Protein AF-A0A3D1IDJ4-F1 (afdb_monomer_lite)

Secondary structure (DSSP, 8-state):
-----SSS-TTS-TTTT--EEEEEEEEE-TTS-EEEEEEEEEEETTS-HHHHHHIIIIIS--S-EE-TTS-EE---BHHHHHHHHHHHHHHHHHHTT-SSSHHHHHHHHHHHHHHHHTTSEEE-HHHHHHTTHHHHH-------S-EEE-TTT--EEE-S-TTTS-----EEEE---S-SSSTTSHHHHHHHHHHHHHTT-EEEEE-TTSPPEEEEPTTSSEEE-HHHHHHHHHHHHHHPEETTTTEEP-EEEEEETT-TTHHHHHTHHHHHHHHHHHHHHHHHHHHHHHHHHHHHHHS-SSTT--GGGTT-TTT-HHHHHHHHHHHHTT--HHHHHHHHHHHHTT-SS---------TTSHHHHHSSS-SSEEEEEE-HHHHHHHHHTPEEEEE-TTT--EEEEEEHHHHHHHHHHHHHHHS--EEEEHHHHHHT-S-GGG-------TTS-----TTEEEEEEEEEGGGGEETTTTEE-HHHHHHHHHHHHHHHHHHHHH--BSSHHHHHHHHHH--EEEEEE-HHHHHHHHT--SSSHHHHHHHHHHHHHHHHHHHHHHHHHHHHH---TTHHHHHHHHHHHHHHHHHHHTT--GGGSSS-SSPPPP--TTTS-HHHHHHHHHHHHHHHHHHHHH--S-S--B-----TTHHHHTT-SS-TT---S-SEEEEE-TTSSEEEEE-THHHHHHHHTT--HHHHHHHHHHHH--SS-TT-SSSSHHHHHHTT--HHHHHHHHHHHTT-SSGGGTSSHHHH-HHIIIIIS---HHHHH-TT--HHHHTT--HHHHHHHHHHHH--SSSTT-TT--GGGGGGG--SS--TTT------HHHHHHHH-

pLDDT: mean 93.15, std 7.63, range [41.25, 98.94]

Structure (mmCIF, N/CA/C/O backbone):
data_AF-A0A3D1IDJ4-F1
#
_entry.id   AF-A0A3D1IDJ4-F1
#
loop_
_atom_site.group_PDB
_atom_site.id
_atom_site.type_symbol
_atom_site.label_atom_id
_atom_site.label_alt_id
_atom_site.label_comp_id
_atom_site.label_asym_id
_atom_site.label_entity_id
_atom_site.label_seq_id
_atom_site.pdbx_PDB_ins_code
_atom_site.Cartn_x
_atom_site.Cartn_y
_atom_site.Cartn_z
_atom_site.occupancy
_atom_site.B_iso_or_equiv
_atom_site.auth_seq_id
_atom_site.auth_comp_id
_atom_site.auth_asym_id
_atom_site.auth_atom_id
_atom_site.pdbx_PDB_model_num
ATOM 1 N N . MET A 1 1 ? 14.676 5.700 -26.890 1.00 93.50 1 MET A N 1
ATOM 2 C CA . MET A 1 1 ? 13.241 5.348 -27.010 1.00 93.50 1 MET A CA 1
ATOM 3 C C . MET A 1 1 ? 12.517 6.342 -27.905 1.00 93.50 1 MET A C 1
ATOM 5 O O . MET A 1 1 ? 12.676 7.543 -27.708 1.00 93.50 1 MET A O 1
ATOM 9 N N . ILE A 1 2 ? 11.721 5.849 -28.858 1.00 95.75 2 ILE A N 1
ATOM 10 C CA . ILE A 1 2 ? 10.774 6.672 -29.630 1.00 95.75 2 ILE A CA 1
ATOM 11 C C . ILE A 1 2 ? 9.482 6.789 -28.816 1.00 95.75 2 ILE A C 1
ATOM 13 O O . ILE A 1 2 ? 8.981 5.777 -28.314 1.00 95.75 2 ILE A O 1
ATOM 17 N N . ILE A 1 3 ? 8.940 7.993 -28.655 1.00 97.31 3 ILE A N 1
ATOM 18 C CA . ILE A 1 3 ? 7.754 8.245 -27.833 1.00 97.31 3 ILE A CA 1
ATOM 19 C C . ILE A 1 3 ? 6.604 8.707 -28.729 1.00 97.31 3 ILE A C 1
ATOM 21 O O . ILE A 1 3 ? 6.677 9.730 -29.405 1.00 97.31 3 ILE A O 1
ATOM 25 N N . LYS A 1 4 ? 5.517 7.930 -28.735 1.00 95.94 4 LYS A N 1
ATOM 26 C CA . LYS A 1 4 ? 4.280 8.279 -29.442 1.00 95.94 4 LYS A CA 1
ATOM 27 C C . LYS A 1 4 ? 3.415 9.183 -28.562 1.00 95.94 4 LYS A C 1
ATOM 29 O O . LYS A 1 4 ? 3.458 9.071 -27.341 1.00 95.94 4 LYS A O 1
ATOM 34 N N . ARG A 1 5 ? 2.611 10.049 -29.182 1.00 97.19 5 ARG A N 1
ATOM 35 C CA . ARG A 1 5 ? 1.534 10.774 -28.493 1.00 97.19 5 ARG A CA 1
ATOM 36 C C . ARG A 1 5 ? 0.278 9.914 -28.449 1.00 97.19 5 ARG A C 1
ATOM 38 O O . ARG A 1 5 ? -0.036 9.270 -29.451 1.00 97.19 5 ARG A O 1
ATOM 45 N N . TYR A 1 6 ? -0.426 9.942 -27.324 1.00 97.94 6 TYR A N 1
ATOM 46 C CA . TYR A 1 6 ? -1.734 9.304 -27.175 1.00 97.94 6 TYR A CA 1
ATOM 47 C C . TYR A 1 6 ? -2.720 10.251 -26.495 1.00 97.94 6 TYR A C 1
ATOM 49 O O . TYR A 1 6 ? -3.782 10.532 -27.047 1.00 97.94 6 TYR A O 1
ATOM 57 N N . PHE A 1 7 ? -2.348 10.801 -25.335 1.00 97.56 7 PHE A N 1
ATOM 58 C CA . PHE A 1 7 ? -3.215 11.712 -24.584 1.00 97.56 7 PHE A CA 1
ATOM 59 C C . PHE A 1 7 ? -3.090 13.171 -25.040 1.00 97.56 7 PHE A C 1
ATOM 61 O O . PHE A 1 7 ? -4.012 13.965 -24.863 1.00 97.56 7 PHE A O 1
ATOM 68 N N . THR A 1 8 ? -1.964 13.533 -25.655 1.00 97.62 8 THR A N 1
ATOM 69 C CA . THR A 1 8 ? -1.681 14.894 -26.127 1.00 97.62 8 THR A CA 1
ATOM 70 C C . THR A 1 8 ? -1.685 14.995 -27.652 1.00 97.62 8 THR A C 1
ATOM 72 O O . THR A 1 8 ? -1.640 13.998 -28.373 1.00 97.62 8 THR A O 1
ATOM 75 N N . LYS A 1 9 ? -1.723 16.226 -28.179 1.00 96.12 9 LYS A N 1
ATOM 76 C CA . LYS A 1 9 ? -1.727 16.498 -29.626 1.00 96.12 9 LYS A CA 1
ATOM 77 C C . LYS A 1 9 ? -0.494 17.307 -30.046 1.00 96.12 9 LYS A C 1
ATOM 79 O O . LYS A 1 9 ? -0.095 18.213 -29.316 1.00 96.12 9 LYS A O 1
ATOM 84 N N . PRO A 1 10 ? 0.103 17.038 -31.224 1.00 94.50 10 PRO A N 1
ATOM 85 C CA . PRO A 1 10 ? 1.215 17.839 -31.734 1.00 94.50 10 PRO A CA 1
ATOM 86 C C . PRO A 1 10 ? 0.860 19.329 -31.843 1.00 94.50 10 PRO A C 1
ATOM 88 O O . PRO A 1 10 ? -0.203 19.679 -32.355 1.00 94.50 10 PRO A O 1
ATOM 91 N N . GLY A 1 11 ? 1.762 20.203 -31.388 1.00 91.25 11 GLY A N 1
ATOM 92 C CA . GLY A 1 11 ? 1.605 21.661 -31.484 1.00 91.25 11 GLY A CA 1
ATOM 93 C C . GLY A 1 11 ? 0.534 22.266 -30.567 1.00 91.25 11 GLY A C 1
ATOM 94 O O . GLY A 1 11 ? 0.217 23.446 -30.713 1.00 91.25 11 GLY A O 1
ATOM 95 N N . LYS A 1 12 ? -0.036 21.482 -29.646 1.00 95.44 12 LYS A N 1
ATOM 96 C CA . LYS A 1 12 ? -0.963 21.946 -28.609 1.00 95.44 12 LYS A CA 1
ATOM 97 C C . LYS A 1 12 ? -0.269 21.962 -27.252 1.00 95.44 12 LYS A C 1
ATOM 99 O O . LYS A 1 12 ? 0.654 21.185 -27.024 1.00 95.44 12 LYS A O 1
ATOM 104 N N . ASP A 1 13 ? -0.724 22.851 -26.373 1.00 95.25 13 ASP A N 1
ATOM 105 C CA . ASP A 1 13 ? -0.316 22.847 -24.969 1.00 95.25 13 ASP A CA 1
ATOM 106 C C . ASP A 1 13 ? -0.702 21.495 -24.331 1.00 95.25 13 ASP A C 1
ATOM 108 O O . ASP A 1 13 ? -1.784 20.979 -24.633 1.00 95.25 13 ASP A O 1
ATOM 112 N N . PRO A 1 14 ? 0.141 20.876 -23.485 1.00 96.06 14 PRO A N 1
ATOM 113 C CA . PRO A 1 14 ? -0.179 19.579 -22.889 1.00 96.06 14 PRO A CA 1
ATOM 114 C C . PRO A 1 14 ? -1.405 19.616 -21.962 1.00 96.06 14 PRO A C 1
ATOM 116 O O . PRO A 1 14 ? -1.993 18.568 -21.690 1.00 96.06 14 PRO A O 1
ATOM 119 N N . TYR A 1 15 ? -1.831 20.800 -21.514 1.00 97.38 15 TYR A N 1
ATOM 120 C CA . TYR A 1 15 ? -3.053 21.020 -20.747 1.00 97.38 15 TYR A CA 1
ATOM 121 C C . TYR A 1 15 ? -4.250 21.458 -21.612 1.00 97.38 15 TYR A C 1
ATOM 123 O O . TYR A 1 15 ? -5.272 21.870 -21.064 1.00 97.38 15 TYR A O 1
ATOM 131 N N . ASP A 1 16 ? -4.162 21.385 -22.947 1.00 95.62 16 ASP A N 1
ATOM 132 C CA . ASP A 1 16 ? -5.283 21.699 -23.846 1.00 95.62 16 ASP A CA 1
ATOM 133 C C . ASP A 1 16 ? -6.537 20.893 -23.453 1.00 95.62 16 ASP A C 1
ATOM 135 O O . ASP A 1 16 ? -6.498 19.669 -23.312 1.00 95.62 16 ASP A O 1
ATOM 139 N N . GLY A 1 17 ? -7.655 21.593 -23.235 1.00 93.62 17 GLY A N 1
ATOM 140 C CA . GLY A 1 17 ? -8.899 21.000 -22.729 1.00 93.62 17 GLY A CA 1
ATOM 141 C C . GLY A 1 17 ? -8.956 20.757 -21.212 1.00 93.62 17 GLY A C 1
ATOM 142 O O . GLY A 1 17 ? -9.889 20.100 -20.755 1.00 93.62 17 GLY A O 1
ATOM 143 N N . ILE A 1 18 ? -7.999 21.269 -20.427 1.00 97.06 18 ILE A N 1
ATOM 144 C CA . ILE A 1 18 ? -8.011 21.229 -18.957 1.00 97.06 18 ILE A CA 1
ATOM 145 C C . ILE A 1 18 ? -8.079 22.657 -18.415 1.00 97.06 18 ILE A C 1
ATOM 147 O O . ILE A 1 18 ? -7.130 23.435 -18.536 1.00 97.06 18 ILE A O 1
ATOM 151 N N . ARG A 1 19 ? -9.197 23.011 -17.780 1.00 97.31 19 ARG A N 1
ATOM 152 C CA . ARG A 1 19 ? -9.339 24.298 -17.097 1.00 97.31 19 ARG A CA 1
ATOM 153 C C . ARG A 1 19 ? -8.844 24.190 -15.659 1.00 97.31 19 ARG A C 1
ATOM 155 O O . ARG A 1 19 ? -9.134 23.217 -14.973 1.00 97.31 19 ARG A O 1
ATOM 162 N N . PHE A 1 20 ? -8.107 25.206 -15.212 1.00 97.75 20 PHE A N 1
ATOM 163 C CA . PHE A 1 20 ? -7.619 25.320 -13.839 1.00 97.75 20 PHE A CA 1
ATOM 164 C C . PHE A 1 20 ? -8.369 26.425 -13.101 1.00 97.75 20 PHE A C 1
ATOM 166 O O . PHE A 1 20 ? -8.603 27.499 -13.663 1.00 97.75 20 PHE A O 1
ATOM 173 N N . GLU A 1 21 ? -8.694 26.182 -11.837 1.00 96.94 21 GLU A N 1
ATOM 174 C CA . GLU A 1 21 ? -9.404 27.123 -10.973 1.00 96.94 21 GLU A CA 1
ATOM 175 C C . GLU A 1 21 ? -8.740 27.246 -9.592 1.00 96.94 21 GLU A C 1
ATOM 177 O O . GLU A 1 21 ? -8.095 26.298 -9.127 1.00 96.94 21 GLU A O 1
ATOM 182 N N . PRO A 1 22 ? -8.860 28.413 -8.933 1.00 96.81 22 PRO A N 1
ATOM 183 C CA . PRO A 1 22 ? -8.363 28.600 -7.580 1.00 96.81 22 PRO A CA 1
ATOM 184 C C . PRO A 1 22 ? -9.301 27.950 -6.563 1.00 96.81 22 PRO A C 1
ATOM 186 O O . PRO A 1 22 ? -10.516 28.148 -6.598 1.00 96.81 22 PRO A O 1
ATOM 189 N N . ARG A 1 23 ? -8.724 27.246 -5.591 1.00 94.38 23 ARG A N 1
ATOM 190 C CA . ARG A 1 23 ? -9.441 26.696 -4.436 1.00 94.38 23 ARG A CA 1
ATOM 191 C C . ARG A 1 23 ? -8.770 27.068 -3.124 1.00 94.38 23 ARG A C 1
ATOM 193 O O . ARG A 1 23 ? -7.621 27.509 -3.087 1.00 94.38 23 ARG A O 1
ATOM 200 N N . VAL A 1 24 ? -9.504 26.891 -2.032 1.00 91.62 24 VAL A N 1
ATOM 201 C CA . VAL A 1 24 ? -8.989 27.061 -0.671 1.00 91.62 24 VAL A CA 1
ATOM 202 C C . VAL A 1 24 ? -8.787 25.680 -0.063 1.00 91.62 24 VAL A C 1
ATOM 204 O O . VAL A 1 24 ? -9.686 24.846 -0.123 1.00 91.62 24 VAL A O 1
ATOM 207 N N . SER A 1 25 ? -7.618 25.446 0.530 1.00 88.19 25 SER A N 1
ATOM 208 C CA . SER A 1 25 ? -7.387 24.289 1.395 1.00 88.19 25 SER A CA 1
ATOM 209 C C . SER A 1 25 ? -7.242 24.751 2.835 1.00 88.19 25 SER A C 1
ATOM 211 O O . SER A 1 25 ? -6.457 25.658 3.120 1.00 88.19 25 SER A O 1
ATOM 213 N N . GLU A 1 26 ? -7.987 24.135 3.749 1.00 82.62 26 GLU A N 1
ATOM 214 C CA . GLU A 1 26 ? -8.022 24.542 5.150 1.00 82.62 26 GLU A CA 1
ATOM 215 C C . GLU A 1 26 ? -8.121 23.348 6.106 1.00 82.62 26 GLU A C 1
ATOM 217 O O . GLU A 1 26 ? -8.813 22.365 5.853 1.00 82.62 26 GLU A O 1
ATOM 222 N N . ILE A 1 27 ? -7.416 23.462 7.228 1.00 69.94 27 ILE A N 1
ATOM 223 C CA . ILE A 1 27 ? -7.429 22.558 8.373 1.00 69.94 27 ILE A CA 1
ATOM 224 C C . ILE A 1 27 ? -7.749 23.417 9.594 1.00 69.94 27 ILE A C 1
ATOM 226 O O . ILE A 1 27 ? -7.033 24.379 9.883 1.00 69.94 27 ILE A O 1
ATOM 230 N N . ARG A 1 28 ? -8.787 23.050 10.339 1.00 64.44 28 ARG A N 1
ATOM 231 C CA . ARG A 1 28 ? -9.114 23.605 11.654 1.00 64.44 28 ARG A CA 1
ATOM 232 C C . ARG A 1 28 ? -8.832 22.593 12.773 1.00 64.44 28 ARG A C 1
ATOM 234 O O . ARG A 1 28 ? -8.570 21.420 12.530 1.00 64.44 28 ARG A O 1
ATOM 241 N N . ASN A 1 29 ? -8.876 23.039 14.015 1.00 56.00 29 ASN A N 1
ATOM 242 C CA . ASN A 1 29 ? -8.963 22.198 15.204 1.00 56.00 29 ASN A CA 1
ATOM 243 C C . ASN A 1 29 ? -10.436 22.008 15.599 1.00 56.00 29 ASN A C 1
ATOM 245 O O . ASN A 1 29 ? -11.262 22.822 15.193 1.00 56.00 29 ASN A O 1
ATOM 249 N N . PRO A 1 30 ? -10.786 20.991 16.413 1.00 49.81 30 PRO A N 1
ATOM 250 C CA . PRO A 1 30 ? -12.145 20.809 16.943 1.00 49.81 30 PRO A CA 1
ATOM 251 C C . PRO A 1 30 ? -12.751 22.041 17.632 1.00 49.81 30 PRO A C 1
ATOM 253 O O . PRO A 1 30 ? -13.968 22.166 17.697 1.00 49.81 30 PRO A O 1
ATOM 256 N N . ASP A 1 31 ? -11.910 22.945 18.139 1.00 54.84 31 ASP A N 1
ATOM 257 C CA . ASP A 1 31 ? -12.304 24.222 18.745 1.00 54.84 31 ASP A CA 1
ATOM 258 C C . ASP A 1 31 ? -12.545 25.354 17.718 1.00 54.84 31 ASP A C 1
ATOM 260 O O . ASP A 1 31 ? -12.823 26.492 18.091 1.00 54.84 31 ASP A O 1
ATOM 264 N N . GLY A 1 32 ? -12.426 25.059 16.419 1.00 58.28 32 GLY A N 1
ATOM 265 C CA . GLY A 1 32 ? -12.609 25.992 15.309 1.00 58.28 32 GLY A CA 1
ATOM 266 C C . GLY A 1 32 ? -11.371 26.812 14.923 1.00 58.28 32 GLY A C 1
ATOM 267 O O . GLY A 1 32 ? -11.420 27.511 13.903 1.00 58.28 32 GLY A O 1
ATOM 268 N N . SER A 1 33 ? -10.262 26.733 15.669 1.00 67.06 33 SER A N 1
ATOM 269 C CA . SER A 1 33 ? -9.022 27.457 15.346 1.00 67.06 33 SER A CA 1
ATOM 270 C C . SER A 1 33 ? -8.355 26.916 14.075 1.00 67.06 33 SER A C 1
ATOM 272 O O . SER A 1 33 ? -8.408 25.724 13.797 1.00 67.06 33 SER A O 1
ATOM 274 N N . VAL A 1 34 ? -7.748 27.782 13.258 1.00 72.50 34 VAL A N 1
ATOM 275 C CA . VAL A 1 34 ? -7.130 27.385 11.977 1.00 72.50 34 VAL A CA 1
ATOM 276 C C . VAL A 1 34 ? -5.713 26.857 12.217 1.00 72.50 34 VAL A C 1
ATOM 278 O O . VAL A 1 34 ? -4.862 27.570 12.739 1.00 72.50 34 VAL A O 1
ATOM 281 N N . VAL A 1 35 ? -5.454 25.619 11.796 1.00 72.50 35 VAL A N 1
ATOM 282 C CA . VAL A 1 35 ? -4.141 24.949 11.857 1.00 72.50 35 VAL A CA 1
ATOM 283 C C . VAL A 1 35 ? -3.336 25.208 10.587 1.00 72.50 35 VAL A C 1
ATOM 285 O O . VAL A 1 35 ? -2.125 25.408 10.631 1.00 72.50 35 VAL A O 1
ATOM 288 N N . PHE A 1 36 ? -4.007 25.187 9.438 1.00 80.75 36 PHE A N 1
ATOM 289 C CA . PHE A 1 36 ? -3.409 25.434 8.133 1.00 80.75 36 PHE A CA 1
ATOM 290 C C . PHE A 1 36 ? -4.472 26.037 7.224 1.00 80.75 36 PHE A C 1
ATOM 292 O O . PHE A 1 36 ? -5.597 25.550 7.189 1.00 80.75 36 PHE A O 1
ATOM 299 N N . ARG A 1 37 ? -4.121 27.073 6.469 1.00 87.56 37 ARG A N 1
ATOM 300 C CA . ARG A 1 37 ? -4.967 27.622 5.412 1.00 87.56 37 ARG A CA 1
ATOM 301 C C . ARG A 1 37 ? -4.083 28.041 4.254 1.00 87.56 37 ARG A C 1
ATOM 303 O O . ARG A 1 37 ? -3.036 28.651 4.461 1.00 87.56 37 ARG A O 1
ATOM 310 N N . MET A 1 38 ? -4.513 27.701 3.051 1.00 88.94 38 MET A N 1
ATOM 311 C CA . MET A 1 38 ? -3.853 28.070 1.815 1.00 88.94 38 MET A CA 1
ATOM 312 C C . MET A 1 38 ? -4.899 28.506 0.805 1.00 88.94 38 MET A C 1
ATOM 314 O O . MET A 1 38 ? -5.795 27.740 0.452 1.00 88.94 38 MET A O 1
ATOM 318 N N . GLU A 1 39 ? -4.789 29.756 0.378 1.00 92.19 39 GLU A N 1
ATOM 319 C CA . GLU A 1 39 ? -5.675 30.358 -0.612 1.00 92.19 39 GLU A CA 1
ATOM 320 C C . GLU A 1 39 ? -5.064 30.241 -2.008 1.00 92.19 39 GLU A C 1
ATOM 322 O O . GLU A 1 39 ? -3.848 30.103 -2.151 1.00 92.19 39 GLU A O 1
ATOM 327 N N . ASN A 1 40 ? -5.913 30.323 -3.034 1.00 92.00 40 ASN A N 1
ATOM 328 C CA . ASN A 1 40 ? -5.510 30.307 -4.442 1.00 92.00 40 ASN A CA 1
ATOM 329 C C . ASN A 1 40 ? -4.690 29.067 -4.841 1.00 92.00 40 ASN A C 1
ATOM 331 O O . ASN A 1 40 ? -3.745 29.163 -5.620 1.00 92.00 40 ASN A O 1
ATOM 335 N N . VAL A 1 41 ? -5.065 27.896 -4.319 1.00 95.50 41 VAL A N 1
ATOM 336 C CA . VAL A 1 41 ? -4.521 26.609 -4.760 1.00 95.50 41 VAL A CA 1
ATOM 337 C C . VAL A 1 41 ? -5.057 26.319 -6.162 1.00 95.50 41 VAL A C 1
ATOM 339 O O . VAL A 1 41 ? -6.236 26.004 -6.308 1.00 95.50 41 VAL A O 1
ATOM 342 N N . MET A 1 42 ? -4.215 26.445 -7.189 1.00 97.81 42 MET A N 1
ATOM 343 C CA . MET A 1 42 ? -4.621 26.233 -8.583 1.00 97.81 42 MET A CA 1
ATOM 344 C C . MET A 1 42 ? -4.582 24.745 -8.948 1.00 97.81 42 MET A C 1
ATOM 346 O O . MET A 1 42 ? -3.513 24.126 -8.989 1.00 97.81 42 MET A O 1
ATOM 350 N N . VAL A 1 43 ? -5.744 24.172 -9.257 1.00 97.69 43 VAL A N 1
ATOM 351 C CA . VAL A 1 43 ? -5.923 22.758 -9.642 1.00 97.69 43 VAL A CA 1
ATOM 352 C C . VAL A 1 43 ? -6.859 22.637 -10.846 1.00 97.69 43 VAL A C 1
ATOM 354 O O . VAL A 1 43 ? -7.608 23.579 -11.110 1.00 97.69 43 VAL A O 1
ATOM 357 N N . PRO A 1 44 ? -6.835 21.516 -11.590 1.00 97.69 44 PRO A N 1
ATOM 358 C CA . PRO A 1 44 ? -7.854 21.241 -12.597 1.00 97.69 44 PRO A CA 1
ATOM 359 C C . PRO A 1 44 ? -9.268 21.261 -11.998 1.00 97.69 44 PRO A C 1
ATOM 361 O O . PRO A 1 44 ? -9.471 20.765 -10.890 1.00 97.69 44 PRO A O 1
ATOM 364 N N . GLU A 1 45 ? -10.241 21.799 -12.736 1.00 95.94 45 GLU A N 1
ATOM 365 C CA . GLU A 1 45 ? -11.633 21.956 -12.271 1.00 95.94 45 GLU A CA 1
ATOM 366 C C . GLU A 1 45 ? -12.290 20.623 -11.871 1.00 95.94 45 GLU A C 1
ATOM 368 O O . GLU A 1 45 ? -13.056 20.566 -10.913 1.00 95.94 45 GLU A O 1
ATOM 373 N N . ASP A 1 46 ? -11.909 19.528 -12.534 1.00 92.75 46 ASP A N 1
ATOM 374 C CA . ASP A 1 46 ? -12.449 18.186 -12.286 1.00 92.75 46 ASP A CA 1
ATOM 375 C C . ASP A 1 46 ? -11.904 17.510 -11.015 1.00 92.75 46 ASP A C 1
ATOM 377 O O . ASP A 1 46 ? -12.409 16.460 -10.617 1.00 92.75 46 ASP A O 1
ATOM 381 N N . TRP A 1 47 ? -10.856 18.050 -10.382 1.00 94.44 47 TRP A N 1
ATOM 382 C CA . TRP A 1 47 ? -10.326 17.457 -9.148 1.00 94.44 47 TRP A CA 1
ATOM 383 C C . TRP A 1 47 ? -11.349 17.595 -8.025 1.00 94.44 47 TRP A C 1
ATOM 385 O O . TRP A 1 47 ? -12.086 18.578 -7.967 1.00 94.44 47 TRP A O 1
ATOM 395 N N . SER A 1 48 ? -11.370 16.676 -7.061 1.00 90.81 48 SER A N 1
ATOM 396 C CA . SER A 1 48 ? -12.168 16.873 -5.847 1.00 90.81 48 SER A CA 1
ATOM 397 C C . SER A 1 48 ? -11.496 17.846 -4.862 1.00 90.81 48 SER A C 1
ATOM 399 O O . SER A 1 48 ? -10.281 18.091 -4.899 1.00 90.81 48 SER A O 1
ATOM 401 N N . GLN A 1 49 ? -12.273 18.380 -3.911 1.00 87.69 49 GLN A N 1
ATOM 402 C CA . GLN A 1 49 ? -11.715 19.128 -2.775 1.00 87.69 49 GLN A CA 1
ATOM 403 C C . GLN A 1 49 ? -10.749 18.257 -1.955 1.00 87.69 49 GLN A C 1
ATOM 405 O O . GLN A 1 49 ? -9.737 18.750 -1.465 1.00 87.69 49 GLN A O 1
ATOM 410 N N . VAL A 1 50 ? -11.000 16.946 -1.859 1.00 86.25 50 VAL A N 1
ATOM 411 C CA . VAL A 1 50 ? -10.116 16.017 -1.144 1.00 86.25 50 VAL A CA 1
ATOM 412 C C . VAL A 1 50 ? -8.759 15.904 -1.837 1.00 86.25 50 VAL A C 1
ATOM 414 O O . VAL A 1 50 ? -7.739 15.995 -1.155 1.00 86.25 50 VAL A O 1
ATOM 417 N N . ALA A 1 51 ? -8.725 15.751 -3.162 1.00 91.75 51 ALA A N 1
ATOM 418 C CA . ALA A 1 51 ? -7.475 15.721 -3.922 1.00 91.75 51 ALA A CA 1
ATOM 419 C C . ALA A 1 51 ? -6.714 17.051 -3.804 1.00 91.75 51 ALA A C 1
ATOM 421 O O . ALA A 1 51 ? -5.498 17.056 -3.592 1.00 91.75 51 ALA A O 1
ATOM 422 N N . THR A 1 52 ? -7.444 18.170 -3.847 1.00 93.88 52 THR A N 1
ATOM 423 C CA . THR A 1 52 ? -6.899 19.525 -3.656 1.00 93.88 52 THR A CA 1
ATOM 424 C C . THR A 1 52 ? -6.244 19.666 -2.283 1.00 93.88 52 THR A C 1
ATOM 426 O O . THR A 1 52 ? -5.097 20.101 -2.182 1.00 93.88 52 THR A O 1
ATOM 429 N N . ASP A 1 53 ? -6.935 19.237 -1.227 1.00 89.38 53 ASP A N 1
ATOM 430 C CA . ASP A 1 53 ? -6.422 19.274 0.139 1.00 89.38 53 ASP A CA 1
ATOM 431 C C . ASP A 1 53 ? -5.181 18.403 0.307 1.00 89.38 53 ASP A C 1
ATOM 433 O O . ASP A 1 53 ? -4.202 18.834 0.908 1.00 89.38 53 ASP A O 1
ATOM 437 N N . ILE A 1 54 ? -5.179 17.187 -0.243 1.00 89.56 54 ILE A N 1
ATOM 438 C CA . ILE A 1 54 ? -4.014 16.299 -0.166 1.00 89.56 54 ILE A CA 1
ATOM 439 C C . ILE A 1 54 ? -2.810 16.918 -0.878 1.00 89.56 54 ILE A C 1
ATOM 441 O O . ILE A 1 54 ? -1.717 16.937 -0.304 1.00 89.56 54 ILE A O 1
ATOM 445 N N . LEU A 1 55 ? -3.000 17.458 -2.085 1.00 93.62 55 LEU A N 1
ATOM 446 C CA . LEU A 1 55 ? -1.946 18.143 -2.827 1.00 93.62 55 LEU A CA 1
ATOM 447 C C . LEU A 1 55 ? -1.398 19.328 -2.025 1.00 93.62 55 LEU A C 1
ATOM 449 O O . LEU A 1 55 ? -0.199 19.380 -1.742 1.00 93.62 55 LEU A 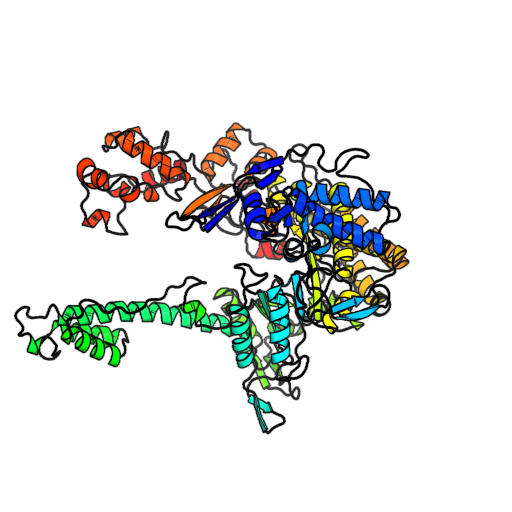O 1
ATOM 453 N N . ALA A 1 56 ? -2.280 20.237 -1.606 1.00 91.94 56 ALA A N 1
ATOM 454 C CA . ALA A 1 56 ? -1.900 21.448 -0.899 1.00 91.94 56 ALA A CA 1
ATOM 455 C C . ALA A 1 56 ? -1.233 21.133 0.438 1.00 91.94 56 ALA A C 1
ATOM 457 O O . ALA A 1 56 ? -0.196 21.701 0.755 1.00 91.94 56 ALA A O 1
ATOM 458 N N . GLN A 1 57 ? -1.786 20.228 1.240 1.00 86.25 57 GLN A N 1
ATOM 459 C CA . GLN A 1 57 ? -1.317 19.971 2.603 1.00 86.25 57 GLN A CA 1
ATOM 460 C C . GLN A 1 57 ? -0.052 19.113 2.628 1.00 86.25 57 GLN A C 1
ATOM 462 O O . GLN A 1 57 ? 0.821 19.356 3.462 1.00 86.25 57 GLN A O 1
ATOM 467 N N . LYS A 1 58 ? 0.060 18.124 1.730 1.00 86.31 58 LYS A N 1
ATOM 468 C CA . LYS A 1 58 ? 1.135 17.122 1.781 1.00 86.31 58 LYS A CA 1
ATOM 469 C C . LYS A 1 58 ? 2.201 17.298 0.705 1.00 86.31 58 LYS A C 1
ATOM 471 O O . LYS A 1 58 ? 3.366 17.059 1.004 1.00 86.31 58 LYS A O 1
ATOM 476 N N . TYR A 1 59 ? 1.837 17.663 -0.523 1.00 92.38 59 TYR A N 1
ATOM 477 C CA . TYR A 1 59 ? 2.747 17.565 -1.674 1.00 92.38 59 TYR A CA 1
ATOM 478 C C . TYR A 1 59 ? 3.317 18.894 -2.158 1.00 92.38 59 TYR A C 1
ATOM 480 O O . TYR A 1 59 ? 4.406 18.893 -2.731 1.00 92.38 59 TYR A O 1
ATOM 488 N N . PHE A 1 60 ? 2.651 20.014 -1.883 1.00 94.12 60 PHE A N 1
ATOM 489 C CA . PHE A 1 60 ? 3.239 21.326 -2.121 1.00 94.12 60 PHE A CA 1
ATOM 490 C C . PHE A 1 60 ? 4.450 21.563 -1.230 1.00 94.12 60 PHE A C 1
ATOM 492 O O . PHE A 1 60 ? 4.382 21.502 0.005 1.00 94.12 60 PHE A O 1
ATOM 499 N N . ARG A 1 61 ? 5.562 21.915 -1.873 1.00 92.88 61 ARG A N 1
ATOM 500 C CA . ARG A 1 61 ? 6.744 22.425 -1.201 1.00 92.88 61 ARG A CA 1
ATOM 501 C C . ARG A 1 61 ? 6.383 23.723 -0.488 1.00 92.88 61 ARG A C 1
ATOM 503 O O . ARG A 1 61 ? 5.884 24.664 -1.092 1.00 92.88 61 ARG A O 1
ATOM 510 N N . LYS A 1 62 ? 6.661 23.779 0.814 1.00 90.00 62 LYS A N 1
ATOM 511 C CA . LYS A 1 62 ? 6.232 24.884 1.687 1.00 90.00 62 LYS A CA 1
ATOM 512 C C . LYS A 1 62 ? 7.177 26.082 1.733 1.00 90.00 62 LYS A C 1
ATOM 514 O O . LYS A 1 62 ? 6.767 27.138 2.192 1.00 90.00 62 LYS A O 1
ATOM 519 N N . ALA A 1 63 ? 8.425 25.919 1.305 1.00 90.44 63 ALA A N 1
ATOM 520 C CA . ALA A 1 63 ? 9.435 26.968 1.381 1.00 90.44 63 ALA A CA 1
ATOM 521 C C . ALA A 1 63 ? 10.543 26.769 0.340 1.00 90.44 63 ALA A C 1
ATOM 523 O O . ALA A 1 63 ? 10.853 25.630 -0.039 1.00 90.44 63 ALA A O 1
ATOM 524 N N . GLY A 1 64 ? 11.189 27.877 -0.032 1.00 91.00 64 GLY A N 1
ATOM 525 C CA . GLY A 1 64 ? 12.329 27.909 -0.952 1.00 91.00 64 GLY A CA 1
ATOM 526 C C . GLY A 1 64 ? 11.947 27.946 -2.431 1.00 91.00 64 GLY A C 1
ATOM 527 O O . GLY A 1 64 ? 12.823 27.785 -3.270 1.00 91.00 64 GLY A O 1
ATOM 528 N N . VAL A 1 65 ? 10.664 28.136 -2.753 1.00 94.69 65 VAL A N 1
ATOM 529 C CA . VAL A 1 65 ? 10.166 28.207 -4.133 1.00 94.69 65 VAL A CA 1
ATOM 530 C C . VAL A 1 65 ? 10.216 29.663 -4.606 1.00 94.69 65 VAL A C 1
ATOM 532 O O . VAL A 1 65 ? 9.568 30.497 -3.965 1.00 94.69 65 VAL A O 1
ATOM 535 N N . PRO A 1 66 ? 10.944 29.994 -5.688 1.00 93.12 66 PRO A N 1
ATOM 536 C CA . PRO A 1 66 ? 10.998 31.353 -6.222 1.00 93.12 66 PRO A CA 1
ATOM 537 C C . PRO A 1 66 ? 9.611 31.893 -6.575 1.00 93.12 66 PRO A C 1
ATOM 539 O O . PRO A 1 66 ? 8.822 31.212 -7.231 1.00 93.12 66 PRO A O 1
ATOM 542 N N . GLN A 1 67 ? 9.323 33.116 -6.138 1.00 92.88 67 GLN A N 1
ATOM 543 C CA . GLN A 1 67 ? 8.072 33.820 -6.411 1.00 92.88 67 GLN A CA 1
ATOM 544 C C . GLN A 1 67 ? 8.281 34.914 -7.474 1.00 92.88 67 GLN A C 1
ATOM 546 O O . GLN A 1 67 ? 9.404 35.403 -7.635 1.00 92.88 67 GLN A O 1
ATOM 551 N N . PRO A 1 68 ? 7.224 35.346 -8.193 1.00 88.12 68 PRO A N 1
ATOM 552 C CA . PRO A 1 68 ? 7.333 36.394 -9.214 1.00 88.12 68 PRO A CA 1
ATOM 553 C C . PRO A 1 68 ? 7.869 37.741 -8.704 1.00 88.12 68 PRO A C 1
ATOM 555 O O . PRO A 1 68 ? 8.423 38.511 -9.482 1.00 88.12 68 PRO A O 1
ATOM 558 N N . ASP A 1 69 ? 7.715 38.028 -7.410 1.00 90.31 69 ASP A N 1
ATOM 559 C CA . ASP A 1 69 ? 8.207 39.246 -6.754 1.00 90.31 69 ASP A CA 1
ATOM 560 C C . ASP A 1 69 ? 9.688 39.164 -6.323 1.00 90.31 69 ASP A C 1
ATOM 562 O O . ASP A 1 69 ? 10.215 40.102 -5.726 1.00 90.31 69 ASP A O 1
ATOM 566 N N . GLY A 1 70 ? 10.365 38.050 -6.624 1.00 89.06 70 GLY A N 1
ATOM 567 C CA . GLY A 1 70 ? 11.755 37.791 -6.247 1.00 89.06 70 GLY A CA 1
ATOM 568 C C . GLY A 1 70 ? 11.937 37.220 -4.836 1.00 89.06 70 GLY A C 1
ATOM 569 O O . GLY A 1 70 ? 13.070 36.929 -4.449 1.00 89.06 70 GLY A O 1
ATOM 570 N N . SER A 1 71 ? 10.860 37.033 -4.066 1.00 93.69 71 SER A N 1
ATOM 571 C CA . SER A 1 71 ? 10.904 36.377 -2.756 1.00 93.69 71 SER A CA 1
ATOM 572 C C . SER A 1 71 ? 10.921 34.842 -2.870 1.00 93.69 71 SER A C 1
ATOM 574 O O . SER A 1 71 ? 10.802 34.266 -3.954 1.00 93.69 71 SER A O 1
ATOM 576 N N . LEU A 1 72 ? 11.087 34.157 -1.733 1.00 93.75 72 LEU A N 1
ATOM 577 C CA . LEU A 1 72 ? 10.969 32.701 -1.632 1.00 93.75 72 LEU A CA 1
ATOM 578 C C . LEU A 1 72 ? 9.706 32.339 -0.849 1.00 93.75 72 LEU A C 1
ATOM 580 O O . LEU A 1 72 ? 9.502 32.818 0.264 1.00 93.75 72 LEU A O 1
ATOM 584 N N . GLY A 1 73 ? 8.902 31.435 -1.401 1.00 93.12 73 GLY A N 1
ATOM 585 C CA . GLY A 1 73 ? 7.618 31.015 -0.845 1.00 93.12 73 GLY A CA 1
ATOM 586 C C . GLY A 1 73 ? 7.348 29.524 -1.042 1.00 93.12 73 GLY A C 1
ATOM 587 O O . GLY A 1 73 ? 8.276 28.706 -1.062 1.00 93.12 73 GLY A O 1
ATOM 588 N N . SER A 1 74 ? 6.067 29.177 -1.165 1.00 94.00 74 SER A N 1
ATOM 589 C CA . SER A 1 74 ? 5.567 27.818 -1.390 1.00 94.00 74 SER A CA 1
ATOM 590 C C . SER A 1 74 ? 5.092 27.603 -2.829 1.00 94.00 74 SER A C 1
ATOM 592 O O . SER A 1 74 ? 4.804 28.562 -3.543 1.00 94.00 74 SER A O 1
ATOM 594 N N . GLU A 1 75 ? 4.944 26.343 -3.235 1.00 95.81 75 GLU A N 1
ATOM 595 C CA . GLU A 1 75 ? 4.135 25.988 -4.409 1.00 95.81 75 GLU A CA 1
ATOM 596 C C . GLU A 1 75 ? 2.668 26.330 -4.128 1.00 95.81 75 GLU A C 1
ATOM 598 O O . GLU A 1 75 ? 2.180 26.041 -3.038 1.00 95.81 75 GLU A O 1
ATOM 603 N N . THR A 1 76 ? 1.976 26.944 -5.086 1.00 95.44 76 THR A N 1
ATOM 604 C CA . THR A 1 76 ? 0.542 27.294 -5.012 1.00 95.44 76 THR A CA 1
ATOM 605 C C . THR A 1 76 ? -0.249 26.750 -6.198 1.00 95.44 76 THR A C 1
ATOM 607 O O . THR A 1 76 ? -1.477 26.764 -6.186 1.00 95.44 76 THR A O 1
ATOM 610 N N . ASP A 1 77 ? 0.438 26.213 -7.203 1.00 96.88 77 ASP A N 1
ATOM 611 C CA . ASP A 1 77 ? -0.155 25.738 -8.441 1.00 96.88 77 ASP A CA 1
ATOM 612 C C . ASP A 1 77 ? 0.270 24.297 -8.726 1.00 96.88 77 ASP A C 1
ATOM 614 O O . ASP A 1 77 ? 1.456 23.966 -8.755 1.00 96.88 77 ASP A O 1
ATOM 618 N N . SER A 1 78 ? -0.707 23.424 -8.964 1.00 97.62 78 SER A N 1
ATOM 619 C CA . SER A 1 78 ? -0.473 22.019 -9.314 1.00 97.62 78 SER A CA 1
ATOM 620 C C . SER A 1 78 ? 0.467 21.846 -10.514 1.00 97.62 78 SER A C 1
ATOM 622 O O . SER A 1 78 ? 1.278 20.917 -10.526 1.00 97.62 78 SER A O 1
ATOM 624 N N . ARG A 1 79 ? 0.466 22.785 -11.469 1.00 97.88 79 ARG A N 1
ATOM 625 C CA . ARG A 1 79 ? 1.359 22.776 -12.638 1.00 97.88 79 ARG A CA 1
ATOM 626 C C . ARG A 1 79 ? 2.830 22.929 -12.261 1.00 97.88 79 ARG A C 1
ATOM 628 O O . ARG A 1 79 ? 3.679 22.381 -12.958 1.00 97.88 79 ARG A O 1
ATOM 635 N N . GLN A 1 80 ? 3.145 23.604 -11.152 1.00 97.75 80 GLN A N 1
ATOM 636 C CA . GLN A 1 80 ? 4.515 23.685 -10.628 1.00 97.75 80 GLN A CA 1
ATOM 637 C C . GLN A 1 80 ? 5.018 22.296 -10.210 1.00 97.75 80 GLN A C 1
ATOM 639 O O . GLN A 1 80 ? 6.127 21.894 -10.568 1.00 97.75 80 GLN A O 1
ATOM 644 N N . VAL A 1 81 ? 4.161 21.521 -9.537 1.00 97.31 81 VAL A N 1
ATOM 645 C CA . VAL A 1 81 ? 4.466 20.146 -9.116 1.00 97.31 81 VAL A CA 1
ATOM 646 C C . VAL A 1 81 ? 4.620 19.221 -10.323 1.00 97.31 81 VAL A C 1
ATOM 648 O O . VAL A 1 81 ? 5.595 18.472 -10.406 1.00 97.31 81 VAL A O 1
ATOM 651 N N . PHE A 1 82 ? 3.693 19.298 -11.284 1.00 98.06 82 PHE A N 1
ATOM 652 C CA . PHE A 1 82 ? 3.763 18.502 -12.514 1.00 98.06 82 PHE A CA 1
ATOM 653 C C . PHE A 1 82 ? 5.044 18.814 -13.289 1.00 98.06 82 PHE A C 1
ATOM 655 O O . PHE A 1 82 ? 5.767 17.898 -13.679 1.00 98.06 82 PHE A O 1
ATOM 662 N N . HIS A 1 83 ? 5.373 20.100 -13.443 1.00 98.19 83 HIS A N 1
ATOM 663 C CA . HIS A 1 83 ? 6.577 20.537 -14.136 1.00 98.19 83 HIS A CA 1
ATOM 664 C C . HIS A 1 83 ? 7.852 20.062 -13.441 1.00 98.19 83 HIS A C 1
ATOM 666 O O . HIS A 1 83 ? 8.701 19.480 -14.113 1.00 98.19 83 HIS A O 1
ATOM 672 N N . ARG A 1 84 ? 8.004 20.247 -12.120 1.00 97.62 84 ARG A N 1
ATOM 673 C CA . ARG A 1 84 ? 9.252 19.831 -11.462 1.00 97.62 84 ARG A CA 1
ATOM 674 C C . ARG A 1 84 ? 9.478 18.327 -11.557 1.00 97.62 84 ARG A C 1
ATOM 676 O O . ARG A 1 84 ? 10.616 17.901 -11.709 1.00 97.62 84 ARG A O 1
ATOM 683 N N . MET A 1 85 ? 8.417 17.522 -11.496 1.00 98.31 85 MET A N 1
ATOM 684 C CA . MET A 1 85 ? 8.531 16.066 -11.556 1.00 98.31 85 MET A CA 1
ATOM 685 C C . MET A 1 85 ? 8.775 15.589 -12.990 1.00 98.31 85 MET A C 1
ATOM 687 O O . MET A 1 85 ? 9.826 15.009 -13.265 1.00 98.31 85 MET A O 1
ATOM 691 N N . ALA A 1 86 ? 7.865 15.907 -13.915 1.00 98.62 86 ALA A N 1
ATOM 692 C CA . ALA A 1 86 ? 7.981 15.515 -15.318 1.00 98.62 86 ALA A CA 1
ATOM 693 C C . ALA A 1 86 ? 9.233 16.097 -15.983 1.00 98.62 86 ALA A C 1
ATOM 695 O O . ALA A 1 86 ? 9.923 15.399 -16.725 1.00 98.62 86 ALA A O 1
ATOM 696 N N . GLY A 1 87 ? 9.559 17.355 -15.683 1.00 98.44 87 GLY A N 1
ATOM 697 C CA . GLY A 1 87 ? 10.746 18.036 -16.189 1.00 98.44 87 GLY A CA 1
ATOM 698 C C . GLY A 1 87 ? 12.032 17.396 -15.680 1.00 98.44 87 GLY A C 1
ATOM 699 O O . GLY A 1 87 ? 12.923 17.122 -16.477 1.00 98.44 87 GLY A O 1
ATOM 700 N N . CYS A 1 88 ? 12.101 17.050 -14.389 1.00 98.50 88 CYS A N 1
ATOM 701 C CA . CYS A 1 88 ? 13.260 16.358 -13.828 1.00 98.50 88 CYS A CA 1
ATOM 702 C C . CYS A 1 88 ? 13.472 14.984 -14.479 1.00 98.50 88 CYS A C 1
ATOM 704 O O . CYS A 1 88 ? 14.581 14.694 -14.923 1.00 98.50 88 CYS A O 1
ATOM 706 N N . TRP A 1 89 ? 12.426 14.161 -14.616 1.00 98.69 89 TRP A N 1
ATOM 707 C CA . TRP A 1 89 ? 12.552 12.878 -15.319 1.00 98.69 89 TRP A CA 1
ATOM 708 C C . TRP A 1 89 ? 12.968 13.064 -16.781 1.00 98.69 89 TRP A C 1
ATOM 710 O O . TRP A 1 89 ? 13.817 12.330 -17.279 1.00 98.69 89 TRP A O 1
ATOM 720 N N . THR A 1 90 ? 12.414 14.068 -17.461 1.00 98.75 90 THR A N 1
ATOM 721 C CA . THR A 1 90 ? 12.766 14.367 -18.853 1.00 98.75 90 THR A CA 1
ATOM 722 C C . THR A 1 90 ? 14.232 14.783 -18.981 1.00 98.75 90 THR A C 1
ATOM 724 O O . THR A 1 90 ? 14.924 14.278 -19.861 1.00 98.75 90 THR A O 1
ATOM 727 N N . ASP A 1 91 ? 14.735 15.648 -18.096 1.00 98.38 91 ASP A N 1
ATOM 728 C CA . ASP A 1 91 ? 16.131 16.107 -18.095 1.00 98.38 91 ASP A CA 1
ATOM 729 C C . ASP A 1 91 ? 17.118 14.956 -17.872 1.00 98.38 91 ASP A C 1
ATOM 731 O O . ASP A 1 91 ? 18.048 14.767 -18.659 1.00 98.38 91 ASP A O 1
ATOM 735 N N . TRP A 1 92 ? 16.874 14.123 -16.855 1.00 98.06 92 TRP A N 1
ATOM 736 C CA . TRP A 1 92 ? 17.692 12.936 -16.598 1.00 98.06 92 TRP A CA 1
ATOM 737 C C . TRP A 1 92 ? 17.624 11.938 -17.758 1.00 98.06 92 TRP A C 1
ATOM 739 O O . TRP A 1 92 ? 18.654 11.410 -18.179 1.00 98.06 92 TRP A O 1
ATOM 749 N N . GLY A 1 93 ? 16.433 11.712 -18.316 1.00 98.00 93 GLY A N 1
ATOM 750 C CA . GLY A 1 93 ? 16.253 10.845 -19.475 1.00 98.00 93 GLY A CA 1
ATOM 751 C C . GLY A 1 93 ? 17.006 11.348 -20.710 1.00 98.00 93 GLY A C 1
ATOM 752 O O . GLY A 1 93 ? 17.665 10.557 -21.382 1.00 98.00 93 GLY A O 1
ATOM 753 N N . LYS A 1 94 ? 16.982 12.660 -20.981 1.00 97.75 94 LYS A N 1
ATOM 754 C CA . LYS A 1 94 ? 17.762 13.287 -22.062 1.00 97.75 94 LYS A CA 1
ATOM 755 C C . LYS A 1 94 ? 19.260 13.107 -21.846 1.00 97.75 94 LYS A C 1
ATOM 757 O O . LYS A 1 94 ? 19.951 12.631 -22.742 1.00 97.75 94 LYS A O 1
ATOM 762 N N . ARG A 1 95 ? 19.748 13.452 -20.650 1.00 96.69 95 ARG A N 1
ATOM 763 C CA . ARG A 1 95 ? 21.177 13.416 -20.301 1.00 96.69 95 ARG A CA 1
ATOM 764 C C . ARG A 1 95 ? 21.795 12.033 -20.486 1.00 96.69 95 ARG A C 1
ATOM 766 O O . ARG A 1 95 ? 22.942 11.938 -20.902 1.00 96.69 95 ARG A O 1
ATOM 773 N N . TYR A 1 96 ? 21.027 10.982 -20.207 1.00 96.50 96 TYR A N 1
ATOM 774 C CA . TYR A 1 96 ? 21.495 9.596 -20.242 1.00 96.50 96 TYR A CA 1
ATOM 775 C C . TYR A 1 96 ? 20.891 8.762 -21.384 1.00 96.50 96 TYR A C 1
ATOM 777 O O . TYR A 1 96 ? 20.852 7.536 -21.299 1.00 96.50 96 TYR A O 1
ATOM 785 N N . GLY A 1 97 ? 20.428 9.408 -22.460 1.00 95.94 97 GLY A N 1
ATOM 786 C CA . GLY A 1 97 ? 20.119 8.731 -23.727 1.00 95.94 97 GLY A CA 1
ATOM 787 C C . GLY A 1 97 ? 18.839 7.887 -23.749 1.00 95.94 97 GLY A C 1
ATOM 788 O O . GLY A 1 97 ? 18.701 7.008 -24.596 1.00 95.94 97 GLY A O 1
ATOM 789 N N . TYR A 1 98 ? 17.872 8.139 -22.863 1.00 97.56 98 TYR A N 1
ATOM 790 C CA . TYR A 1 98 ? 16.593 7.413 -22.867 1.00 97.56 98 TYR A CA 1
ATOM 791 C C . TYR A 1 98 ? 15.716 7.764 -24.068 1.00 97.56 98 TYR A C 1
ATOM 793 O O . TYR A 1 98 ? 14.894 6.951 -24.487 1.00 97.56 98 TYR A O 1
ATOM 801 N N . PHE A 1 99 ? 15.872 8.944 -24.660 1.00 98.31 99 PHE A N 1
ATOM 802 C CA . PHE A 1 99 ? 15.039 9.415 -25.768 1.00 98.31 99 PHE A CA 1
ATOM 803 C C . PHE A 1 99 ? 15.825 9.408 -27.077 1.00 98.31 99 PHE A C 1
ATOM 805 O O . PHE A 1 99 ? 16.995 9.770 -27.098 1.00 98.31 99 PHE A O 1
ATOM 812 N N . ALA A 1 100 ? 15.186 8.971 -28.167 1.00 97.06 100 ALA A N 1
ATOM 813 C CA . ALA A 1 100 ? 15.837 8.906 -29.478 1.00 97.06 100 ALA A CA 1
ATOM 814 C C . ALA A 1 100 ? 16.077 10.301 -30.088 1.00 97.06 100 ALA A C 1
ATOM 816 O O . ALA A 1 100 ? 16.967 10.467 -30.919 1.00 97.06 100 ALA A O 1
ATOM 817 N N . SER A 1 101 ? 15.302 11.304 -29.667 1.00 97.88 101 SER A N 1
ATOM 818 C CA . SER A 1 101 ? 15.434 12.695 -30.092 1.00 97.88 101 SER A CA 1
ATOM 819 C C . SER A 1 101 ? 14.924 13.673 -29.026 1.00 97.88 101 SER A C 1
ATOM 821 O O . SER A 1 101 ? 14.223 13.291 -28.085 1.00 97.88 101 SER A O 1
ATOM 823 N N . ASP A 1 102 ? 15.216 14.965 -29.201 1.00 97.81 102 ASP A N 1
ATOM 824 C CA . ASP A 1 102 ? 14.626 16.030 -28.378 1.00 97.81 102 ASP A CA 1
ATOM 825 C C . ASP A 1 102 ? 13.100 16.095 -28.493 1.00 97.81 102 ASP A C 1
ATOM 827 O O . ASP A 1 102 ? 12.425 16.431 -27.517 1.00 97.81 102 ASP A O 1
ATOM 831 N N . LEU A 1 103 ? 12.555 15.744 -29.663 1.00 97.69 103 LEU A N 1
ATOM 832 C CA . LEU A 1 103 ? 11.114 15.663 -29.869 1.00 97.69 103 LEU A CA 1
ATOM 833 C C . LEU A 1 103 ? 10.511 14.553 -29.007 1.00 97.69 103 LEU A C 1
ATOM 835 O O . LEU A 1 103 ? 9.507 14.792 -28.348 1.00 97.69 103 LEU A O 1
ATOM 839 N N . ASP A 1 104 ? 11.130 13.374 -28.963 1.00 98.44 104 ASP A N 1
ATOM 840 C CA . ASP A 1 104 ? 10.660 12.256 -28.135 1.00 98.44 104 ASP A CA 1
ATOM 841 C C . ASP A 1 104 ? 10.648 12.615 -26.646 1.00 98.44 104 ASP A C 1
ATOM 843 O O . ASP A 1 104 ? 9.708 12.286 -25.926 1.00 98.44 104 ASP A O 1
ATOM 847 N N . ALA A 1 105 ? 11.669 13.336 -26.190 1.00 98.50 105 ALA A N 1
ATOM 848 C CA . ALA A 1 105 ? 11.735 13.821 -24.821 1.00 98.50 105 ALA A CA 1
ATOM 849 C C . ALA A 1 105 ? 10.668 14.890 -24.522 1.00 98.50 105 ALA A C 1
ATOM 851 O O . ALA A 1 105 ? 10.076 14.879 -23.445 1.00 98.50 105 ALA A O 1
ATOM 852 N N . GLN A 1 106 ? 10.384 15.790 -25.471 1.00 98.44 106 GLN A N 1
ATOM 853 C CA . GLN A 1 106 ? 9.286 16.751 -25.330 1.00 98.44 106 GLN A CA 1
ATOM 854 C C . GLN A 1 106 ? 7.928 16.044 -25.300 1.00 98.44 106 GLN A C 1
ATOM 856 O O . GLN A 1 106 ? 7.087 16.364 -24.468 1.00 98.44 106 GLN A O 1
ATOM 861 N N . VAL A 1 107 ? 7.717 15.056 -26.174 1.00 98.69 107 VAL A N 1
ATOM 862 C CA . VAL A 1 107 ? 6.496 14.240 -26.178 1.00 98.69 107 VAL A CA 1
ATOM 863 C C . VAL A 1 107 ? 6.334 13.521 -24.840 1.00 98.69 107 VAL A C 1
ATOM 865 O O . VAL A 1 107 ? 5.240 13.515 -24.287 1.00 98.69 107 VAL A O 1
ATOM 868 N N . PHE A 1 108 ? 7.411 12.947 -24.300 1.00 98.75 108 PHE A N 1
ATOM 869 C CA . PHE A 1 108 ? 7.393 12.329 -22.978 1.00 98.75 108 PHE A CA 1
ATOM 870 C C . PHE A 1 108 ? 6.971 13.330 -21.899 1.00 98.75 108 PHE A C 1
ATOM 872 O O . PHE A 1 108 ? 6.041 13.042 -21.150 1.00 98.75 108 PHE A O 1
ATOM 879 N N . TYR A 1 109 ? 7.591 14.513 -21.853 1.00 98.75 109 TYR A N 1
ATOM 880 C CA . TYR A 1 109 ? 7.209 15.568 -20.913 1.00 98.75 109 TYR A CA 1
ATOM 881 C C . TYR A 1 109 ? 5.712 15.897 -21.006 1.00 98.75 109 TYR A C 1
ATOM 883 O O . TYR A 1 109 ? 5.014 15.862 -19.991 1.00 98.75 109 TYR A O 1
ATOM 891 N N . ASP A 1 110 ? 5.223 16.156 -22.222 1.00 98.75 110 ASP A N 1
ATOM 892 C CA . ASP A 1 110 ? 3.836 16.537 -22.488 1.00 98.75 110 ASP A CA 1
ATOM 893 C C . ASP A 1 110 ? 2.847 15.456 -22.020 1.00 98.75 110 ASP A C 1
ATOM 895 O O . ASP A 1 110 ? 1.869 15.753 -21.333 1.00 98.75 110 ASP A O 1
ATOM 899 N N . GLU A 1 111 ? 3.108 14.189 -22.358 1.00 98.69 111 GLU A N 1
ATOM 900 C CA . GLU A 1 111 ? 2.252 13.063 -21.973 1.00 98.69 111 GLU A CA 1
ATOM 901 C C . GLU A 1 111 ? 2.243 12.851 -20.451 1.00 98.69 111 GLU A C 1
ATOM 903 O O . GLU A 1 111 ? 1.180 12.608 -19.875 1.00 98.69 111 GLU A O 1
ATOM 908 N N . ILE A 1 112 ? 3.393 12.974 -19.772 1.00 98.75 112 ILE A N 1
ATOM 909 C CA . ILE A 1 112 ? 3.467 12.811 -18.313 1.00 98.75 112 ILE A CA 1
ATOM 910 C C . ILE A 1 112 ? 2.692 13.920 -17.592 1.00 98.75 112 ILE A C 1
ATOM 912 O O . ILE A 1 112 ? 1.878 13.606 -16.719 1.00 98.75 112 ILE A O 1
ATOM 916 N N . VAL A 1 113 ? 2.900 15.200 -17.933 1.00 98.56 113 VAL A N 1
ATOM 917 C CA . VAL A 1 113 ? 2.180 16.291 -17.245 1.00 98.56 113 VAL A CA 1
ATOM 918 C C . VAL A 1 113 ? 0.676 16.220 -17.500 1.00 98.56 113 VAL A C 1
ATOM 920 O O . VAL A 1 113 ? -0.107 16.458 -16.579 1.00 98.56 113 VAL A O 1
ATOM 923 N N . HIS A 1 114 ? 0.264 15.805 -18.703 1.00 98.69 114 HIS A N 1
ATOM 924 C CA . HIS A 1 114 ? -1.140 15.566 -19.016 1.00 98.69 114 HIS A CA 1
ATOM 925 C C . HIS A 1 114 ? -1.722 14.436 -18.158 1.00 98.69 114 HIS A C 1
ATOM 927 O O . HIS A 1 114 ? -2.764 14.609 -17.524 1.00 98.69 114 HIS A O 1
ATOM 933 N N . MET A 1 115 ? -1.034 13.291 -18.074 1.00 98.56 115 MET A N 1
ATOM 934 C CA . MET A 1 115 ? -1.475 12.164 -17.248 1.00 98.56 115 MET A CA 1
ATOM 935 C C . MET A 1 115 ? -1.581 12.527 -15.764 1.00 98.56 115 MET A C 1
ATOM 937 O O . MET A 1 115 ? -2.534 12.103 -15.108 1.00 98.56 115 MET A O 1
ATOM 941 N N . MET A 1 116 ? -0.651 13.328 -15.236 1.00 98.38 116 MET A N 1
ATOM 942 C CA . MET A 1 116 ? -0.721 13.812 -13.854 1.00 98.38 116 MET A CA 1
ATOM 943 C C . MET A 1 116 ? -1.913 14.757 -13.647 1.00 98.38 116 MET A C 1
ATOM 945 O O . MET A 1 116 ? -2.668 14.577 -12.692 1.00 98.38 116 MET A O 1
ATOM 949 N N . ALA A 1 117 ? -2.141 15.709 -14.558 1.00 98.12 117 ALA A N 1
ATOM 950 C CA . ALA A 1 117 ? -3.267 16.642 -14.474 1.00 98.12 117 ALA A CA 1
ATOM 951 C C . ALA A 1 117 ? -4.631 15.935 -14.567 1.00 98.12 117 ALA A C 1
ATOM 953 O O . ALA A 1 117 ? -5.562 16.284 -13.845 1.00 98.12 117 ALA A O 1
ATOM 954 N N . ARG A 1 118 ? -4.749 14.899 -15.405 1.00 98.06 118 ARG A N 1
ATOM 955 C CA . ARG A 1 118 ? -5.975 14.091 -15.563 1.00 98.06 118 ARG A CA 1
ATOM 956 C C . ARG A 1 118 ? -6.140 12.989 -14.510 1.00 98.06 118 ARG A C 1
ATOM 958 O O . ARG A 1 118 ? -7.132 12.255 -14.565 1.00 98.06 118 ARG A O 1
ATOM 965 N N . GLN A 1 119 ? -5.195 12.866 -13.570 1.00 97.75 119 GLN A N 1
ATOM 966 C CA . GLN A 1 119 ? -5.144 11.807 -12.553 1.00 97.75 119 GLN A CA 1
ATOM 967 C C . GLN A 1 119 ? -5.169 10.389 -13.160 1.00 97.75 119 GLN A C 1
ATOM 969 O O . GLN A 1 119 ? -5.796 9.478 -12.618 1.00 97.75 119 GLN A O 1
ATOM 974 N N . ILE A 1 120 ? -4.507 10.205 -14.309 1.00 98.44 120 ILE A N 1
ATOM 975 C CA . ILE A 1 120 ? -4.356 8.900 -14.975 1.00 98.44 120 ILE A CA 1
ATOM 976 C C . ILE A 1 120 ? -3.415 7.999 -14.173 1.00 98.44 120 ILE A C 1
ATOM 978 O O . ILE A 1 120 ? -3.627 6.791 -14.097 1.00 98.44 120 ILE A O 1
ATOM 982 N N . ALA A 1 121 ? -2.392 8.579 -13.550 1.00 98.19 121 ALA A N 1
ATOM 983 C CA . ALA A 1 121 ? -1.454 7.855 -12.709 1.00 98.19 121 ALA A CA 1
ATOM 984 C C . ALA A 1 121 ? -0.746 8.793 -11.728 1.00 98.19 121 ALA A C 1
ATOM 986 O O . ALA A 1 121 ? -0.636 10.000 -11.963 1.00 98.19 121 ALA A O 1
ATOM 987 N N . ALA A 1 122 ? -0.225 8.218 -10.647 1.00 98.06 122 ALA A N 1
ATOM 988 C CA . ALA A 1 122 ? 0.553 8.930 -9.645 1.00 98.06 122 ALA A CA 1
ATOM 989 C C . ALA A 1 122 ? 1.730 8.076 -9.146 1.00 98.06 122 ALA A C 1
ATOM 991 O O . ALA A 1 122 ? 1.563 6.876 -8.911 1.00 98.06 122 ALA A O 1
ATOM 992 N N . PRO A 1 123 ? 2.912 8.674 -8.915 1.00 97.81 123 PRO A N 1
ATOM 993 C CA . PRO A 1 123 ? 4.024 7.988 -8.272 1.00 97.81 123 PRO A CA 1
ATOM 994 C C . PRO A 1 123 ? 3.845 7.944 -6.749 1.00 97.81 123 PRO A C 1
ATOM 996 O O . PRO A 1 123 ? 3.033 8.673 -6.175 1.00 97.81 123 PRO A O 1
ATOM 999 N N . ASN A 1 124 ? 4.649 7.129 -6.066 1.00 95.94 124 ASN A N 1
ATOM 1000 C CA . ASN A 1 124 ? 4.681 7.062 -4.607 1.00 95.94 124 ASN A CA 1
ATOM 1001 C C . ASN A 1 124 ? 5.031 8.408 -3.955 1.00 95.94 124 ASN A C 1
ATOM 1003 O O . ASN A 1 124 ? 5.755 9.231 -4.508 1.00 95.94 124 ASN A O 1
ATOM 1007 N N . SER A 1 125 ? 4.569 8.614 -2.719 1.00 93.19 125 SER A N 1
ATOM 1008 C CA . SER A 1 125 ? 4.692 9.900 -2.012 1.00 93.19 125 SER A CA 1
ATOM 1009 C C . SER A 1 125 ? 6.119 10.483 -1.925 1.00 93.19 125 SER A C 1
ATOM 1011 O O . SER A 1 125 ? 6.248 11.680 -2.160 1.00 93.19 125 SER A O 1
ATOM 1013 N N . PRO A 1 126 ? 7.196 9.708 -1.674 1.00 91.56 126 PRO A N 1
ATOM 1014 C CA . PRO A 1 126 ? 8.568 10.226 -1.758 1.00 91.56 126 PRO A CA 1
ATOM 1015 C C . PRO A 1 126 ? 8.934 10.955 -3.061 1.00 91.56 126 PRO A C 1
ATOM 1017 O O . PRO A 1 126 ? 9.672 11.937 -3.009 1.00 91.56 126 PRO A O 1
ATOM 1020 N N . GLN A 1 127 ? 8.389 10.551 -4.214 1.00 95.06 127 GLN A N 1
ATOM 1021 C CA . GLN A 1 127 ? 8.597 11.278 -5.475 1.00 95.06 127 GLN A CA 1
ATOM 1022 C C . GLN A 1 127 ? 7.970 12.675 -5.421 1.00 95.06 127 GLN A C 1
ATOM 1024 O O . GLN A 1 127 ? 8.614 13.661 -5.772 1.00 95.06 127 GLN A O 1
ATOM 1029 N N . TRP A 1 128 ? 6.748 12.780 -4.896 1.00 94.50 128 TRP A N 1
ATOM 1030 C CA . TRP A 1 128 ? 6.094 14.069 -4.686 1.00 94.50 128 TRP A CA 1
ATOM 1031 C C . TRP A 1 128 ? 6.892 14.960 -3.738 1.00 94.50 128 TRP A C 1
ATOM 1033 O O . TRP A 1 128 ? 6.995 16.152 -3.984 1.00 94.50 128 TRP A O 1
ATOM 1043 N N . PHE A 1 129 ? 7.504 14.415 -2.688 1.00 89.31 129 PHE A N 1
ATOM 1044 C CA . PHE A 1 129 ? 8.257 15.227 -1.729 1.00 89.31 129 PHE A CA 1
ATOM 1045 C C . PHE A 1 129 ? 9.607 15.711 -2.265 1.00 89.31 129 PHE A C 1
ATOM 1047 O O . PHE A 1 129 ? 10.005 16.835 -1.965 1.00 89.31 129 PHE A O 1
ATOM 1054 N N . ASN A 1 130 ? 10.310 14.870 -3.030 1.00 90.94 130 ASN A N 1
ATOM 1055 C CA . ASN A 1 130 ? 11.748 15.035 -3.251 1.00 90.94 130 ASN A CA 1
ATOM 1056 C C . ASN A 1 130 ? 12.128 15.303 -4.716 1.00 90.94 130 ASN A C 1
ATOM 1058 O O . ASN A 1 130 ? 13.154 15.934 -4.968 1.00 90.94 130 ASN A O 1
ATOM 1062 N N . THR A 1 131 ? 11.343 14.831 -5.689 1.00 96.06 131 THR A N 1
ATOM 1063 C CA . THR A 1 131 ? 11.737 14.853 -7.106 1.00 96.06 131 THR A CA 1
ATOM 1064 C C . THR A 1 131 ? 11.637 16.257 -7.699 1.00 96.06 131 THR A C 1
ATOM 1066 O O . THR A 1 131 ? 10.616 16.936 -7.581 1.00 96.06 131 THR A O 1
ATOM 1069 N N . GLY A 1 132 ? 12.709 16.692 -8.362 1.00 96.38 132 GLY A N 1
ATOM 1070 C CA . GLY A 1 132 ? 12.733 17.934 -9.129 1.00 96.38 132 GLY A CA 1
ATOM 1071 C C . GLY A 1 132 ? 12.907 19.224 -8.331 1.00 96.38 132 GLY A C 1
ATOM 1072 O O . GLY A 1 132 ? 12.904 20.289 -8.937 1.00 96.38 132 GLY A O 1
ATOM 1073 N N . LEU A 1 133 ? 13.095 19.167 -7.005 1.00 95.25 133 LEU A N 1
ATOM 1074 C CA . LEU A 1 133 ? 13.295 20.375 -6.188 1.00 95.25 133 LEU A CA 1
ATOM 1075 C C . LEU A 1 133 ? 14.543 21.165 -6.608 1.00 95.25 133 LEU A C 1
ATOM 1077 O O . LEU A 1 133 ? 14.485 22.384 -6.748 1.00 95.25 133 LEU A O 1
ATOM 1081 N N . TYR A 1 134 ? 15.662 20.474 -6.837 1.00 95.75 134 TYR A N 1
ATOM 1082 C CA . TYR A 1 134 ? 16.878 21.110 -7.339 1.00 95.75 134 TYR A CA 1
ATOM 1083 C C . TYR A 1 134 ? 16.742 21.514 -8.813 1.00 95.75 134 TYR A C 1
ATOM 1085 O O . TYR A 1 134 ? 17.082 22.635 -9.168 1.00 95.75 134 TYR A O 1
ATOM 1093 N N . TYR A 1 135 ? 16.179 20.637 -9.649 1.00 96.62 135 TYR A N 1
ATOM 1094 C CA . TYR A 1 135 ? 15.972 20.890 -11.080 1.00 96.62 135 TYR A CA 1
ATOM 1095 C C . TYR A 1 135 ? 15.133 22.150 -11.349 1.00 96.62 135 TYR A C 1
ATOM 1097 O O . TYR A 1 135 ? 15.545 23.001 -12.128 1.00 96.62 135 TYR A O 1
ATOM 1105 N N . ALA A 1 136 ? 13.973 22.281 -10.701 1.00 96.69 136 ALA A N 1
ATOM 1106 C CA . ALA A 1 136 ? 13.039 23.369 -10.980 1.00 96.69 136 ALA A CA 1
ATOM 1107 C C . ALA A 1 136 ? 13.364 24.658 -10.213 1.00 96.69 136 ALA A C 1
ATOM 1109 O O . ALA A 1 136 ? 13.087 25.748 -10.706 1.00 96.69 136 ALA A O 1
ATOM 1110 N N . TYR A 1 137 ? 13.920 24.545 -9.001 1.00 95.56 137 TYR A N 1
ATOM 1111 C CA . TYR A 1 137 ? 14.031 25.679 -8.073 1.00 95.56 137 TYR A CA 1
ATOM 1112 C C . TYR A 1 137 ? 15.453 25.936 -7.555 1.00 95.56 137 TYR A C 1
ATOM 1114 O O . TYR A 1 137 ? 15.651 26.872 -6.785 1.00 95.56 137 TYR A O 1
ATOM 1122 N N . GLY A 1 138 ? 16.442 25.106 -7.903 1.00 94.25 138 GLY A N 1
ATOM 1123 C CA . GLY A 1 138 ? 17.808 25.215 -7.375 1.00 94.25 138 GLY A CA 1
ATOM 1124 C C . GLY A 1 138 ? 17.930 24.919 -5.874 1.00 94.25 138 GLY A C 1
ATOM 1125 O O . GLY A 1 138 ? 18.943 25.254 -5.260 1.00 94.25 138 GLY A O 1
ATOM 1126 N N . ILE A 1 139 ? 16.912 24.307 -5.253 1.00 92.75 139 ILE A N 1
ATOM 1127 C CA . ILE A 1 139 ? 16.908 24.022 -3.812 1.00 92.75 139 ILE A CA 1
ATOM 1128 C C . ILE A 1 139 ? 17.981 22.976 -3.498 1.00 92.75 139 ILE A C 1
ATOM 1130 O O . ILE A 1 139 ? 17.848 21.809 -3.859 1.00 92.75 139 ILE A O 1
ATOM 1134 N N . ALA A 1 140 ? 19.026 23.398 -2.786 1.00 90.81 140 ALA A N 1
ATOM 1135 C CA . ALA A 1 140 ? 20.076 22.542 -2.241 1.00 90.81 140 ALA A CA 1
ATOM 1136 C C . ALA A 1 140 ? 19.823 22.198 -0.760 1.00 90.81 140 ALA A C 1
ATOM 1138 O O . ALA A 1 140 ? 18.957 22.781 -0.102 1.00 90.81 140 ALA A O 1
ATOM 1139 N N . GLY A 1 141 ? 20.576 21.245 -0.206 1.00 86.50 141 GLY A N 1
ATOM 1140 C CA . GLY A 1 141 ? 20.503 20.922 1.221 1.00 86.50 141 GLY A CA 1
ATOM 1141 C C . GLY A 1 141 ? 21.738 20.204 1.759 1.00 86.50 141 GLY A C 1
ATOM 1142 O O . GLY A 1 141 ? 22.506 19.617 1.000 1.00 86.50 141 GLY A O 1
ATOM 1143 N N . VAL A 1 142 ? 21.907 20.237 3.085 1.00 87.94 142 VAL A N 1
ATOM 1144 C CA . VAL A 1 142 ? 23.055 19.634 3.785 1.00 87.94 142 VAL A CA 1
ATOM 1145 C C . VAL A 1 142 ? 23.051 18.106 3.624 1.00 87.94 142 VAL A C 1
ATOM 1147 O O . VAL A 1 142 ? 22.041 17.485 3.981 1.00 87.94 142 VAL A O 1
ATOM 1150 N N . PRO A 1 143 ? 24.161 17.486 3.174 1.00 87.88 143 PRO A N 1
ATOM 1151 C CA . PRO A 1 143 ? 24.298 16.034 3.054 1.00 87.88 143 PRO A CA 1
ATOM 1152 C C . PRO A 1 143 ? 23.897 15.270 4.314 1.00 87.88 143 PRO A C 1
ATOM 1154 O O . PRO A 1 143 ? 24.306 15.616 5.420 1.00 87.88 143 PRO A O 1
ATOM 1157 N N . GLN A 1 144 ? 23.137 14.188 4.143 1.00 83.06 144 GLN A N 1
ATOM 1158 C CA . GLN A 1 144 ? 22.639 13.346 5.243 1.00 83.06 144 GLN A CA 1
ATOM 1159 C C . GLN A 1 144 ? 23.310 11.963 5.299 1.00 83.06 144 GLN A C 1
ATOM 1161 O O . GLN A 1 144 ? 22.828 11.059 5.979 1.00 83.06 144 GLN A O 1
ATOM 1166 N N . GLY A 1 145 ? 24.445 11.804 4.609 1.00 86.12 145 GLY A N 1
ATOM 1167 C CA . GLY A 1 145 ? 25.165 10.530 4.537 1.00 86.12 145 GLY A CA 1
ATOM 1168 C C . GLY A 1 145 ? 24.581 9.544 3.526 1.00 86.12 145 GLY A C 1
ATOM 1169 O O . GLY A 1 145 ? 24.707 8.341 3.729 1.00 86.12 145 GLY A O 1
ATOM 1170 N N . HIS A 1 146 ? 23.953 10.053 2.465 1.00 92.56 146 HIS A N 1
ATOM 1171 C CA . HIS A 1 146 ? 23.468 9.258 1.341 1.00 92.56 146 HIS A CA 1
ATOM 1172 C C . HIS A 1 146 ? 24.560 9.008 0.293 1.00 92.56 146 HIS A C 1
ATOM 1174 O O . HIS A 1 146 ? 25.571 9.714 0.241 1.00 92.56 146 HIS A O 1
ATOM 1180 N N . TYR A 1 147 ? 24.326 8.000 -0.539 1.00 95.88 147 TYR A N 1
ATOM 1181 C CA . TYR A 1 147 ? 25.198 7.513 -1.599 1.00 95.88 147 TYR A CA 1
ATOM 1182 C C . TYR A 1 147 ? 24.412 7.322 -2.895 1.00 95.88 147 TYR A C 1
ATOM 1184 O O . TYR A 1 147 ? 23.201 7.115 -2.871 1.00 95.88 147 TYR A O 1
ATOM 1192 N N . TYR A 1 148 ? 25.093 7.346 -4.029 1.00 97.06 148 TYR A N 1
ATOM 1193 C CA . TYR A 1 148 ? 24.523 7.042 -5.338 1.00 97.06 148 TYR A CA 1
ATOM 1194 C C . TYR A 1 148 ? 25.566 6.320 -6.187 1.00 97.06 148 TYR A C 1
ATOM 1196 O O . TYR A 1 148 ? 26.757 6.391 -5.894 1.00 97.06 148 TYR A O 1
ATOM 1204 N N . VAL A 1 149 ? 25.131 5.638 -7.243 1.00 97.31 149 VAL A N 1
ATOM 1205 C CA . VAL A 1 149 ? 26.048 5.158 -8.281 1.00 97.31 149 VAL A CA 1
ATOM 1206 C C . VAL A 1 149 ? 26.122 6.213 -9.370 1.00 97.31 149 VAL A C 1
ATOM 1208 O O . VAL A 1 149 ? 25.095 6.629 -9.909 1.00 97.31 149 VAL A O 1
ATOM 1211 N N . ASP A 1 150 ? 27.331 6.677 -9.663 1.00 95.19 150 ASP A N 1
ATOM 1212 C CA . ASP A 1 150 ? 27.582 7.552 -10.799 1.00 95.19 150 ASP A CA 1
ATOM 1213 C C . ASP A 1 150 ? 27.313 6.770 -12.095 1.00 95.19 150 ASP A C 1
ATOM 1215 O O . ASP A 1 150 ? 27.956 5.742 -12.309 1.00 95.19 150 ASP A O 1
ATOM 1219 N N . PRO A 1 151 ? 26.365 7.180 -12.954 1.00 91.69 151 PRO A N 1
ATOM 1220 C CA . PRO A 1 151 ? 26.037 6.377 -14.128 1.00 91.69 151 PRO A CA 1
ATOM 1221 C C . PRO A 1 151 ? 27.161 6.295 -15.167 1.00 91.69 151 PRO A C 1
ATOM 1223 O O . PRO A 1 151 ? 27.208 5.320 -15.921 1.00 91.69 151 PRO A O 1
ATOM 1226 N N . ASP A 1 152 ? 28.058 7.284 -15.192 1.00 91.81 152 ASP A N 1
ATOM 1227 C CA . ASP A 1 152 ? 29.155 7.372 -16.152 1.00 91.81 152 ASP A CA 1
ATOM 1228 C C . ASP A 1 152 ? 30.338 6.508 -15.699 1.00 91.81 152 ASP A C 1
ATOM 1230 O O . ASP A 1 152 ? 30.874 5.725 -16.486 1.00 91.81 152 ASP A O 1
ATOM 1234 N N . THR A 1 153 ? 30.718 6.589 -14.415 1.00 94.75 153 THR A N 1
ATOM 1235 C CA . THR A 1 153 ? 31.849 5.802 -13.877 1.00 94.75 153 THR A CA 1
ATOM 1236 C C . THR A 1 153 ? 31.443 4.445 -13.306 1.00 94.75 153 THR A C 1
ATOM 1238 O O . THR A 1 153 ? 32.281 3.555 -13.184 1.00 94.75 153 THR A O 1
ATOM 1241 N N . ARG A 1 154 ? 30.158 4.262 -12.980 1.00 93.00 154 ARG A N 1
ATOM 1242 C CA . ARG A 1 154 ? 29.584 3.104 -12.267 1.00 93.00 154 ARG A CA 1
ATOM 1243 C C . ARG A 1 154 ? 30.129 2.902 -10.852 1.00 93.00 154 ARG A C 1
ATOM 1245 O O . ARG A 1 154 ? 29.960 1.832 -10.270 1.00 93.00 154 ARG A O 1
ATOM 1252 N N . GLU A 1 155 ? 30.750 3.927 -10.280 1.00 96.75 155 GLU A N 1
ATOM 1253 C CA . GLU A 1 155 ? 31.283 3.892 -8.921 1.00 96.75 155 GLU A CA 1
ATOM 1254 C C . GLU A 1 155 ? 30.267 4.434 -7.916 1.00 96.75 155 GLU A C 1
ATOM 1256 O O . GLU A 1 155 ? 29.516 5.373 -8.198 1.00 96.75 155 GLU A O 1
ATOM 1261 N N . VAL A 1 156 ? 30.271 3.865 -6.711 1.00 97.50 156 VAL A N 1
ATOM 1262 C CA . VAL A 1 156 ? 29.479 4.387 -5.596 1.00 97.50 156 VAL A CA 1
ATOM 1263 C C . VAL A 1 156 ? 30.141 5.658 -5.070 1.00 97.50 156 VAL A C 1
ATOM 1265 O O . VAL A 1 156 ? 31.295 5.640 -4.644 1.00 97.50 156 VAL A O 1
ATOM 1268 N N . LYS A 1 157 ? 29.395 6.760 -5.056 1.00 96.94 157 LYS A N 1
ATOM 1269 C CA . LYS A 1 157 ? 29.827 8.066 -4.554 1.00 96.94 157 LYS A CA 1
ATOM 1270 C C . LYS A 1 157 ? 28.941 8.526 -3.409 1.00 96.94 157 LYS A C 1
ATOM 1272 O O . LYS A 1 157 ? 27.773 8.152 -3.309 1.00 96.94 157 LYS A O 1
ATOM 1277 N N . ARG A 1 158 ? 29.500 9.362 -2.537 1.00 95.94 158 ARG A N 1
ATOM 1278 C CA . ARG A 1 158 ? 28.746 10.031 -1.472 1.00 95.94 158 ARG A CA 1
ATOM 1279 C C . ARG A 1 158 ? 28.058 11.277 -2.029 1.00 95.94 158 ARG A C 1
ATOM 1281 O O . ARG A 1 158 ? 28.656 12.020 -2.799 1.00 95.94 158 ARG A O 1
ATOM 1288 N N . SER A 1 159 ? 26.819 11.518 -1.621 1.00 94.06 159 SER A N 1
ATOM 1289 C CA . SER A 1 159 ? 26.079 12.718 -2.014 1.00 94.06 159 SER A CA 1
ATOM 1290 C C . SER A 1 159 ? 26.612 13.970 -1.319 1.00 94.06 159 SER A C 1
ATOM 1292 O O . SER A 1 159 ? 26.739 14.003 -0.093 1.00 94.06 159 SER A O 1
ATOM 1294 N N . GLU A 1 160 ? 26.847 15.025 -2.099 1.00 93.75 160 GLU A N 1
ATOM 1295 C CA . GLU A 1 160 ? 27.297 16.343 -1.620 1.00 93.75 160 GLU A CA 1
ATOM 1296 C C . GLU A 1 160 ? 26.143 17.346 -1.454 1.00 93.75 160 GLU A C 1
ATOM 1298 O O . GLU A 1 160 ? 26.307 18.400 -0.840 1.00 93.75 160 GLU A O 1
ATOM 1303 N N . ASN A 1 161 ? 24.945 16.984 -1.922 1.00 91.69 161 ASN A N 1
ATOM 1304 C CA . ASN A 1 161 ? 23.725 17.779 -1.828 1.00 91.69 161 ASN A CA 1
ATOM 1305 C C . ASN A 1 161 ? 22.507 16.875 -1.567 1.00 91.69 161 ASN A C 1
ATOM 1307 O O . ASN A 1 161 ? 22.324 15.848 -2.217 1.00 91.69 161 ASN A O 1
ATOM 1311 N N . ALA A 1 162 ? 21.655 17.266 -0.616 1.00 86.69 162 ALA A N 1
ATOM 1312 C CA . ALA A 1 162 ? 20.478 16.499 -0.207 1.00 86.69 162 ALA A CA 1
ATOM 1313 C C . ALA A 1 162 ? 19.331 16.437 -1.235 1.00 86.69 162 ALA A C 1
ATOM 1315 O O . ALA A 1 162 ? 18.465 15.579 -1.078 1.00 86.69 162 ALA A O 1
ATOM 1316 N N . TYR A 1 163 ? 19.283 17.325 -2.234 1.00 88.81 163 TYR A N 1
ATOM 1317 C CA . TYR A 1 163 ? 18.146 17.431 -3.167 1.00 88.81 163 TYR A CA 1
ATOM 1318 C C . TYR A 1 163 ? 18.526 17.422 -4.651 1.00 88.81 163 TYR A C 1
ATOM 1320 O O . TYR A 1 163 ? 17.640 17.287 -5.492 1.00 88.81 163 TYR A O 1
ATOM 1328 N N . GLU A 1 164 ? 19.814 17.539 -4.985 1.00 92.69 164 GLU A N 1
ATOM 1329 C CA . GLU A 1 164 ? 20.293 17.421 -6.371 1.00 92.69 164 GLU A CA 1
ATOM 1330 C C . GLU A 1 164 ? 19.972 16.045 -6.963 1.00 92.69 164 GLU A C 1
ATOM 1332 O O . GLU A 1 164 ? 19.457 15.936 -8.076 1.00 92.69 164 GLU A O 1
ATOM 1337 N N . ARG A 1 165 ? 20.193 14.999 -6.163 1.00 93.56 165 ARG A N 1
ATOM 1338 C CA . ARG A 1 165 ? 19.692 13.647 -6.406 1.00 93.56 165 ARG A CA 1
ATOM 1339 C C . ARG A 1 165 ? 18.527 13.380 -5.452 1.00 93.56 165 ARG A C 1
ATOM 1341 O O . ARG A 1 165 ? 18.726 13.442 -4.239 1.00 93.56 165 ARG A O 1
ATOM 1348 N N . PRO A 1 166 ? 17.303 13.112 -5.928 1.00 92.38 166 PRO A N 1
ATOM 1349 C CA . PRO A 1 166 ? 16.177 12.868 -5.031 1.00 92.38 166 PRO A CA 1
ATOM 1350 C C . PRO A 1 166 ? 16.280 11.500 -4.330 1.00 92.38 166 PRO A C 1
ATOM 1352 O O . PRO A 1 166 ? 16.988 10.604 -4.784 1.00 92.38 166 PRO A O 1
ATOM 1355 N N . GLN A 1 167 ? 15.511 11.301 -3.252 1.00 91.25 167 GLN A N 1
ATOM 1356 C CA . GLN A 1 167 ? 15.169 9.965 -2.736 1.00 91.25 167 GLN A CA 1
ATOM 1357 C C . GLN A 1 167 ? 13.743 9.601 -3.202 1.00 91.25 167 GLN A C 1
ATOM 1359 O O . GLN A 1 167 ? 12.776 9.908 -2.498 1.00 91.25 167 GLN A O 1
ATOM 1364 N N . PRO A 1 168 ? 13.573 8.990 -4.393 1.00 93.56 168 PRO A N 1
ATOM 1365 C CA . PRO A 1 168 ? 12.254 8.686 -4.947 1.00 93.56 168 PRO A CA 1
ATOM 1366 C C . PRO A 1 168 ? 11.677 7.346 -4.470 1.00 93.56 168 PRO A C 1
ATOM 1368 O O . PRO A 1 168 ? 10.500 7.081 -4.690 1.00 93.56 168 PRO A O 1
ATOM 1371 N N . HIS A 1 169 ? 12.468 6.488 -3.825 1.00 94.81 169 HIS A N 1
ATOM 1372 C CA . HIS A 1 169 ? 12.062 5.130 -3.452 1.00 94.81 169 HIS A CA 1
ATOM 1373 C C . HIS A 1 169 ? 11.207 5.136 -2.182 1.00 94.81 169 HIS A C 1
ATOM 1375 O O . HIS A 1 169 ? 11.529 5.822 -1.212 1.00 94.81 169 HIS A O 1
ATOM 1381 N N . ALA A 1 170 ? 10.112 4.376 -2.172 1.00 92.50 170 ALA A N 1
ATOM 1382 C CA . ALA A 1 170 ? 9.236 4.244 -1.003 1.00 92.50 170 ALA A CA 1
ATOM 1383 C C . ALA A 1 170 ? 9.546 3.008 -0.166 1.00 92.50 170 ALA A C 1
ATOM 1385 O O . ALA A 1 170 ? 9.323 3.043 1.043 1.00 92.50 170 ALA A O 1
ATOM 1386 N N . CYS A 1 171 ? 10.048 1.951 -0.795 1.00 96.12 171 CYS A N 1
ATOM 1387 C CA . CYS A 1 171 ? 10.128 0.628 -0.198 1.00 96.12 171 CYS A CA 1
ATOM 1388 C C . CYS A 1 171 ? 11.584 0.181 -0.164 1.00 96.12 171 CYS A C 1
ATOM 1390 O O . CYS A 1 171 ? 12.256 0.235 -1.188 1.00 96.12 171 CYS A O 1
ATOM 1392 N N . PHE A 1 172 ? 12.058 -0.234 1.007 1.00 97.50 172 PHE A N 1
ATOM 1393 C CA . PHE A 1 172 ? 13.415 -0.727 1.224 1.00 97.50 172 PHE A CA 1
ATOM 1394 C C . PHE A 1 172 ? 13.365 -2.087 1.915 1.00 97.50 172 PHE A C 1
ATOM 1396 O O . PHE A 1 172 ? 12.528 -2.299 2.797 1.00 97.50 172 PHE A O 1
ATOM 1403 N N . ILE A 1 173 ? 14.285 -2.971 1.546 1.00 97.56 173 ILE A N 1
ATOM 1404 C CA . ILE A 1 173 ? 14.576 -4.210 2.271 1.00 97.56 173 ILE A CA 1
ATOM 1405 C C . ILE A 1 173 ? 16.004 -4.085 2.784 1.00 97.56 173 ILE A C 1
ATOM 1407 O O . ILE A 1 173 ? 16.875 -3.691 2.016 1.00 97.56 173 ILE A O 1
ATOM 1411 N N . LEU A 1 174 ? 16.253 -4.368 4.060 1.00 96.94 174 LEU A N 1
ATOM 1412 C CA . LEU A 1 174 ? 17.590 -4.308 4.653 1.00 96.94 174 LEU A CA 1
ATOM 1413 C C . LEU A 1 174 ? 18.019 -5.675 5.167 1.00 96.94 174 LEU A C 1
ATOM 1415 O O . LEU A 1 174 ? 17.204 -6.430 5.697 1.00 96.94 174 LEU A O 1
ATOM 1419 N N . SER A 1 175 ? 19.321 -5.942 5.092 1.00 95.69 175 SER A N 1
ATOM 1420 C CA . SER A 1 175 ? 19.928 -7.052 5.824 1.00 95.69 175 SER A CA 1
ATOM 1421 C C . SER A 1 175 ? 20.306 -6.640 7.251 1.00 95.69 175 SER A C 1
ATOM 1423 O O . SER A 1 175 ? 20.499 -5.455 7.567 1.00 95.69 175 SER A O 1
ATOM 1425 N N . VAL A 1 176 ? 20.444 -7.638 8.125 1.00 96.81 176 VAL A N 1
ATOM 1426 C CA . VAL A 1 176 ? 21.027 -7.480 9.458 1.00 96.81 176 VAL A CA 1
ATOM 1427 C C . VAL A 1 176 ? 21.914 -8.677 9.785 1.00 96.81 176 VAL A C 1
ATOM 1429 O O . VAL A 1 176 ? 21.554 -9.827 9.536 1.00 96.81 176 VAL A O 1
ATOM 1432 N N . LYS A 1 177 ? 23.093 -8.399 10.339 1.00 95.81 177 LYS A N 1
ATOM 1433 C CA . LYS A 1 177 ? 24.031 -9.402 10.846 1.00 95.81 177 LYS A CA 1
ATOM 1434 C C . LYS A 1 177 ? 23.880 -9.531 12.356 1.00 95.81 177 LYS A C 1
ATOM 1436 O O . LYS A 1 177 ? 23.563 -8.558 13.039 1.00 95.81 177 LYS A O 1
ATOM 1441 N N . ASP A 1 178 ? 24.174 -10.718 12.876 1.00 95.06 178 ASP A N 1
ATOM 1442 C CA . ASP A 1 178 ? 24.226 -11.006 14.314 1.00 95.06 178 ASP A CA 1
ATOM 1443 C C . ASP A 1 178 ? 25.490 -10.411 14.968 1.00 95.06 178 ASP A C 1
ATOM 1445 O O . ASP A 1 178 ? 26.380 -11.107 15.458 1.00 95.06 178 ASP A O 1
ATOM 1449 N N . ASP A 1 179 ? 25.569 -9.083 14.916 1.00 93.62 179 ASP A N 1
ATOM 1450 C CA . ASP A 1 179 ? 26.615 -8.225 15.461 1.00 93.62 179 ASP A CA 1
ATOM 1451 C C . ASP A 1 179 ? 25.956 -6.989 16.086 1.00 93.62 179 ASP A C 1
ATOM 1453 O O . ASP A 1 179 ? 24.973 -6.466 15.560 1.00 93.62 179 ASP A O 1
ATOM 1457 N N . LEU A 1 180 ? 26.472 -6.507 17.217 1.00 91.25 180 LEU A N 1
ATOM 1458 C CA . LEU A 1 180 ? 25.842 -5.401 17.931 1.00 91.25 180 LEU A CA 1
ATOM 1459 C C . LEU A 1 180 ? 26.110 -4.029 17.289 1.00 91.25 180 LEU A C 1
ATOM 1461 O O . LEU A 1 180 ? 25.172 -3.244 17.163 1.00 91.25 180 LEU A O 1
ATOM 1465 N N . VAL A 1 181 ? 27.358 -3.709 16.928 1.00 91.56 181 VAL A N 1
ATOM 1466 C CA . VAL A 1 181 ? 27.795 -2.317 16.660 1.00 91.56 181 VAL A CA 1
ATOM 1467 C C . VAL A 1 181 ? 28.562 -2.114 15.356 1.00 91.56 181 VAL A C 1
ATOM 1469 O O . VAL A 1 181 ? 28.724 -0.967 14.942 1.00 91.56 181 VAL A O 1
ATOM 1472 N N . ASN A 1 182 ? 29.047 -3.177 14.716 1.00 91.75 182 ASN A N 1
ATOM 1473 C CA . ASN A 1 182 ? 29.774 -3.058 13.457 1.00 91.75 182 ASN A CA 1
ATOM 1474 C C . ASN A 1 182 ? 28.822 -2.760 12.287 1.00 91.75 182 ASN A C 1
ATOM 1476 O O . ASN A 1 182 ? 27.600 -2.880 12.399 1.00 91.75 182 ASN A O 1
ATOM 1480 N N . GLU A 1 183 ? 29.391 -2.375 11.145 1.00 88.50 183 GLU A N 1
ATOM 1481 C CA . GLU A 1 183 ? 28.633 -2.109 9.920 1.00 88.50 183 GLU A CA 1
ATOM 1482 C C . GLU A 1 183 ? 27.792 -3.330 9.501 1.00 88.50 183 GLU A C 1
ATOM 1484 O O . GLU A 1 183 ? 28.284 -4.462 9.418 1.00 88.50 183 GLU A O 1
ATOM 1489 N N . GLY A 1 184 ? 26.499 -3.102 9.254 1.00 88.81 184 GLY A N 1
ATOM 1490 C CA . GLY A 1 184 ? 25.523 -4.162 8.997 1.00 88.81 184 GLY A CA 1
ATOM 1491 C C . GLY A 1 184 ? 25.002 -4.886 10.248 1.00 88.81 184 GLY A C 1
ATOM 1492 O O . GLY A 1 184 ? 24.153 -5.765 10.110 1.00 88.81 184 GLY A O 1
ATOM 1493 N N . GLY A 1 185 ? 25.468 -4.537 11.450 1.00 94.94 185 GLY A N 1
ATOM 1494 C CA . GLY A 1 185 ? 24.945 -5.033 12.725 1.00 94.94 185 GLY A CA 1
ATOM 1495 C C . GLY A 1 185 ? 23.641 -4.352 13.170 1.00 94.94 185 GLY A C 1
ATOM 1496 O O . GLY A 1 185 ? 23.053 -3.534 12.458 1.00 94.94 185 GLY A O 1
ATOM 1497 N N . ILE A 1 186 ? 23.191 -4.668 14.385 1.00 95.69 186 ILE A N 1
ATOM 1498 C CA . ILE A 1 186 ? 21.897 -4.254 14.950 1.00 95.69 186 ILE A CA 1
ATOM 1499 C C . ILE A 1 186 ? 21.812 -2.732 15.145 1.00 95.69 186 ILE A C 1
ATOM 1501 O O . ILE A 1 186 ? 20.826 -2.116 14.747 1.00 95.69 186 ILE A O 1
ATOM 1505 N N . MET A 1 187 ? 22.824 -2.097 15.746 1.00 94.50 187 MET A N 1
ATOM 1506 C CA . MET A 1 187 ? 22.782 -0.645 15.989 1.00 94.50 187 MET A CA 1
ATOM 1507 C C . MET A 1 187 ? 22.974 0.174 14.703 1.00 94.50 187 MET A C 1
ATOM 1509 O O . MET A 1 187 ? 22.392 1.254 14.556 1.00 94.50 187 MET A O 1
ATOM 1513 N N . ASP A 1 188 ? 23.742 -0.352 13.746 1.00 92.56 188 ASP A N 1
ATOM 1514 C CA . ASP A 1 188 ? 23.873 0.249 12.418 1.00 92.56 188 ASP A CA 1
ATOM 1515 C C . ASP A 1 188 ? 22.553 0.170 11.632 1.00 92.56 188 ASP A C 1
ATOM 1517 O O . ASP A 1 188 ? 22.148 1.159 11.016 1.00 92.56 188 ASP A O 1
ATOM 1521 N N . LEU A 1 189 ? 21.817 -0.948 11.727 1.00 94.81 189 LEU A N 1
ATOM 1522 C CA . LEU A 1 189 ? 20.476 -1.075 11.145 1.00 94.81 189 LEU A CA 1
ATOM 1523 C C . LEU A 1 189 ? 19.561 0.073 11.594 1.00 94.81 189 LEU A C 1
ATOM 1525 O O . LEU A 1 189 ? 18.989 0.748 10.742 1.00 94.81 189 LEU A O 1
ATOM 1529 N N . TRP A 1 190 ? 19.474 0.367 12.895 1.00 93.81 190 TRP A N 1
ATOM 1530 C CA . TRP A 1 190 ? 18.639 1.473 13.392 1.00 93.81 190 TRP A CA 1
ATOM 1531 C C . TRP A 1 190 ? 19.048 2.833 12.818 1.00 93.81 190 TRP A C 1
ATOM 1533 O O . TRP A 1 190 ? 18.196 3.669 12.513 1.00 93.81 190 TRP A O 1
ATOM 1543 N N . THR A 1 191 ? 20.348 3.046 12.601 1.00 90.56 191 THR A N 1
ATOM 1544 C CA . THR A 1 191 ? 20.857 4.265 11.961 1.00 90.56 191 THR A CA 1
ATOM 1545 C C . THR A 1 191 ? 20.434 4.345 10.492 1.00 90.56 191 THR A C 1
ATOM 1547 O O . THR A 1 191 ? 19.990 5.403 10.032 1.00 90.56 191 THR A O 1
ATOM 1550 N N . ARG A 1 192 ? 20.533 3.236 9.748 1.00 91.44 192 ARG A N 1
ATOM 1551 C CA . ARG A 1 192 ? 20.081 3.149 8.350 1.00 91.44 192 ARG A CA 1
ATOM 1552 C C . ARG A 1 192 ? 18.570 3.365 8.237 1.00 91.44 192 ARG A C 1
ATOM 1554 O O . ARG A 1 192 ? 18.138 4.165 7.408 1.00 91.44 192 ARG A O 1
ATOM 1561 N N . GLU A 1 193 ? 17.777 2.748 9.112 1.00 93.00 193 GLU A N 1
ATOM 1562 C CA . GLU A 1 193 ? 16.321 2.933 9.173 1.00 93.00 193 GLU A CA 1
ATOM 1563 C C . GLU A 1 193 ? 15.939 4.388 9.451 1.00 93.00 193 GLU A C 1
ATOM 1565 O O . GLU A 1 193 ? 15.099 4.953 8.750 1.00 93.00 193 GLU A O 1
ATOM 1570 N N . ALA A 1 194 ? 16.615 5.048 10.395 1.00 89.62 194 ALA A N 1
ATOM 1571 C CA . ALA A 1 194 ? 16.351 6.450 10.699 1.00 89.62 194 ALA A CA 1
ATOM 1572 C C . ALA A 1 194 ? 16.566 7.373 9.486 1.00 89.62 194 ALA A C 1
ATOM 1574 O O . ALA A 1 194 ? 15.765 8.285 9.245 1.00 89.62 194 ALA A O 1
ATOM 1575 N N . ARG A 1 195 ? 17.608 7.118 8.677 1.00 88.06 195 ARG A N 1
ATOM 1576 C CA . ARG A 1 195 ? 17.844 7.852 7.419 1.00 88.06 195 ARG A CA 1
ATOM 1577 C C . ARG A 1 195 ? 16.723 7.614 6.406 1.00 88.06 195 ARG A C 1
ATOM 1579 O O . ARG A 1 195 ? 16.296 8.568 5.763 1.00 88.06 195 ARG A O 1
ATOM 1586 N N . ILE A 1 196 ? 16.221 6.384 6.288 1.00 88.44 196 ILE A N 1
ATOM 1587 C CA . ILE A 1 196 ? 15.108 6.026 5.388 1.00 88.44 196 ILE A CA 1
ATOM 1588 C C . ILE A 1 196 ? 13.823 6.742 5.810 1.00 88.44 196 ILE A C 1
ATOM 1590 O O . ILE A 1 196 ? 13.196 7.430 4.998 1.00 88.44 196 ILE A O 1
ATOM 1594 N N . PHE A 1 197 ? 13.462 6.638 7.092 1.00 88.44 197 PHE A N 1
ATOM 1595 C CA . PHE A 1 197 ? 12.237 7.222 7.631 1.00 88.44 197 PHE A CA 1
ATOM 1596 C C . PHE A 1 197 ? 12.210 8.736 7.460 1.00 88.44 197 PHE A C 1
ATOM 1598 O O . PHE A 1 197 ? 11.182 9.277 7.044 1.00 88.44 197 PHE A O 1
ATOM 1605 N N . LYS A 1 198 ? 13.338 9.424 7.683 1.00 81.81 198 LYS A N 1
ATOM 1606 C CA . LYS A 1 198 ? 13.458 10.882 7.523 1.00 81.81 198 LYS A CA 1
ATOM 1607 C C . LYS A 1 198 ? 12.946 11.393 6.170 1.00 81.81 198 LYS A C 1
ATOM 1609 O O . LYS A 1 198 ? 12.362 12.471 6.127 1.00 81.81 198 LYS A O 1
ATOM 1614 N N . TYR A 1 199 ? 13.100 10.619 5.098 1.00 78.75 199 TYR A N 1
ATOM 1615 C CA . TYR A 1 199 ? 12.731 11.011 3.732 1.00 78.75 199 TYR A CA 1
ATOM 1616 C C . TYR A 1 199 ? 11.376 10.466 3.246 1.00 78.75 199 TYR A C 1
ATOM 1618 O O . TYR A 1 199 ? 11.030 10.640 2.077 1.00 78.75 199 TYR A O 1
ATOM 1626 N N . GLY A 1 200 ? 10.570 9.864 4.129 1.00 82.62 200 GLY A N 1
ATOM 1627 C CA . GLY A 1 200 ? 9.193 9.471 3.795 1.00 82.62 200 GLY A CA 1
ATOM 1628 C C . GLY A 1 200 ? 9.010 8.004 3.397 1.00 82.62 200 GLY A C 1
ATOM 1629 O O . GLY A 1 200 ? 7.929 7.650 2.917 1.00 82.62 200 GLY A O 1
ATOM 1630 N N . SER A 1 201 ? 10.050 7.181 3.539 1.00 89.25 201 SER A N 1
ATOM 1631 C CA . SER A 1 201 ? 10.098 5.803 3.038 1.00 89.25 201 SER A CA 1
ATOM 1632 C C . SER A 1 201 ? 9.960 4.782 4.168 1.00 89.25 201 SER A C 1
ATOM 1634 O O . SER A 1 201 ? 10.177 5.104 5.335 1.00 89.25 201 SER A O 1
ATOM 1636 N N . GLY A 1 202 ? 9.588 3.554 3.820 1.00 92.81 202 GLY A N 1
ATOM 1637 C CA . GLY A 1 202 ? 9.420 2.443 4.747 1.00 92.81 202 GLY A CA 1
ATOM 1638 C C . GLY A 1 202 ? 10.416 1.313 4.498 1.00 92.81 202 GLY A C 1
ATOM 1639 O O . GLY A 1 202 ? 10.976 1.199 3.406 1.00 92.81 202 GLY A O 1
ATOM 1640 N N . VAL A 1 203 ? 10.631 0.479 5.514 1.00 95.44 203 VAL A N 1
ATOM 1641 C CA . VAL A 1 203 ? 11.688 -0.540 5.524 1.00 95.44 203 VAL A CA 1
ATOM 1642 C C . VAL A 1 203 ? 11.205 -1.879 6.063 1.00 95.44 203 VAL A C 1
ATOM 1644 O O . VAL A 1 203 ? 10.405 -1.906 6.995 1.00 95.44 203 VAL A O 1
ATOM 1647 N N . GLY A 1 204 ? 11.698 -2.985 5.520 1.00 97.38 204 GLY A N 1
ATOM 1648 C CA . GLY A 1 204 ? 11.552 -4.289 6.153 1.00 97.38 204 GLY A CA 1
ATOM 1649 C C . GLY A 1 204 ? 12.853 -5.067 6.233 1.00 97.38 204 GLY A C 1
ATOM 1650 O O . GLY A 1 204 ? 13.765 -4.860 5.437 1.00 97.38 204 GLY A O 1
ATOM 1651 N N . THR A 1 205 ? 12.928 -5.935 7.237 1.00 98.06 205 THR A N 1
ATOM 1652 C CA . THR A 1 205 ? 14.142 -6.677 7.589 1.00 98.06 205 THR A CA 1
ATOM 1653 C C . THR A 1 205 ? 13.749 -8.055 8.106 1.00 98.06 205 THR A C 1
ATOM 1655 O O . THR A 1 205 ? 12.830 -8.169 8.926 1.00 98.06 205 THR A O 1
ATOM 1658 N N . ASN A 1 206 ? 14.456 -9.099 7.667 1.00 98.06 206 ASN A N 1
ATOM 1659 C CA . ASN A 1 206 ? 14.371 -10.421 8.286 1.00 98.06 206 ASN A CA 1
ATOM 1660 C C . ASN A 1 206 ? 15.366 -10.511 9.442 1.00 98.06 206 ASN A C 1
ATOM 1662 O O . ASN A 1 206 ? 16.572 -10.391 9.246 1.00 98.06 206 ASN A O 1
ATOM 1666 N N . PHE A 1 207 ? 14.850 -10.726 10.647 1.00 98.06 207 PHE A N 1
ATOM 1667 C CA . PHE A 1 207 ? 15.651 -10.801 11.866 1.00 98.06 207 PHE A CA 1
ATOM 1668 C C . PHE A 1 207 ? 16.081 -12.225 12.231 1.00 98.06 207 PHE A C 1
ATOM 1670 O O . PHE A 1 207 ? 16.752 -12.421 13.240 1.00 98.06 207 PHE A O 1
ATOM 1677 N N . SER A 1 208 ? 15.749 -13.214 11.403 1.00 97.62 208 SER A N 1
ATOM 1678 C CA . SER A 1 208 ? 16.116 -14.618 11.612 1.00 97.62 208 SER A CA 1
ATOM 1679 C C . SER A 1 208 ? 17.608 -14.904 11.759 1.00 97.62 208 SER A C 1
ATOM 1681 O O . SER A 1 208 ? 17.909 -15.907 12.403 1.00 97.62 208 SER A O 1
ATOM 1683 N N . PRO A 1 209 ? 18.545 -14.101 11.212 1.00 96.62 209 PRO A N 1
ATOM 1684 C CA . PRO A 1 209 ? 19.968 -14.290 11.487 1.00 96.62 209 PRO A CA 1
ATOM 1685 C C . PRO A 1 209 ? 20.377 -13.990 12.936 1.00 96.62 209 PRO A C 1
ATOM 1687 O O . PRO A 1 209 ? 21.416 -14.477 13.372 1.00 96.62 209 PRO A O 1
ATOM 1690 N N . ILE A 1 210 ? 19.607 -13.182 13.674 1.00 97.12 210 ILE A N 1
ATOM 1691 C CA . ILE A 1 210 ? 19.946 -12.769 15.042 1.00 97.12 210 ILE A CA 1
ATOM 1692 C C . ILE A 1 210 ? 19.762 -13.942 15.999 1.00 97.12 210 ILE A C 1
ATOM 1694 O O . ILE A 1 210 ? 18.755 -14.639 15.944 1.00 97.12 210 ILE A O 1
ATOM 1698 N N . ARG A 1 211 ? 20.716 -14.153 16.907 1.00 95.88 211 ARG A N 1
ATOM 1699 C CA . ARG A 1 211 ? 20.630 -15.259 17.868 1.00 95.88 211 ARG A CA 1
ATOM 1700 C C . ARG A 1 211 ? 19.463 -15.102 18.848 1.00 95.88 211 ARG A C 1
ATOM 1702 O O . ARG A 1 211 ? 19.196 -14.011 19.363 1.00 95.88 211 ARG A O 1
ATOM 1709 N N . GLY A 1 212 ? 18.826 -16.224 19.160 1.00 95.44 212 GLY A N 1
ATOM 1710 C CA . GLY A 1 212 ? 17.728 -16.323 20.109 1.00 95.44 212 GLY A CA 1
ATOM 1711 C C . GLY A 1 212 ? 18.140 -16.087 21.554 1.00 95.44 212 GLY A C 1
ATOM 1712 O O . GLY A 1 212 ? 19.323 -15.945 21.897 1.00 95.44 212 GLY A O 1
ATOM 1713 N N . GLU A 1 213 ? 17.139 -16.039 22.427 1.00 94.12 213 GLU A N 1
ATOM 1714 C CA . GLU A 1 213 ? 17.359 -15.923 23.861 1.00 94.12 213 GLU A CA 1
ATOM 1715 C C . GLU A 1 213 ? 18.216 -17.094 24.355 1.00 94.12 213 GLU A C 1
ATOM 1717 O O . GLU A 1 213 ? 18.084 -18.229 23.901 1.00 94.12 213 GLU A O 1
ATOM 1722 N N . ASN A 1 214 ? 19.105 -16.834 25.315 1.00 91.50 214 ASN A N 1
ATOM 1723 C CA . ASN A 1 214 ? 19.906 -17.863 25.976 1.00 91.50 214 ASN A CA 1
ATOM 1724 C C . ASN A 1 214 ? 20.999 -18.554 25.125 1.00 91.50 214 ASN A C 1
ATOM 1726 O O . ASN A 1 214 ? 21.740 -19.379 25.683 1.00 91.50 214 ASN A O 1
ATOM 1730 N N . GLU A 1 215 ? 21.170 -18.199 23.847 1.00 94.44 215 GLU A N 1
ATOM 1731 C CA . GLU A 1 215 ? 22.319 -18.612 23.023 1.00 94.44 215 GLU A CA 1
ATOM 1732 C C . GLU A 1 215 ? 23.638 -17.992 23.536 1.00 94.44 215 GLU A C 1
ATOM 1734 O O . GLU A 1 215 ? 23.643 -16.934 24.173 1.00 94.44 215 GLU A O 1
ATOM 1739 N N . LYS A 1 216 ? 24.781 -18.656 23.308 1.00 91.75 216 LYS A N 1
ATOM 1740 C CA . LYS A 1 216 ? 26.085 -18.231 23.860 1.00 91.75 216 LYS A CA 1
ATOM 1741 C C . LYS A 1 216 ? 26.619 -16.967 23.179 1.00 91.75 216 LYS A C 1
ATOM 1743 O O . LYS A 1 216 ? 26.452 -16.776 21.976 1.00 91.75 216 LYS A O 1
ATOM 1748 N N . LEU A 1 217 ? 27.331 -16.134 23.942 1.00 90.06 217 LEU A N 1
ATOM 1749 C CA . LEU A 1 217 ? 28.095 -14.987 23.433 1.00 90.06 217 LEU A CA 1
ATOM 1750 C C . LEU A 1 217 ? 29.596 -15.304 23.372 1.00 90.06 217 LEU A C 1
ATOM 1752 O O . LEU A 1 217 ? 30.108 -16.059 24.199 1.00 90.06 217 LEU A O 1
ATOM 1756 N N . SER A 1 218 ? 30.314 -14.697 22.420 1.00 83.81 218 SER A N 1
ATOM 1757 C CA . SER A 1 218 ? 31.761 -14.905 22.236 1.00 83.81 218 SER A CA 1
ATOM 1758 C C . SER A 1 218 ? 32.594 -14.416 23.427 1.00 83.81 218 SER A C 1
ATOM 1760 O O . SER A 1 218 ? 33.588 -15.045 23.773 1.00 83.81 218 SER A O 1
ATOM 1762 N N . GLY A 1 219 ? 32.166 -13.337 24.092 1.00 80.50 219 GLY A N 1
ATOM 1763 C CA . GLY A 1 219 ? 32.806 -12.788 25.296 1.00 80.50 219 GLY A CA 1
ATOM 1764 C C . GLY A 1 219 ? 32.429 -13.483 26.613 1.00 80.50 219 GLY A C 1
ATOM 1765 O O . GLY A 1 219 ? 32.821 -13.010 27.676 1.00 80.50 219 GLY A O 1
ATOM 1766 N N . GLY A 1 220 ? 31.662 -14.578 26.564 1.00 81.62 220 GLY A N 1
ATOM 1767 C CA . GLY A 1 220 ? 31.031 -15.193 27.735 1.00 81.62 220 GLY A CA 1
ATOM 1768 C C . GLY A 1 220 ? 29.642 -14.611 28.037 1.00 81.62 220 GLY A C 1
ATOM 1769 O O . GLY A 1 220 ? 29.296 -13.515 27.604 1.00 81.62 220 GLY A O 1
ATOM 1770 N N . GLY A 1 221 ? 28.811 -15.370 28.758 1.00 90.06 221 GLY A N 1
ATOM 1771 C CA . GLY A 1 221 ? 27.411 -15.014 29.026 1.00 90.06 221 GLY A CA 1
ATOM 1772 C C . GLY A 1 221 ? 26.419 -15.548 27.984 1.00 90.06 221 GLY A C 1
ATOM 1773 O O . GLY A 1 221 ? 26.740 -16.444 27.196 1.00 90.06 221 GLY A O 1
ATOM 1774 N N . ARG A 1 222 ? 25.186 -15.029 28.023 1.00 91.81 222 ARG A N 1
ATOM 1775 C CA . ARG A 1 222 ? 24.059 -15.470 27.187 1.00 91.81 222 ARG A CA 1
ATOM 1776 C C . ARG A 1 222 ? 23.368 -14.277 26.529 1.00 91.81 222 ARG A C 1
ATOM 1778 O O . ARG A 1 222 ? 23.317 -13.201 27.117 1.00 91.81 222 ARG A O 1
ATOM 1785 N N . SER A 1 223 ? 22.842 -14.487 25.328 1.00 92.12 223 SER A N 1
ATOM 1786 C CA . SER A 1 223 ? 22.053 -13.505 24.585 1.00 92.12 223 SER A CA 1
ATOM 1787 C C . SER A 1 223 ? 20.770 -13.124 25.328 1.00 92.12 223 SER A C 1
ATOM 1789 O O . SER A 1 223 ? 20.103 -13.991 25.897 1.00 92.12 223 SER A O 1
ATOM 1791 N N . SER A 1 224 ? 20.395 -11.843 25.252 1.00 89.12 224 SER A N 1
ATOM 1792 C CA . SER A 1 224 ? 19.088 -11.322 25.682 1.00 89.12 224 SER A CA 1
ATOM 1793 C C . SER A 1 224 ? 17.940 -11.690 24.732 1.00 89.12 224 SER A C 1
ATOM 1795 O O . SER A 1 224 ? 16.787 -11.375 25.018 1.00 89.12 224 SER A O 1
ATOM 1797 N N . GLY A 1 225 ? 18.257 -12.329 23.603 1.00 91.88 225 GLY A N 1
ATOM 1798 C CA . GLY A 1 225 ? 17.307 -12.778 22.592 1.00 91.88 225 GLY A CA 1
ATOM 1799 C C . GLY A 1 225 ? 16.808 -11.679 21.666 1.00 91.88 225 GLY A C 1
ATOM 1800 O O . GLY A 1 225 ? 16.908 -10.480 21.954 1.00 91.88 225 GLY A O 1
ATOM 1801 N N . LEU A 1 226 ? 16.235 -12.103 20.542 1.00 95.38 226 LEU A N 1
ATOM 1802 C CA . LEU A 1 226 ? 15.781 -11.225 19.469 1.00 95.38 226 LEU A CA 1
ATOM 1803 C C . LEU A 1 226 ? 14.745 -10.209 19.970 1.00 95.38 226 LEU A C 1
ATOM 1805 O O . LEU A 1 226 ? 14.814 -9.018 19.653 1.00 95.38 226 LEU A O 1
ATOM 1809 N N . MET A 1 227 ? 13.808 -10.663 20.806 1.00 96.19 227 MET A N 1
ATOM 1810 C CA . MET A 1 227 ? 12.701 -9.836 21.294 1.00 96.19 227 MET A CA 1
ATOM 1811 C C . MET A 1 227 ? 13.172 -8.588 22.054 1.00 96.19 227 MET A C 1
ATOM 1813 O O . MET A 1 227 ? 12.480 -7.568 22.052 1.00 96.19 227 MET A O 1
ATOM 1817 N N . SER A 1 228 ? 14.350 -8.634 22.685 1.00 94.00 228 SER A N 1
ATOM 1818 C CA . SER A 1 228 ? 14.928 -7.473 23.372 1.00 94.00 228 SER A CA 1
ATOM 1819 C C . SER A 1 228 ? 15.303 -6.350 22.395 1.00 94.00 228 SER A C 1
ATOM 1821 O O . SER A 1 228 ? 14.971 -5.188 22.632 1.00 94.00 228 SER A O 1
ATOM 1823 N N . PHE A 1 229 ? 15.906 -6.695 21.255 1.00 94.75 229 PHE A N 1
ATOM 1824 C CA . PHE A 1 229 ? 16.301 -5.737 20.224 1.00 94.75 229 PHE A CA 1
ATOM 1825 C C . PHE A 1 229 ? 15.109 -5.223 19.418 1.00 94.75 229 PHE A C 1
ATOM 1827 O O . PHE A 1 229 ? 15.067 -4.037 19.094 1.00 94.75 229 PHE A O 1
ATOM 1834 N N . LEU A 1 230 ? 14.105 -6.067 19.157 1.00 96.00 230 LEU A N 1
ATOM 1835 C CA . LEU A 1 230 ? 12.880 -5.632 18.478 1.00 96.00 230 LEU A CA 1
ATOM 1836 C C . LEU A 1 230 ? 12.143 -4.538 19.260 1.00 96.00 230 LEU A C 1
ATOM 1838 O O . LEU A 1 230 ? 11.652 -3.585 18.658 1.00 96.00 230 LEU A O 1
ATOM 1842 N N . LYS A 1 231 ? 12.135 -4.607 20.598 1.00 94.88 231 LYS A N 1
ATOM 1843 C CA . LYS A 1 231 ? 11.579 -3.540 21.450 1.00 94.88 231 LYS A CA 1
ATOM 1844 C C . LYS A 1 231 ? 12.338 -2.220 21.303 1.00 94.88 231 LYS A C 1
ATOM 1846 O O . LYS A 1 231 ? 11.714 -1.164 21.306 1.00 94.88 231 LYS A O 1
ATOM 1851 N N . VAL A 1 232 ? 13.663 -2.258 21.151 1.00 93.38 232 VAL A N 1
ATOM 1852 C CA . VAL A 1 232 ? 14.469 -1.049 20.895 1.00 93.38 232 VAL A CA 1
ATOM 1853 C C . VAL A 1 232 ? 14.137 -0.463 19.522 1.00 93.38 232 VAL A C 1
ATOM 1855 O O . VAL A 1 232 ? 13.886 0.737 19.414 1.00 93.38 232 VAL A O 1
ATOM 1858 N N . GLY A 1 233 ? 14.078 -1.308 18.491 1.00 92.50 233 GLY A N 1
ATOM 1859 C CA . GLY A 1 233 ? 13.725 -0.899 17.131 1.00 92.50 233 GLY A CA 1
ATOM 1860 C C . GLY A 1 233 ? 12.335 -0.276 17.028 1.00 92.50 233 GLY A C 1
ATOM 1861 O O . GLY A 1 233 ? 12.170 0.771 16.408 1.00 92.50 233 GLY A O 1
ATOM 1862 N N . ASP A 1 234 ? 11.346 -0.872 17.694 1.00 92.50 234 ASP A N 1
ATOM 1863 C CA . ASP A 1 234 ? 9.981 -0.345 17.780 1.00 92.50 234 ASP A CA 1
ATOM 1864 C C . ASP A 1 234 ? 9.946 1.065 18.393 1.00 92.50 234 ASP A C 1
ATOM 1866 O O . ASP A 1 234 ? 9.336 1.980 17.837 1.00 92.50 234 ASP A O 1
ATOM 1870 N N . ARG A 1 235 ? 10.681 1.280 19.493 1.00 90.00 235 ARG A N 1
ATOM 1871 C CA . ARG A 1 235 ? 10.806 2.603 20.121 1.00 90.00 235 ARG A CA 1
ATOM 1872 C C . ARG A 1 235 ? 11.516 3.617 19.237 1.00 90.00 235 ARG A C 1
ATOM 1874 O O . ARG A 1 235 ? 11.098 4.773 19.192 1.00 90.00 235 ARG A O 1
ATOM 1881 N N . SER A 1 236 ? 12.554 3.190 18.525 1.00 90.06 236 SER A N 1
ATOM 1882 C CA . SER A 1 236 ? 13.259 4.037 17.565 1.00 90.06 236 SER A CA 1
ATOM 1883 C C . SER A 1 236 ? 12.329 4.495 16.437 1.00 90.06 236 SER A C 1
ATOM 1885 O O . SER A 1 236 ? 12.242 5.692 16.165 1.00 90.06 236 SER A O 1
ATOM 1887 N N . ALA A 1 237 ? 11.561 3.573 15.846 1.00 89.00 237 ALA A N 1
ATOM 1888 C CA . ALA A 1 237 ? 10.600 3.884 14.790 1.00 89.00 237 ALA A CA 1
ATOM 1889 C C . ALA A 1 237 ? 9.504 4.853 15.271 1.00 89.00 237 ALA A C 1
ATOM 1891 O O . ALA A 1 237 ? 9.221 5.843 14.594 1.00 89.00 237 ALA A O 1
ATOM 1892 N N . GLY A 1 238 ? 8.938 4.624 16.462 1.00 85.94 238 GLY A N 1
ATOM 1893 C CA . GLY A 1 238 ? 7.903 5.489 17.042 1.00 85.94 238 GLY A CA 1
ATOM 1894 C C . GLY A 1 238 ? 8.365 6.921 17.347 1.00 85.94 238 GLY A C 1
ATOM 1895 O O . GLY A 1 238 ? 7.550 7.843 17.352 1.00 85.94 238 GLY A O 1
ATOM 1896 N N . ALA A 1 239 ? 9.668 7.139 17.556 1.00 84.62 239 ALA A N 1
ATOM 1897 C CA . ALA A 1 239 ? 10.233 8.465 17.814 1.00 84.62 239 ALA A CA 1
ATOM 1898 C C . ALA A 1 239 ? 10.449 9.307 16.539 1.00 84.62 239 ALA A C 1
ATOM 1900 O O . ALA A 1 239 ? 10.650 10.521 16.629 1.00 84.62 239 ALA A O 1
ATOM 1901 N N . ILE A 1 240 ? 10.424 8.692 15.350 1.00 83.06 240 ILE A N 1
ATOM 1902 C CA . ILE A 1 240 ? 10.790 9.351 14.092 1.00 83.06 240 ILE A CA 1
ATOM 1903 C C . ILE A 1 240 ? 9.543 9.725 13.286 1.00 83.06 240 ILE A C 1
ATOM 1905 O O . ILE A 1 240 ? 8.732 8.884 12.900 1.00 83.06 240 ILE A O 1
ATOM 1909 N N . LYS A 1 241 ? 9.436 11.016 12.955 1.00 73.56 241 LYS A N 1
ATOM 1910 C CA . LYS A 1 241 ? 8.429 11.550 12.032 1.00 73.56 241 LYS A CA 1
ATOM 1911 C C . LYS A 1 241 ? 8.944 11.514 10.593 1.00 73.56 241 LYS A C 1
ATOM 1913 O O . LYS A 1 241 ? 9.994 12.074 10.276 1.00 73.56 241 LYS A O 1
ATOM 1918 N N . SER A 1 242 ? 8.201 10.851 9.718 1.00 65.69 242 SER A N 1
ATOM 1919 C CA . SER A 1 242 ? 8.618 10.524 8.362 1.00 65.69 242 SER A CA 1
ATOM 1920 C C . SER A 1 242 ? 8.377 11.670 7.368 1.00 65.69 242 SER A C 1
ATOM 1922 O O . SER A 1 242 ? 7.320 12.309 7.360 1.00 65.69 242 SER A O 1
ATOM 1924 N N . GLY A 1 243 ? 9.376 11.954 6.525 1.00 59.03 243 GLY A N 1
ATOM 1925 C CA . GLY A 1 243 ? 9.313 12.999 5.491 1.00 59.03 243 GLY A CA 1
ATOM 1926 C C . GLY A 1 243 ? 9.230 14.433 6.028 1.00 59.03 243 GLY A C 1
ATOM 1927 O O . GLY A 1 243 ? 8.800 15.323 5.302 1.00 59.03 243 GLY A O 1
ATOM 1928 N N . GLY A 1 244 ? 9.552 14.666 7.308 1.00 55.84 244 GLY A N 1
ATOM 1929 C CA . GLY A 1 244 ? 9.356 15.970 7.959 1.00 55.84 244 GLY A CA 1
ATOM 1930 C C . GLY A 1 244 ? 7.883 16.366 8.147 1.00 55.84 244 GLY A C 1
ATOM 1931 O O . GLY A 1 244 ? 7.592 17.530 8.409 1.00 55.84 244 GLY A O 1
ATOM 1932 N N . THR A 1 245 ? 6.958 15.410 8.011 1.00 58.00 245 THR A N 1
ATOM 1933 C CA . THR A 1 245 ? 5.505 15.601 8.171 1.00 58.00 245 THR A CA 1
ATOM 1934 C C . THR A 1 245 ? 4.998 14.916 9.447 1.00 58.00 245 THR A C 1
ATOM 1936 O O . THR A 1 245 ? 5.776 14.355 10.211 1.00 58.00 245 THR A O 1
ATOM 1939 N N . THR A 1 246 ? 3.689 14.912 9.703 1.00 54.94 246 THR A N 1
ATOM 1940 C CA . THR A 1 246 ? 3.073 14.178 10.828 1.00 54.94 246 THR A CA 1
ATOM 1941 C C . THR A 1 246 ? 3.013 12.653 10.630 1.00 54.94 246 THR A C 1
ATOM 1943 O O . THR A 1 246 ? 2.451 11.953 11.468 1.00 54.94 246 THR A O 1
ATOM 1946 N N . ARG A 1 247 ? 3.571 12.103 9.542 1.00 65.31 247 ARG A N 1
ATOM 1947 C CA . ARG A 1 247 ? 3.499 10.668 9.218 1.00 65.31 247 ARG A CA 1
ATOM 1948 C C . ARG A 1 247 ? 4.434 9.833 10.108 1.00 65.31 247 ARG A C 1
ATOM 1950 O O . ARG A 1 247 ? 5.596 10.187 10.271 1.00 65.31 247 ARG A O 1
ATOM 1957 N N . ARG A 1 248 ? 3.959 8.700 10.638 1.00 72.19 248 ARG A N 1
ATOM 1958 C CA . ARG A 1 248 ? 4.779 7.727 11.392 1.00 72.19 248 ARG A CA 1
ATOM 1959 C C . ARG A 1 248 ? 5.736 6.953 10.474 1.00 72.19 248 ARG A C 1
ATOM 1961 O O . ARG A 1 248 ? 5.460 6.808 9.281 1.00 72.19 248 ARG A O 1
ATOM 1968 N N . ALA A 1 249 ? 6.847 6.467 11.026 1.00 82.62 249 ALA A N 1
ATOM 1969 C CA . ALA A 1 249 ? 7.712 5.500 10.355 1.00 82.62 249 ALA A CA 1
ATOM 1970 C C . ALA A 1 249 ? 6.937 4.213 10.009 1.00 82.62 249 ALA A C 1
ATOM 1972 O O . ALA A 1 249 ? 6.024 3.822 10.733 1.00 82.62 249 ALA A O 1
ATOM 1973 N N . ALA A 1 250 ? 7.294 3.567 8.898 1.00 86.94 250 ALA A N 1
ATOM 1974 C CA . ALA A 1 250 ? 6.681 2.316 8.456 1.00 86.94 250 ALA A CA 1
ATOM 1975 C C . ALA A 1 250 ? 7.737 1.208 8.428 1.00 86.94 250 ALA A C 1
ATOM 1977 O O . ALA A 1 250 ? 8.706 1.300 7.669 1.00 86.94 250 ALA A O 1
ATOM 1978 N N . LYS A 1 251 ? 7.542 0.173 9.247 1.00 94.06 251 LYS A N 1
ATOM 1979 C CA . LYS A 1 251 ? 8.509 -0.906 9.462 1.00 94.06 251 LYS A CA 1
ATOM 1980 C C . LYS A 1 251 ? 7.859 -2.281 9.288 1.00 94.06 251 LYS A C 1
ATOM 1982 O O . LYS A 1 251 ? 6.764 -2.489 9.795 1.00 94.06 251 LYS A O 1
ATOM 1987 N N . MET A 1 252 ? 8.545 -3.213 8.628 1.00 96.81 252 MET A N 1
ATOM 1988 C CA . MET A 1 252 ? 8.241 -4.650 8.628 1.00 96.81 252 MET A CA 1
ATOM 1989 C C . MET A 1 252 ? 9.314 -5.414 9.404 1.00 96.81 252 MET A C 1
ATOM 1991 O O . MET A 1 252 ? 10.513 -5.212 9.199 1.00 96.81 252 MET A O 1
ATOM 1995 N N . VAL A 1 253 ? 8.876 -6.313 10.277 1.00 97.75 253 VAL A N 1
ATOM 1996 C CA . VAL A 1 253 ? 9.723 -7.274 10.981 1.00 97.75 253 VAL A CA 1
ATOM 1997 C C . VAL A 1 253 ? 9.341 -8.670 10.506 1.00 97.75 253 VAL A C 1
ATOM 1999 O O . VAL A 1 253 ? 8.237 -9.137 10.779 1.00 97.75 253 VAL A O 1
ATOM 2002 N N . CYS A 1 254 ? 10.254 -9.327 9.794 1.00 98.19 254 CYS A N 1
ATOM 2003 C CA . CYS A 1 254 ? 10.087 -10.710 9.356 1.00 98.19 254 CYS A CA 1
ATOM 2004 C C . CYS A 1 254 ? 10.858 -11.666 10.273 1.00 98.19 254 CYS A C 1
ATOM 2006 O O . CYS A 1 254 ? 11.981 -11.359 10.687 1.00 98.19 254 CYS A O 1
ATOM 2008 N N . LEU A 1 255 ? 10.271 -12.832 10.547 1.00 98.50 255 LEU A N 1
ATOM 2009 C CA . LEU A 1 255 ? 10.922 -13.924 11.267 1.00 98.50 255 LEU A CA 1
ATOM 2010 C C . LEU A 1 255 ? 10.567 -15.276 10.640 1.00 98.50 255 LEU A C 1
ATOM 2012 O O . LEU A 1 255 ? 9.401 -15.555 10.378 1.00 98.50 255 LEU A O 1
ATOM 2016 N N . ASP A 1 256 ? 11.558 -16.125 10.417 1.00 98.56 256 ASP A N 1
ATOM 2017 C CA . ASP A 1 256 ? 11.373 -17.470 9.887 1.00 98.56 256 ASP A CA 1
ATOM 2018 C C . ASP A 1 256 ? 10.764 -18.368 10.973 1.00 98.56 256 ASP A C 1
ATOM 2020 O O . ASP A 1 256 ? 11.120 -18.287 12.154 1.00 98.56 256 ASP A O 1
ATOM 2024 N N . ILE A 1 257 ? 9.834 -19.241 10.577 1.00 98.50 257 ILE A N 1
ATOM 2025 C CA . ILE A 1 257 ? 9.037 -20.049 11.512 1.00 98.50 257 ILE A CA 1
ATOM 2026 C C . ILE A 1 257 ? 9.856 -21.067 12.334 1.00 98.50 257 ILE A C 1
ATOM 2028 O O . ILE A 1 257 ? 9.354 -21.646 13.293 1.00 98.50 257 ILE A O 1
ATOM 2032 N N . ASP A 1 258 ? 11.122 -21.304 11.982 1.00 98.19 258 ASP A N 1
ATOM 2033 C CA . ASP A 1 258 ? 12.053 -22.178 12.708 1.00 98.19 258 ASP A CA 1
ATOM 2034 C C . ASP A 1 258 ? 12.943 -21.429 13.726 1.00 98.19 258 ASP A C 1
ATOM 2036 O O . ASP A 1 258 ? 13.824 -22.033 14.344 1.00 98.19 258 ASP A O 1
ATOM 2040 N N . HIS A 1 259 ? 12.746 -20.121 13.914 1.00 98.50 259 HIS A N 1
ATOM 2041 C CA . HIS A 1 259 ? 13.534 -19.335 14.860 1.00 98.50 259 HIS A CA 1
ATOM 2042 C C . HIS A 1 259 ? 13.232 -19.729 16.325 1.00 98.50 259 HIS A C 1
ATOM 2044 O O . HIS A 1 259 ? 12.068 -19.925 16.677 1.00 98.50 259 HIS A O 1
ATOM 2050 N N . PRO A 1 260 ? 14.231 -19.801 17.230 1.00 97.69 260 PRO A N 1
ATOM 2051 C CA . PRO A 1 260 ? 14.029 -20.200 18.631 1.00 97.69 260 PRO A CA 1
ATOM 2052 C C . PRO A 1 260 ? 13.049 -19.296 19.394 1.00 97.69 260 PRO A C 1
ATOM 2054 O O . PRO A 1 260 ? 12.268 -19.786 20.207 1.00 97.69 260 PRO A O 1
ATOM 2057 N N . ASP A 1 261 ? 13.030 -17.999 19.083 1.00 98.00 261 ASP A N 1
ATOM 2058 C CA . ASP A 1 261 ? 12.129 -17.019 19.713 1.00 98.00 261 ASP A CA 1
ATOM 2059 C C . ASP A 1 261 ? 10.754 -16.888 19.007 1.00 98.00 261 ASP A C 1
ATOM 2061 O O . ASP A 1 261 ? 9.970 -15.999 19.350 1.00 98.00 261 ASP A O 1
ATOM 2065 N N . VAL A 1 262 ? 10.427 -17.740 18.020 1.00 98.31 262 VAL A N 1
ATOM 2066 C CA . VAL A 1 262 ? 9.228 -17.569 17.168 1.00 98.31 262 VAL A CA 1
ATOM 2067 C C . VAL A 1 262 ? 7.911 -17.575 17.954 1.00 98.31 262 VAL A C 1
ATOM 2069 O O . VAL A 1 262 ? 7.019 -16.783 17.665 1.00 98.31 262 VAL A O 1
ATOM 2072 N N . GLU A 1 263 ? 7.785 -18.408 18.992 1.00 98.06 263 GLU A N 1
ATOM 2073 C CA . GLU A 1 263 ? 6.559 -18.473 19.802 1.00 98.06 263 GLU A CA 1
ATOM 2074 C C . GLU A 1 263 ? 6.287 -17.143 20.526 1.00 98.06 263 GLU A C 1
ATOM 2076 O O . GLU A 1 263 ? 5.142 -16.690 20.587 1.00 98.06 263 GLU A O 1
ATOM 2081 N N . GLN A 1 264 ? 7.340 -16.489 21.038 1.00 97.50 264 GLN A N 1
ATOM 2082 C CA . GLN A 1 264 ? 7.221 -15.172 21.671 1.00 97.50 264 GLN A CA 1
ATOM 2083 C C . GLN A 1 264 ? 6.867 -14.101 20.638 1.00 97.50 264 GLN A C 1
ATOM 2085 O O . GLN A 1 264 ? 6.025 -13.246 20.909 1.00 97.50 264 GLN A O 1
ATOM 2090 N N . PHE A 1 265 ? 7.475 -14.168 19.452 1.00 98.25 265 PHE A N 1
ATOM 2091 C CA . PHE A 1 265 ? 7.207 -13.246 18.353 1.00 98.25 265 PHE A CA 1
ATOM 2092 C C . PHE A 1 265 ? 5.744 -13.308 17.887 1.00 98.25 265 PHE A C 1
ATOM 2094 O O . PHE A 1 265 ? 5.092 -12.268 17.796 1.00 98.25 265 PHE A O 1
ATOM 2101 N N . ILE A 1 266 ? 5.197 -14.514 17.685 1.00 98.44 266 ILE A N 1
ATOM 2102 C CA . ILE A 1 266 ? 3.801 -14.728 17.262 1.00 98.44 266 ILE A CA 1
ATOM 2103 C C . ILE A 1 266 ? 2.808 -14.140 18.274 1.00 98.44 266 ILE A C 1
ATOM 2105 O O . ILE A 1 266 ? 1.803 -13.544 17.893 1.00 98.44 266 ILE A O 1
ATOM 2109 N N . ARG A 1 267 ? 3.070 -14.284 19.577 1.00 97.69 267 ARG A N 1
ATOM 2110 C CA . ARG A 1 267 ? 2.180 -13.808 20.655 1.00 97.69 267 ARG A CA 1
ATOM 2111 C C . ARG A 1 267 ? 2.462 -12.363 21.091 1.00 97.69 267 ARG A C 1
ATOM 2113 O O . ARG A 1 267 ? 1.786 -11.867 21.998 1.00 97.69 267 ARG A O 1
ATOM 2120 N N . TRP A 1 268 ? 3.449 -11.689 20.492 1.00 96.81 268 TRP A N 1
ATOM 2121 C CA . TRP A 1 268 ? 3.991 -10.432 21.012 1.00 96.81 268 TRP A CA 1
ATOM 2122 C C . TRP A 1 268 ? 2.931 -9.331 21.088 1.00 96.81 268 TRP A C 1
ATOM 2124 O O . TRP A 1 268 ? 2.633 -8.862 22.185 1.00 96.81 268 TRP A O 1
ATOM 2134 N N . LYS A 1 269 ? 2.315 -8.964 19.957 1.00 95.81 269 LYS A N 1
ATOM 2135 C CA . LYS A 1 269 ? 1.326 -7.873 19.903 1.00 95.81 269 LYS A CA 1
ATOM 2136 C C . LYS A 1 269 ? 0.085 -8.156 20.747 1.00 95.81 269 LYS A C 1
ATOM 2138 O O . LYS A 1 269 ? -0.328 -7.280 21.494 1.00 95.81 269 LYS A O 1
ATOM 2143 N N . VAL A 1 270 ? -0.436 -9.386 20.719 1.00 96.31 270 VAL A N 1
ATOM 2144 C CA . VAL A 1 270 ? -1.569 -9.802 21.570 1.00 96.31 270 VAL A CA 1
ATOM 2145 C C . VAL A 1 270 ? -1.280 -9.527 23.046 1.00 96.31 270 VAL A C 1
ATOM 2147 O O . VAL A 1 270 ? -2.097 -8.957 23.765 1.00 96.31 270 VAL A O 1
ATOM 2150 N N . THR A 1 271 ? -0.088 -9.910 23.504 1.00 96.19 271 THR A N 1
ATOM 2151 C CA . THR A 1 271 ? 0.323 -9.706 24.898 1.00 96.19 271 THR A CA 1
ATOM 2152 C C . THR A 1 271 ? 0.453 -8.219 25.239 1.00 96.19 271 THR A C 1
ATOM 2154 O O . THR A 1 271 ? 0.145 -7.805 26.355 1.00 96.19 271 THR A O 1
ATOM 2157 N N . GLU A 1 272 ? 0.909 -7.397 24.296 1.00 95.56 272 GLU A N 1
ATOM 2158 C CA . GLU A 1 272 ? 1.034 -5.948 24.478 1.00 95.56 272 GLU A CA 1
ATOM 2159 C C . GLU A 1 272 ? -0.339 -5.252 24.499 1.00 95.56 272 GLU A C 1
ATOM 2161 O O . GLU A 1 272 ? -0.569 -4.393 25.348 1.00 95.56 272 GLU A O 1
ATOM 2166 N N . GLU A 1 273 ? -1.301 -5.679 23.682 1.00 93.44 273 GLU A N 1
ATOM 2167 C CA . GLU A 1 273 ? -2.679 -5.166 23.731 1.00 93.44 273 GLU A CA 1
ATOM 2168 C C . GLU A 1 273 ? -3.397 -5.525 25.036 1.00 93.44 273 GLU A C 1
ATOM 2170 O O . GLU A 1 273 ? -4.096 -4.696 25.622 1.00 93.44 273 GLU A O 1
ATOM 2175 N N . GLN A 1 274 ? -3.163 -6.724 25.573 1.00 95.38 274 GLN A N 1
ATOM 2176 C CA . GLN A 1 274 ? -3.677 -7.104 26.894 1.00 95.38 274 GLN A CA 1
ATOM 2177 C C . GLN A 1 274 ? -3.140 -6.190 28.010 1.00 95.38 274 GLN A C 1
ATOM 2179 O O . GLN A 1 274 ? -3.855 -5.899 28.977 1.00 95.38 274 GLN A O 1
ATOM 2184 N N . LYS A 1 275 ? -1.906 -5.680 27.876 1.00 96.00 275 LYS A N 1
ATOM 2185 C CA . LYS A 1 275 ? -1.365 -4.665 28.796 1.00 96.00 275 LYS A CA 1
ATOM 2186 C C . LYS A 1 275 ? -2.093 -3.335 28.643 1.00 96.00 275 LYS A C 1
ATOM 2188 O O . LYS A 1 275 ? -2.437 -2.747 29.664 1.00 96.00 275 LYS A O 1
ATOM 2193 N N . VAL A 1 276 ? -2.382 -2.891 27.416 1.00 95.00 276 VAL A N 1
ATOM 2194 C CA . VAL A 1 276 ? -3.188 -1.678 27.174 1.00 95.00 276 VAL A CA 1
ATOM 2195 C C . VAL A 1 276 ? -4.554 -1.803 27.846 1.00 95.00 276 VAL A C 1
ATOM 2197 O O . VAL A 1 276 ? -4.927 -0.930 28.628 1.00 95.00 276 VAL A O 1
ATOM 2200 N N . ALA A 1 277 ? -5.262 -2.914 27.631 1.00 94.69 277 ALA A N 1
ATOM 2201 C CA . ALA A 1 277 ? -6.554 -3.164 28.267 1.00 94.69 277 ALA A CA 1
ATOM 2202 C C . ALA A 1 277 ? -6.461 -3.104 29.804 1.00 94.69 277 ALA A C 1
ATOM 2204 O O . ALA A 1 277 ? -7.302 -2.486 30.459 1.00 94.69 277 ALA A O 1
ATOM 2205 N N . SER A 1 278 ? -5.397 -3.677 30.374 1.00 95.69 278 SER A N 1
ATOM 2206 C CA . SER A 1 278 ? -5.139 -3.654 31.819 1.00 95.69 278 SER A CA 1
ATOM 2207 C C . SER A 1 278 ? -4.849 -2.243 32.346 1.00 95.69 278 SER A C 1
ATOM 2209 O O . SER A 1 278 ? -5.357 -1.873 33.405 1.00 95.69 278 SER A O 1
ATOM 2211 N N . LEU A 1 279 ? -4.071 -1.435 31.616 1.00 95.19 279 LEU A N 1
ATOM 2212 C CA . LEU A 1 279 ? -3.768 -0.042 31.970 1.00 95.19 279 LEU A CA 1
ATOM 2213 C C . LEU A 1 279 ? -5.023 0.834 31.923 1.00 95.19 279 LEU A C 1
ATOM 2215 O O . LEU A 1 279 ? -5.288 1.587 32.862 1.00 95.19 279 LEU A O 1
ATOM 2219 N N . VAL A 1 280 ? -5.824 0.705 30.863 1.00 95.31 280 VAL A N 1
ATOM 2220 C CA . VAL A 1 280 ? -7.079 1.447 30.701 1.00 95.31 280 VAL A CA 1
ATOM 2221 C C . VAL A 1 280 ? -8.049 1.079 31.819 1.00 95.31 280 VAL A C 1
ATOM 2223 O O . VAL A 1 280 ? -8.441 1.957 32.589 1.00 95.31 280 VAL A O 1
ATOM 2226 N N . ALA A 1 281 ? -8.363 -0.208 31.989 1.00 95.94 281 ALA A N 1
ATOM 2227 C CA . ALA A 1 281 ? -9.279 -0.666 33.032 1.00 95.94 281 ALA A CA 1
ATOM 2228 C C . ALA A 1 281 ? -8.785 -0.287 34.438 1.00 95.94 281 ALA A C 1
ATOM 2230 O O . ALA A 1 281 ? -9.533 0.291 35.228 1.00 95.94 281 ALA A O 1
ATOM 2231 N N . GLY A 1 282 ? -7.506 -0.538 34.733 1.00 96.31 282 GLY A N 1
ATOM 2232 C CA . GLY A 1 282 ? -6.896 -0.215 36.019 1.00 96.31 282 GLY A CA 1
ATOM 2233 C C . GLY A 1 282 ? -6.927 1.281 36.331 1.00 96.31 282 GLY A C 1
ATOM 2234 O O . GLY A 1 282 ? -7.248 1.662 37.455 1.00 96.31 282 GLY A O 1
ATOM 2235 N N . SER A 1 283 ? -6.651 2.149 35.354 1.00 96.19 283 SER A N 1
ATOM 2236 C CA . SER A 1 283 ? -6.691 3.602 35.567 1.00 96.19 283 SER A CA 1
ATOM 2237 C C . SER A 1 283 ? -8.101 4.108 35.898 1.00 96.19 283 SER A C 1
ATOM 2239 O O . SER A 1 283 ? -8.275 4.895 36.829 1.00 96.19 283 SER A O 1
ATOM 2241 N N . GLN A 1 284 ? -9.124 3.582 35.216 1.00 95.38 284 GLN A N 1
ATOM 2242 C CA . GLN A 1 284 ? -10.529 3.919 35.465 1.00 95.38 284 GLN A CA 1
ATOM 2243 C C . GLN A 1 284 ? -10.991 3.453 36.853 1.00 95.38 284 GLN A C 1
ATOM 2245 O O . GLN A 1 284 ? -11.632 4.213 37.583 1.00 95.38 284 GLN A O 1
ATOM 2250 N N . ILE A 1 285 ? -10.621 2.227 37.240 1.00 96.62 285 ILE A N 1
ATOM 2251 C CA . ILE A 1 285 ? -10.900 1.645 38.561 1.00 96.62 285 ILE A CA 1
ATOM 2252 C C . ILE A 1 285 ? -10.259 2.487 39.671 1.00 96.62 285 ILE A C 1
ATOM 2254 O O . ILE A 1 285 ? -10.940 2.855 40.632 1.00 96.62 285 ILE A O 1
ATOM 2258 N N . ASN A 1 286 ? -8.976 2.841 39.523 1.00 97.44 286 ASN A N 1
ATOM 2259 C CA . ASN A 1 286 ? -8.271 3.686 40.487 1.00 97.44 286 ASN A CA 1
ATOM 2260 C C . ASN A 1 286 ? -8.945 5.057 40.616 1.00 97.44 286 ASN A C 1
ATOM 2262 O O . ASN A 1 286 ? -9.309 5.443 41.726 1.00 97.44 286 ASN A O 1
ATOM 2266 N N . ARG A 1 287 ? -9.198 5.768 39.506 1.00 96.25 287 ARG A N 1
ATOM 2267 C CA . ARG A 1 287 ? -9.867 7.080 39.546 1.00 96.25 287 ARG A CA 1
ATOM 2268 C C . ARG A 1 287 ? -11.205 7.007 40.278 1.00 96.25 287 ARG A C 1
ATOM 2270 O O . ARG A 1 287 ? -11.467 7.836 41.149 1.00 96.25 287 ARG A O 1
ATOM 2277 N N . ARG A 1 288 ? -12.042 6.022 39.944 1.00 96.12 288 ARG A N 1
ATOM 2278 C CA . ARG A 1 288 ? -13.363 5.853 40.555 1.00 96.12 288 ARG A CA 1
ATOM 2279 C C . ARG A 1 288 ? -13.257 5.617 42.059 1.00 96.12 288 ARG A C 1
ATOM 2281 O O . ARG A 1 288 ? -13.806 6.391 42.838 1.00 96.12 288 ARG A O 1
ATOM 2288 N N . HIS A 1 289 ? -12.555 4.567 42.476 1.00 97.88 289 HIS A N 1
ATOM 2289 C CA . HIS A 1 289 ? -12.568 4.156 43.878 1.00 97.88 289 HIS A CA 1
ATOM 2290 C C . HIS A 1 289 ? -11.768 5.087 44.787 1.00 97.88 289 HIS A C 1
ATOM 2292 O O . HIS A 1 289 ? -12.147 5.263 45.941 1.00 97.88 289 HIS A O 1
ATOM 2298 N N . LEU A 1 290 ? -10.709 5.733 44.293 1.00 97.88 290 LEU A N 1
ATOM 2299 C CA . LEU A 1 290 ? -10.010 6.754 45.075 1.00 97.88 290 LEU A CA 1
ATOM 2300 C C . LEU A 1 290 ? -10.910 7.979 45.304 1.00 97.88 290 LEU A C 1
ATOM 2302 O O . LEU A 1 290 ? -10.962 8.488 46.420 1.00 97.88 290 LEU A O 1
ATOM 2306 N N . ASN A 1 291 ? -11.695 8.405 44.310 1.00 96.94 291 ASN A N 1
ATOM 2307 C CA . ASN A 1 291 ? -12.683 9.466 44.526 1.00 96.94 291 ASN A CA 1
ATOM 2308 C C . ASN A 1 291 ? -13.832 9.019 45.451 1.00 96.94 291 ASN A C 1
ATOM 2310 O O . ASN A 1 291 ? -14.257 9.809 46.286 1.00 96.94 291 ASN A O 1
ATOM 2314 N N . GLU A 1 292 ? -14.277 7.757 45.398 1.00 96.50 292 GLU A N 1
ATOM 2315 C CA . GLU A 1 292 ? -15.249 7.207 46.364 1.00 96.50 292 GLU A CA 1
ATOM 2316 C C . GLU A 1 292 ? -14.697 7.185 47.805 1.00 96.50 292 GLU A C 1
ATOM 2318 O O . GLU A 1 292 ? -15.425 7.480 48.754 1.00 96.50 292 GLU A O 1
ATOM 2323 N N . VAL A 1 293 ? -13.412 6.857 47.993 1.00 97.00 293 VAL A N 1
ATOM 2324 C CA . VAL A 1 293 ? -12.741 6.910 49.305 1.00 97.00 293 VAL A CA 1
ATOM 2325 C C . VAL A 1 293 ? -12.640 8.353 49.801 1.00 97.00 293 VAL A C 1
ATOM 2327 O O . VAL A 1 293 ? -12.957 8.615 50.962 1.00 97.00 293 VAL A O 1
ATOM 2330 N N . LEU A 1 294 ? -12.248 9.294 48.936 1.00 96.19 294 LEU A N 1
ATOM 2331 C CA . LEU A 1 294 ? -12.161 10.715 49.280 1.00 96.19 294 LEU A CA 1
ATOM 2332 C C . LEU A 1 294 ? -13.533 11.287 49.662 1.00 96.19 294 LEU A C 1
ATOM 2334 O O . LEU A 1 294 ? -13.677 11.941 50.695 1.00 96.19 294 LEU A O 1
ATOM 2338 N N . ASP A 1 295 ? -14.553 10.989 48.863 1.00 95.19 295 ASP A N 1
ATOM 2339 C CA . ASP A 1 295 ? -15.938 11.360 49.132 1.00 95.19 295 ASP A CA 1
ATOM 2340 C C . ASP A 1 295 ? -16.422 10.773 50.467 1.00 95.19 295 ASP A C 1
ATOM 2342 O O . ASP A 1 295 ? -17.021 11.480 51.275 1.00 95.19 295 ASP A O 1
ATOM 2346 N N . ALA A 1 296 ? -16.079 9.518 50.773 1.00 95.19 296 ALA A N 1
ATOM 2347 C CA . ALA A 1 296 ? -16.416 8.901 52.051 1.00 95.19 296 ALA A CA 1
ATOM 2348 C C . ALA A 1 296 ? -15.721 9.556 53.260 1.00 95.19 296 ALA A C 1
ATOM 2350 O O . ALA A 1 296 ? -16.295 9.567 54.352 1.00 95.19 296 ALA A O 1
ATOM 2351 N N . CYS A 1 297 ? -14.519 10.119 53.087 1.00 93.25 297 CYS A N 1
ATOM 2352 C CA . CYS A 1 297 ? -13.859 10.944 54.104 1.00 93.25 297 CYS A CA 1
ATOM 2353 C C . CYS A 1 297 ? -14.585 12.284 54.321 1.00 93.25 297 CYS A C 1
ATOM 2355 O O . CYS A 1 297 ? -14.709 12.739 55.460 1.00 93.25 297 CYS A O 1
ATOM 2357 N N . ARG A 1 298 ? -15.069 12.919 53.245 1.00 90.81 298 ARG A N 1
ATOM 2358 C CA . ARG A 1 298 ? -15.758 14.224 53.294 1.00 90.81 298 ARG A CA 1
ATOM 2359 C C . ARG A 1 298 ? -17.186 14.112 53.828 1.00 90.81 298 ARG A C 1
ATOM 2361 O O . ARG A 1 298 ? -17.606 14.950 54.628 1.00 90.81 298 ARG A O 1
ATOM 2368 N N . ASN A 1 299 ? -17.883 13.054 53.426 1.00 91.44 299 ASN A N 1
ATOM 2369 C CA . ASN A 1 299 ? -19.289 12.781 53.703 1.00 91.44 299 ASN A CA 1
ATOM 2370 C C . ASN A 1 299 ? -19.432 11.519 54.583 1.00 91.44 299 ASN A C 1
ATOM 2372 O O . ASN A 1 299 ? -19.884 10.482 54.084 1.00 91.44 299 ASN A O 1
ATOM 2376 N N . PRO A 1 300 ? -19.014 11.571 55.867 1.00 91.19 300 PRO A N 1
ATOM 2377 C CA . PRO A 1 300 ? -18.913 10.401 56.741 1.00 91.19 300 PRO A CA 1
ATOM 2378 C C . PRO A 1 300 ? -20.276 9.776 57.066 1.00 91.19 300 PRO A C 1
ATOM 2380 O O . PRO A 1 300 ? -21.321 10.411 56.937 1.00 91.19 300 PRO A O 1
ATOM 2383 N N . GLU A 1 301 ? -20.255 8.528 57.539 1.00 91.44 301 GLU A N 1
ATOM 2384 C CA . GLU A 1 301 ? -21.436 7.856 58.094 1.00 91.44 301 GLU A CA 1
ATOM 2385 C C . GLU A 1 301 ? -21.142 7.352 59.520 1.00 91.44 301 GLU A C 1
ATOM 2387 O O . GLU A 1 301 ? -20.229 6.522 59.672 1.00 91.44 301 GLU A O 1
ATOM 2392 N N . PRO A 1 302 ? -21.911 7.801 60.542 1.00 87.31 302 PRO A N 1
ATOM 2393 C CA . PRO A 1 302 ? -23.008 8.792 60.483 1.00 87.31 302 PRO A CA 1
ATOM 2394 C C . PRO A 1 302 ? -22.546 10.235 60.170 1.00 87.31 302 PRO A C 1
ATOM 2396 O O . PRO A 1 302 ? -21.375 10.573 60.330 1.00 87.31 302 PRO A O 1
ATOM 2399 N N . ALA A 1 303 ? -23.458 11.071 59.659 1.00 87.69 303 ALA A N 1
ATOM 2400 C CA . ALA A 1 303 ? -23.138 12.382 59.068 1.00 87.69 303 ALA A CA 1
ATOM 2401 C C . ALA A 1 303 ? -22.598 13.422 60.073 1.00 87.69 303 ALA A C 1
ATOM 2403 O O . ALA A 1 303 ? -21.884 14.350 59.692 1.00 87.69 303 ALA A O 1
ATOM 2404 N N . ASP A 1 304 ? -22.912 13.252 61.355 1.00 87.31 304 ASP A N 1
ATOM 2405 C CA . ASP A 1 304 ? -22.512 14.098 62.480 1.00 87.31 304 ASP A CA 1
ATOM 2406 C C . ASP A 1 304 ? -21.142 13.723 63.081 1.00 87.31 304 ASP A C 1
ATOM 2408 O O . ASP A 1 304 ? -20.746 14.278 64.106 1.00 87.31 304 ASP A O 1
ATOM 2412 N N . LEU A 1 305 ? -20.379 12.826 62.437 1.00 88.81 305 LEU A N 1
ATOM 2413 C CA . LEU A 1 305 ? -19.061 12.407 62.924 1.00 88.81 305 LEU A CA 1
ATOM 2414 C C . LEU A 1 305 ? -18.104 13.610 63.139 1.00 88.81 305 LEU A C 1
ATOM 2416 O O . LEU A 1 305 ? -17.899 14.401 62.196 1.00 88.81 305 LEU A O 1
ATOM 2420 N N . PRO A 1 306 ? -17.446 13.717 64.317 1.00 85.38 306 PRO A N 1
ATOM 2421 C CA . PRO A 1 306 ? -16.417 14.722 64.583 1.00 85.38 306 PRO A CA 1
ATOM 2422 C C . PRO A 1 306 ? -15.293 14.672 63.551 1.00 85.38 306 PRO A C 1
ATOM 2424 O O . PRO A 1 306 ? -14.927 13.597 63.072 1.00 85.38 306 PRO A O 1
ATOM 2427 N N . ARG A 1 307 ? -14.728 15.834 63.204 1.00 81.38 307 ARG A N 1
ATOM 2428 C CA . ARG A 1 307 ? -13.751 15.965 62.109 1.00 81.38 307 ARG A CA 1
ATOM 2429 C C . ARG A 1 307 ? -12.523 15.066 62.300 1.00 81.38 307 ARG A C 1
ATOM 2431 O O . ARG A 1 307 ? -12.093 14.456 61.326 1.00 81.38 307 ARG A O 1
ATOM 2438 N N . GLU A 1 308 ? -12.028 14.925 63.532 1.00 82.06 308 GLU A N 1
ATOM 2439 C CA . GLU A 1 308 ? -10.913 14.027 63.888 1.00 82.06 308 GLU A CA 1
ATOM 2440 C C . GLU A 1 308 ? -11.191 12.534 63.633 1.00 82.06 308 GLU A C 1
ATOM 2442 O O . GLU A 1 308 ? -10.266 11.753 63.422 1.00 82.06 308 GLU A O 1
ATOM 2447 N N . ASP A 1 309 ? -12.463 12.132 63.594 1.00 88.94 309 ASP A N 1
ATOM 2448 C CA . ASP A 1 309 ? -12.874 10.734 63.472 1.00 88.94 309 ASP A CA 1
ATOM 2449 C C . ASP A 1 309 ? -13.282 10.342 62.047 1.00 88.94 309 ASP A C 1
ATOM 2451 O O . ASP A 1 309 ? -13.366 9.149 61.735 1.00 88.94 309 ASP A O 1
ATOM 2455 N N . ARG A 1 310 ? -13.500 11.320 61.155 1.00 90.69 310 ARG A N 1
ATOM 2456 C CA . ARG A 1 310 ? -13.951 11.087 59.767 1.00 90.69 310 ARG A CA 1
ATOM 2457 C C . ARG A 1 310 ? -12.967 10.258 58.952 1.00 90.69 310 ARG A C 1
ATOM 2459 O O . ARG A 1 310 ? -13.391 9.473 58.106 1.00 90.69 310 ARG A O 1
ATOM 2466 N N . LEU A 1 311 ? -11.675 10.408 59.229 1.00 92.50 311 LEU A N 1
ATOM 2467 C CA . LEU A 1 311 ? -10.590 9.705 58.540 1.00 92.50 311 LEU A CA 1
ATOM 2468 C C . LEU A 1 311 ? -10.281 8.336 59.157 1.00 92.50 311 LEU A C 1
ATOM 2470 O O . LEU A 1 311 ? -9.466 7.584 58.629 1.00 92.50 311 LEU A O 1
ATOM 2474 N N . ASN A 1 312 ? -10.930 7.987 60.272 1.00 92.56 312 ASN A N 1
ATOM 2475 C CA . ASN A 1 312 ? -10.722 6.716 60.942 1.00 92.56 312 ASN A CA 1
ATOM 2476 C C . ASN A 1 312 ? -11.720 5.670 60.412 1.00 92.56 312 ASN A C 1
ATOM 2478 O O . ASN A 1 312 ? -12.897 5.703 60.783 1.00 92.56 312 ASN A O 1
ATOM 2482 N N . PRO A 1 313 ? -11.290 4.670 59.619 1.00 92.12 313 PRO A N 1
ATOM 2483 C CA . PRO A 1 313 ? -12.201 3.667 59.069 1.00 92.12 313 PRO A CA 1
ATOM 2484 C C . PRO A 1 313 ? -12.846 2.774 60.141 1.00 92.12 313 PRO A C 1
ATOM 2486 O O . PRO A 1 313 ? -13.849 2.112 59.876 1.00 92.12 313 PRO A O 1
ATOM 2489 N N . ARG A 1 314 ? -12.336 2.746 61.381 1.00 92.62 314 ARG A N 1
ATOM 2490 C CA . ARG A 1 314 ? -13.010 2.057 62.498 1.00 92.62 314 ARG A CA 1
ATOM 2491 C C . ARG A 1 314 ? -14.221 2.829 63.028 1.00 92.62 314 ARG A C 1
ATOM 2493 O O . ARG A 1 314 ? -15.075 2.211 63.655 1.00 92.62 314 ARG A O 1
ATOM 2500 N N . LYS A 1 315 ? -14.327 4.128 62.740 1.00 92.94 315 LYS A N 1
ATOM 2501 C CA . LYS A 1 315 ? -15.425 4.997 63.187 1.00 92.94 315 LYS A CA 1
ATOM 2502 C C . LYS A 1 315 ? -16.333 5.441 62.037 1.00 92.94 315 LYS A C 1
ATOM 2504 O O . LYS A 1 315 ? -17.545 5.382 62.182 1.00 92.94 315 LYS A O 1
ATOM 2509 N N . ASN A 1 316 ? -15.768 5.777 60.877 1.00 95.25 316 ASN A N 1
ATOM 2510 C CA . ASN A 1 316 ? -16.523 6.113 59.670 1.00 95.25 316 ASN A CA 1
ATOM 2511 C C . ASN A 1 316 ? -16.885 4.844 58.877 1.00 95.25 316 ASN A C 1
ATOM 2513 O O . ASN A 1 316 ? -16.029 4.206 58.252 1.00 95.25 316 ASN A O 1
ATOM 2517 N N . VAL A 1 317 ? -18.165 4.462 58.903 1.00 93.88 317 VAL A N 1
ATOM 2518 C CA . VAL A 1 317 ? -18.645 3.225 58.267 1.00 93.88 317 VAL A CA 1
ATOM 2519 C C . VAL A 1 317 ? -18.589 3.328 56.743 1.00 93.88 317 VAL A C 1
ATOM 2521 O O . VAL A 1 317 ? -18.176 2.369 56.085 1.00 93.88 317 VAL A O 1
ATOM 2524 N N . ARG A 1 318 ? -18.929 4.491 56.176 1.00 95.50 318 ARG A N 1
ATOM 2525 C CA . ARG A 1 318 ? -18.853 4.732 54.729 1.00 95.50 318 ARG A CA 1
ATOM 2526 C C . ARG A 1 318 ? -17.419 4.613 54.232 1.00 95.50 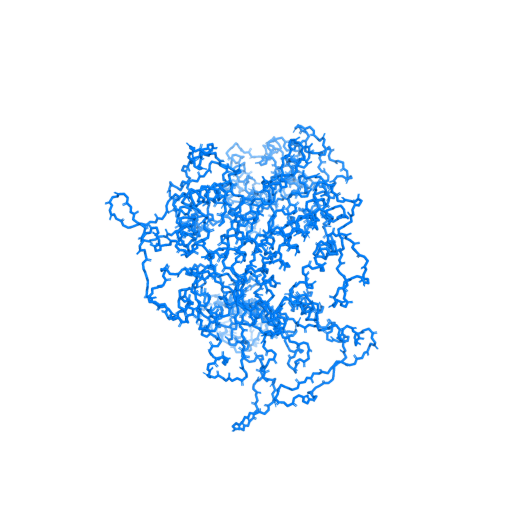318 ARG A C 1
ATOM 2528 O O . ARG A 1 318 ? -17.187 3.913 53.251 1.00 95.50 318 ARG A O 1
ATOM 2535 N N . LEU A 1 319 ? -16.458 5.196 54.954 1.00 96.62 319 LEU A N 1
ATOM 2536 C CA . LEU A 1 319 ? -15.034 5.071 54.628 1.00 96.62 319 LEU A CA 1
ATOM 2537 C C . LEU A 1 319 ? -14.569 3.615 54.694 1.00 96.62 319 LEU A C 1
ATOM 2539 O O . LEU A 1 319 ? -13.897 3.145 53.781 1.00 96.62 319 LEU A O 1
ATOM 2543 N N . ARG A 1 320 ? -14.978 2.855 55.718 1.00 97.06 320 ARG A N 1
ATOM 2544 C CA . ARG A 1 320 ? -14.664 1.418 55.803 1.00 97.06 320 ARG A CA 1
ATOM 2545 C C . ARG A 1 320 ? -15.175 0.639 54.593 1.00 97.06 320 ARG A C 1
ATOM 2547 O O . ARG A 1 320 ? -14.437 -0.180 54.051 1.00 97.06 320 ARG A O 1
ATOM 2554 N N . ARG A 1 321 ? -16.424 0.888 54.176 1.00 97.38 321 ARG A N 1
ATOM 2555 C CA . ARG A 1 321 ? -17.029 0.243 52.999 1.00 97.38 321 ARG A CA 1
ATOM 2556 C C . ARG A 1 321 ? -16.312 0.658 51.712 1.00 97.38 321 ARG A C 1
ATOM 2558 O O . ARG A 1 321 ? -16.016 -0.210 50.900 1.00 97.38 321 ARG A O 1
ATOM 2565 N N . ALA A 1 322 ? -15.999 1.944 51.541 1.00 97.25 322 ALA A N 1
ATOM 2566 C CA . ALA A 1 322 ? -15.271 2.449 50.376 1.00 97.25 322 ALA A CA 1
ATOM 2567 C C . ALA A 1 322 ? -13.868 1.828 50.271 1.00 97.25 322 ALA A C 1
ATOM 2569 O O . ALA A 1 322 ? -13.493 1.339 49.210 1.00 97.25 322 ALA A O 1
ATOM 2570 N N . ILE A 1 323 ? -13.133 1.736 51.386 1.00 97.88 323 ILE A N 1
ATOM 2571 C CA . ILE A 1 323 ? -11.835 1.049 51.446 1.00 97.88 323 ILE A CA 1
ATOM 2572 C C . ILE A 1 323 ? -11.979 -0.437 51.097 1.00 97.88 323 ILE A C 1
ATOM 2574 O O . ILE A 1 323 ? -11.150 -0.969 50.366 1.00 97.88 323 ILE A O 1
ATOM 2578 N N . ALA A 1 324 ? -13.006 -1.121 51.613 1.00 97.12 324 ALA A N 1
ATOM 2579 C CA . ALA A 1 324 ? -13.237 -2.530 51.301 1.00 97.12 324 ALA A CA 1
ATOM 2580 C C . ALA A 1 324 ? -13.497 -2.744 49.800 1.00 97.12 324 ALA A C 1
ATOM 2582 O O . ALA A 1 324 ? -12.841 -3.592 49.202 1.00 97.12 324 ALA A O 1
ATOM 2583 N N . ARG A 1 325 ? -14.359 -1.920 49.185 1.00 97.69 325 ARG A N 1
ATOM 2584 C CA . ARG A 1 325 ? -14.626 -1.950 47.735 1.00 97.69 325 ARG A CA 1
ATOM 2585 C C . ARG A 1 325 ? -13.381 -1.637 46.909 1.00 97.69 325 ARG A C 1
ATOM 2587 O O . ARG A 1 325 ? -13.115 -2.327 45.936 1.00 97.69 325 ARG A O 1
ATOM 2594 N N . ALA A 1 326 ? -12.589 -0.644 47.315 1.00 97.38 326 ALA A N 1
ATOM 2595 C CA . ALA A 1 326 ? -11.341 -0.307 46.635 1.00 97.38 326 ALA A CA 1
ATOM 2596 C C . ALA A 1 326 ? -10.346 -1.482 46.660 1.00 97.38 326 ALA A C 1
ATOM 2598 O O . ALA A 1 326 ? -9.739 -1.798 45.641 1.00 97.38 326 ALA A O 1
ATOM 2599 N N . LYS A 1 327 ? -10.211 -2.173 47.802 1.00 97.25 327 LYS A N 1
ATOM 2600 C CA . LYS A 1 327 ? -9.366 -3.373 47.917 1.00 97.25 327 LYS A CA 1
ATOM 2601 C C . LYS A 1 327 ? -9.885 -4.536 47.074 1.00 97.25 327 LYS A C 1
ATOM 2603 O O . LYS A 1 327 ? -9.088 -5.204 46.428 1.00 97.25 327 LYS A O 1
ATOM 2608 N N . GLU A 1 328 ? -11.197 -4.768 47.087 1.00 97.38 328 GLU A N 1
ATOM 2609 C CA . GLU A 1 328 ? -11.854 -5.786 46.258 1.00 97.38 328 GLU A CA 1
ATOM 2610 C C . GLU A 1 328 ? -11.638 -5.516 44.762 1.00 97.38 328 GLU A C 1
ATOM 2612 O O . GLU A 1 328 ? -11.396 -6.439 43.994 1.00 97.38 328 GLU A O 1
ATOM 2617 N N . ALA A 1 329 ? -11.612 -4.241 44.371 1.00 96.56 329 ALA A N 1
ATOM 2618 C CA . ALA A 1 329 ? -11.298 -3.792 43.021 1.00 96.56 329 ALA A CA 1
ATOM 2619 C C . ALA A 1 329 ? -9.785 -3.693 42.720 1.00 96.56 329 ALA A C 1
ATOM 2621 O O . ALA A 1 329 ? -9.397 -3.088 41.724 1.00 96.56 329 ALA A O 1
ATOM 2622 N N . CYS A 1 330 ? -8.917 -4.268 43.560 1.00 96.62 330 CYS A N 1
ATOM 2623 C CA . CYS A 1 330 ? -7.459 -4.296 43.381 1.00 96.62 330 CYS A CA 1
ATOM 2624 C C . CYS A 1 330 ? -6.758 -2.919 43.376 1.00 96.62 330 CYS A C 1
ATOM 2626 O O . CYS A 1 330 ? -5.650 -2.796 42.850 1.00 96.62 330 CYS A O 1
ATOM 2628 N N . VAL A 1 331 ? -7.347 -1.885 43.989 1.00 97.38 331 VAL A N 1
ATOM 2629 C CA . VAL A 1 331 ? -6.666 -0.593 44.190 1.00 97.38 331 VAL A CA 1
ATOM 2630 C C . VAL A 1 331 ? -5.497 -0.777 45.170 1.00 97.38 331 VAL A C 1
ATOM 2632 O O . VAL A 1 331 ? -5.704 -1.289 46.278 1.00 97.38 331 VAL A O 1
ATOM 2635 N N . PRO A 1 332 ? -4.268 -0.345 44.824 1.00 96.31 332 PRO A N 1
ATOM 2636 C CA . PRO A 1 332 ? -3.120 -0.494 45.709 1.00 96.31 332 PRO A CA 1
ATOM 2637 C C . PRO A 1 332 ? -3.297 0.244 47.045 1.00 96.31 332 PRO A C 1
ATOM 2639 O O . PRO A 1 332 ? -3.713 1.404 47.095 1.00 96.31 332 PRO A O 1
ATOM 2642 N N . LEU A 1 333 ? -2.929 -0.419 48.147 1.00 95.94 333 LEU A N 1
ATOM 2643 C CA . LEU A 1 333 ? -3.134 0.092 49.511 1.00 95.94 333 LEU A CA 1
ATOM 2644 C C . LEU A 1 333 ? -2.486 1.462 49.749 1.00 95.94 333 LEU A C 1
ATOM 2646 O O . LEU A 1 333 ? -3.087 2.322 50.388 1.00 95.94 333 LEU A O 1
ATOM 2650 N N . ASN A 1 334 ? -1.297 1.687 49.190 1.00 96.88 334 ASN A N 1
ATOM 2651 C CA . ASN A 1 334 ? -0.583 2.956 49.308 1.00 96.88 334 ASN A CA 1
ATOM 2652 C C . ASN A 1 334 ? -1.346 4.130 48.671 1.00 96.88 334 ASN A C 1
ATOM 2654 O O . ASN A 1 334 ? -1.241 5.251 49.160 1.00 96.88 334 ASN A O 1
ATOM 2658 N N . TYR A 1 335 ? -2.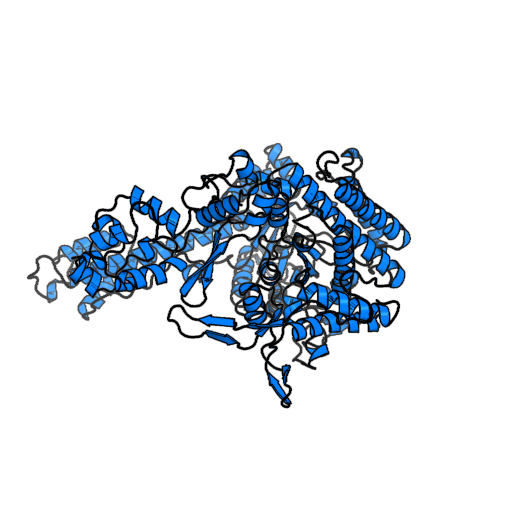117 3.902 47.602 1.00 96.81 335 TYR A N 1
ATOM 2659 C CA . TYR A 1 335 ? -2.956 4.945 47.006 1.00 96.81 335 TYR A CA 1
ATOM 2660 C C . TYR A 1 335 ? -4.174 5.252 47.878 1.00 96.81 335 TYR A C 1
ATOM 2662 O O . TYR A 1 335 ? -4.484 6.421 48.078 1.00 96.81 335 TYR A O 1
ATOM 2670 N N . ILE A 1 336 ? -4.803 4.231 48.470 1.00 97.06 336 ILE A N 1
ATOM 2671 C CA . ILE A 1 336 ? -5.917 4.415 49.416 1.00 97.06 336 ILE A CA 1
ATOM 2672 C C . ILE A 1 336 ? -5.466 5.261 50.616 1.00 97.06 336 ILE A C 1
ATOM 2674 O O . ILE A 1 336 ? -6.139 6.221 50.987 1.00 97.06 336 ILE A O 1
ATOM 2678 N N . GLU A 1 337 ? -4.312 4.938 51.206 1.00 95.75 337 GLU A N 1
ATOM 2679 C CA . GLU A 1 337 ? -3.755 5.693 52.335 1.00 95.75 337 GLU A CA 1
ATOM 2680 C C . GLU A 1 337 ? -3.431 7.144 51.955 1.00 95.75 337 GLU A C 1
ATOM 2682 O O . GLU A 1 337 ? -3.818 8.066 52.676 1.00 95.75 337 GLU A O 1
ATOM 2687 N N . ARG A 1 338 ? -2.800 7.367 50.794 1.00 95.94 338 ARG A N 1
ATOM 2688 C CA . ARG A 1 338 ? -2.532 8.719 50.272 1.00 95.94 338 ARG A CA 1
ATOM 2689 C C . ARG A 1 338 ? -3.813 9.513 50.046 1.00 95.94 338 ARG A C 1
ATOM 2691 O O . ARG A 1 338 ? -3.846 10.697 50.351 1.00 95.94 338 ARG A O 1
ATOM 2698 N N . THR A 1 339 ? -4.879 8.887 49.557 1.00 96.75 339 THR A N 1
ATOM 2699 C CA . THR A 1 339 ? -6.174 9.554 49.385 1.00 96.75 339 THR A CA 1
ATOM 2700 C C . THR A 1 339 ? -6.769 10.012 50.713 1.00 96.75 339 THR A C 1
ATOM 2702 O O . THR A 1 339 ? -7.300 11.117 50.786 1.00 96.75 339 THR A O 1
ATOM 2705 N N . ILE A 1 340 ? -6.652 9.216 51.780 1.00 95.31 340 ILE A N 1
ATOM 2706 C CA . ILE A 1 340 ? -7.108 9.625 53.119 1.00 95.31 340 ILE A CA 1
ATOM 2707 C C . ILE A 1 340 ? -6.280 10.817 53.627 1.00 95.31 340 ILE A C 1
ATOM 2709 O O . ILE A 1 340 ? -6.849 11.766 54.161 1.00 95.31 340 ILE A O 1
ATOM 2713 N N . GLN A 1 341 ? -4.962 10.814 53.396 1.00 94.19 341 GLN A N 1
ATOM 2714 C CA . GLN A 1 341 ? -4.081 11.945 53.728 1.00 94.19 341 GLN A CA 1
ATOM 2715 C C . GLN A 1 341 ? -4.418 13.206 52.915 1.00 94.19 341 GLN A C 1
ATOM 2717 O O . GLN A 1 341 ? -4.404 14.312 53.446 1.00 94.19 341 GLN A O 1
ATOM 2722 N N . LEU A 1 342 ? -4.767 13.061 51.634 1.00 93.81 342 LEU A N 1
ATOM 2723 C CA . LEU A 1 342 ? -5.243 14.176 50.810 1.00 93.81 342 LEU A CA 1
ATOM 2724 C C . LEU A 1 342 ? -6.576 14.728 51.332 1.00 93.81 342 LEU A C 1
ATOM 2726 O O . LEU A 1 342 ? -6.768 15.943 51.359 1.00 93.81 342 LEU A O 1
ATOM 2730 N N . ALA A 1 343 ? -7.472 13.857 51.806 1.00 92.81 343 ALA A N 1
ATOM 2731 C CA . ALA A 1 343 ? -8.712 14.272 52.458 1.00 92.81 343 ALA A CA 1
ATOM 2732 C C . ALA A 1 343 ? -8.440 15.120 53.712 1.00 92.81 343 ALA A C 1
ATOM 2734 O O . ALA A 1 343 ? -9.118 16.122 53.936 1.00 92.81 343 ALA A O 1
ATOM 2735 N N . GLU A 1 344 ? -7.434 14.744 54.510 1.00 91.81 344 GLU A N 1
ATOM 2736 C CA . GLU A 1 344 ? -6.990 15.502 55.689 1.00 91.81 344 GLU A CA 1
ATOM 2737 C C . GLU A 1 344 ? -6.551 16.924 55.325 1.00 91.81 344 GLU A C 1
ATOM 2739 O O . GLU A 1 344 ? -6.891 17.883 56.019 1.00 91.81 344 GLU A O 1
ATOM 2744 N N . GLN A 1 345 ? -5.867 17.065 54.188 1.00 92.06 345 GLN A N 1
ATOM 2745 C CA . GLN A 1 345 ? -5.402 18.343 53.643 1.00 92.06 345 GLN A CA 1
ATOM 2746 C C . GLN A 1 345 ? -6.510 19.156 52.953 1.00 92.06 345 GLN A C 1
ATOM 2748 O O . GLN A 1 345 ? -6.264 20.277 52.515 1.00 92.06 345 GLN A O 1
ATOM 2753 N N . GLY A 1 346 ? -7.736 18.628 52.877 1.00 90.75 346 GLY A N 1
ATOM 2754 C CA . GLY A 1 346 ? -8.886 19.320 52.298 1.00 90.75 346 GLY A CA 1
ATOM 2755 C C . GLY A 1 346 ? -9.037 19.160 50.785 1.00 90.75 346 GLY A C 1
ATOM 2756 O O . GLY A 1 346 ? -9.741 19.959 50.174 1.00 90.75 346 GLY A O 1
ATOM 2757 N N . ALA A 1 347 ? -8.410 18.150 50.173 1.00 90.62 347 ALA A N 1
ATOM 2758 C CA . ALA A 1 347 ? -8.612 17.858 48.757 1.00 90.62 347 ALA A CA 1
ATOM 2759 C C . ALA A 1 347 ? -10.079 17.500 48.463 1.00 90.62 347 ALA A C 1
ATOM 2761 O O . ALA A 1 347 ? -10.718 16.743 49.199 1.00 90.62 347 ALA A O 1
ATOM 2762 N N . GLU A 1 348 ? -10.604 18.027 47.357 1.00 88.75 348 GLU A N 1
ATOM 2763 C CA . GLU A 1 348 ? -11.998 17.809 46.962 1.00 88.75 348 GLU A CA 1
ATOM 2764 C C . GLU A 1 348 ? -12.187 16.635 46.006 1.00 88.75 348 GLU A C 1
ATOM 2766 O O . GLU A 1 348 ? -13.221 15.966 46.056 1.00 88.75 348 GLU A O 1
ATOM 2771 N N . THR A 1 349 ? -11.172 16.378 45.183 1.00 90.81 349 THR A N 1
ATOM 2772 C CA . THR A 1 349 ? -11.112 15.305 44.189 1.00 90.81 349 THR A CA 1
ATOM 2773 C C . THR A 1 349 ? -9.713 14.696 44.170 1.00 90.81 349 THR A C 1
ATOM 2775 O O . THR A 1 349 ? -8.724 15.390 44.413 1.00 90.81 349 THR A O 1
ATOM 2778 N N . VAL A 1 350 ? -9.612 13.410 43.836 1.00 91.31 350 VAL A N 1
ATOM 2779 C CA . VAL A 1 350 ? -8.335 12.784 43.477 1.00 91.31 350 VAL A CA 1
ATOM 2780 C C . VAL A 1 350 ? -8.183 12.877 41.968 1.00 91.31 350 VAL A C 1
ATOM 2782 O O . VAL A 1 350 ? -8.910 12.205 41.231 1.00 91.31 350 VAL A O 1
ATOM 2785 N N . ASP A 1 351 ? -7.235 13.697 41.522 1.00 88.69 351 ASP A N 1
ATOM 2786 C CA . ASP A 1 351 ? -6.821 13.713 40.123 1.00 88.69 351 ASP A CA 1
ATOM 2787 C C . ASP A 1 351 ? -5.925 12.497 39.851 1.00 88.69 351 ASP A C 1
ATOM 2789 O O . ASP A 1 351 ? -4.776 12.426 40.292 1.00 88.69 351 ASP A O 1
ATOM 2793 N N . PHE A 1 352 ? -6.503 11.486 39.203 1.00 92.62 352 PHE A N 1
ATOM 2794 C CA . PHE A 1 352 ? -5.812 10.271 38.790 1.00 92.62 352 PHE A CA 1
ATOM 2795 C C . PHE A 1 352 ? -5.932 10.159 37.266 1.00 92.62 352 PHE A C 1
ATOM 2797 O O . PHE A 1 352 ? -7.057 9.975 36.779 1.00 92.62 352 PHE A O 1
ATOM 2804 N N . PRO A 1 353 ? -4.818 10.253 36.514 1.00 92.00 353 PRO A N 1
ATOM 2805 C CA . PRO A 1 353 ? -4.843 10.161 35.060 1.00 92.00 353 PRO A CA 1
ATOM 2806 C C . PRO A 1 353 ? -5.517 8.873 34.589 1.00 92.00 353 PRO A C 1
ATOM 2808 O O . PRO A 1 353 ? -5.236 7.787 35.100 1.00 92.00 353 PRO A O 1
ATOM 2811 N N . THR A 1 354 ? -6.407 8.990 33.606 1.00 92.69 354 THR A N 1
ATOM 2812 C CA . THR A 1 354 ? -7.041 7.834 32.970 1.00 92.69 354 THR A CA 1
ATOM 2813 C C . THR A 1 354 ? -6.626 7.698 31.531 1.00 92.69 354 THR A C 1
ATOM 2815 O O . THR A 1 354 ? -6.497 8.694 30.826 1.00 92.69 354 THR A O 1
ATOM 2818 N N . TYR A 1 355 ? -6.512 6.453 31.098 1.00 93.62 355 TYR A N 1
ATOM 2819 C CA . TYR A 1 355 ? -6.167 6.113 29.731 1.00 93.62 355 TYR A CA 1
ATOM 2820 C C . TYR A 1 355 ? -7.391 5.638 28.946 1.00 93.62 355 TYR A C 1
ATOM 2822 O O . TYR A 1 355 ? -8.428 5.295 29.525 1.00 93.62 355 TYR A O 1
ATOM 2830 N N . ASP A 1 356 ? -7.238 5.586 27.625 1.00 89.50 356 ASP A N 1
ATOM 2831 C CA . ASP A 1 356 ? -8.214 5.048 26.683 1.00 89.50 356 ASP A CA 1
ATOM 2832 C C . ASP A 1 356 ? -7.555 4.092 25.673 1.00 89.50 356 ASP A C 1
ATOM 2834 O O . ASP A 1 356 ? -6.329 3.952 25.607 1.00 89.50 356 ASP A O 1
ATOM 2838 N N . THR A 1 357 ? -8.392 3.399 24.904 1.00 87.62 357 THR A N 1
ATOM 2839 C CA . THR A 1 357 ? -7.985 2.404 23.904 1.00 87.62 357 THR A CA 1
ATOM 2840 C C . THR A 1 357 ? -7.779 3.006 22.512 1.00 87.62 357 THR A C 1
ATOM 2842 O O . THR A 1 357 ? -7.749 2.270 21.528 1.00 87.62 357 THR A O 1
ATOM 2845 N N . GLY A 1 358 ? -7.682 4.331 22.384 1.00 82.56 358 GLY A N 1
ATOM 2846 C CA . GLY A 1 358 ? -7.328 4.966 21.122 1.00 82.56 358 GLY A CA 1
ATOM 2847 C C . GLY A 1 358 ? -5.909 4.574 20.713 1.00 82.56 358 GLY A C 1
ATOM 2848 O O . GLY A 1 358 ? -4.998 4.597 21.528 1.00 82.56 358 GLY A O 1
ATOM 2849 N N . TYR A 1 359 ? -5.680 4.242 19.444 1.00 74.38 359 TYR A N 1
ATOM 2850 C CA . TYR A 1 359 ? -4.360 3.777 18.987 1.00 74.38 359 TYR A CA 1
ATOM 2851 C C . TYR A 1 359 ? -3.243 4.845 19.085 1.00 74.38 359 TYR A C 1
ATOM 2853 O O . TYR A 1 359 ? -2.063 4.515 18.991 1.00 74.38 359 TYR A O 1
ATOM 2861 N N . GLU A 1 360 ? -3.598 6.128 19.242 1.00 77.62 360 GLU A N 1
ATOM 2862 C CA . GLU A 1 360 ? -2.667 7.243 19.514 1.00 77.62 360 GLU A CA 1
ATOM 2863 C C . GLU A 1 360 ? -2.601 7.602 21.006 1.00 77.62 360 GLU A C 1
ATOM 2865 O O . GLU A 1 360 ? -1.972 8.595 21.373 1.00 77.62 360 GLU A O 1
ATOM 2870 N N . SER A 1 361 ? -3.269 6.831 21.868 1.00 84.12 361 SER A N 1
ATOM 2871 C CA . SER A 1 361 ? -3.344 7.115 23.295 1.00 84.12 361 SER A CA 1
ATOM 2872 C C . SER A 1 361 ? -2.009 6.881 23.990 1.00 84.12 361 SER A C 1
ATOM 2874 O O . SER A 1 361 ? -1.147 6.120 23.537 1.00 84.12 361 SER A O 1
ATOM 2876 N N . GLU A 1 362 ? -1.859 7.507 25.155 1.00 88.12 362 GLU A N 1
ATOM 2877 C CA . GLU A 1 362 ? -0.692 7.302 26.009 1.00 88.12 362 GLU A CA 1
ATOM 2878 C C . GLU A 1 362 ? -0.517 5.821 26.387 1.00 88.12 362 GLU A C 1
ATOM 2880 O O . GLU A 1 362 ? 0.611 5.335 26.429 1.00 88.12 362 GLU A O 1
ATOM 2885 N N . ALA A 1 363 ? -1.605 5.059 26.568 1.00 91.12 363 ALA A N 1
ATOM 2886 C CA . ALA A 1 363 ? -1.501 3.633 26.875 1.00 91.12 363 ALA A CA 1
ATOM 2887 C C . ALA A 1 363 ? -0.830 2.855 25.735 1.00 91.12 363 ALA A C 1
ATOM 2889 O O . ALA A 1 363 ? 0.137 2.130 25.988 1.00 91.12 363 ALA A O 1
ATOM 2890 N N . TYR A 1 364 ? -1.255 3.060 24.484 1.00 88.12 364 TYR A N 1
ATOM 2891 C CA . TYR A 1 364 ? -0.589 2.454 23.326 1.00 88.12 364 TYR A CA 1
ATOM 2892 C C . TYR A 1 364 ? 0.860 2.931 23.178 1.00 88.12 364 TYR A C 1
ATOM 2894 O O . TYR A 1 364 ? 1.744 2.140 22.849 1.00 88.12 364 TYR A O 1
ATOM 2902 N N . ALA A 1 365 ? 1.143 4.192 23.512 1.00 86.94 365 ALA A N 1
ATOM 2903 C CA . ALA A 1 365 ? 2.503 4.715 23.518 1.00 86.94 365 ALA A CA 1
ATOM 2904 C C . ALA A 1 365 ? 3.404 4.075 24.595 1.00 86.94 365 ALA A C 1
ATOM 2906 O O . ALA A 1 365 ? 4.621 4.199 24.499 1.00 86.94 365 ALA A O 1
ATOM 2907 N N . THR A 1 366 ? 2.885 3.370 25.606 1.00 89.00 366 THR A N 1
ATOM 2908 C CA . THR A 1 366 ? 3.707 2.718 26.655 1.00 89.00 366 THR A CA 1
ATOM 2909 C C . THR A 1 366 ? 4.036 1.249 26.383 1.00 89.00 366 THR A C 1
ATOM 2911 O O . THR A 1 366 ? 4.992 0.723 26.961 1.00 89.00 366 THR A O 1
ATOM 2914 N N . VAL A 1 367 ? 3.341 0.607 25.447 1.00 92.56 367 VAL A N 1
ATOM 2915 C CA . VAL A 1 367 ? 3.591 -0.788 25.057 1.00 92.56 367 VAL A CA 1
ATOM 2916 C C . VAL A 1 367 ? 4.495 -0.879 23.823 1.00 92.56 367 VAL A C 1
ATOM 2918 O O . VAL A 1 367 ? 4.858 0.136 23.230 1.00 92.56 367 VAL A O 1
ATOM 2921 N N . SER A 1 368 ? 4.944 -2.088 23.491 1.00 93.00 368 SER A N 1
ATOM 2922 C CA . SER A 1 368 ? 5.888 -2.344 22.396 1.00 93.00 368 SER A CA 1
ATOM 2923 C C . SER A 1 368 ? 5.249 -3.048 21.196 1.00 93.00 368 SER A C 1
ATOM 2925 O O . SER A 1 368 ? 4.135 -3.568 21.270 1.00 93.00 368 SER A O 1
ATOM 2927 N N . GLY A 1 369 ? 5.967 -3.050 20.076 1.00 89.25 369 GLY A N 1
ATOM 2928 C CA . GLY A 1 369 ? 5.588 -3.741 18.843 1.00 89.25 369 GLY A CA 1
ATOM 2929 C C . GLY A 1 369 ? 4.477 -3.052 18.055 1.00 89.25 369 GLY A C 1
ATOM 2930 O O . GLY A 1 369 ? 3.909 -3.677 17.173 1.00 89.25 369 GLY A O 1
ATOM 2931 N N . GLN A 1 370 ? 4.150 -1.794 18.361 1.00 88.31 370 GLN A N 1
ATOM 2932 C CA . GLN A 1 370 ? 3.044 -1.052 17.737 1.00 88.31 370 GLN A CA 1
ATOM 2933 C C . GLN A 1 370 ? 3.479 -0.226 16.515 1.00 88.31 370 GLN A C 1
ATOM 2935 O O . GLN A 1 370 ? 2.640 0.261 15.762 1.00 88.31 370 GLN A O 1
ATOM 2940 N N . ASN A 1 371 ? 4.788 -0.055 16.305 1.00 90.19 371 ASN A N 1
ATOM 2941 C CA . ASN A 1 371 ? 5.367 0.743 15.220 1.00 90.19 371 ASN A CA 1
ATOM 2942 C C . ASN A 1 371 ? 5.936 -0.126 14.085 1.00 90.19 371 ASN A C 1
ATOM 2944 O O . ASN A 1 371 ? 6.711 0.360 13.259 1.00 90.19 371 ASN A O 1
ATOM 2948 N N . SER A 1 372 ? 5.560 -1.406 14.033 1.00 91.88 372 SER A N 1
ATOM 2949 C CA . SER A 1 372 ? 5.887 -2.317 12.938 1.00 91.88 372 SER A CA 1
ATOM 2950 C C . SER A 1 372 ? 4.710 -3.211 12.568 1.00 91.88 372 SER A C 1
ATOM 2952 O O . SER A 1 372 ? 3.893 -3.574 13.411 1.00 91.88 372 SER A O 1
ATOM 2954 N N . ASN A 1 373 ? 4.668 -3.610 11.303 1.00 94.88 373 ASN A N 1
ATOM 2955 C CA . ASN A 1 373 ? 3.991 -4.825 10.875 1.00 94.88 373 ASN A CA 1
ATOM 2956 C C . ASN A 1 373 ? 4.917 -6.009 11.161 1.00 94.88 373 ASN A C 1
ATOM 2958 O O . ASN A 1 373 ? 6.131 -5.907 10.957 1.00 94.88 373 ASN A O 1
ATOM 2962 N N . ASN A 1 374 ? 4.355 -7.119 11.624 1.00 96.50 374 ASN A N 1
ATOM 2963 C CA . ASN A 1 374 ? 5.105 -8.324 11.945 1.00 96.50 374 ASN A CA 1
ATOM 2964 C C . ASN A 1 374 ? 4.653 -9.443 11.007 1.00 96.50 374 ASN A C 1
ATOM 2966 O O . ASN A 1 374 ? 3.462 -9.601 10.749 1.00 96.50 374 ASN A O 1
ATOM 2970 N N . SER A 1 375 ? 5.583 -10.226 10.470 1.00 98.00 375 SER A N 1
ATOM 2971 C CA . SER A 1 375 ? 5.247 -11.359 9.605 1.00 98.00 375 SER A CA 1
ATOM 2972 C C . SER A 1 375 ? 6.122 -12.570 9.878 1.00 98.00 375 SER A C 1
ATOM 2974 O O . SER A 1 375 ? 7.325 -12.448 10.115 1.00 98.00 375 SER A O 1
ATOM 2976 N N . VAL A 1 376 ? 5.507 -13.749 9.831 1.00 98.38 376 VAL A N 1
ATOM 2977 C CA . VAL A 1 376 ? 6.211 -15.029 9.910 1.00 98.38 376 VAL A CA 1
ATOM 2978 C C . VAL A 1 376 ? 6.429 -15.568 8.501 1.00 98.38 376 VAL A C 1
ATOM 2980 O O . VAL A 1 376 ? 5.503 -15.599 7.689 1.00 98.38 376 VAL A O 1
ATOM 2983 N N . ARG A 1 377 ? 7.654 -16.008 8.207 1.00 98.12 377 ARG A N 1
ATOM 2984 C CA . ARG A 1 377 ? 8.013 -16.623 6.926 1.00 98.12 377 ARG A CA 1
ATOM 2985 C C . ARG A 1 377 ? 7.929 -18.138 7.033 1.00 98.12 377 ARG A C 1
ATOM 2987 O O . ARG A 1 377 ? 8.556 -18.744 7.904 1.00 98.12 377 ARG A O 1
ATOM 2994 N N . ILE A 1 378 ? 7.127 -18.736 6.159 1.00 98.38 378 ILE A N 1
ATOM 2995 C CA . ILE A 1 378 ? 6.701 -20.132 6.260 1.00 98.38 378 ILE A CA 1
ATOM 2996 C C . ILE A 1 378 ? 7.060 -20.864 4.958 1.00 98.38 378 ILE A C 1
ATOM 2998 O O . ILE A 1 378 ? 6.551 -20.489 3.899 1.00 98.38 378 ILE A O 1
ATOM 3002 N N . PRO A 1 379 ? 7.938 -21.883 4.998 1.00 98.12 379 PRO A N 1
ATOM 3003 C CA . PRO A 1 379 ? 8.235 -22.718 3.837 1.00 98.12 379 PRO A CA 1
ATOM 3004 C C . PRO A 1 379 ? 7.152 -23.787 3.619 1.00 98.12 379 PRO A C 1
ATOM 3006 O O . PRO A 1 379 ? 6.470 -24.184 4.564 1.00 98.12 379 PRO A O 1
ATOM 3009 N N . ASN A 1 380 ? 7.060 -24.345 2.407 1.00 97.75 380 ASN A N 1
ATOM 3010 C CA . ASN A 1 380 ? 6.092 -25.409 2.087 1.00 97.75 380 ASN A CA 1
ATOM 3011 C C . ASN A 1 380 ? 6.253 -26.648 2.989 1.00 97.75 380 ASN A C 1
ATOM 3013 O O . ASN A 1 380 ? 5.261 -27.236 3.412 1.00 97.75 380 ASN A O 1
ATOM 3017 N N . ALA A 1 381 ? 7.486 -26.967 3.397 1.00 97.94 381 ALA A N 1
ATOM 3018 C CA . ALA A 1 381 ? 7.778 -28.064 4.323 1.00 97.94 381 ALA A CA 1
ATOM 3019 C C . ALA A 1 381 ? 7.070 -27.935 5.689 1.00 97.94 381 ALA A C 1
ATOM 3021 O O . ALA A 1 381 ? 6.815 -28.945 6.344 1.00 97.94 381 ALA A O 1
ATOM 3022 N N . PHE A 1 382 ? 6.731 -26.717 6.134 1.00 98.56 382 PHE A N 1
ATOM 3023 C CA . PHE A 1 382 ? 5.931 -26.530 7.349 1.00 98.56 382 PHE A CA 1
ATOM 3024 C C . PHE A 1 382 ? 4.496 -27.021 7.154 1.00 98.56 382 PHE A C 1
ATOM 3026 O O . PHE A 1 382 ? 3.956 -27.688 8.033 1.00 98.56 382 PHE A O 1
ATOM 3033 N N . PHE A 1 383 ? 3.890 -26.731 6.000 1.00 97.94 383 PHE A N 1
ATOM 3034 C CA . PHE A 1 383 ? 2.542 -27.200 5.684 1.00 97.94 383 PHE A CA 1
ATOM 3035 C C . PHE A 1 383 ? 2.504 -28.723 5.522 1.00 97.94 383 PHE A C 1
ATOM 3037 O O . PHE A 1 383 ? 1.586 -29.358 6.031 1.00 97.94 383 PHE A O 1
ATOM 3044 N N . GLU A 1 384 ? 3.546 -29.332 4.952 1.00 97.69 384 GLU A N 1
ATOM 3045 C CA . GLU A 1 384 ? 3.679 -30.796 4.923 1.00 97.69 384 GLU A CA 1
ATOM 3046 C C . GLU A 1 384 ? 3.732 -31.406 6.335 1.00 97.69 384 GLU A C 1
ATOM 3048 O O . GLU A 1 384 ? 3.068 -32.408 6.608 1.00 97.69 384 GLU A O 1
ATOM 3053 N N . ALA A 1 385 ? 4.502 -30.805 7.250 1.00 98.31 385 ALA A N 1
ATOM 3054 C CA . ALA A 1 385 ? 4.558 -31.236 8.648 1.00 98.31 385 ALA A CA 1
ATOM 3055 C C . ALA A 1 385 ? 3.207 -31.030 9.359 1.00 98.31 385 ALA A C 1
ATOM 3057 O O . ALA A 1 385 ? 2.769 -31.885 10.131 1.00 98.31 385 ALA A O 1
ATOM 3058 N N . LEU A 1 386 ? 2.517 -29.921 9.073 1.00 98.06 386 LEU A N 1
ATOM 3059 C CA . LEU A 1 386 ? 1.195 -29.603 9.612 1.00 98.06 386 LEU A CA 1
ATOM 3060 C C . LEU A 1 386 ? 0.134 -30.626 9.179 1.00 98.06 386 LEU A C 1
ATOM 3062 O O . LEU A 1 386 ? -0.659 -31.070 10.014 1.00 98.06 386 LEU A O 1
ATOM 3066 N N . GLU A 1 387 ? 0.132 -31.018 7.904 1.00 97.88 387 GLU A N 1
ATOM 3067 C CA . GLU A 1 387 ? -0.771 -32.033 7.350 1.00 97.88 387 GLU A CA 1
ATOM 3068 C C . GLU A 1 387 ? -0.515 -33.420 7.949 1.00 97.88 387 GLU A C 1
ATOM 3070 O O . GLU A 1 387 ? -1.461 -34.134 8.284 1.00 97.88 387 GLU A O 1
ATOM 3075 N N . LYS A 1 388 ? 0.758 -33.784 8.148 1.00 98.31 388 LYS A N 1
ATOM 3076 C CA . LYS A 1 388 ? 1.162 -35.061 8.763 1.00 98.31 388 LYS A CA 1
ATOM 3077 C C . LYS A 1 388 ? 1.004 -35.089 10.287 1.00 98.31 388 LYS A C 1
ATOM 3079 O O . LYS A 1 388 ? 1.128 -36.154 10.887 1.00 98.31 388 LYS A O 1
ATOM 3084 N N . GLY A 1 389 ? 0.720 -33.948 10.920 1.00 97.88 389 GLY A N 1
ATOM 3085 C CA . GLY A 1 389 ? 0.612 -33.833 12.376 1.00 97.88 389 GLY A CA 1
ATOM 3086 C C . GLY A 1 389 ? 1.954 -33.972 13.105 1.00 97.88 389 GLY A C 1
ATOM 3087 O O . GLY A 1 389 ? 1.990 -34.476 14.225 1.00 97.88 389 GLY A O 1
ATOM 3088 N N . GLU A 1 390 ? 3.049 -33.557 12.469 1.00 98.50 390 GLU A N 1
ATOM 3089 C CA . GLU A 1 390 ? 4.416 -33.685 12.978 1.00 98.50 390 GLU A CA 1
ATOM 3090 C C . GLU A 1 390 ? 4.856 -32.486 13.842 1.00 98.50 390 GLU A C 1
ATOM 3092 O O . GLU A 1 390 ? 4.237 -31.415 13.869 1.00 98.50 390 GLU A O 1
ATOM 3097 N N . ASP A 1 391 ? 5.975 -32.667 14.545 1.00 98.50 391 ASP A N 1
ATOM 3098 C CA . ASP A 1 391 ? 6.667 -31.586 15.243 1.00 98.50 391 ASP A CA 1
ATOM 3099 C C . ASP A 1 391 ? 7.517 -30.753 14.276 1.00 98.50 391 ASP A C 1
ATOM 3101 O O . ASP A 1 391 ? 8.309 -31.277 13.492 1.00 98.50 391 ASP A O 1
ATOM 3105 N N . TRP A 1 392 ? 7.444 -29.435 14.426 1.00 98.56 392 TRP A N 1
ATOM 3106 C CA . TRP A 1 392 ? 8.354 -28.475 13.825 1.00 98.56 392 TRP A CA 1
ATOM 3107 C C . TRP A 1 392 ? 9.585 -28.234 14.709 1.00 98.56 392 TRP A C 1
ATOM 3109 O O . TRP A 1 392 ? 9.500 -28.156 15.938 1.00 98.56 392 TRP A O 1
ATOM 3119 N N . VAL A 1 393 ? 10.757 -28.120 14.087 1.00 98.44 393 VAL A N 1
ATOM 3120 C CA . VAL A 1 393 ? 12.044 -27.985 14.783 1.00 98.44 393 VAL A CA 1
ATOM 3121 C C . VAL A 1 393 ? 12.485 -26.526 14.789 1.00 98.44 393 VAL A C 1
ATOM 3123 O O . VAL A 1 393 ? 12.744 -25.968 13.729 1.00 98.44 393 VAL A O 1
ATOM 3126 N N . LEU A 1 394 ? 12.653 -25.948 15.979 1.00 98.38 394 LEU A N 1
ATOM 3127 C CA . LEU A 1 394 ? 13.269 -24.635 16.166 1.00 98.38 394 LEU A CA 1
ATOM 3128 C C . LEU A 1 394 ? 14.789 -24.780 16.317 1.00 98.38 394 LEU A C 1
ATOM 3130 O O . LEU A 1 394 ? 15.253 -25.674 17.037 1.00 98.38 394 LEU A O 1
ATOM 3134 N N . ARG A 1 395 ? 15.573 -23.920 15.657 1.00 97.81 395 ARG A N 1
ATOM 3135 C CA . ARG A 1 395 ? 17.034 -24.079 15.517 1.00 97.81 395 ARG A CA 1
ATOM 3136 C C . ARG A 1 395 ? 17.819 -22.873 16.015 1.00 97.81 395 ARG A C 1
ATOM 3138 O O . ARG A 1 395 ? 17.606 -21.767 15.531 1.00 97.81 395 ARG A O 1
ATOM 3145 N N . ASN A 1 396 ? 18.789 -23.113 16.897 1.00 97.19 396 ASN A N 1
ATOM 3146 C CA . ASN A 1 396 ? 19.743 -22.096 17.353 1.00 97.19 396 ASN A CA 1
ATOM 3147 C C . ASN A 1 396 ? 20.483 -21.472 16.162 1.00 97.19 396 ASN A C 1
ATOM 3149 O O . ASN A 1 396 ? 20.912 -22.193 15.257 1.00 97.19 396 ASN A O 1
ATOM 3153 N N . ARG A 1 397 ? 20.655 -20.146 16.153 1.00 95.12 397 ARG A N 1
ATOM 3154 C CA . ARG A 1 397 ? 21.306 -19.444 15.031 1.00 95.12 397 ARG A CA 1
ATOM 3155 C C . ARG A 1 397 ? 22.826 -19.482 15.104 1.00 95.12 397 ARG A C 1
ATOM 3157 O O . ARG A 1 397 ? 23.487 -19.340 14.082 1.00 95.12 397 ARG A O 1
ATOM 3164 N N . THR A 1 398 ? 23.382 -19.737 16.287 1.00 93.00 398 THR A N 1
ATOM 3165 C CA . THR A 1 398 ? 24.835 -19.797 16.490 1.00 93.00 398 THR A CA 1
ATOM 3166 C C . THR A 1 398 ? 25.478 -21.106 16.021 1.00 93.00 398 THR A C 1
ATOM 3168 O O . THR A 1 398 ? 26.614 -21.076 15.553 1.00 93.00 398 THR A O 1
ATOM 3171 N N . ASP A 1 399 ? 24.785 -22.246 16.128 1.00 92.69 399 ASP A N 1
ATOM 3172 C CA . ASP A 1 399 ? 25.341 -23.573 15.805 1.00 92.69 399 ASP A CA 1
ATOM 3173 C C . ASP A 1 399 ? 24.390 -24.511 15.030 1.00 92.69 399 ASP A C 1
ATOM 3175 O O . ASP A 1 399 ? 24.773 -25.630 14.684 1.00 92.69 399 ASP A O 1
ATOM 3179 N N . GLY A 1 400 ? 23.153 -24.084 14.747 1.00 94.94 400 GLY A N 1
ATOM 3180 C CA . GLY A 1 400 ? 22.156 -24.868 14.007 1.00 94.94 400 GLY A CA 1
ATOM 3181 C C . GLY A 1 400 ? 21.547 -26.046 14.780 1.00 94.94 400 GLY A C 1
ATOM 3182 O O . GLY A 1 400 ? 20.733 -26.796 14.221 1.00 94.94 400 GLY A O 1
ATOM 3183 N N . THR A 1 401 ? 21.921 -26.231 16.051 1.00 96.38 401 THR A N 1
ATOM 3184 C CA . THR A 1 401 ? 21.393 -27.305 16.899 1.00 96.38 401 THR A CA 1
ATOM 3185 C C . THR A 1 401 ? 19.911 -27.097 17.211 1.00 96.38 401 THR A C 1
ATOM 3187 O O . THR A 1 401 ? 19.363 -25.999 17.095 1.00 96.38 401 THR A O 1
ATOM 3190 N N . VAL A 1 402 ? 19.228 -28.181 17.588 1.00 97.69 402 VAL A N 1
ATOM 3191 C CA . VAL A 1 402 ? 17.808 -28.126 17.953 1.00 97.69 402 VAL A CA 1
ATOM 3192 C C . VAL A 1 402 ? 17.652 -27.364 19.265 1.00 97.69 402 VAL A C 1
ATOM 3194 O O . VAL A 1 402 ? 18.079 -27.844 20.313 1.00 97.69 402 VAL A O 1
ATOM 3197 N N . ALA A 1 403 ? 16.994 -26.209 19.203 1.00 96.56 403 ALA A N 1
ATOM 3198 C CA . ALA A 1 403 ? 16.605 -25.440 20.376 1.00 96.56 403 ALA A CA 1
ATOM 3199 C C . ALA A 1 403 ? 15.367 -26.059 21.040 1.00 96.56 403 ALA A C 1
ATOM 3201 O O . ALA A 1 403 ? 15.325 -26.249 22.255 1.00 96.56 403 ALA A O 1
ATOM 3202 N N . LYS A 1 404 ? 14.354 -26.395 20.228 1.00 97.44 404 LYS A N 1
ATOM 3203 C CA . LYS A 1 404 ? 13.068 -26.935 20.687 1.00 97.44 404 LYS A CA 1
ATOM 3204 C C . LYS A 1 404 ? 12.356 -27.693 19.564 1.00 97.44 404 LYS A C 1
ATOM 3206 O O . LYS A 1 404 ? 12.564 -27.404 18.390 1.00 97.44 404 LYS A O 1
ATOM 3211 N N . ARG A 1 405 ? 11.495 -28.646 19.923 1.00 98.31 405 ARG A N 1
ATOM 3212 C CA . ARG A 1 405 ? 10.496 -29.249 19.027 1.00 98.31 405 ARG A CA 1
ATOM 3213 C C . ARG A 1 405 ? 9.110 -28.801 19.474 1.00 98.31 405 ARG A C 1
ATOM 3215 O O . ARG A 1 405 ? 8.830 -28.824 20.673 1.00 98.31 405 ARG A O 1
ATOM 3222 N N . VAL A 1 406 ? 8.286 -28.343 18.540 1.00 98.19 406 VAL A N 1
ATOM 3223 C CA . VAL A 1 406 ? 6.947 -27.808 18.810 1.00 98.19 406 VAL A CA 1
ATOM 3224 C C . VAL A 1 406 ? 5.973 -28.424 17.814 1.00 98.19 406 VAL A C 1
ATOM 3226 O O . VAL A 1 406 ? 6.275 -28.377 16.627 1.00 98.19 406 VAL A O 1
ATOM 3229 N N . PRO A 1 407 ? 4.805 -28.940 18.229 1.00 98.62 407 PRO A N 1
ATOM 3230 C CA . PRO A 1 407 ? 3.810 -29.434 17.281 1.00 98.62 407 PRO A CA 1
ATOM 3231 C C . PRO A 1 407 ? 3.488 -28.373 16.221 1.00 98.62 407 PRO A C 1
ATOM 3233 O O . PRO A 1 407 ? 3.125 -27.249 16.581 1.00 98.62 407 PRO A O 1
ATOM 3236 N N . ALA A 1 408 ? 3.589 -28.710 14.929 1.00 98.62 408 ALA A N 1
ATOM 3237 C CA . ALA A 1 408 ? 3.343 -27.749 13.846 1.00 98.62 408 ALA A CA 1
ATOM 3238 C C . ALA A 1 408 ? 1.936 -27.136 13.950 1.00 98.62 408 ALA A C 1
ATOM 3240 O O . ALA A 1 408 ? 1.755 -25.929 13.788 1.00 98.62 408 ALA A O 1
ATOM 3241 N N . ARG A 1 409 ? 0.952 -27.953 14.354 1.00 98.56 409 ARG A N 1
ATOM 3242 C CA . ARG A 1 409 ? -0.423 -27.518 14.632 1.00 98.56 409 ARG A CA 1
ATOM 3243 C C . ARG A 1 409 ? -0.510 -26.434 15.699 1.00 98.56 409 ARG A C 1
ATOM 3245 O O . ARG A 1 409 ? -1.225 -25.466 15.497 1.00 98.56 409 ARG A O 1
ATOM 3252 N N . LYS A 1 410 ? 0.264 -26.541 16.784 1.00 98.38 410 LYS A N 1
ATOM 3253 C CA . LYS A 1 410 ? 0.280 -25.513 17.833 1.00 98.38 410 LYS A CA 1
ATOM 3254 C C . LYS A 1 410 ? 0.774 -24.173 17.282 1.00 98.38 410 LYS A C 1
ATOM 3256 O O . LYS A 1 410 ? 0.163 -23.152 17.569 1.00 98.38 410 LYS A O 1
ATOM 3261 N N . LEU A 1 411 ? 1.869 -24.169 16.513 1.00 98.31 411 LEU A N 1
ATOM 3262 C CA . LEU A 1 411 ? 2.399 -22.933 15.921 1.00 98.31 411 LEU A CA 1
ATOM 3263 C C . LEU A 1 411 ? 1.393 -22.301 14.955 1.00 98.31 411 LEU A C 1
ATOM 3265 O O . LEU A 1 411 ? 1.209 -21.089 14.980 1.00 98.31 411 LEU A O 1
ATOM 3269 N N . TRP A 1 412 ? 0.723 -23.118 14.141 1.00 98.56 412 TRP A N 1
ATOM 3270 C CA . TRP A 1 412 ? -0.316 -22.636 13.236 1.00 98.56 412 TRP A CA 1
ATOM 3271 C C . TRP A 1 412 ? -1.519 -22.052 13.989 1.00 98.56 412 TRP A C 1
ATOM 3273 O O . TRP A 1 412 ? -1.941 -20.937 13.691 1.00 98.56 412 TRP A O 1
ATOM 3283 N N . ASP A 1 413 ? -2.011 -22.748 15.017 1.00 98.50 413 ASP A N 1
ATOM 3284 C CA . ASP A 1 413 ? -3.109 -22.271 15.863 1.00 98.50 413 ASP A CA 1
ATOM 3285 C C . ASP A 1 413 ? -2.736 -20.962 16.584 1.00 98.50 413 ASP A C 1
ATOM 3287 O O . ASP A 1 413 ? -3.562 -20.055 16.684 1.00 98.50 413 ASP A O 1
ATOM 3291 N N . ASP A 1 414 ? -1.484 -20.826 17.041 1.00 98.50 414 ASP A N 1
ATOM 3292 C CA . ASP A 1 414 ? -0.965 -19.592 17.639 1.00 98.50 414 ASP A CA 1
ATOM 3293 C C . ASP A 1 414 ? -0.948 -18.431 16.630 1.00 98.50 414 ASP A C 1
ATOM 3295 O O . ASP A 1 414 ? -1.345 -17.321 16.984 1.00 98.50 414 ASP A O 1
ATOM 3299 N N . ILE A 1 415 ? -0.531 -18.675 15.380 1.00 98.56 415 ILE A N 1
ATOM 3300 C CA . ILE A 1 415 ? -0.551 -17.668 14.305 1.00 98.56 415 ILE A CA 1
ATOM 3301 C C . ILE A 1 415 ? -1.990 -17.234 14.015 1.00 98.56 415 ILE A C 1
ATOM 3303 O O . ILE A 1 415 ? -2.278 -16.038 14.022 1.00 98.56 415 ILE A O 1
ATOM 3307 N N . CYS A 1 416 ? -2.905 -18.186 13.810 1.00 98.00 416 CYS A N 1
ATOM 3308 C CA . CYS A 1 416 ? -4.311 -17.893 13.535 1.00 98.00 416 CYS A CA 1
ATOM 3309 C C . CYS A 1 416 ? -4.976 -17.132 14.686 1.00 98.00 416 CYS A C 1
ATOM 3311 O O . CYS A 1 416 ? -5.697 -16.163 14.448 1.00 98.00 416 CYS A O 1
ATOM 3313 N N . PHE A 1 417 ? -4.725 -17.545 15.931 1.00 98.38 417 PHE A N 1
ATOM 3314 C CA . PHE A 1 417 ? -5.258 -16.867 17.106 1.00 98.38 417 PHE A CA 1
ATOM 3315 C C . PHE A 1 417 ? -4.734 -15.434 17.216 1.00 98.38 417 PHE A C 1
ATOM 3317 O O . PHE A 1 417 ? -5.529 -14.523 17.438 1.00 98.38 417 PHE A O 1
ATOM 3324 N N . SER A 1 418 ? -3.426 -15.219 17.047 1.00 98.19 418 SER A N 1
ATOM 3325 C CA . SER A 1 418 ? -2.855 -13.873 17.114 1.00 98.19 418 SER A CA 1
ATOM 3326 C C . SER A 1 418 ? -3.379 -12.972 15.994 1.00 98.19 418 SER A C 1
ATOM 3328 O O . SER A 1 418 ? -3.809 -11.855 16.273 1.00 98.19 418 SER A O 1
ATOM 3330 N N . ALA A 1 419 ? -3.463 -13.478 14.759 1.00 96.31 419 ALA A N 1
ATOM 3331 C CA . ALA A 1 419 ? -4.031 -12.735 13.637 1.00 96.31 419 ALA A CA 1
ATOM 3332 C C . ALA A 1 419 ? -5.509 -12.367 13.869 1.00 96.31 419 ALA A C 1
ATOM 3334 O O . ALA A 1 419 ? -5.916 -11.249 13.570 1.00 96.31 419 ALA A O 1
ATOM 3335 N N . TRP A 1 420 ? -6.313 -13.260 14.454 1.00 96.19 420 TRP A N 1
ATOM 3336 C CA . TRP A 1 420 ? -7.689 -12.936 14.852 1.00 96.19 420 TRP A CA 1
ATOM 3337 C C . TRP A 1 420 ? -7.745 -11.897 15.981 1.00 96.19 420 TRP A C 1
ATOM 3339 O O . TRP A 1 420 ? -8.598 -11.012 15.959 1.00 96.19 420 TRP A O 1
ATOM 3349 N N . ALA A 1 421 ? -6.849 -12.002 16.963 1.00 95.50 421 ALA A N 1
ATOM 3350 C CA . ALA A 1 421 ? -6.863 -11.154 18.148 1.00 95.50 421 ALA A CA 1
ATOM 3351 C C . ALA A 1 421 ? -6.391 -9.719 17.865 1.00 95.50 421 ALA A C 1
ATOM 3353 O O . ALA A 1 421 ? -6.964 -8.793 18.431 1.00 95.50 421 ALA A O 1
ATOM 3354 N N . CYS A 1 422 ? -5.370 -9.537 17.018 1.00 92.94 422 CYS A N 1
ATOM 3355 C CA . CYS A 1 422 ? -4.740 -8.231 16.791 1.00 92.94 422 CYS A CA 1
ATOM 3356 C C . CYS A 1 422 ? -4.256 -7.963 15.351 1.00 92.94 422 CYS A C 1
ATOM 3358 O O . CYS A 1 422 ? -3.479 -7.036 15.139 1.00 92.94 422 CYS A O 1
ATOM 3360 N N . ALA A 1 423 ? -4.687 -8.755 14.361 1.00 93.12 423 ALA A N 1
ATOM 3361 C CA . ALA A 1 423 ? -4.288 -8.657 12.945 1.00 93.12 423 ALA A CA 1
ATOM 3362 C C . ALA A 1 423 ? -2.807 -8.966 12.622 1.00 93.12 423 ALA A C 1
ATOM 3364 O O . ALA A 1 423 ? -2.394 -8.857 11.467 1.00 93.12 423 ALA A O 1
ATOM 3365 N N . ASP A 1 424 ? -2.020 -9.430 13.598 1.00 94.94 424 ASP A N 1
ATOM 3366 C CA . ASP A 1 424 ? -0.609 -9.792 13.438 1.00 94.94 424 ASP A CA 1
ATOM 3367 C C . ASP A 1 424 ? -0.267 -11.111 14.164 1.00 94.94 424 ASP A C 1
ATOM 3369 O O . ASP A 1 424 ? -0.880 -11.430 15.180 1.00 94.94 424 ASP A O 1
ATOM 3373 N N . PRO A 1 425 ? 0.776 -11.843 13.733 1.00 96.88 425 PRO A N 1
ATOM 3374 C CA . PRO A 1 425 ? 1.603 -11.556 12.566 1.00 96.88 425 PRO A CA 1
ATOM 3375 C C . PRO A 1 425 ? 0.903 -11.947 11.257 1.00 96.88 425 PRO A C 1
ATOM 3377 O O . PRO A 1 425 ? 0.132 -12.903 11.206 1.00 96.88 425 PRO A O 1
ATOM 3380 N N . GLY A 1 426 ? 1.234 -11.239 10.178 1.00 96.44 426 GLY A N 1
ATOM 3381 C CA . GLY A 1 426 ? 0.974 -11.711 8.821 1.00 96.44 426 GLY A CA 1
ATOM 3382 C C . GLY A 1 426 ? 1.814 -12.947 8.475 1.00 96.44 426 GLY A C 1
ATOM 3383 O O . GLY A 1 426 ? 2.718 -13.343 9.218 1.00 96.44 426 GLY A O 1
ATOM 3384 N N . VAL A 1 427 ? 1.547 -13.551 7.319 1.00 96.56 427 VAL A N 1
ATOM 3385 C CA . VAL A 1 427 ? 2.312 -14.701 6.812 1.00 96.56 427 VAL A CA 1
ATOM 3386 C C . VAL A 1 427 ? 2.932 -14.389 5.456 1.00 96.56 427 VAL A C 1
ATOM 3388 O O . VAL A 1 427 ? 2.335 -13.704 4.628 1.00 96.56 427 VAL A O 1
ATOM 3391 N N . GLN A 1 428 ? 4.137 -14.903 5.224 1.00 97.31 428 GLN A N 1
ATOM 3392 C CA . GLN A 1 428 ? 4.830 -14.835 3.939 1.00 97.31 428 GLN A CA 1
ATOM 3393 C C . GLN A 1 428 ? 5.266 -16.240 3.524 1.00 97.31 428 GLN A C 1
ATOM 3395 O O . GLN A 1 428 ? 5.956 -16.932 4.274 1.00 97.31 428 GLN A O 1
ATOM 3400 N N . PHE A 1 429 ? 4.880 -16.663 2.323 1.00 97.00 429 PHE A N 1
ATOM 3401 C CA . PHE A 1 429 ? 5.145 -18.015 1.828 1.00 97.00 429 PHE A CA 1
ATOM 3402 C C . PHE A 1 429 ? 6.546 -18.099 1.205 1.00 97.00 429 PHE A C 1
ATOM 3404 O O . PHE A 1 429 ? 6.728 -17.837 0.016 1.00 97.00 429 PHE A O 1
ATOM 3411 N N . ASP A 1 430 ? 7.549 -18.430 2.025 1.00 97.88 430 ASP A N 1
ATOM 3412 C CA . ASP A 1 430 ? 8.978 -18.358 1.676 1.00 97.88 430 ASP A CA 1
ATOM 3413 C C . ASP A 1 430 ? 9.326 -19.136 0.399 1.00 97.88 430 ASP A C 1
ATOM 3415 O O . ASP A 1 430 ? 10.048 -18.616 -0.459 1.00 97.88 430 ASP A O 1
ATOM 3419 N N . THR A 1 431 ? 8.804 -20.358 0.264 1.00 98.12 431 THR A N 1
ATOM 3420 C CA . THR A 1 431 ? 9.088 -21.226 -0.885 1.00 98.12 431 THR A CA 1
ATOM 3421 C C . THR A 1 431 ? 8.524 -20.625 -2.168 1.00 98.12 431 THR A C 1
ATOM 3423 O O . THR A 1 431 ? 9.285 -20.375 -3.097 1.00 98.12 431 THR A O 1
ATOM 3426 N N . THR A 1 432 ? 7.231 -20.294 -2.184 1.00 96.44 432 THR A N 1
ATOM 3427 C CA . THR A 1 432 ? 6.550 -19.680 -3.333 1.00 96.44 432 THR A CA 1
ATOM 3428 C C . THR A 1 432 ? 7.225 -18.378 -3.770 1.00 96.44 432 THR A C 1
ATOM 3430 O O . THR A 1 432 ? 7.491 -18.190 -4.954 1.00 96.44 432 THR A O 1
ATOM 3433 N N . ILE A 1 433 ? 7.575 -17.497 -2.825 1.00 97.38 433 ILE A N 1
ATOM 3434 C CA . ILE A 1 433 ? 8.269 -16.233 -3.123 1.00 97.38 433 ILE A CA 1
ATOM 3435 C C . ILE A 1 433 ? 9.593 -16.493 -3.861 1.00 97.38 433 ILE A C 1
ATOM 3437 O O . ILE A 1 433 ? 9.887 -15.842 -4.862 1.00 97.38 433 ILE A O 1
ATOM 3441 N N . ASN A 1 434 ? 10.392 -17.458 -3.396 1.00 98.31 434 ASN A N 1
ATOM 3442 C CA . ASN A 1 434 ? 11.692 -17.756 -4.002 1.00 98.31 434 ASN A CA 1
ATOM 3443 C C . ASN A 1 434 ? 11.579 -18.551 -5.318 1.00 98.31 434 ASN A C 1
ATOM 3445 O O . ASN A 1 434 ? 12.430 -18.400 -6.196 1.00 98.31 434 ASN A O 1
ATOM 3449 N N . GLU A 1 435 ? 10.529 -19.353 -5.509 1.00 98.00 435 GLU A N 1
ATOM 3450 C CA . GLU A 1 435 ? 10.259 -20.034 -6.783 1.00 98.00 435 GLU A CA 1
ATOM 3451 C C . GLU A 1 435 ? 9.984 -19.039 -7.920 1.00 98.00 435 GLU A C 1
ATOM 3453 O O . GLU A 1 435 ? 10.456 -19.246 -9.040 1.00 98.00 435 GLU A O 1
ATOM 3458 N N . TRP A 1 436 ? 9.333 -17.912 -7.614 1.00 97.62 436 TRP A N 1
ATOM 3459 C CA . TRP A 1 436 ? 9.086 -16.803 -8.543 1.00 97.62 436 TRP A CA 1
ATOM 3460 C C . TRP A 1 436 ? 10.234 -15.783 -8.637 1.00 97.62 436 TRP A C 1
ATOM 3462 O O . TRP A 1 436 ? 10.121 -14.784 -9.349 1.00 97.62 436 TRP A O 1
ATOM 3472 N N . HIS A 1 437 ? 11.366 -16.018 -7.968 1.00 98.06 437 HIS A N 1
ATOM 3473 C CA . HIS A 1 437 ? 12.476 -15.072 -7.977 1.00 98.06 437 HIS A CA 1
ATOM 3474 C C . HIS A 1 437 ? 13.160 -15.000 -9.352 1.00 98.06 437 HIS A C 1
ATOM 3476 O O . HIS A 1 437 ? 13.572 -16.011 -9.932 1.00 98.06 437 HIS A O 1
ATOM 3482 N N . THR A 1 438 ? 13.321 -13.776 -9.858 1.00 98.31 438 THR A N 1
ATOM 3483 C CA . THR A 1 438 ? 14.033 -13.488 -11.107 1.00 98.31 438 THR A CA 1
ATOM 3484 C C . THR A 1 438 ? 15.554 -13.530 -10.962 1.00 98.31 438 THR A C 1
ATOM 3486 O O . THR A 1 438 ? 16.220 -13.799 -11.960 1.00 98.31 438 THR A O 1
ATOM 3489 N N . CYS A 1 439 ? 16.106 -13.326 -9.753 1.00 98.50 439 CYS A N 1
ATOM 3490 C CA . CYS A 1 439 ? 17.551 -13.211 -9.504 1.00 98.50 439 CYS A CA 1
ATOM 3491 C C . CYS A 1 439 ? 18.138 -14.146 -8.413 1.00 98.50 439 CYS A C 1
ATOM 3493 O O . CYS A 1 439 ? 18.963 -13.702 -7.615 1.00 98.50 439 CYS A O 1
ATOM 3495 N N . PRO A 1 440 ? 17.785 -15.447 -8.366 1.00 98.06 440 PRO A N 1
ATOM 3496 C CA . PRO A 1 440 ? 18.197 -16.340 -7.279 1.00 98.06 440 PRO A CA 1
ATOM 3497 C C . PRO A 1 440 ? 19.707 -16.616 -7.211 1.00 98.06 440 PRO A C 1
ATOM 3499 O O . PRO A 1 440 ? 20.186 -17.095 -6.185 1.00 98.06 440 PRO A O 1
ATOM 3502 N N . ASN A 1 441 ? 20.473 -16.329 -8.271 1.00 98.00 441 ASN A N 1
ATOM 3503 C CA . ASN A 1 441 ? 21.926 -16.529 -8.260 1.00 98.00 441 ASN A CA 1
ATOM 3504 C C . ASN A 1 441 ? 22.672 -15.433 -7.479 1.00 98.00 441 ASN A C 1
ATOM 3506 O O . ASN A 1 441 ? 23.862 -15.592 -7.217 1.00 98.00 441 ASN A O 1
ATOM 3510 N N . ASP A 1 442 ? 21.987 -14.351 -7.096 1.00 97.75 442 ASP A N 1
ATOM 3511 C CA . ASP A 1 442 ? 22.542 -13.255 -6.291 1.00 97.75 442 ASP A CA 1
ATOM 3512 C C . ASP A 1 442 ? 22.071 -13.274 -4.829 1.00 97.75 442 ASP A C 1
ATOM 3514 O O . ASP A 1 442 ? 22.515 -12.460 -4.021 1.00 97.75 442 ASP A O 1
ATOM 3518 N N . GLY A 1 443 ? 21.203 -14.217 -4.463 1.00 97.06 443 GLY A N 1
ATOM 3519 C CA . GLY A 1 443 ? 20.728 -14.381 -3.097 1.00 97.06 443 GLY A CA 1
ATOM 3520 C C . GLY A 1 443 ? 19.287 -14.866 -3.028 1.00 97.06 443 GLY A C 1
ATOM 3521 O O . GLY A 1 443 ? 18.602 -15.028 -4.035 1.00 97.06 443 GLY A O 1
ATOM 3522 N N . ARG A 1 444 ? 18.829 -15.116 -1.802 1.00 97.12 444 ARG A N 1
ATOM 3523 C CA . ARG A 1 444 ? 17.422 -15.410 -1.523 1.00 97.12 444 ARG A CA 1
ATOM 3524 C C . ARG A 1 444 ? 16.664 -14.124 -1.234 1.00 97.12 444 ARG A C 1
ATOM 3526 O O . ARG A 1 444 ? 17.222 -13.176 -0.685 1.00 97.12 444 ARG A O 1
ATOM 3533 N N . ILE A 1 445 ? 15.368 -14.143 -1.520 1.00 98.25 445 ILE A N 1
ATOM 3534 C CA . ILE A 1 445 ? 14.442 -13.153 -0.973 1.00 98.25 445 ILE A CA 1
ATOM 3535 C C . ILE A 1 445 ? 14.184 -13.552 0.479 1.00 98.25 445 ILE A C 1
ATOM 3537 O O . ILE A 1 445 ? 13.583 -14.602 0.730 1.00 98.25 445 ILE A O 1
ATOM 3541 N N . ASN A 1 446 ? 14.657 -12.731 1.418 1.00 97.62 446 ASN A N 1
ATOM 3542 C CA . ASN A 1 446 ? 14.560 -13.007 2.852 1.00 97.62 446 ASN A CA 1
ATOM 3543 C C . ASN A 1 446 ? 13.461 -12.200 3.541 1.00 97.62 446 ASN A C 1
ATOM 3545 O O . ASN A 1 446 ? 13.009 -12.605 4.605 1.00 97.62 446 ASN A O 1
ATOM 3549 N N . ALA A 1 447 ? 13.028 -11.079 2.974 1.00 97.12 447 ALA A N 1
ATOM 3550 C CA . ALA A 1 447 ? 12.041 -10.190 3.571 1.00 97.12 447 ALA A CA 1
ATOM 3551 C C . ALA A 1 447 ? 11.218 -9.478 2.495 1.00 97.12 447 ALA A C 1
ATOM 3553 O O . ALA A 1 447 ? 11.417 -9.659 1.294 1.00 97.12 447 ALA A O 1
ATOM 3554 N N . SER A 1 448 ? 10.306 -8.638 2.966 1.00 97.12 448 SER A N 1
ATOM 3555 C CA . SER A 1 448 ? 9.567 -7.676 2.165 1.00 97.12 448 SER A CA 1
ATOM 3556 C C . SER A 1 448 ? 9.749 -6.270 2.717 1.00 97.12 448 SER A C 1
ATOM 3558 O O . SER A 1 448 ? 10.265 -6.079 3.815 1.00 97.12 448 SER A O 1
ATOM 3560 N N . ASN A 1 449 ? 9.230 -5.275 2.010 1.00 96.25 449 ASN A N 1
ATOM 3561 C CA . ASN A 1 449 ? 8.979 -3.948 2.574 1.00 96.25 449 ASN A CA 1
ATOM 3562 C C . ASN A 1 449 ? 7.759 -3.954 3.550 1.00 96.25 449 ASN A C 1
ATOM 3564 O O . ASN A 1 449 ? 7.103 -4.988 3.704 1.00 96.25 449 ASN A O 1
ATOM 3568 N N . PRO A 1 450 ? 7.395 -2.810 4.181 1.00 94.88 450 PRO A N 1
ATOM 3569 C CA . PRO A 1 450 ? 6.299 -2.706 5.159 1.00 94.88 450 PRO A CA 1
ATOM 3570 C C . PRO A 1 450 ? 4.939 -3.284 4.774 1.00 94.88 450 PRO A C 1
ATOM 3572 O O . PRO A 1 450 ? 4.223 -3.750 5.659 1.00 94.88 450 PRO A O 1
ATOM 3575 N N . CYS A 1 451 ? 4.561 -3.219 3.497 1.00 94.69 451 CYS A N 1
ATOM 3576 C CA . CYS A 1 451 ? 3.232 -3.625 3.037 1.00 94.69 451 CYS A CA 1
ATOM 3577 C C . CYS A 1 451 ? 3.248 -4.945 2.243 1.00 94.69 451 CYS A C 1
ATOM 3579 O O . CYS A 1 451 ? 2.223 -5.323 1.687 1.00 94.69 451 CYS A O 1
ATOM 3581 N N . SER A 1 452 ? 4.372 -5.674 2.254 1.00 94.94 452 SER A N 1
ATOM 3582 C CA . SER A 1 452 ? 4.540 -6.990 1.616 1.00 94.94 452 SER A CA 1
ATOM 3583 C C . SER A 1 452 ? 4.366 -7.031 0.087 1.00 94.94 452 SER A C 1
ATOM 3585 O O . SER A 1 452 ? 4.274 -8.114 -0.481 1.00 94.94 452 SER A O 1
ATOM 3587 N N . GLU A 1 453 ? 4.366 -5.892 -0.606 1.00 95.44 453 GLU A N 1
ATOM 3588 C CA . GLU A 1 453 ? 4.220 -5.816 -2.067 1.00 95.44 453 GLU A CA 1
ATOM 3589 C C . GLU A 1 453 ? 5.556 -5.878 -2.825 1.00 95.44 453 GLU A C 1
ATOM 3591 O O . GLU A 1 453 ? 5.592 -6.278 -3.987 1.00 95.44 453 GLU A O 1
ATOM 3596 N N . TYR A 1 454 ? 6.663 -5.480 -2.189 1.00 97.00 454 TYR A N 1
ATOM 3597 C CA . TYR A 1 454 ? 8.010 -5.546 -2.755 1.00 97.00 454 TYR A CA 1
ATOM 3598 C C . TYR A 1 454 ? 8.799 -6.692 -2.117 1.00 97.00 454 TYR A C 1
ATOM 3600 O O . TYR A 1 454 ? 9.085 -6.663 -0.919 1.00 97.00 454 TYR A O 1
ATOM 3608 N N . MET A 1 455 ? 9.150 -7.680 -2.943 1.00 96.12 455 MET A N 1
ATOM 3609 C CA . MET A 1 455 ? 9.823 -8.925 -2.573 1.00 96.12 455 MET A CA 1
ATOM 3610 C C . MET A 1 455 ? 11.059 -9.104 -3.456 1.00 96.12 455 MET A C 1
ATOM 3612 O O . MET A 1 455 ? 10.957 -9.559 -4.593 1.00 96.12 455 MET A O 1
ATOM 3616 N N . PHE A 1 456 ? 12.229 -8.726 -2.950 1.00 97.94 456 PHE A N 1
ATOM 3617 C CA . PHE A 1 456 ? 13.483 -8.842 -3.690 1.00 97.94 456 PHE A CA 1
ATOM 3618 C C . PHE A 1 456 ? 14.662 -9.048 -2.727 1.00 97.94 456 PHE A C 1
ATOM 3620 O O . PHE A 1 456 ? 14.463 -9.316 -1.543 1.00 97.94 456 PHE A O 1
ATOM 3627 N N . LEU A 1 457 ? 15.888 -8.970 -3.240 1.00 98.06 457 LEU A N 1
ATOM 3628 C CA . LEU A 1 457 ? 17.114 -9.129 -2.461 1.00 98.06 457 LEU A CA 1
ATOM 3629 C C . LEU A 1 457 ? 17.213 -8.104 -1.323 1.00 98.06 457 LEU A C 1
ATOM 3631 O O . LEU A 1 457 ? 16.722 -6.975 -1.433 1.00 98.06 457 LEU A O 1
ATOM 3635 N N . ASP A 1 458 ? 17.894 -8.492 -0.248 1.00 97.50 458 ASP A N 1
ATOM 3636 C CA . ASP A 1 458 ? 18.208 -7.581 0.849 1.00 97.50 458 ASP A CA 1
ATOM 3637 C C . ASP A 1 458 ? 19.072 -6.407 0.370 1.00 97.50 458 ASP A C 1
ATOM 3639 O O . ASP A 1 458 ? 19.782 -6.491 -0.631 1.00 97.50 458 ASP A O 1
ATOM 3643 N N . ASP A 1 459 ? 18.992 -5.297 1.100 1.00 97.19 459 ASP A N 1
ATOM 3644 C CA . ASP A 1 459 ? 19.669 -4.039 0.785 1.00 97.19 459 ASP A CA 1
ATOM 3645 C C . ASP A 1 459 ? 19.326 -3.514 -0.623 1.00 97.19 459 ASP A C 1
ATOM 3647 O O . ASP A 1 459 ? 20.145 -2.903 -1.301 1.00 97.19 459 ASP A O 1
ATOM 3651 N N . THR A 1 460 ? 18.075 -3.692 -1.058 1.00 97.44 460 THR A N 1
ATOM 3652 C CA . THR A 1 460 ? 17.536 -3.091 -2.289 1.00 97.44 460 THR A CA 1
ATOM 3653 C C . THR A 1 460 ? 16.356 -2.172 -2.002 1.00 97.44 460 THR A C 1
ATOM 3655 O O . THR A 1 460 ? 15.747 -2.205 -0.927 1.00 97.44 460 THR A O 1
ATOM 3658 N N . ALA A 1 461 ? 16.022 -1.324 -2.973 1.00 97.38 461 ALA A N 1
ATOM 3659 C CA . ALA A 1 461 ? 14.917 -0.386 -2.869 1.00 97.38 461 ALA A CA 1
ATOM 3660 C C . ALA A 1 461 ? 14.040 -0.392 -4.121 1.00 97.38 461 ALA A C 1
ATOM 3662 O O . ALA A 1 461 ? 14.531 -0.590 -5.223 1.00 97.38 461 ALA A O 1
ATOM 3663 N N . CYS A 1 462 ? 12.757 -0.083 -3.940 1.00 97.25 462 CYS A N 1
ATOM 3664 C CA . CYS A 1 462 ? 11.771 0.013 -5.007 1.00 97.25 462 CYS A CA 1
ATOM 3665 C C . CYS A 1 462 ? 11.062 1.372 -4.983 1.00 97.25 462 CYS A C 1
ATOM 3667 O O . CYS A 1 462 ? 10.592 1.863 -3.944 1.00 97.25 462 CYS A O 1
ATOM 3669 N N . ASN A 1 463 ? 10.979 1.996 -6.152 1.00 97.25 463 ASN A N 1
ATOM 3670 C CA . ASN A 1 463 ? 10.131 3.147 -6.427 1.00 97.25 463 ASN A CA 1
ATOM 3671 C C . ASN A 1 463 ? 8.840 2.676 -7.105 1.00 97.25 463 ASN A C 1
ATOM 3673 O O . ASN A 1 463 ? 8.850 1.710 -7.868 1.00 97.25 463 ASN A O 1
ATOM 3677 N N . LEU A 1 464 ? 7.723 3.341 -6.804 1.00 97.69 464 LEU A N 1
ATOM 3678 C CA . LEU A 1 464 ? 6.400 2.858 -7.191 1.00 97.69 464 LEU A CA 1
ATOM 3679 C C . LEU A 1 464 ? 5.603 3.913 -7.953 1.00 97.69 464 LEU A C 1
ATOM 3681 O O . LEU A 1 464 ? 5.746 5.116 -7.728 1.00 97.69 464 LEU A O 1
ATOM 3685 N N . ALA A 1 465 ? 4.695 3.451 -8.799 1.00 98.31 465 ALA A N 1
ATOM 3686 C CA . ALA A 1 465 ? 3.626 4.268 -9.354 1.00 98.31 465 ALA A CA 1
ATOM 3687 C C . ALA A 1 465 ? 2.362 3.429 -9.498 1.00 98.31 465 ALA A C 1
ATOM 3689 O O . ALA A 1 465 ? 2.427 2.203 -9.552 1.00 98.31 465 ALA A O 1
ATOM 3690 N N . SER A 1 466 ? 1.206 4.079 -9.547 1.00 98.69 466 SER A N 1
ATOM 3691 C CA . SER A 1 466 ? -0.067 3.395 -9.743 1.00 98.69 466 SER A CA 1
ATOM 3692 C C . SER A 1 466 ? -0.890 4.090 -10.812 1.00 98.69 466 SER A C 1
ATOM 3694 O O . SER A 1 466 ? -1.011 5.313 -10.805 1.00 98.69 466 SER A O 1
ATOM 3696 N N . ILE A 1 467 ? -1.448 3.289 -11.715 1.00 98.75 467 ILE A N 1
ATOM 3697 C CA . ILE A 1 467 ? -2.357 3.723 -12.775 1.00 98.75 467 ILE A CA 1
ATOM 3698 C C . ILE A 1 467 ? -3.806 3.634 -12.276 1.00 98.75 467 ILE A C 1
ATOM 3700 O O . ILE A 1 467 ? -4.207 2.639 -11.675 1.00 98.75 467 ILE A O 1
ATOM 3704 N N . ASN A 1 468 ? -4.607 4.664 -12.526 1.00 98.44 468 ASN A N 1
ATOM 3705 C CA . ASN A 1 468 ? -6.023 4.691 -12.181 1.00 98.44 468 ASN A CA 1
ATOM 3706 C C . ASN A 1 468 ? -6.847 3.983 -13.270 1.00 98.44 468 ASN A C 1
ATOM 3708 O O . ASN A 1 468 ? -7.150 4.579 -14.304 1.00 98.44 468 ASN A O 1
ATOM 3712 N N . LEU A 1 469 ? -7.241 2.725 -13.032 1.00 98.50 469 LEU A N 1
ATOM 3713 C CA . LEU A 1 469 ? -7.969 1.912 -14.019 1.00 98.50 469 LEU A CA 1
ATOM 3714 C C . LEU A 1 469 ? -9.287 2.551 -14.471 1.00 98.50 469 LEU A C 1
ATOM 3716 O O . LEU A 1 469 ? -9.687 2.422 -15.626 1.00 98.50 469 LEU A O 1
ATOM 3720 N N . ALA A 1 470 ? -9.944 3.295 -13.583 1.00 96.38 470 ALA A N 1
ATOM 3721 C CA . ALA A 1 470 ? -11.229 3.913 -13.867 1.00 96.38 470 ALA A CA 1
ATOM 3722 C C . ALA A 1 470 ? -11.156 5.032 -14.925 1.00 96.38 470 ALA A C 1
ATOM 3724 O O . ALA A 1 470 ? -12.191 5.413 -15.466 1.00 96.38 470 ALA A O 1
ATOM 3725 N N . LYS A 1 471 ? -9.958 5.556 -15.236 1.00 97.19 471 LYS A N 1
ATOM 3726 C CA . LYS A 1 471 ? -9.749 6.568 -16.290 1.00 97.19 471 LYS A CA 1
ATOM 3727 C C . LYS A 1 471 ? -9.737 5.973 -17.704 1.00 97.19 471 LYS A C 1
ATOM 3729 O O . LYS A 1 471 ? -9.804 6.733 -18.662 1.00 97.19 471 LYS A O 1
ATOM 3734 N N . PHE A 1 472 ? -9.680 4.646 -17.822 1.00 98.19 472 PHE A N 1
ATOM 3735 C CA . PHE A 1 472 ? -9.677 3.923 -19.098 1.00 98.19 472 PHE A CA 1
ATOM 3736 C C . PHE A 1 472 ? -11.032 3.300 -19.428 1.00 98.19 472 PHE A C 1
ATOM 3738 O O . PHE A 1 472 ? -11.185 2.713 -20.489 1.00 98.19 472 PHE A O 1
ATOM 3745 N N . TYR A 1 473 ? -12.023 3.400 -18.544 1.00 96.62 473 TYR A N 1
ATOM 3746 C CA . TYR A 1 473 ? -13.352 2.858 -18.798 1.00 96.62 473 TYR A CA 1
ATOM 3747 C C . TYR A 1 473 ? -14.304 3.959 -19.247 1.00 96.62 473 TYR A C 1
ATOM 3749 O O . TYR A 1 473 ? -14.526 4.930 -18.523 1.00 96.62 473 TYR A O 1
ATOM 3757 N N . ASP A 1 474 ? -14.890 3.783 -20.426 1.00 94.56 474 ASP A N 1
ATOM 3758 C CA . ASP A 1 474 ? -15.949 4.650 -20.918 1.00 94.56 474 ASP A CA 1
ATOM 3759 C C . ASP A 1 474 ? -17.316 4.113 -20.454 1.00 94.56 474 ASP A C 1
ATOM 3761 O O . ASP A 1 474 ? -17.777 3.083 -20.959 1.00 94.56 474 ASP A O 1
ATOM 3765 N N . PRO A 1 475 ? -18.007 4.799 -19.524 1.00 88.25 475 PRO A N 1
ATOM 3766 C CA . PRO A 1 475 ? -19.296 4.345 -19.015 1.00 88.25 475 PRO A CA 1
ATOM 3767 C C . PRO A 1 475 ? -20.429 4.426 -20.050 1.00 88.25 475 PRO A C 1
ATOM 3769 O O . PRO A 1 475 ? -21.466 3.802 -19.840 1.00 88.25 475 PRO A O 1
ATOM 3772 N N . GLN A 1 476 ? -20.272 5.183 -21.143 1.00 88.12 476 GLN A N 1
ATOM 3773 C CA . GLN A 1 476 ? -21.299 5.299 -22.184 1.00 88.12 476 GLN A CA 1
ATOM 3774 C C . GLN A 1 476 ? -21.275 4.099 -23.127 1.00 88.12 476 GLN A C 1
ATOM 3776 O O . GLN A 1 476 ? -22.322 3.547 -23.461 1.00 88.12 476 GLN A O 1
ATOM 3781 N N . THR A 1 477 ? -20.080 3.686 -23.552 1.00 91.19 477 THR A N 1
ATOM 3782 C CA . THR A 1 477 ? -19.911 2.542 -24.460 1.00 91.19 477 THR A CA 1
ATOM 3783 C C . THR A 1 477 ? -19.701 1.222 -23.721 1.00 91.19 477 THR A C 1
ATOM 3785 O O . THR A 1 477 ? -19.883 0.156 -24.309 1.00 91.19 477 THR A O 1
ATOM 3788 N N . GLY A 1 478 ? -19.330 1.274 -22.439 1.00 89.50 478 GLY A N 1
ATOM 3789 C CA . GLY A 1 478 ? -18.963 0.113 -21.633 1.00 89.50 478 GLY A CA 1
ATOM 3790 C C . GLY A 1 478 ? -17.646 -0.535 -22.064 1.00 89.50 478 GLY A C 1
ATOM 3791 O O . GLY A 1 478 ? -17.448 -1.717 -21.793 1.00 89.50 478 GLY A O 1
ATOM 3792 N N . ARG A 1 479 ? -16.781 0.198 -22.778 1.00 93.38 479 ARG A N 1
ATOM 3793 C CA . ARG A 1 479 ? -15.502 -0.301 -23.300 1.00 93.38 479 ARG A CA 1
ATOM 3794 C C . ARG A 1 479 ? -14.332 0.159 -22.440 1.00 93.38 479 ARG A C 1
ATOM 3796 O O . ARG A 1 479 ? -14.327 1.281 -21.934 1.00 93.38 479 ARG A O 1
ATOM 3803 N N . PHE A 1 480 ? -13.330 -0.706 -22.318 1.00 97.69 480 PHE A N 1
ATOM 3804 C CA . PHE A 1 480 ? -12.060 -0.395 -21.670 1.00 97.69 480 PHE A CA 1
ATOM 3805 C C . PHE A 1 480 ? -11.004 -0.029 -22.725 1.00 97.69 480 PHE A C 1
ATOM 3807 O O . PHE A 1 480 ? -10.807 -0.756 -23.696 1.00 97.69 480 PHE A O 1
ATOM 3814 N N . ASP A 1 481 ? -10.319 1.097 -22.541 1.00 98.38 481 ASP A N 1
ATOM 3815 C CA . ASP A 1 481 ? -9.248 1.575 -23.411 1.00 98.38 481 ASP A CA 1
ATOM 3816 C C . ASP A 1 481 ? -7.928 0.843 -23.120 1.00 98.38 481 ASP A C 1
ATOM 3818 O O . ASP A 1 481 ? -7.066 1.300 -22.363 1.00 98.38 481 ASP A O 1
ATOM 3822 N N . VAL A 1 482 ? -7.781 -0.326 -23.743 1.00 98.62 482 VAL A N 1
ATOM 3823 C CA . VAL A 1 482 ? -6.592 -1.181 -23.634 1.00 98.62 482 VAL A CA 1
ATOM 3824 C C . VAL A 1 482 ? -5.326 -0.490 -24.143 1.00 98.62 482 VAL A C 1
ATOM 3826 O O . VAL A 1 482 ? -4.267 -0.615 -23.525 1.00 98.62 482 VAL A O 1
ATOM 3829 N N . GLU A 1 483 ? -5.411 0.242 -25.252 1.00 98.50 483 GLU A N 1
ATOM 3830 C CA . GLU A 1 483 ? -4.238 0.860 -25.876 1.00 98.50 483 GLU A CA 1
ATOM 3831 C C . GLU A 1 483 ? -3.761 2.073 -25.079 1.00 98.50 483 GLU A C 1
ATOM 3833 O O . GLU A 1 483 ? -2.559 2.216 -24.837 1.00 98.50 483 GLU A O 1
ATOM 3838 N N . GLY A 1 484 ? -4.689 2.880 -24.561 1.00 98.62 484 GLY A N 1
ATOM 3839 C CA . GLY A 1 484 ? -4.369 3.920 -23.590 1.00 98.62 484 GLY A CA 1
ATOM 3840 C C . GLY A 1 484 ? -3.720 3.342 -22.334 1.00 98.62 484 GLY A C 1
ATOM 3841 O O . GLY A 1 484 ? -2.733 3.898 -21.842 1.00 98.62 484 GLY A O 1
ATOM 3842 N N . TYR A 1 485 ? -4.216 2.203 -21.836 1.00 98.88 485 TYR A N 1
ATOM 3843 C CA . TYR A 1 485 ? -3.639 1.542 -20.666 1.00 98.88 485 TYR A CA 1
ATOM 3844 C C . TYR A 1 485 ? -2.207 1.058 -20.932 1.00 98.88 485 TYR A C 1
ATOM 3846 O O . TYR A 1 485 ? -1.296 1.393 -20.172 1.00 98.88 485 TYR A O 1
ATOM 3854 N N . ARG A 1 486 ? -1.967 0.357 -22.048 1.00 98.88 486 ARG A N 1
ATOM 3855 C CA . ARG A 1 486 ? -0.624 -0.080 -22.478 1.00 98.88 486 ARG A CA 1
ATOM 3856 C C . ARG A 1 486 ? 0.338 1.093 -22.664 1.00 98.88 486 ARG A C 1
ATOM 3858 O O . ARG A 1 486 ? 1.504 1.003 -22.270 1.00 98.88 486 ARG A O 1
ATOM 3865 N N . HIS A 1 487 ? -0.140 2.198 -23.233 1.00 98.81 487 HIS A N 1
ATOM 3866 C CA . HIS A 1 487 ? 0.651 3.412 -23.416 1.00 98.81 487 HIS A CA 1
ATOM 3867 C C . HIS A 1 487 ? 1.038 4.050 -22.077 1.00 98.81 487 HIS A C 1
ATOM 3869 O O . HIS A 1 487 ? 2.215 4.347 -21.857 1.00 98.81 487 HIS A O 1
ATOM 3875 N N . ALA A 1 488 ? 0.089 4.177 -21.144 1.00 98.88 488 ALA A N 1
ATOM 3876 C CA . ALA A 1 488 ? 0.368 4.654 -19.792 1.00 98.88 488 ALA A CA 1
ATOM 3877 C C . ALA A 1 488 ? 1.378 3.746 -19.070 1.00 98.88 488 ALA A C 1
ATOM 3879 O O . ALA A 1 488 ? 2.339 4.253 -18.489 1.00 98.88 488 ALA A O 1
ATOM 3880 N N . ILE A 1 489 ? 1.220 2.418 -19.166 1.00 98.94 489 ILE A N 1
ATOM 3881 C CA . ILE A 1 489 ? 2.170 1.444 -18.608 1.00 98.94 489 ILE A CA 1
ATOM 3882 C C . ILE A 1 489 ? 3.575 1.707 -19.143 1.00 98.94 489 ILE A C 1
ATOM 3884 O O . ILE A 1 489 ? 4.502 1.902 -18.358 1.00 98.94 489 ILE A O 1
ATOM 3888 N N . ARG A 1 490 ? 3.726 1.798 -20.469 1.00 98.75 490 ARG A N 1
ATOM 3889 C CA . ARG A 1 490 ? 5.022 2.031 -21.114 1.00 98.75 490 ARG A CA 1
ATOM 3890 C C . ARG A 1 490 ? 5.702 3.305 -20.607 1.00 98.75 490 ARG A C 1
ATOM 3892 O O . ARG A 1 490 ? 6.878 3.271 -20.249 1.00 98.75 490 ARG A O 1
ATOM 3899 N N . LEU A 1 491 ? 4.987 4.430 -20.561 1.00 98.88 491 LEU A N 1
ATOM 3900 C CA . LEU A 1 491 ? 5.571 5.701 -20.118 1.00 98.88 491 LEU A CA 1
ATOM 3901 C C . LEU A 1 491 ? 5.940 5.687 -18.632 1.00 98.88 491 LEU A C 1
ATOM 3903 O O . LEU A 1 491 ? 7.015 6.165 -18.265 1.00 98.88 491 LEU A O 1
ATOM 3907 N N . TRP A 1 492 ? 5.101 5.101 -17.777 1.00 98.81 492 TRP A N 1
ATOM 3908 C CA . TRP A 1 492 ? 5.391 5.024 -16.347 1.00 98.81 492 TRP A CA 1
ATOM 3909 C C . TRP A 1 492 ? 6.497 4.024 -16.010 1.00 98.81 492 TRP A C 1
ATOM 3911 O O . TRP A 1 492 ? 7.263 4.280 -15.082 1.00 98.81 492 TRP A O 1
ATOM 3921 N N . THR A 1 493 ? 6.678 2.953 -16.787 1.00 98.88 493 THR A N 1
ATOM 3922 C CA . THR A 1 493 ? 7.874 2.102 -16.680 1.00 98.88 493 THR A CA 1
ATOM 3923 C C . THR A 1 493 ? 9.150 2.909 -16.948 1.00 98.88 493 THR A C 1
ATOM 3925 O O . THR A 1 493 ? 10.108 2.797 -16.186 1.00 98.88 493 THR A O 1
ATOM 3928 N N . ILE A 1 494 ? 9.151 3.787 -17.961 1.00 98.81 494 ILE A N 1
ATOM 3929 C CA . ILE A 1 494 ? 10.291 4.675 -18.259 1.00 98.81 494 ILE A CA 1
ATOM 3930 C C . ILE A 1 494 ? 10.526 5.676 -17.115 1.00 98.81 494 ILE A C 1
ATOM 3932 O O . ILE A 1 494 ? 11.666 5.860 -16.690 1.00 98.81 494 ILE A O 1
ATOM 3936 N N . VAL A 1 495 ? 9.466 6.292 -16.571 1.00 98.88 495 VAL A N 1
ATOM 3937 C CA . VAL A 1 495 ? 9.566 7.190 -15.401 1.00 98.88 495 VAL A CA 1
ATOM 3938 C C . VAL A 1 495 ? 10.238 6.488 -14.220 1.00 98.88 495 VAL A C 1
ATOM 3940 O O . VAL A 1 495 ? 11.138 7.049 -13.584 1.00 98.88 495 VAL A O 1
ATOM 3943 N N . LEU A 1 496 ? 9.797 5.267 -13.906 1.00 98.81 496 LEU A N 1
ATOM 3944 C CA . LEU A 1 496 ? 10.332 4.514 -12.779 1.00 98.81 496 LEU A CA 1
ATOM 3945 C C . LEU A 1 496 ? 11.798 4.126 -13.009 1.00 98.81 496 LEU A C 1
ATOM 3947 O O . LEU A 1 496 ? 12.604 4.275 -12.095 1.00 98.81 496 LEU A O 1
ATOM 3951 N N . GLU A 1 497 ? 12.170 3.725 -14.220 1.00 98.62 497 GLU A N 1
ATOM 3952 C CA . GLU A 1 497 ? 13.558 3.401 -14.560 1.00 98.62 497 GLU A CA 1
ATOM 3953 C C . GLU A 1 497 ? 14.491 4.627 -14.475 1.00 98.62 497 GLU A C 1
ATOM 3955 O O . GLU A 1 497 ? 15.565 4.563 -13.870 1.00 98.62 497 GLU A O 1
ATOM 3960 N N . ILE A 1 498 ? 14.071 5.783 -15.000 1.00 98.62 498 ILE A N 1
ATOM 3961 C CA . ILE A 1 498 ? 14.827 7.041 -14.852 1.00 98.62 498 ILE A CA 1
ATOM 3962 C C . ILE A 1 498 ? 14.956 7.415 -13.370 1.00 98.62 498 ILE A C 1
ATOM 3964 O O . ILE A 1 498 ? 15.982 7.933 -12.924 1.00 98.62 498 ILE A O 1
ATOM 3968 N N . SER A 1 499 ? 13.933 7.114 -12.574 1.00 98.25 499 SER A N 1
ATOM 3969 C CA . SER A 1 499 ? 13.962 7.404 -11.146 1.00 98.25 499 SER A CA 1
ATOM 3970 C C . SER A 1 499 ? 14.988 6.570 -10.372 1.00 98.25 499 SER A C 1
ATOM 3972 O O . SER A 1 499 ? 15.510 7.058 -9.372 1.00 98.25 499 SER A O 1
ATOM 3974 N N . VAL A 1 500 ? 15.323 5.359 -10.831 1.00 97.69 500 VAL A N 1
ATOM 3975 C CA . VAL A 1 500 ? 16.450 4.577 -10.286 1.00 97.69 500 VAL A CA 1
ATOM 3976 C C . VAL A 1 500 ? 17.773 5.299 -10.557 1.00 97.69 500 VAL A C 1
ATOM 3978 O O . VAL A 1 500 ? 18.602 5.441 -9.663 1.00 97.69 500 VAL A O 1
ATOM 3981 N N . LEU A 1 501 ? 17.954 5.803 -11.781 1.00 96.06 501 LEU A N 1
ATOM 3982 C CA . LEU A 1 501 ? 19.180 6.470 -12.235 1.00 96.06 501 LEU A CA 1
ATOM 3983 C C . LEU A 1 501 ? 19.512 7.754 -11.455 1.00 96.06 501 LEU A C 1
ATOM 3985 O O . LEU A 1 501 ? 20.676 8.028 -11.154 1.00 96.06 501 LEU A O 1
ATOM 3989 N N . MET A 1 502 ? 18.494 8.557 -11.146 1.00 95.56 502 MET A N 1
ATOM 3990 C CA . MET A 1 502 ? 18.664 9.853 -10.478 1.00 95.56 502 MET A CA 1
ATOM 3991 C C . MET A 1 502 ? 18.826 9.739 -8.953 1.00 95.56 502 MET A C 1
ATOM 3993 O O . MET A 1 502 ? 19.193 10.717 -8.304 1.00 95.56 502 MET A O 1
ATOM 3997 N N . ALA A 1 503 ? 18.521 8.579 -8.368 1.00 95.81 503 ALA A N 1
ATOM 3998 C CA . ALA A 1 503 ? 18.320 8.436 -6.932 1.00 95.81 503 ALA A CA 1
ATOM 3999 C C . ALA A 1 503 ? 19.606 8.470 -6.089 1.00 95.81 503 ALA A C 1
ATOM 4001 O O . ALA A 1 503 ? 20.702 8.153 -6.550 1.00 95.81 503 ALA A O 1
ATOM 4002 N N . GLN A 1 504 ? 19.426 8.792 -4.807 1.00 94.69 504 GLN A N 1
ATOM 4003 C CA . GLN A 1 504 ? 20.395 8.553 -3.737 1.00 94.69 504 GLN A CA 1
ATOM 4004 C C . GLN A 1 504 ? 19.790 7.695 -2.609 1.00 94.69 504 GLN A C 1
ATOM 4006 O O . GLN A 1 504 ? 18.574 7.686 -2.399 1.00 94.69 504 GLN A O 1
ATOM 4011 N N . PHE A 1 505 ? 20.648 7.005 -1.856 1.00 94.62 505 PHE A N 1
ATOM 4012 C CA . PHE A 1 505 ? 20.305 5.924 -0.928 1.00 94.62 505 PHE A CA 1
ATOM 4013 C C . PHE A 1 505 ? 21.076 6.033 0.400 1.00 94.62 505 PHE A C 1
ATOM 4015 O O . PHE A 1 505 ? 22.157 6.608 0.434 1.00 94.62 505 PHE A O 1
ATOM 4022 N N . PRO A 1 506 ? 20.561 5.490 1.514 1.00 90.38 506 PRO A N 1
ATOM 4023 C CA . PRO A 1 506 ? 21.092 5.736 2.864 1.00 90.38 506 PRO A CA 1
ATOM 4024 C C . PRO A 1 506 ? 22.357 4.930 3.225 1.00 90.38 506 PRO A C 1
ATOM 4026 O O . PRO A 1 506 ? 22.933 5.159 4.296 1.00 90.38 506 PRO A O 1
ATOM 4029 N N . SER A 1 507 ? 22.778 3.990 2.370 1.00 91.31 507 SER A N 1
ATOM 4030 C CA . SER A 1 507 ? 24.026 3.229 2.501 1.00 91.31 507 SER A CA 1
ATOM 4031 C C . SER A 1 507 ? 24.669 2.961 1.127 1.00 91.31 507 SER A C 1
ATOM 4033 O O . SER A 1 507 ? 23.962 2.995 0.111 1.00 91.31 507 SER A O 1
ATOM 4035 N N . PRO A 1 508 ? 25.987 2.681 1.081 1.00 94.12 508 PRO A N 1
ATOM 4036 C CA . PRO A 1 508 ? 26.688 2.346 -0.159 1.00 94.12 508 PRO A CA 1
ATOM 4037 C C . PRO A 1 508 ? 26.131 1.087 -0.825 1.00 94.12 508 PRO A C 1
ATOM 4039 O O . PRO A 1 508 ? 25.947 1.058 -2.040 1.00 94.12 508 PRO A O 1
ATOM 4042 N N . GLU A 1 509 ? 25.820 0.069 -0.021 1.00 94.88 509 GLU A N 1
ATOM 4043 C CA . GLU A 1 509 ? 25.338 -1.218 -0.519 1.00 94.88 509 GLU A CA 1
ATOM 4044 C C . GLU A 1 509 ? 23.964 -1.094 -1.181 1.00 94.88 509 GLU A C 1
ATOM 4046 O O . GLU A 1 509 ? 23.767 -1.595 -2.285 1.00 94.88 509 GLU A O 1
ATOM 4051 N N . ILE A 1 510 ? 23.056 -0.310 -0.585 1.00 95.88 510 ILE A N 1
ATOM 4052 C CA . ILE A 1 510 ? 21.738 -0.067 -1.180 1.00 95.88 510 ILE A CA 1
ATOM 4053 C C . ILE A 1 510 ? 21.861 0.703 -2.489 1.00 95.88 510 ILE A C 1
ATOM 4055 O O . ILE A 1 510 ? 21.160 0.385 -3.450 1.00 95.88 510 ILE A O 1
ATOM 4059 N N . ALA A 1 511 ? 22.759 1.692 -2.555 1.00 96.88 511 ALA A N 1
ATOM 4060 C CA . ALA A 1 511 ? 23.016 2.414 -3.796 1.00 96.88 511 ALA A CA 1
ATOM 4061 C C . ALA A 1 511 ? 23.510 1.473 -4.900 1.00 96.88 511 ALA A C 1
ATOM 4063 O O . ALA A 1 511 ? 23.004 1.520 -6.022 1.00 96.88 511 ALA A O 1
ATOM 4064 N N . ARG A 1 512 ? 24.463 0.598 -4.565 1.00 97.69 512 ARG A N 1
ATOM 4065 C CA . ARG A 1 512 ? 25.050 -0.376 -5.485 1.00 97.69 512 ARG A CA 1
ATOM 4066 C C . ARG A 1 512 ? 24.008 -1.366 -6.000 1.00 97.69 512 ARG A C 1
ATOM 4068 O O . ARG A 1 512 ? 23.808 -1.450 -7.209 1.00 97.69 512 ARG A O 1
ATOM 4075 N N . LEU A 1 513 ? 23.324 -2.076 -5.103 1.00 97.69 513 LEU A N 1
ATOM 4076 C CA . LEU A 1 513 ? 22.377 -3.127 -5.475 1.00 97.69 513 LEU A CA 1
ATOM 4077 C C . LEU A 1 513 ? 21.135 -2.563 -6.179 1.00 97.69 513 LEU A C 1
ATOM 4079 O O . LEU A 1 513 ? 20.690 -3.119 -7.181 1.00 97.69 513 LEU A O 1
ATOM 4083 N N . SER A 1 514 ? 20.605 -1.419 -5.732 1.00 97.38 514 SER A N 1
ATOM 4084 C CA . SER A 1 514 ? 19.451 -0.793 -6.401 1.00 97.38 514 SER A CA 1
ATOM 4085 C C . SER A 1 514 ? 19.797 -0.347 -7.828 1.00 97.38 514 SER A C 1
ATOM 4087 O O . SER A 1 514 ? 18.970 -0.471 -8.729 1.00 97.38 514 SER A O 1
ATOM 4089 N N . TYR A 1 515 ? 21.033 0.105 -8.074 1.00 96.88 515 TYR A N 1
ATOM 4090 C CA . TYR A 1 515 ? 21.516 0.406 -9.426 1.00 96.88 515 TYR A CA 1
ATOM 4091 C C . TYR A 1 515 ? 21.795 -0.855 -10.262 1.00 96.88 515 TYR A C 1
ATOM 4093 O O . TYR A 1 515 ? 21.588 -0.845 -11.477 1.00 96.88 515 TYR A O 1
ATOM 4101 N N . GLU A 1 516 ? 22.273 -1.926 -9.625 1.00 97.50 516 GLU A N 1
ATOM 4102 C CA . GLU A 1 516 ? 22.616 -3.199 -10.265 1.00 97.50 516 GLU A CA 1
ATOM 4103 C C . GLU A 1 516 ? 21.387 -3.985 -10.737 1.00 97.50 516 GLU A C 1
ATOM 4105 O O . GLU A 1 516 ? 21.435 -4.588 -11.807 1.00 97.50 516 GLU A O 1
ATOM 4110 N N . PHE A 1 517 ? 20.290 -3.965 -9.976 1.00 98.44 517 PHE A N 1
ATOM 4111 C CA . PHE A 1 517 ? 19.079 -4.742 -10.282 1.00 98.44 517 PHE A CA 1
ATOM 4112 C C . PHE A 1 517 ? 17.914 -3.905 -10.812 1.00 98.44 517 PHE A C 1
ATOM 4114 O O . PHE A 1 517 ? 17.054 -4.437 -11.519 1.00 98.44 517 PHE A O 1
ATOM 4121 N N . ARG A 1 518 ? 17.905 -2.596 -10.529 1.00 98.19 518 ARG A N 1
ATOM 4122 C CA . ARG A 1 518 ? 16.973 -1.621 -11.121 1.00 98.19 518 ARG A CA 1
ATOM 4123 C C . ARG A 1 518 ? 15.510 -2.031 -10.951 1.00 98.19 518 ARG A C 1
ATOM 4125 O O . ARG A 1 518 ? 14.755 -2.087 -11.921 1.00 98.19 518 ARG A O 1
ATOM 4132 N N . THR A 1 519 ? 15.125 -2.402 -9.735 1.00 98.31 519 THR A N 1
ATOM 4133 C CA . THR A 1 519 ? 13.774 -2.883 -9.440 1.00 98.31 519 THR A CA 1
ATOM 4134 C C . THR A 1 519 ? 12.761 -1.743 -9.446 1.00 98.31 519 THR A C 1
ATOM 4136 O O . THR A 1 519 ? 13.004 -0.663 -8.911 1.00 98.31 519 THR A O 1
ATOM 4139 N N . LEU A 1 520 ? 11.609 -1.994 -10.066 1.00 98.56 520 LEU A N 1
ATOM 4140 C CA . LEU A 1 520 ? 10.492 -1.062 -10.181 1.00 98.56 520 LEU A CA 1
ATOM 4141 C C . LEU A 1 520 ? 9.223 -1.702 -9.608 1.00 98.56 520 LEU A C 1
ATOM 4143 O O . LEU A 1 520 ? 9.087 -2.927 -9.573 1.00 98.56 520 LEU A O 1
ATOM 4147 N N . GLY A 1 521 ? 8.259 -0.865 -9.227 1.00 98.19 521 GLY A N 1
ATOM 4148 C CA . GLY A 1 521 ? 6.943 -1.320 -8.792 1.00 98.19 521 GLY A CA 1
ATOM 4149 C C . GLY A 1 521 ? 5.822 -0.496 -9.400 1.00 98.19 521 GLY A C 1
ATOM 4150 O O . GLY A 1 521 ? 5.216 0.348 -8.740 1.00 98.19 521 GLY A O 1
ATOM 4151 N N . LEU A 1 522 ? 5.539 -0.746 -10.676 1.00 98.75 522 LEU A N 1
ATOM 4152 C CA . LEU A 1 522 ? 4.343 -0.227 -11.321 1.00 98.75 522 LEU A CA 1
ATOM 4153 C C . LEU A 1 522 ? 3.122 -1.072 -10.930 1.00 98.75 522 LEU A C 1
ATOM 4155 O O . LEU A 1 522 ? 3.139 -2.294 -11.045 1.00 98.75 522 LEU A O 1
ATOM 4159 N N . GLY A 1 523 ? 2.065 -0.409 -10.481 1.00 98.44 523 GLY A N 1
ATOM 4160 C CA . GLY A 1 523 ? 0.806 -1.019 -10.073 1.00 98.44 523 GLY A CA 1
ATOM 4161 C C . GLY A 1 523 ? -0.401 -0.302 -10.660 1.00 98.44 523 GLY A C 1
ATOM 4162 O O . GLY A 1 523 ? -0.285 0.572 -11.525 1.00 98.44 523 GLY A O 1
ATOM 4163 N N . TYR A 1 524 ? -1.572 -0.614 -10.122 1.00 98.50 524 TYR A N 1
ATOM 4164 C CA . TYR A 1 524 ? -2.806 0.108 -10.405 1.00 98.50 524 TYR A CA 1
ATOM 4165 C C . TYR A 1 524 ? -3.621 0.363 -9.132 1.00 98.50 524 TYR A C 1
ATOM 4167 O O . TYR A 1 524 ? -3.328 -0.188 -8.074 1.00 98.50 524 TYR A O 1
ATOM 4175 N N . ALA A 1 525 ? -4.642 1.206 -9.250 1.00 97.69 525 ALA A N 1
ATOM 4176 C CA . ALA A 1 525 ? -5.686 1.430 -8.255 1.00 97.69 525 ALA A CA 1
ATOM 4177 C C . ALA A 1 525 ? -7.076 1.319 -8.903 1.00 97.69 525 ALA A C 1
ATOM 4179 O O . ALA A 1 525 ? -7.182 1.234 -10.130 1.00 97.69 525 ALA A O 1
ATOM 4180 N N . ASN A 1 526 ? -8.137 1.416 -8.093 1.00 96.50 526 ASN A N 1
ATOM 4181 C CA . ASN A 1 526 ? -9.530 1.457 -8.547 1.00 96.50 526 ASN A CA 1
ATOM 4182 C C . ASN A 1 526 ? -10.062 0.157 -9.186 1.00 96.50 526 ASN A C 1
ATOM 4184 O O . ASN A 1 526 ? -11.019 0.224 -9.957 1.00 96.50 526 ASN A O 1
ATOM 4188 N N . LEU A 1 527 ? -9.511 -1.028 -8.878 1.00 97.75 527 LEU A N 1
ATOM 4189 C CA . LEU A 1 527 ? -10.071 -2.273 -9.432 1.00 97.75 527 LEU A CA 1
ATOM 4190 C C . LEU A 1 527 ? -11.528 -2.486 -8.989 1.00 97.75 527 LEU A C 1
ATOM 4192 O O . LEU A 1 527 ? -12.396 -2.681 -9.835 1.00 97.75 527 LEU A O 1
ATOM 4196 N N . GLY A 1 528 ? -11.810 -2.402 -7.684 1.00 96.44 528 GLY A N 1
ATOM 4197 C CA . GLY A 1 528 ? -13.176 -2.534 -7.168 1.00 96.44 528 GLY A CA 1
ATOM 4198 C C . GLY A 1 528 ? -14.145 -1.509 -7.766 1.00 96.44 528 GLY A C 1
ATOM 4199 O O . GLY A 1 528 ? -15.247 -1.866 -8.174 1.00 96.44 528 GLY A O 1
ATOM 4200 N N . ALA A 1 529 ? -13.707 -0.254 -7.906 1.00 95.69 529 ALA A N 1
ATOM 4201 C CA . ALA A 1 529 ? -14.486 0.797 -8.561 1.00 95.69 529 ALA A CA 1
ATOM 4202 C C . ALA A 1 529 ? -14.773 0.482 -10.037 1.00 95.69 529 ALA A C 1
ATOM 4204 O O . ALA A 1 529 ? -15.898 0.651 -10.501 1.00 95.69 529 ALA A O 1
ATOM 4205 N N . LEU A 1 530 ? -13.767 0.011 -10.782 1.00 97.62 530 LEU A N 1
ATOM 4206 C CA . LEU A 1 530 ? -13.921 -0.376 -12.181 1.00 97.62 530 LEU A CA 1
ATOM 4207 C C . LEU A 1 530 ? -14.943 -1.509 -12.326 1.00 97.62 530 LEU A C 1
ATOM 4209 O O . LEU A 1 530 ? -15.879 -1.374 -13.109 1.00 97.62 530 LEU A O 1
ATOM 4213 N N . LEU A 1 531 ? -14.797 -2.585 -11.550 1.00 97.88 531 LEU A N 1
ATOM 4214 C CA . LEU A 1 531 ? -15.706 -3.735 -11.585 1.00 97.88 531 LEU A CA 1
ATOM 4215 C C . LEU A 1 531 ? -17.151 -3.316 -11.277 1.00 97.88 531 LEU A C 1
ATOM 4217 O O . LEU A 1 531 ? -18.067 -3.672 -12.018 1.00 97.88 531 LEU A O 1
ATOM 4221 N N . MET A 1 532 ? -17.343 -2.456 -10.271 1.00 97.00 532 MET A N 1
ATOM 4222 C CA . MET A 1 532 ? -18.650 -1.878 -9.956 1.00 97.00 532 MET A CA 1
ATOM 4223 C C . MET A 1 532 ? -19.227 -1.102 -11.152 1.00 97.00 532 MET A C 1
ATOM 4225 O O . MET A 1 532 ? -20.368 -1.338 -11.543 1.00 97.00 532 MET A O 1
ATOM 4229 N N . ARG A 1 533 ? -18.440 -0.230 -11.802 1.00 96.31 533 ARG A N 1
ATOM 4230 C CA . ARG A 1 533 ? -18.860 0.529 -13.005 1.00 96.31 533 ARG A CA 1
ATOM 4231 C C . ARG A 1 533 ? -19.154 -0.366 -14.215 1.00 96.31 533 ARG A C 1
ATOM 4233 O O . ARG A 1 533 ? -19.926 0.028 -15.091 1.00 96.31 533 ARG A O 1
ATOM 4240 N N . MET A 1 534 ? -18.543 -1.547 -14.275 1.00 96.19 534 MET A N 1
ATOM 4241 C CA . MET A 1 534 ? -18.830 -2.574 -15.280 1.00 96.19 534 MET A CA 1
ATOM 4242 C C . MET A 1 534 ? -20.111 -3.361 -14.970 1.00 96.19 534 MET A C 1
ATOM 4244 O O . MET A 1 534 ? -20.628 -4.033 -15.860 1.00 96.19 534 MET A O 1
ATOM 4248 N N . GLY A 1 535 ? -20.657 -3.238 -13.754 1.00 96.12 535 GLY A N 1
ATOM 4249 C CA . GLY A 1 535 ? -21.799 -4.022 -13.285 1.00 96.12 535 GLY A CA 1
ATOM 4250 C C . GLY A 1 535 ? -21.420 -5.440 -12.851 1.00 96.12 535 GLY A C 1
ATOM 4251 O O . GLY A 1 535 ? -22.288 -6.305 -12.811 1.00 96.12 535 GLY A O 1
ATOM 4252 N N . ILE A 1 536 ? -20.140 -5.690 -12.554 1.00 97.50 536 ILE A N 1
ATOM 4253 C CA . ILE A 1 536 ? -19.612 -7.015 -12.215 1.00 97.50 536 ILE A CA 1
ATOM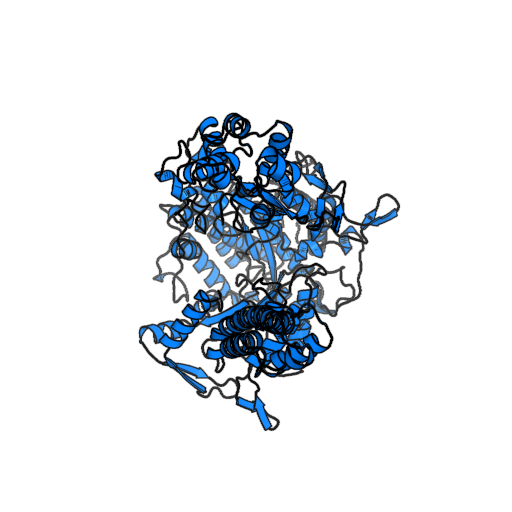 4254 C C . ILE A 1 536 ? -19.390 -7.091 -10.695 1.00 97.50 536 ILE A C 1
ATOM 4256 O O . ILE A 1 536 ? -18.640 -6.276 -10.150 1.00 97.50 536 ILE A O 1
ATOM 4260 N N . PRO A 1 537 ? -19.989 -8.069 -9.988 1.00 97.75 537 PRO A N 1
ATOM 4261 C CA . PRO A 1 537 ? -19.718 -8.298 -8.570 1.00 97.75 537 PRO A CA 1
ATOM 4262 C C . PRO A 1 537 ? -18.242 -8.603 -8.320 1.00 97.75 537 PRO A C 1
ATOM 4264 O O . PRO A 1 537 ? -17.670 -9.464 -8.989 1.00 97.75 537 PRO A O 1
ATOM 4267 N N . TYR A 1 538 ? -17.635 -7.942 -7.332 1.00 97.88 538 TYR A N 1
ATOM 4268 C CA . TYR A 1 538 ? -16.214 -8.126 -7.012 1.00 97.88 538 TYR A CA 1
ATOM 4269 C C . TYR A 1 538 ? -15.879 -9.592 -6.695 1.00 97.88 538 TYR A C 1
ATOM 4271 O O . TYR A 1 538 ? -14.926 -10.147 -7.237 1.00 97.88 538 TYR A O 1
ATOM 4279 N N . ASP A 1 539 ? -16.694 -10.243 -5.859 1.00 96.69 539 ASP A N 1
ATOM 4280 C CA . ASP A 1 539 ? -16.556 -11.670 -5.550 1.00 96.69 539 ASP A CA 1
ATOM 4281 C C . ASP A 1 539 ? -17.251 -12.537 -6.611 1.00 96.69 539 ASP A C 1
ATOM 4283 O O . ASP A 1 539 ? -18.261 -13.193 -6.358 1.00 96.69 539 ASP A O 1
ATOM 4287 N N . SER A 1 540 ? -16.724 -12.512 -7.837 1.00 97.38 540 SER A N 1
ATOM 4288 C CA . SER A 1 540 ? -17.212 -13.350 -8.934 1.00 97.38 540 SER A CA 1
ATOM 4289 C C . SER A 1 540 ? -16.073 -13.929 -9.782 1.00 97.38 540 SER A C 1
ATOM 4291 O O . SER A 1 540 ? -14.996 -13.335 -9.877 1.00 97.38 540 SER A O 1
ATOM 4293 N N . PRO A 1 541 ? -16.285 -15.087 -10.437 1.00 97.38 541 PRO A N 1
ATOM 4294 C CA . PRO A 1 541 ? -15.323 -15.635 -11.393 1.00 97.38 541 PRO A CA 1
ATOM 4295 C C . PRO A 1 541 ? -15.004 -14.684 -12.559 1.00 97.38 541 PRO A C 1
ATOM 4297 O O . PRO A 1 541 ? -13.860 -14.624 -13.003 1.00 97.38 541 PRO A O 1
ATOM 4300 N N . GLU A 1 542 ? -15.997 -13.925 -13.031 1.00 97.69 542 GLU A N 1
ATOM 4301 C CA . GLU A 1 542 ? -15.835 -12.929 -14.098 1.00 97.69 542 GLU A CA 1
ATOM 4302 C C . GLU A 1 542 ? -14.906 -11.788 -13.664 1.00 97.69 542 GLU A C 1
ATOM 4304 O O . GLU A 1 542 ? -13.945 -11.469 -14.365 1.00 97.69 542 GLU A O 1
ATOM 4309 N N . ALA A 1 543 ? -15.119 -11.234 -12.465 1.00 98.12 543 ALA A N 1
ATOM 4310 C CA . ALA A 1 543 ? -14.262 -10.184 -11.921 1.00 98.12 543 ALA A CA 1
ATOM 4311 C C . ALA A 1 543 ? -12.798 -10.625 -11.806 1.00 98.12 543 ALA A C 1
ATOM 4313 O O . ALA A 1 543 ? -11.897 -9.865 -12.157 1.00 98.12 543 ALA A O 1
ATOM 4314 N N . ARG A 1 544 ? -12.553 -11.870 -11.378 1.00 98.06 544 ARG A N 1
ATOM 4315 C CA . ARG A 1 544 ? -11.197 -12.439 -11.287 1.00 98.06 544 ARG A CA 1
ATOM 4316 C C . ARG A 1 544 ? -10.553 -12.611 -12.664 1.00 98.06 544 ARG A C 1
ATOM 4318 O O . ARG A 1 544 ? -9.367 -12.340 -12.819 1.00 98.06 544 ARG A O 1
ATOM 4325 N N . ALA A 1 545 ? -11.324 -12.989 -13.686 1.00 98.19 545 ALA A N 1
ATOM 4326 C CA . ALA A 1 545 ? -10.823 -13.077 -15.058 1.00 98.19 545 ALA A CA 1
ATOM 4327 C C . ALA A 1 545 ? -10.433 -11.697 -15.625 1.00 98.19 545 ALA A C 1
ATOM 4329 O O . ALA A 1 545 ? -9.394 -11.568 -16.276 1.00 98.19 545 ALA A O 1
ATOM 4330 N N . VAL A 1 546 ? -11.223 -10.654 -15.339 1.00 98.31 546 VAL A N 1
ATOM 4331 C CA . VAL A 1 546 ? -10.899 -9.260 -15.696 1.00 98.31 546 VAL A CA 1
ATOM 4332 C C . VAL A 1 546 ? -9.658 -8.774 -14.941 1.00 98.31 546 VAL A C 1
ATOM 4334 O O . VAL A 1 546 ? -8.735 -8.240 -15.558 1.00 98.31 546 VAL A O 1
ATOM 4337 N N . ALA A 1 547 ? -9.595 -8.994 -13.626 1.00 98.44 547 ALA A N 1
ATOM 4338 C CA . ALA A 1 547 ? -8.458 -8.605 -12.792 1.00 98.44 547 ALA A CA 1
ATOM 4339 C C . ALA A 1 547 ? -7.153 -9.285 -13.236 1.00 98.44 547 ALA A C 1
ATOM 4341 O O . ALA A 1 547 ? -6.123 -8.619 -13.380 1.00 98.44 547 ALA A O 1
ATOM 4342 N N . GLY A 1 548 ? -7.212 -10.588 -13.532 1.00 98.25 548 GLY A N 1
ATOM 4343 C CA . GLY A 1 548 ? -6.091 -11.352 -14.072 1.00 98.25 548 GLY A CA 1
ATOM 4344 C C . GLY A 1 548 ? -5.597 -10.796 -15.409 1.00 98.25 548 GLY A C 1
ATOM 4345 O O . GLY A 1 548 ? -4.392 -10.627 -15.590 1.00 98.25 548 GLY A O 1
ATOM 4346 N N . ALA A 1 549 ? -6.501 -10.428 -16.324 1.00 98.69 549 ALA A N 1
ATOM 4347 C CA . ALA A 1 549 ? -6.126 -9.837 -17.610 1.00 98.69 549 ALA A CA 1
ATOM 4348 C C . ALA A 1 549 ? -5.501 -8.445 -17.472 1.00 98.69 549 ALA A C 1
ATOM 4350 O O . ALA A 1 549 ? -4.444 -8.198 -18.050 1.00 98.69 549 ALA A O 1
ATOM 4351 N N . LEU A 1 550 ? -6.086 -7.555 -16.665 1.00 98.75 550 LEU A N 1
ATOM 4352 C CA . LEU A 1 550 ? -5.523 -6.223 -16.415 1.00 98.75 550 LEU A CA 1
ATOM 4353 C C . LEU A 1 550 ? -4.129 -6.314 -15.775 1.00 98.75 550 LEU A C 1
ATOM 4355 O O . LEU A 1 550 ? -3.199 -5.635 -16.213 1.00 98.75 550 LEU A O 1
ATOM 4359 N N . THR A 1 551 ? -3.953 -7.212 -14.802 1.00 98.56 551 THR A N 1
ATOM 4360 C CA . THR A 1 551 ? -2.654 -7.467 -14.157 1.00 98.56 551 THR A CA 1
ATOM 4361 C C . THR A 1 551 ? -1.643 -8.080 -15.127 1.00 98.56 551 THR A C 1
ATOM 4363 O O . THR A 1 551 ? -0.468 -7.707 -15.125 1.00 98.56 551 THR A O 1
ATOM 4366 N N . ALA A 1 552 ? -2.079 -8.987 -16.003 1.00 98.69 552 ALA A N 1
ATOM 4367 C CA . ALA A 1 552 ? -1.218 -9.574 -17.020 1.00 98.69 552 ALA A CA 1
ATOM 4368 C C . ALA A 1 552 ? -0.768 -8.540 -18.065 1.00 98.69 552 ALA A C 1
ATOM 4370 O O . ALA A 1 552 ? 0.411 -8.531 -18.417 1.00 98.69 552 ALA A O 1
ATOM 4371 N N . ILE A 1 553 ? -1.655 -7.640 -18.509 1.00 98.94 553 ILE A N 1
ATOM 4372 C CA . ILE A 1 553 ? -1.299 -6.521 -19.398 1.00 98.94 553 ILE A CA 1
ATOM 4373 C C . ILE A 1 553 ? -0.269 -5.616 -18.713 1.00 98.94 553 ILE A C 1
ATOM 4375 O O . ILE A 1 553 ? 0.748 -5.294 -19.323 1.00 98.94 553 ILE A O 1
ATOM 4379 N N . LEU A 1 554 ? -0.487 -5.262 -17.439 1.00 98.94 554 LEU A N 1
ATOM 4380 C CA . LEU A 1 554 ? 0.445 -4.466 -16.636 1.00 98.94 554 LEU A CA 1
ATOM 4381 C C . LEU A 1 554 ? 1.856 -5.075 -16.613 1.00 98.94 554 LEU A C 1
ATOM 4383 O O . LEU A 1 554 ? 2.820 -4.407 -16.988 1.00 98.94 554 LEU A O 1
ATOM 4387 N N . GLY A 1 555 ? 1.972 -6.341 -16.201 1.00 98.69 555 GLY A N 1
ATOM 4388 C CA . GLY A 1 555 ? 3.249 -7.051 -16.092 1.00 98.69 555 GLY A CA 1
ATOM 4389 C C . GLY A 1 555 ? 3.931 -7.271 -17.440 1.00 98.69 555 GLY A C 1
ATOM 4390 O O . GLY A 1 555 ? 5.097 -6.911 -17.614 1.00 98.69 555 GLY A O 1
ATOM 4391 N N . GLY A 1 556 ? 3.194 -7.811 -18.413 1.00 98.81 556 GLY A N 1
ATOM 4392 C CA . GLY A 1 556 ? 3.720 -8.110 -19.742 1.00 98.81 556 GLY A CA 1
ATOM 4393 C C . GLY A 1 556 ? 4.174 -6.847 -20.473 1.00 98.81 556 GLY A C 1
ATOM 4394 O O . GLY A 1 556 ? 5.302 -6.783 -20.955 1.00 98.81 556 GLY A O 1
ATOM 4395 N N . GLN A 1 557 ? 3.355 -5.791 -20.487 1.00 98.88 557 GLN A N 1
ATOM 4396 C CA . GLN A 1 557 ? 3.707 -4.542 -21.167 1.00 98.88 557 GLN A CA 1
ATOM 4397 C C . GLN A 1 557 ? 4.882 -3.820 -20.488 1.00 98.88 557 GLN A C 1
ATOM 4399 O O . GLN A 1 557 ? 5.729 -3.241 -21.179 1.00 98.88 557 GLN A O 1
ATOM 4404 N N . ALA A 1 558 ? 4.979 -3.870 -19.156 1.00 98.88 558 ALA A N 1
ATOM 4405 C CA . ALA A 1 558 ? 6.112 -3.301 -18.430 1.00 98.88 558 ALA A CA 1
ATOM 4406 C C . ALA A 1 558 ? 7.418 -4.061 -18.726 1.00 98.88 558 ALA A C 1
ATOM 4408 O O . ALA A 1 558 ? 8.439 -3.432 -19.007 1.00 98.88 558 ALA A O 1
ATOM 4409 N N . TYR A 1 559 ? 7.398 -5.400 -18.755 1.00 98.88 559 TYR A N 1
ATOM 4410 C CA . TYR A 1 559 ? 8.574 -6.191 -19.135 1.00 98.88 559 TYR A CA 1
ATOM 4411 C C . TYR A 1 559 ? 8.941 -6.042 -20.616 1.00 98.88 559 TYR A C 1
ATOM 4413 O O . TYR A 1 559 ? 10.126 -5.936 -20.928 1.00 98.88 559 TYR A O 1
ATOM 4421 N N . ALA A 1 560 ? 7.965 -5.945 -21.522 1.00 98.88 560 ALA A N 1
ATOM 4422 C CA . ALA A 1 560 ? 8.220 -5.635 -22.930 1.00 98.88 560 ALA A CA 1
ATOM 4423 C C . ALA A 1 560 ? 8.903 -4.264 -23.087 1.00 98.88 560 ALA A C 1
ATOM 4425 O O . ALA A 1 560 ? 9.887 -4.135 -23.814 1.00 98.88 560 ALA A O 1
ATOM 4426 N N . THR A 1 561 ? 8.448 -3.257 -22.335 1.00 98.88 561 THR A N 1
ATOM 4427 C CA . THR A 1 561 ? 9.092 -1.933 -22.285 1.00 98.88 561 THR A CA 1
ATOM 4428 C C . THR A 1 561 ? 10.501 -2.014 -21.689 1.00 98.88 561 THR A C 1
ATOM 4430 O O . THR A 1 561 ? 11.426 -1.369 -22.179 1.00 98.88 561 THR A O 1
ATOM 4433 N N . SER A 1 562 ? 10.700 -2.833 -20.654 1.00 98.88 562 SER A N 1
ATOM 4434 C CA . SER A 1 562 ? 12.019 -3.073 -20.062 1.00 98.88 562 SER A CA 1
ATOM 4435 C C . SER A 1 562 ? 12.990 -3.727 -21.053 1.00 98.88 562 SER A C 1
ATOM 4437 O O . SER A 1 562 ? 14.159 -3.348 -21.099 1.00 98.88 562 SER A O 1
ATOM 4439 N N . ALA A 1 563 ? 12.520 -4.661 -21.883 1.00 98.81 563 ALA A N 1
ATOM 4440 C CA . ALA A 1 563 ? 13.319 -5.264 -22.948 1.00 98.81 563 ALA A CA 1
ATOM 4441 C C . ALA A 1 563 ? 13.611 -4.279 -24.097 1.00 98.81 563 ALA A C 1
ATOM 4443 O O . ALA A 1 563 ? 14.723 -4.259 -24.625 1.00 98.81 563 ALA A O 1
ATOM 4444 N N . GLU A 1 564 ? 12.660 -3.400 -24.440 1.00 98.38 564 GLU A N 1
ATOM 4445 C CA . GLU A 1 564 ? 12.887 -2.289 -25.377 1.00 98.38 564 GLU A CA 1
ATOM 4446 C C . GLU A 1 564 ? 14.004 -1.361 -24.863 1.00 98.38 564 GLU A C 1
ATOM 4448 O O . GLU A 1 564 ? 14.934 -1.044 -25.604 1.00 98.38 564 GLU A O 1
ATOM 4453 N N . MET A 1 565 ? 13.979 -0.989 -23.577 1.00 98.62 565 MET A N 1
ATOM 4454 C CA . MET A 1 565 ? 15.056 -0.203 -22.962 1.00 98.62 565 MET A CA 1
ATOM 4455 C C . MET A 1 565 ? 16.381 -0.971 -22.912 1.00 98.62 565 MET A C 1
ATOM 4457 O O . MET A 1 565 ? 17.431 -0.364 -23.105 1.00 98.62 565 MET A O 1
ATOM 4461 N N . ALA A 1 566 ? 16.357 -2.289 -22.688 1.00 98.62 566 ALA A N 1
ATOM 4462 C CA . ALA A 1 566 ? 17.563 -3.117 -22.685 1.00 98.62 566 ALA A CA 1
ATOM 4463 C C . ALA A 1 566 ? 18.255 -3.141 -24.052 1.00 98.62 566 ALA A C 1
ATOM 4465 O O . ALA A 1 566 ? 19.481 -3.100 -24.116 1.00 98.62 566 ALA A O 1
ATOM 4466 N N . ARG A 1 567 ? 17.481 -3.141 -25.143 1.00 98.12 567 ARG A N 1
ATOM 4467 C CA . ARG A 1 567 ? 18.018 -3.042 -26.506 1.00 98.12 567 ARG A CA 1
ATOM 4468 C C . ARG A 1 567 ? 18.838 -1.767 -26.712 1.00 98.12 567 ARG A C 1
ATOM 4470 O O . ARG A 1 567 ? 19.887 -1.818 -27.343 1.00 98.12 567 ARG A O 1
ATOM 4477 N N . GLU A 1 568 ? 18.350 -0.638 -26.201 1.00 96.38 568 GLU A N 1
ATOM 4478 C CA . GLU A 1 568 ? 18.976 0.677 -26.397 1.00 96.38 568 GLU A CA 1
ATOM 4479 C C . GLU A 1 568 ? 20.095 0.967 -25.384 1.00 96.38 568 GLU A C 1
ATOM 4481 O O . GLU A 1 568 ? 21.113 1.560 -25.728 1.00 96.38 568 GLU A O 1
ATOM 4486 N N . LEU A 1 569 ? 19.906 0.566 -24.122 1.00 96.31 569 LEU A N 1
ATOM 4487 C CA . LEU A 1 569 ? 20.731 0.991 -22.981 1.00 96.31 569 LEU A CA 1
ATOM 4488 C C . LEU A 1 569 ? 21.511 -0.158 -22.321 1.00 96.31 569 LEU A C 1
ATOM 4490 O O . LEU A 1 569 ? 22.266 0.074 -21.371 1.00 96.31 569 LEU A O 1
ATOM 4494 N N . GLY A 1 570 ? 21.308 -1.392 -22.782 1.00 97.25 570 GLY A N 1
ATOM 4495 C CA . GLY A 1 570 ? 21.789 -2.620 -22.153 1.00 97.25 570 GLY A CA 1
ATOM 4496 C C . GLY A 1 570 ? 20.873 -3.118 -21.031 1.00 97.25 570 GLY A C 1
ATOM 4497 O O . GLY A 1 570 ? 20.158 -2.344 -20.387 1.00 97.25 570 GLY A O 1
ATOM 4498 N N . SER A 1 571 ? 20.911 -4.424 -20.769 1.00 98.44 571 SER A N 1
ATOM 4499 C CA . SER A 1 571 ? 20.211 -5.045 -19.641 1.00 98.44 571 SER A CA 1
ATOM 4500 C C . SER A 1 571 ? 20.734 -4.552 -18.284 1.00 98.44 571 SER A C 1
ATOM 4502 O O . SER A 1 571 ? 21.811 -3.952 -18.203 1.00 98.44 571 SER A O 1
ATOM 4504 N N . PHE A 1 572 ? 20.008 -4.824 -17.193 1.00 98.19 572 PHE A N 1
ATOM 4505 C CA . PHE A 1 572 ? 20.567 -4.583 -15.857 1.00 98.19 572 PHE A CA 1
ATOM 4506 C C . PHE A 1 572 ? 21.848 -5.421 -15.657 1.00 98.19 572 PHE A C 1
ATOM 4508 O O . PHE A 1 572 ? 21.926 -6.539 -16.180 1.00 98.19 572 PHE A O 1
ATOM 4515 N N . PRO A 1 573 ? 22.864 -4.921 -14.928 1.00 97.25 573 PRO A N 1
ATOM 4516 C CA . PRO A 1 573 ? 24.151 -5.613 -14.808 1.00 97.25 573 PRO A CA 1
ATOM 4517 C C . PRO A 1 573 ? 24.082 -7.059 -14.283 1.00 97.25 573 PRO A C 1
ATOM 4519 O O . PRO A 1 573 ? 24.885 -7.895 -14.695 1.00 97.25 573 PRO A O 1
ATOM 4522 N N . GLY A 1 574 ? 23.116 -7.381 -13.417 1.00 97.19 574 GLY A N 1
ATOM 4523 C CA . GLY A 1 574 ? 22.890 -8.744 -12.917 1.00 97.19 574 GLY A CA 1
ATOM 4524 C C . GLY A 1 574 ? 22.189 -9.707 -13.893 1.00 97.19 574 GLY A C 1
ATOM 4525 O O . GLY A 1 574 ? 21.986 -10.873 -13.547 1.00 97.19 574 GLY A O 1
ATOM 4526 N N . TYR A 1 575 ? 21.791 -9.260 -15.093 1.00 98.56 575 TYR A N 1
ATOM 4527 C CA . TYR A 1 575 ? 20.933 -10.044 -15.990 1.00 98.56 575 TYR A CA 1
ATOM 4528 C C . TYR A 1 575 ? 21.598 -11.324 -16.485 1.00 98.56 575 TYR A C 1
ATOM 4530 O O . TYR A 1 575 ? 21.010 -12.390 -16.350 1.00 98.56 575 TYR A O 1
ATOM 4538 N N . GLU A 1 576 ? 22.826 -11.255 -17.003 1.00 98.12 576 GLU A N 1
ATOM 4539 C CA . GLU A 1 576 ? 23.487 -12.430 -17.593 1.00 98.12 576 GLU A CA 1
ATOM 4540 C C . GLU A 1 576 ? 23.645 -13.574 -16.588 1.00 98.12 576 GLU A C 1
ATOM 4542 O O . GLU A 1 576 ? 23.425 -14.739 -16.923 1.00 98.12 576 GLU A O 1
ATOM 4547 N N . ARG A 1 577 ? 23.914 -13.244 -15.317 1.00 98.06 577 ARG A N 1
ATOM 4548 C CA . ARG A 1 577 ? 23.975 -14.237 -14.235 1.00 98.06 577 ARG A CA 1
ATOM 4549 C C . ARG A 1 577 ? 22.630 -14.915 -13.991 1.00 98.06 577 ARG A C 1
ATOM 4551 O O . ARG A 1 577 ? 22.607 -16.062 -13.563 1.00 98.06 577 ARG A O 1
ATOM 4558 N N . ASN A 1 578 ? 21.518 -14.239 -14.269 1.00 98.50 578 ASN A N 1
ATOM 4559 C CA . ASN A 1 578 ? 20.163 -14.697 -13.961 1.00 98.50 578 ASN A CA 1
ATOM 4560 C C . ASN A 1 578 ? 19.284 -14.944 -15.188 1.00 98.50 578 ASN A C 1
ATOM 4562 O O . ASN A 1 578 ? 18.096 -15.221 -15.032 1.00 98.50 578 ASN A O 1
ATOM 4566 N N . ARG A 1 579 ? 19.837 -14.890 -16.404 1.00 98.62 579 ARG A N 1
ATOM 4567 C CA . ARG A 1 579 ? 19.080 -14.958 -17.662 1.00 98.62 579 ARG A CA 1
ATOM 4568 C C . ARG A 1 579 ? 18.115 -16.142 -17.696 1.00 98.62 579 ARG A C 1
ATOM 4570 O O . ARG A 1 579 ? 16.946 -15.982 -18.037 1.00 98.62 579 ARG A O 1
ATOM 4577 N N . ALA A 1 580 ? 18.586 -17.325 -17.304 1.00 98.50 580 ALA A N 1
ATOM 4578 C CA . ALA A 1 580 ? 17.761 -18.532 -17.262 1.00 98.50 580 ALA A CA 1
ATOM 4579 C C . ALA A 1 580 ? 16.606 -18.421 -16.247 1.00 98.50 580 ALA A C 1
ATOM 4581 O O . ALA A 1 580 ? 15.459 -18.709 -16.593 1.00 98.50 580 ALA A O 1
ATOM 4582 N N . SER A 1 581 ? 16.897 -17.962 -15.026 1.00 98.44 581 SER A N 1
ATOM 4583 C CA . SER A 1 581 ? 15.922 -17.796 -13.940 1.00 98.44 581 SER A CA 1
ATOM 4584 C C . SER A 1 581 ? 14.866 -16.744 -14.268 1.00 98.44 581 SER A C 1
ATOM 4586 O O . SER A 1 581 ? 13.678 -16.970 -14.045 1.00 98.44 581 SER A O 1
ATOM 4588 N N . MET A 1 582 ? 15.282 -15.625 -14.859 1.00 98.50 582 MET A N 1
ATOM 4589 C CA . MET A 1 582 ? 14.378 -14.565 -15.279 1.00 98.50 582 MET A CA 1
ATOM 4590 C C . MET A 1 582 ? 13.473 -15.029 -16.423 1.00 98.50 582 MET A C 1
ATOM 4592 O O . MET A 1 582 ? 12.257 -14.914 -16.314 1.00 98.50 582 MET A O 1
ATOM 4596 N N . LEU A 1 583 ? 14.021 -15.634 -17.485 1.00 98.81 583 LEU A N 1
ATOM 4597 C CA . LEU A 1 583 ? 13.205 -16.131 -18.599 1.00 98.81 583 LEU A CA 1
ATOM 4598 C C . LEU A 1 583 ? 12.233 -17.240 -18.169 1.00 98.81 583 LEU A C 1
ATOM 4600 O O . LEU A 1 583 ? 11.127 -17.312 -18.700 1.00 98.81 583 LEU A O 1
ATOM 4604 N N . ARG A 1 584 ? 12.598 -18.068 -17.181 1.00 98.62 584 ARG A N 1
ATOM 4605 C CA . ARG A 1 584 ? 11.677 -19.025 -16.545 1.00 98.62 584 ARG A CA 1
ATOM 4606 C C . ARG A 1 584 ? 10.457 -18.316 -15.948 1.00 98.62 584 ARG A C 1
ATOM 4608 O O . ARG A 1 584 ? 9.330 -18.716 -16.226 1.00 98.62 584 ARG A O 1
ATOM 4615 N N . VAL A 1 585 ? 10.675 -17.252 -15.171 1.00 98.56 585 VAL A N 1
ATOM 4616 C CA . VAL A 1 585 ? 9.594 -16.452 -14.565 1.00 98.56 585 VAL A CA 1
ATOM 4617 C C . VAL A 1 585 ? 8.711 -15.813 -15.643 1.00 98.56 585 VAL A C 1
ATOM 4619 O O . VAL A 1 585 ? 7.489 -15.930 -15.578 1.00 98.56 585 VAL A O 1
ATOM 4622 N N . ILE A 1 586 ? 9.310 -15.233 -16.690 1.00 98.81 586 ILE A N 1
ATOM 4623 C CA . ILE A 1 586 ? 8.568 -14.652 -17.824 1.00 98.81 586 ILE A CA 1
ATOM 4624 C C . ILE A 1 586 ? 7.708 -15.713 -18.533 1.00 98.81 586 ILE A C 1
ATOM 4626 O O . ILE A 1 586 ? 6.529 -15.475 -18.801 1.00 98.81 586 ILE A O 1
ATOM 4630 N N . ARG A 1 587 ? 8.249 -16.914 -18.787 1.00 98.81 587 ARG A N 1
ATOM 4631 C CA . ARG A 1 587 ? 7.481 -18.027 -19.371 1.00 98.81 587 ARG A CA 1
ATOM 4632 C C . ARG A 1 587 ? 6.344 -18.489 -18.461 1.00 98.81 587 ARG A C 1
ATOM 4634 O O . ARG A 1 587 ? 5.262 -18.773 -18.966 1.00 98.81 587 ARG A O 1
ATOM 4641 N N . ASN A 1 588 ? 6.547 -18.539 -17.145 1.00 98.75 588 ASN A N 1
ATOM 4642 C CA . ASN A 1 588 ? 5.496 -18.914 -16.197 1.00 98.75 588 ASN A CA 1
ATOM 4643 C C . ASN A 1 588 ? 4.357 -17.883 -16.145 1.00 98.75 588 ASN A C 1
ATOM 4645 O O . ASN A 1 588 ? 3.193 -18.278 -16.163 1.00 98.75 588 ASN A O 1
ATOM 4649 N N . HIS A 1 589 ? 4.649 -16.580 -16.175 1.00 98.56 589 HIS A N 1
ATOM 4650 C CA . HIS A 1 589 ? 3.596 -15.564 -16.290 1.00 98.56 589 HIS A CA 1
ATOM 4651 C C . HIS A 1 589 ? 2.835 -15.658 -17.616 1.00 98.56 589 HIS A C 1
ATOM 4653 O O . HIS A 1 589 ? 1.605 -15.598 -17.633 1.00 98.56 589 HIS A O 1
ATOM 4659 N N . ARG A 1 590 ? 3.550 -15.884 -18.725 1.00 98.62 590 ARG A N 1
ATOM 4660 C CA . ARG A 1 590 ? 2.925 -16.149 -20.024 1.00 98.62 590 ARG A CA 1
ATOM 4661 C C . ARG A 1 590 ? 1.990 -17.361 -19.950 1.00 98.62 590 ARG A C 1
ATOM 4663 O O . ARG A 1 590 ? 0.851 -17.278 -20.393 1.00 98.62 590 ARG A O 1
ATOM 4670 N N . ARG A 1 591 ? 2.427 -18.475 -19.356 1.00 98.62 591 ARG A N 1
ATOM 4671 C CA . ARG A 1 591 ? 1.595 -19.677 -19.147 1.00 98.62 591 ARG A CA 1
ATOM 4672 C C . ARG A 1 591 ? 0.326 -19.379 -18.348 1.00 98.62 591 ARG A C 1
ATOM 4674 O O . ARG A 1 591 ? -0.742 -19.834 -18.749 1.00 98.62 591 ARG A O 1
ATOM 4681 N N . ALA A 1 592 ? 0.413 -18.558 -17.300 1.00 98.12 592 ALA A N 1
ATOM 4682 C CA . ALA A 1 592 ? -0.754 -18.127 -16.529 1.00 98.12 592 ALA A CA 1
ATOM 4683 C C . ALA A 1 592 ? -1.747 -17.308 -17.375 1.00 98.12 592 ALA A C 1
ATOM 4685 O O . ALA A 1 592 ? -2.951 -17.569 -17.338 1.00 98.12 592 ALA A O 1
ATOM 4686 N N . ALA A 1 593 ? -1.257 -16.396 -18.225 1.00 98.31 593 ALA A N 1
ATOM 4687 C CA . ALA A 1 593 ? -2.101 -15.633 -19.153 1.00 98.31 593 ALA A CA 1
ATOM 4688 C C . ALA A 1 593 ? -2.794 -16.512 -20.218 1.00 98.31 593 ALA A C 1
ATOM 4690 O O . ALA A 1 593 ? -3.866 -16.179 -20.729 1.00 98.31 593 ALA A O 1
ATOM 4691 N N . TYR A 1 594 ? -2.196 -17.656 -20.549 1.00 98.56 594 TYR A N 1
ATOM 4692 C CA . TYR A 1 594 ? -2.768 -18.658 -21.449 1.00 98.56 594 TYR A CA 1
ATOM 4693 C C . TYR A 1 594 ? -3.608 -19.727 -20.734 1.00 98.56 594 TYR A C 1
ATOM 4695 O O . TYR A 1 594 ? -4.200 -20.561 -21.415 1.00 98.56 594 TYR A O 1
ATOM 4703 N N . ASN A 1 595 ? -3.702 -19.680 -19.400 1.00 97.81 595 ASN A N 1
ATOM 4704 C CA . ASN A 1 595 ? -4.333 -20.712 -18.576 1.00 97.81 595 ASN A CA 1
ATOM 4705 C C . ASN A 1 595 ? -3.764 -22.118 -18.850 1.00 97.81 595 ASN A C 1
ATOM 4707 O O . ASN A 1 595 ? -4.503 -23.078 -19.071 1.00 97.81 595 ASN A O 1
ATOM 4711 N N . ALA A 1 596 ? -2.433 -22.218 -18.905 1.00 97.88 596 ALA A N 1
ATOM 4712 C CA . ALA A 1 596 ? -1.744 -23.463 -19.220 1.00 97.88 596 ALA A CA 1
ATOM 4713 C C . ALA A 1 596 ? -1.932 -24.531 -18.118 1.00 97.88 596 ALA A C 1
ATOM 4715 O O . ALA A 1 596 ? -2.045 -24.186 -16.936 1.00 97.88 596 ALA A O 1
ATOM 4716 N N . PRO A 1 597 ? -1.903 -25.831 -18.471 1.00 97.00 597 PRO A N 1
ATOM 4717 C CA . PRO A 1 597 ? -1.919 -26.927 -17.508 1.00 97.00 597 PRO A CA 1
ATOM 4718 C C . PRO A 1 597 ? -0.780 -26.846 -16.482 1.00 97.00 597 PRO A C 1
ATOM 4720 O O . PRO A 1 597 ? 0.345 -26.465 -16.807 1.00 97.00 597 PRO A O 1
ATOM 4723 N N . ALA A 1 598 ? -1.041 -27.310 -15.255 1.00 94.88 598 ALA A N 1
ATOM 4724 C CA . ALA A 1 598 ? -0.081 -27.273 -14.145 1.00 94.88 598 ALA A CA 1
ATOM 4725 C C . ALA A 1 598 ? 1.293 -27.898 -14.478 1.00 94.88 598 ALA A C 1
ATOM 4727 O O . ALA A 1 598 ? 2.319 -27.396 -14.032 1.00 94.88 598 ALA A O 1
ATOM 4728 N N . GLY A 1 599 ? 1.325 -28.957 -15.296 1.00 95.50 599 GLY A N 1
ATOM 4729 C CA . GLY A 1 599 ? 2.562 -29.644 -15.686 1.00 95.50 599 GLY A CA 1
ATOM 4730 C C . GLY A 1 599 ? 3.482 -28.857 -16.628 1.00 95.50 599 GLY A C 1
ATOM 4731 O O . GLY A 1 599 ? 4.611 -29.283 -16.848 1.00 95.50 599 GLY A O 1
ATOM 4732 N N . GLU A 1 600 ? 3.027 -27.733 -17.191 1.00 97.25 600 GLU A N 1
ATOM 4733 C CA . GLU A 1 600 ? 3.855 -26.897 -18.069 1.00 97.25 600 GLU A CA 1
ATOM 4734 C C . GLU A 1 600 ? 4.682 -25.853 -17.309 1.00 97.25 600 GLU A C 1
ATOM 4736 O O . GLU A 1 600 ? 5.652 -25.333 -17.863 1.00 97.25 600 GLU A O 1
ATOM 4741 N N . TYR A 1 601 ? 4.323 -25.523 -16.064 1.00 98.25 601 TYR A N 1
ATOM 4742 C CA . TYR A 1 601 ? 5.052 -24.530 -15.276 1.00 98.25 601 TYR A CA 1
ATOM 4743 C C . TYR A 1 601 ? 6.447 -25.033 -14.895 1.00 98.25 601 TYR A C 1
ATOM 4745 O O . TYR A 1 601 ? 6.647 -26.179 -14.499 1.00 98.25 601 TYR A O 1
ATOM 4753 N N . GLU A 1 602 ? 7.437 -24.149 -14.988 1.00 98.12 602 GLU A N 1
ATOM 4754 C CA . GLU A 1 602 ? 8.828 -24.483 -14.697 1.00 98.12 602 GLU A CA 1
ATOM 4755 C C . GLU A 1 602 ? 9.187 -24.107 -13.259 1.00 98.12 602 GLU A C 1
ATOM 4757 O O . GLU A 1 602 ? 9.233 -22.923 -12.920 1.00 98.12 602 GLU A O 1
ATOM 4762 N N . GLY A 1 603 ? 9.520 -25.105 -12.438 1.00 96.44 603 GLY A N 1
ATOM 4763 C CA . GLY A 1 603 ? 10.092 -24.892 -11.105 1.00 96.44 603 GLY A CA 1
ATOM 4764 C C . GLY A 1 603 ? 9.140 -24.244 -10.099 1.00 96.44 603 GLY A C 1
ATOM 4765 O O . GLY A 1 603 ? 9.616 -23.497 -9.248 1.00 96.44 603 GLY A O 1
ATOM 4766 N N . LEU A 1 604 ? 7.836 -24.511 -10.227 1.00 97.19 604 LEU A N 1
ATOM 4767 C CA . LEU A 1 604 ? 6.813 -24.132 -9.255 1.00 97.19 604 LEU A CA 1
ATOM 4768 C C . LEU A 1 604 ? 6.270 -25.388 -8.572 1.00 97.19 604 LEU A C 1
ATOM 4770 O O . LEU A 1 604 ? 5.893 -26.343 -9.253 1.00 97.19 604 LEU A O 1
ATOM 4774 N N . SER A 1 605 ? 6.202 -25.379 -7.245 1.00 95.69 605 SER A N 1
ATOM 4775 C CA . SER A 1 605 ? 5.545 -26.436 -6.468 1.00 95.69 605 SER A CA 1
ATOM 4776 C C . SER A 1 605 ? 4.032 -26.233 -6.387 1.00 95.69 605 SER A C 1
ATOM 4778 O O . SER A 1 605 ? 3.284 -27.208 -6.336 1.00 95.69 605 SER A O 1
ATOM 4780 N N . ILE A 1 606 ? 3.579 -24.976 -6.428 1.00 94.50 606 ILE A N 1
ATOM 4781 C CA . ILE A 1 606 ? 2.164 -24.595 -6.439 1.00 94.50 606 ILE A CA 1
ATOM 4782 C C . ILE A 1 606 ? 1.889 -23.788 -7.719 1.00 94.50 606 ILE A C 1
ATOM 4784 O O . ILE A 1 606 ? 2.427 -22.686 -7.866 1.00 94.50 606 ILE A O 1
ATOM 4788 N N . PRO A 1 607 ? 1.086 -24.308 -8.668 1.00 94.25 607 PRO A N 1
ATOM 4789 C CA . PRO A 1 607 ? 0.748 -23.577 -9.884 1.00 94.25 607 PRO A CA 1
ATOM 4790 C C . PRO A 1 607 ? -0.194 -22.396 -9.576 1.00 94.25 607 PRO A C 1
ATOM 4792 O O . PRO A 1 607 ? -1.056 -22.522 -8.702 1.00 94.25 607 PRO A O 1
ATOM 4795 N N . PRO A 1 608 ? -0.065 -21.259 -10.287 1.00 94.56 608 PRO A N 1
ATOM 4796 C CA . PRO A 1 608 ? -0.958 -20.114 -10.121 1.00 94.56 608 PRO A CA 1
ATOM 4797 C C . PRO A 1 608 ? -2.336 -20.370 -10.752 1.00 94.56 608 PRO A C 1
ATOM 4799 O O . PRO A 1 608 ? -2.503 -21.279 -11.572 1.00 94.56 608 PRO A O 1
ATOM 4802 N N . VAL A 1 609 ? -3.314 -19.521 -10.427 1.00 93.94 609 VAL A N 1
ATOM 4803 C CA . VAL A 1 609 ? -4.615 -19.503 -11.108 1.00 93.94 609 VAL A CA 1
ATOM 4804 C C . VAL A 1 609 ? -4.461 -18.804 -12.465 1.00 93.94 609 VAL A C 1
ATOM 4806 O O . VAL A 1 609 ? -3.983 -17.676 -12.552 1.00 93.94 609 VAL A O 1
ATOM 4809 N N . GLY A 1 610 ? -4.830 -19.488 -13.551 1.00 96.44 610 GLY A N 1
ATOM 4810 C CA . GLY A 1 610 ? -4.780 -18.923 -14.901 1.00 96.44 610 GLY A CA 1
ATOM 4811 C C . GLY A 1 610 ? -6.019 -18.097 -15.261 1.00 96.44 610 GLY A C 1
ATOM 4812 O O . GLY A 1 610 ? -7.081 -18.226 -14.650 1.00 96.44 610 GLY A O 1
ATOM 4813 N N . ILE A 1 611 ? -5.905 -17.257 -16.295 1.00 98.19 611 ILE A N 1
ATOM 4814 C CA . ILE A 1 611 ? -7.024 -16.422 -16.765 1.00 98.19 611 ILE A CA 1
ATOM 4815 C C . ILE A 1 611 ? -8.045 -17.295 -17.498 1.00 98.19 611 ILE A C 1
ATOM 4817 O O . ILE A 1 611 ? -7.758 -17.805 -18.582 1.00 98.19 611 ILE A O 1
ATOM 4821 N N . ASN A 1 612 ? -9.256 -17.436 -16.954 1.00 97.25 612 ASN A N 1
ATOM 4822 C CA . ASN A 1 612 ? -10.302 -18.220 -17.608 1.00 97.25 612 ASN A CA 1
ATOM 4823 C C .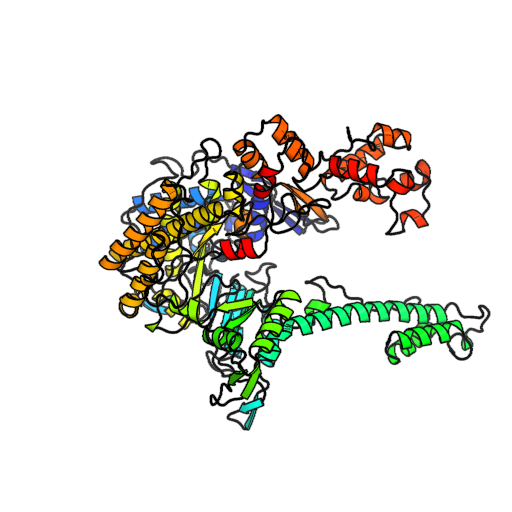 ASN A 1 612 ? -10.734 -17.560 -18.942 1.00 97.25 612 ASN A C 1
ATOM 4825 O O . ASN A 1 612 ? -11.310 -16.468 -18.917 1.00 97.25 612 ASN A O 1
ATOM 4829 N N . PRO A 1 613 ? -10.507 -18.212 -20.101 1.00 97.38 613 PRO A N 1
ATOM 4830 C CA . PRO A 1 613 ? -10.795 -17.627 -21.408 1.00 97.38 613 PRO A CA 1
ATOM 4831 C C . PRO A 1 613 ? -12.290 -17.515 -21.729 1.00 97.38 613 PRO A C 1
ATOM 4833 O O . PRO A 1 613 ? -12.648 -16.753 -22.618 1.00 97.38 613 PRO A O 1
ATOM 4836 N N . GLU A 1 614 ? -13.151 -18.266 -21.039 1.00 97.44 614 GLU A N 1
ATOM 4837 C CA . GLU A 1 614 ? -14.607 -18.229 -21.239 1.00 97.44 614 GLU A CA 1
ATOM 4838 C C . GLU A 1 614 ? -15.263 -17.055 -20.501 1.00 97.44 614 GLU A C 1
ATOM 4840 O O . GLU A 1 614 ? -16.346 -16.617 -20.877 1.00 97.44 614 GLU A O 1
ATOM 4845 N N . LEU A 1 615 ? -14.606 -16.552 -19.451 1.00 97.38 615 LEU A N 1
ATOM 4846 C CA . LEU A 1 615 ? -15.117 -15.484 -18.589 1.00 97.38 615 LEU A CA 1
ATOM 4847 C C . LEU A 1 615 ? -14.460 -14.127 -18.857 1.00 97.38 615 LEU A C 1
ATOM 4849 O O . LEU A 1 615 ? -15.012 -13.092 -18.499 1.00 97.38 615 LEU A O 1
ATOM 4853 N N . CYS A 1 616 ? -13.260 -14.116 -19.437 1.00 97.75 616 CYS A N 1
ATOM 4854 C CA . CYS A 1 616 ? -12.530 -12.885 -19.707 1.00 97.75 616 CYS A CA 1
ATOM 4855 C C . CYS A 1 616 ? -13.044 -12.205 -20.990 1.00 97.75 616 CYS A C 1
ATOM 4857 O O . CYS A 1 616 ? -13.189 -12.887 -22.010 1.00 97.75 616 CYS A O 1
ATOM 4859 N N . PRO A 1 617 ? -13.248 -10.872 -21.001 1.00 96.44 617 PRO A N 1
ATOM 4860 C CA . PRO A 1 617 ? -13.521 -10.134 -22.231 1.00 96.44 617 PRO A CA 1
ATOM 4861 C C . PRO A 1 617 ? -12.467 -10.427 -23.321 1.00 96.44 617 PRO A C 1
ATOM 4863 O O . PRO A 1 617 ? -11.267 -10.374 -23.030 1.00 96.44 617 PRO A O 1
ATOM 4866 N N . PRO A 1 618 ? -12.870 -10.746 -24.570 1.00 96.94 618 PRO A N 1
ATOM 4867 C CA . PRO A 1 618 ? -11.937 -11.209 -25.602 1.00 96.94 618 PRO A CA 1
ATOM 4868 C C . PRO A 1 618 ? -10.804 -10.232 -25.933 1.00 96.94 618 PRO A C 1
ATOM 4870 O O . PRO A 1 618 ? -9.685 -10.659 -26.212 1.00 96.94 618 PRO A O 1
ATOM 4873 N N . ASP A 1 619 ? -11.086 -8.932 -25.899 1.00 96.75 619 ASP A N 1
ATOM 4874 C CA . ASP A 1 619 ? -10.122 -7.856 -26.122 1.00 96.75 619 ASP A CA 1
ATOM 4875 C C . ASP A 1 619 ? -9.081 -7.774 -24.996 1.00 96.75 619 ASP A C 1
ATOM 4877 O O . ASP A 1 619 ? -7.882 -7.719 -25.275 1.00 96.75 619 ASP A O 1
ATOM 4881 N N . LEU A 1 620 ? -9.511 -7.859 -23.733 1.00 98.19 620 LEU A N 1
ATOM 4882 C CA . LEU A 1 620 ? -8.604 -7.918 -22.581 1.00 98.19 620 LEU A CA 1
ATOM 4883 C C . LEU A 1 620 ? -7.745 -9.186 -22.593 1.00 98.19 620 LEU A C 1
ATOM 4885 O O . LEU A 1 620 ? -6.540 -9.121 -22.346 1.00 98.19 620 LEU A O 1
ATOM 4889 N N . LEU A 1 621 ? -8.343 -10.337 -22.910 1.00 98.62 621 LEU A N 1
ATOM 4890 C CA . LEU A 1 621 ? -7.631 -11.612 -22.967 1.00 98.62 621 LEU A CA 1
ATOM 4891 C C . LEU A 1 621 ? -6.569 -11.625 -24.072 1.00 98.62 621 LEU A C 1
ATOM 4893 O O . LEU A 1 621 ? -5.441 -12.068 -23.839 1.00 98.62 621 LEU A O 1
ATOM 4897 N N . ALA A 1 622 ? -6.919 -11.147 -25.270 1.00 98.69 622 ALA A N 1
ATOM 4898 C CA . ALA A 1 622 ? -5.974 -11.012 -26.373 1.00 98.69 622 ALA A CA 1
ATOM 4899 C C . ALA A 1 622 ? -4.814 -10.099 -25.968 1.00 98.69 622 ALA A C 1
ATOM 4901 O O . ALA A 1 622 ? -3.650 -10.479 -26.098 1.00 98.69 622 ALA A O 1
ATOM 4902 N N . ALA A 1 623 ? -5.130 -8.952 -25.365 1.00 98.75 623 ALA A N 1
ATOM 4903 C CA . ALA A 1 623 ? -4.121 -7.996 -24.958 1.00 98.75 623 ALA A CA 1
ATOM 4904 C C . ALA A 1 623 ? -3.172 -8.539 -23.876 1.00 98.75 623 ALA A C 1
ATOM 4906 O O . ALA A 1 623 ? -1.961 -8.320 -23.952 1.00 98.75 623 ALA A O 1
ATOM 4907 N N . ALA A 1 624 ? -3.698 -9.281 -22.899 1.00 98.81 624 ALA A N 1
ATOM 4908 C CA . ALA A 1 624 ? -2.904 -9.940 -21.866 1.00 98.81 624 ALA A CA 1
ATOM 4909 C C . ALA A 1 624 ? -1.900 -10.939 -22.461 1.00 98.81 624 ALA A C 1
ATOM 4911 O O . ALA A 1 624 ? -0.726 -10.943 -22.085 1.00 98.81 624 ALA A O 1
ATOM 4912 N N . ARG A 1 625 ? -2.347 -11.762 -23.416 1.00 98.81 625 ARG A N 1
ATOM 4913 C CA . ARG A 1 625 ? -1.506 -12.761 -24.093 1.00 98.81 625 ARG A CA 1
ATOM 4914 C C . ARG A 1 625 ? -0.424 -12.108 -24.946 1.00 98.81 625 ARG A C 1
ATOM 4916 O O . ARG A 1 625 ? 0.752 -12.411 -24.762 1.00 98.81 625 ARG A O 1
ATOM 4923 N N . GLU A 1 626 ? -0.809 -11.157 -25.792 1.00 98.81 626 GLU A N 1
ATOM 4924 C CA . GLU A 1 626 ? 0.108 -10.395 -26.646 1.00 98.81 626 GLU A CA 1
ATOM 4925 C C . GLU A 1 626 ? 1.195 -9.674 -25.842 1.00 98.81 626 GLU A C 1
ATOM 4927 O O . GLU A 1 626 ? 2.360 -9.678 -26.235 1.00 98.81 626 GLU A O 1
ATOM 4932 N N . SER A 1 627 ? 0.841 -9.071 -24.701 1.00 98.81 627 SER A N 1
ATOM 4933 C CA . SER A 1 627 ? 1.807 -8.366 -23.855 1.00 98.81 627 SER A CA 1
ATOM 4934 C C . SER A 1 627 ? 2.878 -9.312 -23.295 1.00 98.81 627 SER A C 1
ATOM 4936 O O . SER A 1 627 ? 4.051 -8.942 -23.255 1.00 98.81 627 SER A O 1
ATOM 4938 N N . TRP A 1 628 ? 2.520 -10.545 -22.917 1.00 98.81 628 TRP A N 1
ATOM 4939 C CA . TRP A 1 628 ? 3.493 -11.549 -22.464 1.00 98.81 628 TRP A CA 1
ATOM 4940 C C . TRP A 1 628 ? 4.256 -12.229 -23.603 1.00 98.81 628 TRP A C 1
ATOM 4942 O O . TRP A 1 628 ? 5.431 -12.555 -23.426 1.00 98.81 628 TRP A O 1
ATOM 4952 N N . ASP A 1 629 ? 3.634 -12.410 -24.770 1.00 98.88 629 ASP A N 1
ATOM 4953 C CA . ASP A 1 629 ? 4.324 -12.866 -25.980 1.00 98.88 629 ASP A CA 1
ATOM 4954 C C . ASP A 1 629 ? 5.420 -11.870 -26.382 1.00 98.88 629 ASP A C 1
ATOM 4956 O O . ASP A 1 629 ? 6.573 -12.260 -26.580 1.00 98.88 629 ASP A O 1
ATOM 4960 N N . ALA A 1 630 ? 5.091 -10.575 -26.406 1.00 98.75 630 ALA A N 1
ATOM 4961 C CA . ALA A 1 630 ? 6.039 -9.504 -26.693 1.00 98.75 630 ALA A CA 1
ATOM 4962 C C . ALA A 1 630 ? 7.155 -9.422 -25.640 1.00 98.75 630 ALA A C 1
ATOM 4964 O O . ALA A 1 630 ? 8.325 -9.285 -26.000 1.00 98.75 630 ALA A O 1
ATOM 4965 N N . ALA A 1 631 ? 6.820 -9.542 -24.349 1.00 98.81 631 ALA A N 1
ATOM 4966 C CA . ALA A 1 631 ? 7.805 -9.541 -23.268 1.00 98.81 631 ALA A CA 1
ATOM 4967 C C . ALA A 1 631 ? 8.805 -10.696 -23.391 1.00 98.81 631 ALA A C 1
ATOM 4969 O O . ALA A 1 631 ? 10.010 -10.481 -23.257 1.00 98.81 631 ALA A O 1
ATOM 4970 N N . LEU A 1 632 ? 8.319 -11.911 -23.669 1.00 98.88 632 LEU A N 1
ATOM 4971 C CA . LEU A 1 632 ? 9.173 -13.081 -23.845 1.00 98.88 632 LEU A CA 1
ATOM 4972 C C . LEU A 1 632 ? 10.060 -12.931 -25.084 1.00 98.88 632 LEU A C 1
ATOM 4974 O O . LEU A 1 632 ? 11.277 -13.057 -24.971 1.00 98.88 632 LEU A O 1
ATOM 4978 N N . GLN A 1 633 ? 9.471 -12.602 -26.237 1.00 98.81 633 GLN A N 1
ATOM 4979 C CA . GLN A 1 633 ? 10.206 -12.468 -27.495 1.00 98.81 633 GLN A CA 1
ATOM 4980 C C . GLN A 1 633 ? 11.300 -11.393 -27.406 1.00 98.81 633 GLN A C 1
ATOM 4982 O O . GLN A 1 633 ? 12.447 -11.632 -27.788 1.00 98.81 633 GLN A O 1
ATOM 4987 N N . ALA A 1 634 ? 10.965 -10.209 -26.885 1.00 98.38 634 ALA A N 1
ATOM 4988 C CA . ALA A 1 634 ? 11.925 -9.120 -26.739 1.00 98.38 634 ALA A CA 1
ATOM 4989 C C . ALA A 1 634 ? 12.988 -9.437 -25.675 1.00 98.38 634 ALA A C 1
ATOM 4991 O O . ALA A 1 634 ? 14.171 -9.171 -25.890 1.00 98.38 634 ALA A O 1
ATOM 4992 N N . GLY A 1 635 ? 12.591 -10.048 -24.556 1.00 98.44 635 GLY A N 1
ATOM 4993 C CA . GLY A 1 635 ? 13.497 -10.445 -23.480 1.00 98.44 635 GLY A CA 1
ATOM 4994 C C . GLY A 1 635 ? 14.509 -11.515 -23.891 1.00 98.44 635 GLY A C 1
ATOM 4995 O O . GLY A 1 635 ? 15.676 -11.451 -23.505 1.00 98.44 635 GLY A O 1
ATOM 4996 N N . GLU A 1 636 ? 14.106 -12.479 -24.720 1.00 98.62 636 GLU A N 1
ATOM 4997 C CA . GLU A 1 636 ? 15.025 -13.475 -25.279 1.00 98.62 636 GLU A CA 1
ATOM 4998 C C . GLU A 1 636 ? 16.078 -12.835 -26.190 1.00 98.62 636 GLU A C 1
ATOM 5000 O O . GLU A 1 636 ? 17.249 -13.227 -26.129 1.00 98.62 636 GLU A O 1
ATOM 5005 N N . ALA A 1 637 ? 15.666 -11.841 -26.984 1.00 98.38 637 ALA A N 1
ATOM 5006 C CA . ALA A 1 637 ? 16.509 -11.156 -27.958 1.00 98.38 637 ALA A CA 1
ATOM 5007 C C . ALA A 1 637 ? 17.457 -10.114 -27.341 1.00 98.38 637 ALA A C 1
ATOM 5009 O O . ALA A 1 637 ? 18.578 -9.949 -27.822 1.00 98.38 637 ALA A O 1
ATOM 5010 N N . HIS A 1 638 ? 17.014 -9.388 -26.311 1.00 98.31 638 HIS A N 1
ATOM 5011 C CA . HIS A 1 638 ? 17.707 -8.187 -25.818 1.00 98.31 638 HIS A CA 1
ATOM 5012 C C . HIS A 1 638 ? 17.994 -8.199 -24.313 1.00 98.31 638 HIS A C 1
ATOM 5014 O O . HIS A 1 638 ? 18.724 -7.342 -23.816 1.00 98.31 638 HIS A O 1
ATOM 5020 N N . GLY A 1 639 ? 17.435 -9.158 -23.579 1.00 98.62 639 GLY A N 1
ATOM 5021 C CA . GLY A 1 639 ? 17.407 -9.120 -22.125 1.00 98.62 639 GLY A CA 1
ATOM 5022 C C . GLY A 1 639 ? 16.447 -8.076 -21.576 1.00 98.62 639 GLY A C 1
ATOM 5023 O O . GLY A 1 639 ? 15.584 -7.570 -22.287 1.00 98.62 639 GLY A O 1
ATOM 5024 N N . PHE A 1 640 ? 16.581 -7.772 -20.287 1.00 98.88 640 PHE A N 1
ATOM 5025 C CA . PHE A 1 640 ? 15.703 -6.833 -19.592 1.00 98.88 640 PHE A CA 1
ATOM 5026 C C . PHE A 1 640 ? 16.503 -5.759 -18.876 1.00 98.88 640 PHE A C 1
ATOM 5028 O O . PHE A 1 640 ? 17.571 -6.024 -18.324 1.00 98.88 640 PHE A O 1
ATOM 5035 N N . ARG A 1 641 ? 15.968 -4.538 -18.849 1.00 98.69 641 ARG A N 1
ATOM 5036 C CA . ARG A 1 641 ? 16.575 -3.407 -18.147 1.00 98.69 641 ARG A CA 1
ATOM 5037 C C . ARG A 1 641 ? 16.330 -3.452 -16.638 1.00 98.69 641 ARG A C 1
ATOM 5039 O O . ARG A 1 641 ? 17.061 -2.806 -15.901 1.00 98.69 641 ARG A O 1
ATOM 5046 N N . ASN A 1 642 ? 15.338 -4.216 -16.184 1.00 98.81 642 ASN A N 1
ATOM 5047 C CA . ASN A 1 642 ? 14.850 -4.217 -14.806 1.00 98.81 642 ASN A CA 1
ATOM 5048 C C . ASN A 1 642 ? 14.616 -5.649 -14.321 1.00 98.81 642 ASN A C 1
ATOM 5050 O O . ASN A 1 642 ? 13.924 -6.413 -14.993 1.00 98.81 642 ASN A O 1
ATOM 5054 N N . ALA A 1 643 ? 15.135 -6.005 -13.145 1.00 98.50 643 ALA A N 1
ATOM 5055 C CA . ALA A 1 643 ? 14.943 -7.339 -12.565 1.00 98.50 643 ALA A CA 1
ATOM 5056 C C . ALA A 1 643 ? 13.495 -7.594 -12.095 1.00 98.50 643 ALA A C 1
ATOM 5058 O O . ALA A 1 643 ? 13.021 -8.732 -12.098 1.00 98.50 643 ALA A O 1
ATOM 5059 N N . GLN A 1 644 ? 12.784 -6.527 -11.728 1.00 98.12 644 GLN A N 1
ATOM 5060 C CA . GLN A 1 644 ? 11.381 -6.514 -11.312 1.00 98.12 644 GLN A CA 1
ATOM 5061 C C . GLN A 1 644 ? 10.727 -5.235 -11.841 1.00 98.12 644 GLN A C 1
ATOM 5063 O O . GLN A 1 644 ? 11.373 -4.188 -11.828 1.00 98.12 644 GLN A O 1
ATOM 5068 N N . VAL A 1 645 ? 9.478 -5.311 -12.312 1.00 98.38 645 VAL A N 1
ATOM 5069 C CA . VAL A 1 645 ? 8.795 -4.160 -12.938 1.00 98.38 645 VAL A CA 1
ATOM 5070 C C . VAL A 1 645 ? 7.465 -3.764 -12.294 1.00 98.38 645 VAL A C 1
ATOM 5072 O O . VAL A 1 645 ? 7.074 -2.600 -12.394 1.00 98.38 645 VAL A O 1
ATOM 5075 N N . THR A 1 646 ? 6.764 -4.691 -11.639 1.00 98.06 646 THR A N 1
ATOM 5076 C CA . THR A 1 646 ? 5.387 -4.474 -11.170 1.00 98.06 646 THR A CA 1
ATOM 5077 C C . THR A 1 646 ? 5.155 -4.963 -9.749 1.00 98.06 646 THR A C 1
ATOM 5079 O O . THR A 1 646 ? 5.711 -5.984 -9.352 1.00 98.06 646 THR A O 1
ATOM 5082 N N . VAL A 1 647 ? 4.299 -4.247 -9.013 1.00 96.25 647 VAL A N 1
ATOM 5083 C CA . VAL A 1 647 ? 3.742 -4.634 -7.702 1.00 96.25 647 VAL A CA 1
ATOM 5084 C C . VAL A 1 647 ? 2.334 -4.049 -7.567 1.00 96.25 647 VAL A C 1
ATOM 5086 O O . VAL A 1 647 ? 2.037 -3.024 -8.182 1.00 96.25 647 VAL A O 1
ATOM 5089 N N . LEU A 1 648 ? 1.490 -4.613 -6.703 1.00 96.25 648 LEU A N 1
ATOM 5090 C CA . LEU A 1 648 ? 0.221 -3.987 -6.318 1.00 96.25 648 LEU A CA 1
ATOM 5091 C C . LEU A 1 648 ? 0.337 -3.417 -4.904 1.00 96.25 648 LEU A C 1
ATOM 5093 O O . LEU A 1 648 ? 0.314 -4.142 -3.917 1.00 96.25 648 LEU A O 1
ATOM 5097 N N . ALA A 1 649 ? 0.506 -2.097 -4.820 1.00 94.31 649 ALA A N 1
ATOM 5098 C CA . ALA A 1 649 ? 0.635 -1.389 -3.553 1.00 94.31 649 ALA A CA 1
ATOM 5099 C C . ALA A 1 649 ? -0.742 -1.015 -2.964 1.00 94.31 649 ALA A C 1
ATOM 5101 O O . ALA A 1 649 ? -1.704 -0.849 -3.714 1.00 94.31 649 ALA A O 1
ATOM 5102 N N . PRO A 1 650 ? -0.840 -0.732 -1.651 1.00 90.75 650 PRO A N 1
ATOM 5103 C CA . PRO A 1 650 ? -2.097 -0.298 -1.033 1.00 90.75 650 PRO A CA 1
ATOM 5104 C C . PRO A 1 650 ? -2.626 1.0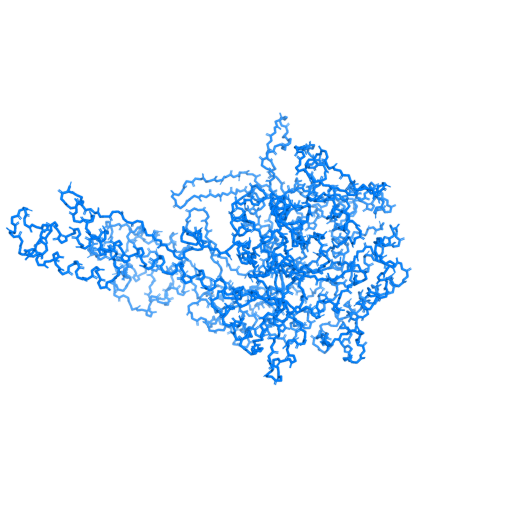48 -1.544 1.00 90.75 650 PRO A C 1
ATOM 5106 O O . PRO A 1 650 ? -3.794 1.358 -1.391 1.00 90.75 650 PRO A O 1
ATOM 5109 N N . THR A 1 651 ? -1.785 1.913 -2.118 1.00 91.75 651 THR A N 1
ATOM 5110 C CA . THR A 1 651 ? -2.161 3.239 -2.667 1.00 91.75 651 THR A CA 1
ATOM 5111 C C . THR A 1 651 ? -2.838 4.237 -1.707 1.00 91.75 651 THR A C 1
ATOM 5113 O O . THR A 1 651 ? -3.305 5.278 -2.153 1.00 91.75 651 THR A O 1
ATOM 5116 N N . GLY A 1 652 ? -2.827 4.023 -0.386 1.00 86.06 652 GLY A N 1
ATOM 5117 C CA . GLY A 1 652 ? -3.694 4.757 0.555 1.00 86.06 652 GLY A CA 1
ATOM 5118 C C . GLY A 1 652 ? -3.685 6.299 0.500 1.00 86.06 652 GLY A C 1
ATOM 5119 O O . GLY A 1 652 ? -4.722 6.914 0.710 1.00 86.06 652 GLY A O 1
ATOM 5120 N N . THR A 1 653 ? -2.555 6.964 0.209 1.00 86.62 653 THR A N 1
ATOM 5121 C CA . THR A 1 653 ? -2.541 8.440 0.020 1.00 86.62 653 THR A CA 1
ATOM 5122 C C . THR A 1 653 ? -2.664 8.852 -1.445 1.00 86.62 653 THR A C 1
ATOM 5124 O O . THR A 1 653 ? -3.350 9.824 -1.747 1.00 86.62 653 THR A O 1
ATOM 5127 N N . ILE A 1 654 ? -2.019 8.126 -2.361 1.00 93.75 654 ILE A N 1
ATOM 5128 C CA . ILE A 1 654 ? -2.018 8.492 -3.784 1.00 93.75 654 ILE A CA 1
ATOM 5129 C C . ILE A 1 654 ? -3.363 8.191 -4.459 1.00 93.75 654 ILE A C 1
ATOM 5131 O O . ILE A 1 654 ? -3.737 8.880 -5.396 1.00 93.75 654 ILE A O 1
ATOM 5135 N N . GLY A 1 655 ? -4.137 7.232 -3.946 1.00 93.19 655 GLY A N 1
ATOM 5136 C CA . GLY A 1 655 ? -5.518 7.014 -4.364 1.00 93.19 655 GLY A CA 1
ATOM 5137 C C . GLY A 1 655 ? -6.379 8.250 -4.103 1.00 93.19 655 GLY A C 1
ATOM 5138 O O . GLY A 1 655 ? -7.153 8.640 -4.963 1.00 93.19 655 GLY A O 1
ATOM 5139 N N . LEU A 1 656 ? -6.166 8.949 -2.981 1.00 90.88 656 LEU A N 1
ATOM 5140 C CA . LEU A 1 656 ? -6.895 10.186 -2.675 1.00 90.88 656 LEU A CA 1
ATOM 5141 C C . LEU A 1 656 ? -6.524 11.338 -3.616 1.00 90.88 656 LEU A C 1
ATOM 5143 O O . LEU A 1 656 ? -7.396 12.112 -3.985 1.00 90.88 656 LEU A O 1
ATOM 5147 N N . VAL A 1 657 ? -5.249 11.468 -4.009 1.00 92.75 657 VAL A N 1
ATOM 5148 C CA . VAL A 1 657 ? -4.851 12.509 -4.978 1.00 92.75 657 VAL A CA 1
ATOM 5149 C C . VAL A 1 657 ? -5.290 12.171 -6.403 1.00 92.75 657 VAL A C 1
ATOM 5151 O O . VAL A 1 657 ? -5.412 13.075 -7.218 1.00 92.75 657 VAL A O 1
ATOM 5154 N N . MET A 1 658 ? -5.539 10.893 -6.708 1.00 95.12 658 MET A N 1
ATOM 5155 C CA . MET A 1 658 ? -6.072 10.437 -7.996 1.00 95.12 658 MET A CA 1
ATOM 5156 C C . MET A 1 658 ? -7.609 10.371 -8.049 1.00 95.12 658 MET A C 1
ATOM 5158 O O . MET A 1 658 ? -8.146 9.928 -9.066 1.00 95.12 658 MET A O 1
ATOM 5162 N N . ASP A 1 659 ? -8.300 10.765 -6.972 1.00 91.81 659 ASP A N 1
ATOM 5163 C CA . ASP A 1 659 ? -9.750 10.602 -6.807 1.00 91.81 659 ASP A CA 1
ATOM 5164 C C . ASP A 1 659 ? -10.218 9.156 -7.053 1.00 91.81 659 ASP A C 1
ATOM 5166 O O . ASP A 1 659 ? -11.160 8.872 -7.795 1.00 91.81 659 ASP A O 1
ATOM 5170 N N . CYS A 1 660 ? -9.511 8.204 -6.444 1.00 93.00 660 CYS A N 1
ATOM 5171 C CA . CYS A 1 660 ? -9.904 6.805 -6.438 1.00 93.00 660 CYS A CA 1
ATOM 5172 C C . CYS A 1 660 ? -11.034 6.538 -5.435 1.00 93.00 660 CYS A C 1
ATOM 5174 O O . CYS A 1 660 ? -10.931 6.910 -4.265 1.00 93.00 660 CYS A O 1
ATOM 5176 N N . ASP A 1 661 ? -12.072 5.827 -5.884 1.00 90.06 661 ASP A N 1
ATOM 5177 C CA . ASP A 1 661 ? -13.147 5.319 -5.025 1.00 90.06 661 ASP A CA 1
ATOM 5178 C C . ASP A 1 661 ? -12.658 4.104 -4.213 1.00 90.06 661 ASP A C 1
ATOM 5180 O O . ASP A 1 661 ? -12.993 3.971 -3.030 1.00 90.06 661 ASP A O 1
ATOM 5184 N N . THR A 1 662 ? -11.820 3.248 -4.823 1.00 93.38 662 THR A N 1
ATOM 5185 C CA . THR A 1 662 ? -11.186 2.090 -4.172 1.00 93.38 662 THR A CA 1
ATOM 5186 C C . THR A 1 662 ? -9.665 2.100 -4.325 1.00 93.38 662 THR A C 1
ATOM 5188 O O . THR A 1 662 ? -9.095 2.622 -5.285 1.00 93.38 662 THR A O 1
ATOM 5191 N N . THR A 1 663 ? -8.975 1.533 -3.341 1.00 91.75 663 THR A N 1
ATOM 5192 C CA . THR A 1 663 ? -7.512 1.540 -3.258 1.00 91.75 663 THR A CA 1
ATOM 5193 C C . THR A 1 663 ? -6.911 0.287 -3.879 1.00 91.75 663 THR A C 1
ATOM 5195 O O . THR A 1 663 ? -7.357 -0.807 -3.572 1.00 91.75 663 THR A O 1
ATOM 5198 N N . GLY A 1 664 ? -5.866 0.409 -4.699 1.00 94.19 664 GLY A N 1
ATOM 5199 C CA . GLY A 1 664 ? -5.156 -0.755 -5.238 1.00 94.19 664 GLY A CA 1
ATOM 5200 C C . GLY A 1 664 ? -6.086 -1.768 -5.928 1.00 94.19 664 GLY A C 1
ATOM 5201 O O . GLY A 1 664 ? -6.912 -1.409 -6.775 1.00 94.19 664 GLY A O 1
ATOM 5202 N N . ILE A 1 665 ? -5.948 -3.029 -5.514 1.00 95.56 665 ILE A N 1
ATOM 5203 C CA . ILE A 1 665 ? -6.807 -4.162 -5.888 1.00 95.56 665 ILE A CA 1
ATOM 5204 C C . ILE A 1 665 ? -8.059 -4.292 -5.000 1.00 95.56 665 ILE A C 1
ATOM 5206 O O . ILE A 1 665 ? -8.970 -5.055 -5.318 1.00 95.56 665 ILE A O 1
ATOM 5210 N N . GLU A 1 666 ? -8.121 -3.545 -3.899 1.00 94.75 666 GLU A N 1
ATOM 5211 C CA . GLU A 1 666 ? -9.134 -3.690 -2.856 1.00 94.75 666 GLU A CA 1
ATOM 5212 C C . GLU A 1 666 ? -10.550 -3.398 -3.377 1.00 94.75 666 GLU A C 1
ATOM 5214 O O . GLU A 1 666 ? -10.740 -2.523 -4.245 1.00 94.75 666 GLU A O 1
ATOM 5219 N N . PRO A 1 667 ? -11.567 -4.091 -2.830 1.00 93.25 667 PRO A N 1
ATOM 5220 C CA . PRO A 1 667 ? -12.946 -3.677 -3.008 1.00 93.25 667 PRO A CA 1
ATOM 5221 C C . PRO A 1 667 ? -13.207 -2.366 -2.260 1.00 93.25 667 PRO A C 1
ATOM 5223 O O . PRO A 1 667 ? -12.360 -1.847 -1.526 1.00 93.25 667 PRO A O 1
ATOM 5226 N N . ASP A 1 668 ? -14.405 -1.815 -2.431 1.00 90.56 668 ASP A N 1
ATOM 5227 C CA . ASP A 1 668 ? -14.788 -0.673 -1.615 1.00 90.56 668 ASP A CA 1
ATOM 5228 C C . ASP A 1 668 ? -14.962 -1.083 -0.143 1.00 90.56 668 ASP A C 1
ATOM 5230 O O . ASP A 1 668 ? -15.455 -2.168 0.166 1.00 90.56 668 ASP A O 1
ATOM 5234 N N . PHE A 1 669 ? -14.551 -0.212 0.776 1.00 88.75 669 PHE A N 1
ATOM 5235 C CA . PHE A 1 669 ? -14.688 -0.453 2.212 1.00 88.75 669 PHE A CA 1
ATOM 5236 C C . PHE A 1 669 ? -16.134 -0.253 2.678 1.00 88.75 669 PHE A C 1
ATOM 5238 O O . PHE A 1 669 ? -16.631 -1.033 3.488 1.00 88.75 669 PHE A O 1
ATOM 5245 N N . ALA A 1 670 ? -16.786 0.797 2.169 1.00 88.56 670 ALA A N 1
ATOM 5246 C CA . ALA A 1 670 ? -18.175 1.147 2.443 1.00 88.56 670 ALA A CA 1
ATOM 5247 C C . ALA A 1 670 ? -18.696 2.119 1.372 1.00 88.56 670 ALA A C 1
ATOM 5249 O O . ALA A 1 670 ? -17.963 3.020 0.964 1.00 88.56 670 ALA A O 1
ATOM 5250 N N . LEU A 1 671 ? -19.974 2.001 0.998 1.00 88.50 671 LEU A N 1
ATOM 5251 C CA . LEU A 1 671 ? -20.606 2.827 -0.047 1.00 88.50 671 LEU A CA 1
ATOM 5252 C C . LEU A 1 671 ? -20.687 4.320 0.309 1.00 88.50 671 LEU A C 1
ATOM 5254 O O . LEU A 1 671 ? -20.579 5.184 -0.565 1.00 88.50 671 LEU A O 1
ATOM 5258 N N . VAL A 1 672 ? -20.887 4.620 1.596 1.00 86.38 672 VAL A N 1
ATOM 5259 C CA . VAL A 1 672 ? -20.906 5.980 2.146 1.00 86.38 672 VAL A CA 1
ATOM 5260 C C . VAL A 1 672 ? -19.836 6.076 3.224 1.00 86.38 672 VAL A C 1
ATOM 5262 O O . VAL A 1 672 ? -19.853 5.340 4.209 1.00 86.38 672 VAL A O 1
ATOM 5265 N N . LYS A 1 673 ? -18.894 6.999 3.036 1.00 81.69 673 LYS A N 1
ATOM 5266 C CA . LYS A 1 673 ? -17.756 7.209 3.934 1.00 81.69 673 LYS A CA 1
ATOM 5267 C C . LYS A 1 673 ? -17.872 8.567 4.601 1.00 81.69 673 LYS A C 1
ATOM 5269 O O . LYS A 1 673 ? -18.250 9.552 3.971 1.00 81.69 673 LYS A O 1
ATOM 5274 N N . PHE A 1 674 ? -17.478 8.633 5.866 1.00 76.12 674 PHE A N 1
ATOM 5275 C CA . PHE A 1 674 ? -17.426 9.881 6.613 1.00 76.12 674 PHE A CA 1
ATOM 5276 C C . PHE A 1 674 ? -15.983 10.309 6.779 1.00 76.12 674 PHE A C 1
ATOM 5278 O O . PHE A 1 674 ? -15.184 9.637 7.432 1.00 76.12 674 PHE A O 1
ATOM 5285 N N . LYS A 1 675 ? -15.644 11.460 6.211 1.00 66.88 675 LYS A N 1
ATOM 5286 C CA . LYS A 1 675 ? -14.352 12.080 6.455 1.00 66.88 675 LYS A CA 1
ATOM 5287 C C . LYS A 1 675 ? -14.491 13.023 7.637 1.00 66.88 675 LYS A C 1
ATOM 5289 O O . LYS A 1 675 ? -15.213 14.014 7.555 1.00 66.88 675 LYS A O 1
ATOM 5294 N N . LYS A 1 676 ? -13.785 12.723 8.727 1.00 61.59 676 LYS A N 1
ATOM 5295 C CA . LYS A 1 676 ? -13.613 13.678 9.823 1.00 61.59 676 LYS A CA 1
ATOM 5296 C C . LYS A 1 676 ? -12.827 14.868 9.289 1.00 61.59 676 LYS A C 1
ATOM 5298 O O . LYS A 1 676 ? -11.718 14.696 8.775 1.00 61.59 676 LYS A O 1
ATOM 5303 N N . LEU A 1 677 ? -13.407 16.056 9.379 1.00 53.75 677 LEU A N 1
ATOM 5304 C CA . LEU A 1 677 ? -12.698 17.271 9.017 1.00 53.75 677 LEU A CA 1
ATOM 5305 C C . LEU A 1 677 ? -11.710 17.599 10.131 1.00 53.75 677 LEU A C 1
ATOM 5307 O O . LEU A 1 677 ? -11.998 17.440 11.324 1.00 53.75 677 LEU A O 1
ATOM 5311 N N . ALA A 1 678 ? -10.530 18.065 9.739 1.00 42.16 678 ALA A N 1
ATOM 5312 C CA . ALA A 1 678 ? -9.691 18.756 10.689 1.00 42.16 678 ALA A CA 1
ATOM 5313 C C . ALA A 1 678 ? -10.429 20.056 11.019 1.00 42.16 678 ALA A C 1
ATOM 5315 O O . ALA A 1 678 ? -10.560 20.929 10.164 1.00 42.16 678 ALA A O 1
ATOM 5316 N N . GLY A 1 679 ? -11.029 20.111 12.206 1.00 41.25 679 GLY A N 1
ATOM 5317 C CA . GLY A 1 679 ? -11.973 21.160 12.586 1.00 41.25 679 GLY A CA 1
ATOM 5318 C C . GLY A 1 679 ? -13.066 20.699 13.535 1.00 41.25 679 GLY A C 1
ATOM 5319 O O . GLY A 1 679 ? -13.750 21.521 14.130 1.00 41.25 679 GLY A O 1
ATOM 5320 N N . GLY A 1 680 ? -13.233 19.380 13.672 1.00 47.94 680 GLY A N 1
ATOM 5321 C CA . GLY A 1 680 ? -14.485 18.835 14.184 1.00 47.94 680 GLY A CA 1
ATOM 5322 C C . GLY A 1 680 ? -15.546 18.817 13.077 1.00 47.94 680 GLY A C 1
ATOM 5323 O O . GLY A 1 680 ? -15.452 19.542 12.090 1.00 47.94 680 GLY A O 1
ATOM 5324 N N . GLY A 1 681 ? -16.529 17.926 13.203 1.00 52.53 681 GLY A N 1
ATOM 5325 C CA . GLY A 1 681 ? -17.518 17.672 12.151 1.00 52.53 681 GLY A CA 1
ATOM 5326 C C . GLY A 1 681 ? -17.069 16.646 11.104 1.00 52.53 681 GLY A C 1
ATOM 5327 O O . GLY A 1 681 ? -15.914 16.202 11.068 1.00 52.53 681 GLY A O 1
ATOM 5328 N N . TYR A 1 682 ? -18.022 16.228 10.273 1.00 63.81 682 TYR A N 1
ATOM 5329 C CA . TYR A 1 682 ? -17.848 15.157 9.298 1.00 63.81 682 TYR A CA 1
ATOM 5330 C C . TYR A 1 682 ? -18.462 15.528 7.954 1.00 63.81 682 TYR A C 1
ATOM 5332 O O . TYR A 1 682 ? -19.492 16.194 7.888 1.00 63.81 682 TYR A O 1
ATOM 5340 N N . PHE A 1 683 ? -17.820 15.065 6.885 1.00 67.25 683 PHE A N 1
ATOM 5341 C CA . PHE A 1 683 ? -18.301 15.192 5.517 1.00 67.25 683 PHE A CA 1
ATOM 5342 C C . PHE A 1 683 ? -18.644 13.808 4.959 1.00 67.25 683 PHE A C 1
ATOM 5344 O O . PHE A 1 683 ? -17.808 12.900 5.021 1.00 67.25 683 PHE A O 1
ATOM 5351 N N . LYS A 1 684 ? -19.863 13.645 4.429 1.00 72.81 684 LYS A N 1
ATOM 5352 C CA . LYS A 1 684 ? -20.310 12.409 3.770 1.00 72.81 684 LYS A CA 1
ATOM 5353 C C . LYS A 1 684 ? -19.807 12.371 2.331 1.00 72.81 684 LYS A C 1
ATOM 5355 O O . LYS A 1 684 ? -20.019 13.308 1.570 1.00 72.81 684 LYS A O 1
ATOM 5360 N N . ILE A 1 685 ? -19.176 11.268 1.956 1.00 70.69 685 ILE A N 1
ATOM 5361 C CA . ILE A 1 685 ? -18.709 10.990 0.599 1.00 70.69 685 ILE A CA 1
ATOM 5362 C C . ILE A 1 685 ? -19.429 9.731 0.130 1.00 70.69 685 ILE A C 1
ATOM 5364 O O . ILE A 1 685 ? -19.267 8.674 0.739 1.00 70.69 685 ILE A O 1
ATOM 5368 N N . ILE A 1 686 ? -20.211 9.843 -0.943 1.00 77.69 686 ILE A N 1
ATOM 5369 C CA . ILE A 1 686 ? -20.752 8.682 -1.653 1.00 77.69 686 ILE A CA 1
ATOM 5370 C C . ILE A 1 686 ? -19.760 8.225 -2.721 1.00 77.69 686 ILE A C 1
ATOM 5372 O O . ILE A 1 686 ? -19.143 9.059 -3.394 1.00 77.69 686 ILE A O 1
ATOM 5376 N N . ASN A 1 687 ? -19.625 6.909 -2.884 1.00 81.88 687 ASN A N 1
ATOM 5377 C CA . ASN A 1 687 ? -18.876 6.322 -3.987 1.00 81.88 687 ASN A CA 1
ATOM 5378 C C . ASN A 1 687 ? -19.479 6.766 -5.335 1.00 81.88 687 ASN A C 1
ATOM 5380 O O . ASN A 1 687 ? -20.631 6.457 -5.657 1.00 81.88 687 ASN A O 1
ATOM 5384 N N . GLN A 1 688 ? -18.685 7.480 -6.138 1.00 84.81 688 GLN A N 1
ATOM 5385 C CA . GLN A 1 688 ? -19.129 8.059 -7.412 1.00 84.81 688 GLN A CA 1
ATOM 5386 C C . GLN A 1 688 ? -19.348 7.000 -8.503 1.00 84.81 688 GLN A C 1
ATOM 5388 O O . GLN A 1 688 ? -19.916 7.284 -9.558 1.00 84.81 688 GLN A O 1
ATOM 5393 N N . SER A 1 689 ? -18.936 5.759 -8.249 1.00 90.31 689 SER A N 1
ATOM 5394 C CA . SER A 1 689 ? -19.191 4.613 -9.115 1.00 90.31 689 SER A CA 1
ATOM 5395 C C . SER A 1 689 ? -20.638 4.117 -9.040 1.00 90.31 689 SER A C 1
ATOM 5397 O O . SER A 1 689 ? -21.092 3.506 -10.005 1.00 90.31 689 SER A O 1
ATOM 5399 N N . ILE A 1 690 ? -21.391 4.413 -7.968 1.00 92.12 690 ILE A N 1
ATOM 5400 C CA . ILE A 1 690 ? -22.765 3.904 -7.789 1.00 92.12 690 ILE A CA 1
ATOM 5401 C C . ILE A 1 690 ? -23.704 4.366 -8.919 1.00 92.12 690 ILE A C 1
ATOM 5403 O O . ILE A 1 690 ? -24.306 3.505 -9.564 1.00 92.12 690 ILE A O 1
ATOM 5407 N N . PRO A 1 691 ? -23.817 5.672 -9.246 1.00 92.88 691 PRO A N 1
ATOM 5408 C CA . PRO A 1 691 ? -24.702 6.114 -10.327 1.00 92.88 691 PRO A CA 1
ATOM 5409 C C . PRO A 1 691 ? -24.321 5.532 -11.695 1.00 92.88 691 PRO A C 1
ATOM 5411 O O . PRO A 1 691 ? -25.189 5.244 -12.517 1.00 92.88 691 PRO A O 1
ATOM 5414 N N . LEU A 1 692 ? -23.020 5.345 -11.947 1.00 93.38 692 LEU A N 1
ATOM 5415 C CA . LEU A 1 692 ? -22.515 4.774 -13.198 1.00 93.38 692 LEU A CA 1
ATOM 5416 C C . LEU A 1 692 ? -22.867 3.287 -13.315 1.00 93.38 692 LEU A C 1
ATOM 5418 O O . LEU A 1 692 ? -23.337 2.851 -14.364 1.00 93.38 692 LEU A O 1
ATOM 5422 N N . ALA A 1 693 ? -22.693 2.536 -12.228 1.00 95.31 693 ALA A N 1
ATOM 5423 C CA . ALA A 1 693 ? -23.060 1.129 -12.141 1.00 95.31 693 ALA A CA 1
ATOM 5424 C C . ALA A 1 693 ? -24.568 0.930 -12.336 1.00 95.31 693 ALA A C 1
ATOM 5426 O O . ALA A 1 693 ? -24.984 0.114 -13.152 1.00 95.31 693 ALA A O 1
ATOM 5427 N N . LEU A 1 694 ? -25.402 1.728 -11.664 1.00 96.06 694 LEU A N 1
ATOM 5428 C CA . LEU A 1 694 ? -26.855 1.664 -11.831 1.00 96.06 694 LEU A CA 1
ATOM 5429 C C . LEU A 1 694 ? -27.276 1.968 -13.279 1.00 96.06 694 LEU A C 1
ATOM 5431 O O . LEU A 1 694 ? -28.095 1.254 -13.854 1.00 96.06 694 LEU A O 1
ATOM 5435 N N . ARG A 1 695 ? -26.664 2.967 -13.922 1.00 95.00 695 ARG A N 1
ATOM 5436 C CA . ARG A 1 695 ? -26.923 3.240 -15.343 1.00 95.00 695 ARG A CA 1
ATOM 5437 C C . ARG A 1 695 ? -26.544 2.050 -16.227 1.00 95.00 695 ARG A C 1
ATOM 5439 O O . ARG A 1 695 ? -27.307 1.690 -17.119 1.00 95.00 695 ARG A O 1
ATOM 5446 N N . LYS A 1 696 ? -25.397 1.416 -15.961 1.00 94.94 696 LYS A N 1
ATOM 5447 C CA . LYS A 1 696 ? -24.941 0.210 -16.669 1.00 94.94 696 LYS A CA 1
ATOM 5448 C C . LYS A 1 696 ? -25.900 -0.972 -16.484 1.00 94.94 696 LYS A C 1
ATOM 5450 O O . LYS A 1 696 ? -26.109 -1.726 -17.430 1.00 94.94 696 LYS A O 1
ATOM 5455 N N . LEU A 1 697 ? -26.506 -1.094 -15.306 1.00 95.81 697 LEU A N 1
ATOM 5456 C CA . LEU A 1 697 ? -27.513 -2.106 -14.972 1.00 95.81 697 LEU A CA 1
ATOM 5457 C C . LEU A 1 697 ? -28.918 -1.787 -15.524 1.00 95.81 697 LEU A C 1
ATOM 5459 O O . LEU A 1 697 ? -29.835 -2.585 -15.351 1.00 95.81 697 LEU A O 1
ATOM 5463 N N . GLY A 1 698 ? -29.097 -0.650 -16.208 1.00 95.94 698 GLY A N 1
ATOM 5464 C CA . GLY A 1 698 ? -30.332 -0.307 -16.919 1.00 95.94 698 GLY A CA 1
ATOM 5465 C C . GLY A 1 698 ? -31.333 0.545 -16.135 1.00 95.94 698 GLY A C 1
ATOM 5466 O O . GLY A 1 698 ? -32.463 0.708 -16.592 1.00 95.94 698 GLY A O 1
ATOM 5467 N N . TYR A 1 699 ? -30.946 1.111 -14.989 1.00 97.31 699 TYR A N 1
ATOM 5468 C CA . TYR A 1 699 ? -31.819 2.009 -14.230 1.00 97.31 699 TYR A CA 1
ATOM 5469 C C . TYR A 1 699 ? -31.918 3.396 -14.883 1.00 97.31 699 TYR A C 1
ATOM 5471 O O . TYR A 1 699 ? -30.937 3.947 -15.393 1.00 97.31 699 TYR A O 1
ATOM 5479 N N . SER A 1 700 ? -33.120 3.972 -14.855 1.00 97.44 700 SER A N 1
ATOM 5480 C CA . SER A 1 700 ? -33.385 5.334 -15.333 1.00 97.44 700 SER A CA 1
ATOM 5481 C C . SER A 1 700 ? -32.789 6.393 -14.400 1.00 97.44 700 SER A C 1
ATOM 5483 O O . SER A 1 700 ? -32.477 6.119 -13.245 1.00 97.44 700 SER A O 1
ATOM 5485 N N . GLN A 1 701 ? -32.649 7.627 -14.892 1.00 96.19 701 GLN A N 1
ATOM 5486 C CA . GLN A 1 701 ? -32.085 8.727 -14.103 1.00 96.19 701 GLN A CA 1
ATOM 5487 C C . GLN A 1 701 ? -32.870 8.990 -12.804 1.00 96.19 701 GLN A C 1
ATOM 5489 O O . GLN A 1 701 ? -32.252 9.178 -11.764 1.00 96.19 701 GLN A O 1
ATOM 5494 N N . GLU A 1 702 ? -34.202 8.921 -12.853 1.00 96.81 702 GLU A N 1
ATOM 5495 C CA . GLU A 1 702 ? -35.077 9.085 -11.682 1.00 96.81 702 GLU A CA 1
ATOM 5496 C C . GLU A 1 702 ? -34.853 7.969 -10.650 1.00 96.81 702 GLU A C 1
ATOM 5498 O O . GLU A 1 702 ? -34.615 8.238 -9.477 1.00 96.81 702 GLU A O 1
ATOM 5503 N N . GLN A 1 703 ? -34.803 6.709 -11.096 1.00 97.44 703 GLN A N 1
ATOM 5504 C CA . GLN A 1 703 ? -34.520 5.576 -10.207 1.00 97.44 703 GLN A CA 1
ATOM 5505 C C . GLN A 1 703 ? -33.132 5.679 -9.565 1.00 97.44 703 GLN A C 1
ATOM 5507 O O . GLN A 1 703 ? -32.958 5.323 -8.402 1.00 97.44 703 GLN A O 1
ATOM 5512 N N . ILE A 1 704 ? -32.137 6.157 -10.318 1.00 96.06 704 ILE A N 1
ATOM 5513 C CA . ILE A 1 704 ? -30.783 6.379 -9.804 1.00 96.06 704 ILE A CA 1
ATOM 5514 C C . ILE A 1 704 ? -30.800 7.438 -8.703 1.00 96.06 704 ILE A C 1
ATOM 5516 O O . ILE A 1 704 ? -30.183 7.229 -7.661 1.00 96.06 704 ILE A O 1
ATOM 5520 N N . GLU A 1 705 ? -31.489 8.557 -8.921 1.00 94.56 705 GLU A N 1
ATOM 5521 C CA . GLU A 1 705 ? -31.612 9.634 -7.936 1.00 94.56 705 GLU A CA 1
ATOM 5522 C C . GLU A 1 705 ? -32.301 9.149 -6.656 1.00 94.56 705 GLU A C 1
ATOM 5524 O O . GLU A 1 705 ? -31.781 9.400 -5.569 1.00 94.56 705 GLU A O 1
ATOM 5529 N N . ASP A 1 706 ? -33.373 8.362 -6.775 1.00 94.44 706 ASP A N 1
ATOM 5530 C CA . ASP A 1 706 ? -34.063 7.752 -5.634 1.00 94.44 706 ASP A CA 1
ATOM 5531 C C . ASP A 1 706 ? -33.158 6.790 -4.844 1.00 94.44 706 ASP A C 1
ATOM 5533 O O . ASP A 1 706 ? -33.107 6.840 -3.612 1.00 94.44 706 ASP A O 1
ATOM 5537 N N . ILE A 1 707 ? -32.404 5.923 -5.533 1.00 95.31 707 ILE A N 1
ATOM 5538 C CA . ILE A 1 707 ? -31.468 4.982 -4.893 1.00 95.31 707 ILE A CA 1
ATOM 5539 C C . ILE A 1 707 ? -30.329 5.738 -4.200 1.00 95.31 707 ILE A C 1
ATOM 5541 O O . ILE A 1 707 ? -29.956 5.419 -3.070 1.00 95.31 707 ILE A O 1
ATOM 5545 N N . VAL A 1 708 ? -29.765 6.755 -4.855 1.00 93.31 708 VAL A N 1
ATOM 5546 C CA . VAL A 1 708 ? -28.689 7.577 -4.286 1.00 93.31 708 VAL A CA 1
ATOM 5547 C C . VAL A 1 708 ? -29.184 8.345 -3.062 1.00 93.31 708 VAL A C 1
ATOM 5549 O O . VAL A 1 708 ? -28.492 8.360 -2.042 1.00 93.31 708 VAL A O 1
ATOM 5552 N N . ALA A 1 709 ? -30.381 8.932 -3.131 1.00 91.00 709 ALA A N 1
ATOM 5553 C CA . ALA A 1 709 ? -30.998 9.635 -2.014 1.00 91.00 709 ALA A CA 1
ATOM 5554 C C . ALA A 1 709 ? -31.288 8.692 -0.838 1.00 91.00 709 ALA A C 1
ATOM 5556 O O . ALA A 1 709 ? -31.020 9.052 0.306 1.00 91.00 709 ALA A O 1
ATOM 5557 N N . TYR A 1 710 ? -31.730 7.460 -1.104 1.00 92.94 710 TYR A N 1
ATOM 5558 C CA . TYR A 1 710 ? -31.885 6.431 -0.075 1.00 92.94 710 TYR A CA 1
ATOM 5559 C C . TYR A 1 710 ? -30.560 6.111 0.634 1.00 92.94 710 TYR A C 1
ATOM 5561 O O . TYR A 1 710 ? -30.504 6.044 1.863 1.00 92.94 710 TYR A O 1
ATOM 5569 N N . CYS A 1 711 ? -29.472 5.945 -0.122 1.00 91.56 711 CYS A N 1
ATOM 5570 C CA . CYS A 1 711 ? -28.157 5.629 0.434 1.00 91.56 711 CYS A CA 1
ATOM 5571 C C . CYS A 1 711 ? -27.565 6.792 1.246 1.00 91.56 711 CYS A C 1
ATOM 5573 O O . CYS A 1 711 ? -27.097 6.583 2.366 1.00 91.56 711 CYS A O 1
ATOM 5575 N N . LEU A 1 712 ? -27.559 8.003 0.681 1.00 88.75 712 LEU A N 1
ATOM 5576 C CA . LEU A 1 712 ? -26.881 9.179 1.245 1.00 88.75 712 LEU A CA 1
ATOM 5577 C C . LEU A 1 712 ? -27.732 9.936 2.277 1.00 88.75 712 LEU A C 1
ATOM 5579 O O . LEU A 1 712 ? -27.189 10.562 3.194 1.00 88.75 712 LEU A O 1
ATOM 5583 N N . GLY A 1 713 ? -29.052 9.858 2.128 1.00 90.00 713 GLY A N 1
ATOM 5584 C CA . GLY A 1 713 ? -30.026 10.702 2.804 1.00 90.00 713 GLY A CA 1
ATOM 5585 C C . GLY A 1 713 ? -30.283 12.000 2.044 1.00 90.00 713 GLY A C 1
ATOM 5586 O O . GLY A 1 713 ? -29.406 12.540 1.369 1.00 90.00 713 GLY A O 1
ATOM 5587 N N . HIS A 1 714 ? -31.488 12.539 2.202 1.00 88.69 714 HIS A N 1
ATOM 5588 C CA . HIS A 1 714 ? -31.902 13.814 1.616 1.00 88.69 714 HIS A CA 1
ATOM 5589 C C . HIS A 1 714 ? -31.259 15.032 2.302 1.00 88.69 714 HIS A C 1
ATOM 5591 O O . HIS A 1 714 ? -31.385 16.151 1.809 1.00 88.69 714 HIS A O 1
ATOM 5597 N N . GLY A 1 715 ? -30.604 14.846 3.455 1.00 88.38 715 GLY A N 1
ATOM 5598 C CA . GLY A 1 715 ? -29.992 15.927 4.232 1.00 88.38 715 GLY A CA 1
ATOM 5599 C C . GLY A 1 715 ? -31.000 16.882 4.878 1.00 88.38 715 GLY A C 1
ATOM 5600 O O . GLY A 1 715 ? -30.607 17.936 5.364 1.00 88.38 715 GLY A O 1
ATOM 5601 N N . THR A 1 716 ? -32.287 16.525 4.882 1.00 90.44 716 THR A N 1
ATOM 5602 C CA . THR A 1 716 ? -33.390 17.348 5.387 1.00 90.44 716 THR A CA 1
ATOM 5603 C C . THR A 1 716 ? -34.471 16.480 6.020 1.00 90.44 716 THR A C 1
ATOM 5605 O O . THR A 1 716 ? -34.646 15.323 5.635 1.00 90.44 716 THR A O 1
ATOM 5608 N N . LEU A 1 717 ? -35.235 17.038 6.965 1.00 92.69 717 LEU A N 1
ATOM 5609 C CA . LEU A 1 717 ? -36.473 16.417 7.455 1.00 92.69 717 LEU A CA 1
ATOM 5610 C C . LEU A 1 717 ? -37.710 16.923 6.703 1.00 92.69 717 LEU A C 1
ATOM 5612 O O . LEU A 1 717 ? -38.836 16.493 6.970 1.00 92.69 717 LEU A O 1
ATOM 5616 N N . LYS A 1 718 ? -37.546 17.834 5.741 1.00 89.75 718 LYS A N 1
ATOM 5617 C CA . LYS A 1 718 ? -38.648 18.266 4.886 1.00 89.75 718 LYS A CA 1
ATOM 5618 C C . LYS A 1 718 ? -39.082 17.108 3.982 1.00 89.75 718 LYS A C 1
ATOM 5620 O O . LYS A 1 718 ? -38.289 16.588 3.204 1.00 89.75 718 LYS A O 1
ATOM 5625 N N . GLY A 1 719 ? -40.351 16.715 4.091 1.00 86.56 719 GLY A N 1
ATOM 5626 C CA . GLY A 1 719 ? -40.896 15.551 3.380 1.00 86.56 719 GLY A CA 1
ATOM 5627 C C . GLY A 1 719 ? -40.573 14.202 4.030 1.00 86.56 719 GLY A C 1
ATOM 5628 O O . GLY A 1 719 ? -40.988 13.176 3.503 1.00 86.56 719 GLY A O 1
ATOM 5629 N N . SER A 1 720 ? -39.882 14.197 5.177 1.00 91.00 720 SER A N 1
ATOM 5630 C CA . SER A 1 720 ? -39.609 12.976 5.935 1.00 91.00 720 SER A CA 1
ATOM 5631 C C . SER A 1 720 ? -40.913 12.321 6.411 1.00 91.00 720 SER A C 1
ATOM 5633 O O . SER A 1 720 ? -41.790 13.029 6.926 1.00 91.00 720 SER A O 1
ATOM 5635 N N . PRO A 1 721 ? -41.056 10.989 6.279 1.00 80.94 721 PRO A N 1
ATOM 5636 C CA . PRO A 1 721 ? -42.207 10.272 6.807 1.00 80.94 721 PRO A CA 1
ATOM 5637 C C . PRO A 1 721 ? -42.206 10.326 8.341 1.00 80.94 721 PRO A C 1
ATOM 5639 O O . PRO A 1 721 ? -41.167 10.148 8.974 1.00 80.94 721 PRO A O 1
ATOM 5642 N N . GLU A 1 722 ? -43.381 10.544 8.940 1.00 86.81 722 GLU A N 1
ATOM 5643 C CA . GLU A 1 722 ? -43.640 10.562 10.395 1.00 86.81 722 GLU A CA 1
ATOM 5644 C C . GLU A 1 722 ? -43.004 11.728 11.183 1.00 86.81 722 GLU A C 1
ATOM 5646 O O . GLU A 1 722 ? -43.699 12.399 11.947 1.00 86.81 722 GLU A O 1
ATOM 5651 N N . ILE A 1 723 ? -41.710 12.014 10.994 1.00 91.44 723 ILE A N 1
ATOM 5652 C CA . ILE A 1 723 ? -40.981 13.108 11.665 1.00 91.44 723 ILE A CA 1
ATOM 5653 C C . ILE A 1 723 ? -40.572 14.162 10.635 1.00 91.44 723 ILE A C 1
ATOM 5655 O O . ILE A 1 723 ? -39.398 14.352 10.318 1.00 91.44 723 ILE A O 1
ATOM 5659 N N . GLY A 1 724 ? -41.579 14.841 10.092 1.00 92.62 724 GLY A N 1
ATOM 5660 C CA . GLY A 1 724 ? -41.409 15.991 9.212 1.00 92.62 724 GLY A CA 1
ATOM 5661 C C . GLY A 1 724 ? -41.552 17.331 9.936 1.00 92.62 724 GLY A C 1
ATOM 5662 O O . GLY A 1 724 ? -41.890 17.419 11.117 1.00 92.62 724 GLY A O 1
ATOM 5663 N N . HIS A 1 725 ? -41.361 18.412 9.184 1.00 93.69 725 HIS A N 1
ATOM 5664 C CA . HIS A 1 725 ? -41.525 19.796 9.650 1.00 93.69 725 HIS A CA 1
ATOM 5665 C C . HIS A 1 725 ? -42.886 20.085 10.296 1.00 93.69 725 HIS A C 1
ATOM 5667 O O . HIS A 1 725 ? -42.958 20.846 11.262 1.00 93.69 725 HIS A O 1
ATOM 5673 N N . GLU A 1 726 ? -43.960 19.490 9.783 1.00 91.31 726 GLU A N 1
ATOM 5674 C CA . GLU A 1 726 ? -45.307 19.636 10.344 1.00 91.31 726 GLU A CA 1
ATOM 5675 C C . GLU A 1 726 ? -45.443 18.912 11.690 1.00 91.31 726 GLU A C 1
ATOM 5677 O O . GLU A 1 726 ? -45.932 19.494 12.659 1.00 91.31 726 GLU A O 1
ATOM 5682 N N . ALA A 1 727 ? -44.927 17.682 11.788 1.00 92.12 727 ALA A N 1
ATOM 5683 C CA . ALA A 1 727 ? -44.934 16.902 13.024 1.00 92.12 727 ALA A CA 1
ATOM 5684 C C . ALA A 1 727 ? -44.108 17.577 14.132 1.00 92.12 727 ALA A C 1
ATOM 5686 O O . ALA A 1 727 ? -44.538 17.642 15.283 1.00 92.12 727 ALA A O 1
ATOM 5687 N N . LEU A 1 728 ? -42.948 18.143 13.784 1.00 93.19 728 LEU A N 1
ATOM 5688 C CA . LEU A 1 728 ? -42.118 18.899 14.725 1.00 93.19 728 LEU A CA 1
ATOM 5689 C C . LEU A 1 728 ? -42.801 20.201 15.172 1.00 93.19 728 LEU A C 1
ATOM 5691 O O . LEU A 1 728 ? -42.773 20.524 16.360 1.00 93.19 728 LEU A O 1
ATOM 5695 N N . ARG A 1 729 ? -43.491 20.919 14.274 1.00 93.06 729 ARG A N 1
ATOM 5696 C CA . ARG A 1 729 ? -44.299 22.095 14.656 1.00 93.06 729 ARG A CA 1
ATOM 5697 C C . ARG A 1 729 ? -45.402 21.734 15.644 1.00 93.06 729 ARG A C 1
ATOM 5699 O O . ARG A 1 729 ? -45.585 22.443 16.630 1.00 93.06 729 ARG A O 1
ATOM 5706 N N . ALA A 1 730 ? -46.073 20.600 15.445 1.00 91.81 730 ALA A N 1
ATOM 5707 C CA . ALA A 1 730 ? -47.075 20.099 16.388 1.00 91.81 730 ALA A CA 1
ATOM 5708 C C . ALA A 1 730 ? -46.489 19.769 17.778 1.00 91.81 730 ALA A C 1
ATOM 5710 O O . ALA A 1 730 ? -47.218 19.774 18.768 1.00 91.81 730 ALA A O 1
ATOM 5711 N N . LYS A 1 731 ? -45.175 19.524 17.869 1.00 91.19 731 LYS A N 1
ATOM 5712 C CA . LYS A 1 731 ? -44.420 19.323 19.118 1.00 91.19 731 LYS A CA 1
ATOM 5713 C C . LYS A 1 731 ? -43.776 20.606 19.667 1.00 91.19 731 LYS A C 1
ATOM 5715 O O . LYS A 1 731 ? -43.016 20.531 20.625 1.00 91.19 731 LYS A O 1
ATOM 5720 N N . GLY A 1 732 ? -44.083 21.772 19.093 1.00 89.50 732 GLY A N 1
ATOM 5721 C CA . GLY A 1 732 ? -43.648 23.077 19.603 1.00 89.50 732 GLY A CA 1
ATOM 5722 C C . GLY A 1 732 ? -42.379 23.654 18.965 1.00 89.50 732 GLY A C 1
ATOM 5723 O O . GLY A 1 732 ? -41.846 24.631 19.489 1.00 89.50 732 GLY A O 1
ATOM 5724 N N . PHE A 1 733 ? -41.893 23.094 17.850 1.00 93.25 733 PHE A N 1
ATOM 5725 C CA . PHE A 1 733 ? -40.750 23.650 17.114 1.00 93.25 733 PHE A CA 1
ATOM 5726 C C . PHE A 1 733 ? -41.153 24.864 16.274 1.00 93.25 733 PHE A C 1
ATOM 5728 O O . PHE A 1 733 ? -42.071 24.783 15.461 1.00 93.25 733 PHE A O 1
ATOM 5735 N N . ASP A 1 734 ? -40.437 25.975 16.450 1.00 91.44 734 ASP A N 1
ATOM 5736 C CA . ASP A 1 734 ? -40.572 27.178 15.628 1.00 91.44 734 ASP A CA 1
ATOM 5737 C C . ASP A 1 734 ? -39.624 27.158 14.413 1.00 91.44 734 ASP A C 1
ATOM 5739 O O . ASP A 1 734 ? -38.754 26.292 14.278 1.00 91.44 734 ASP A O 1
ATOM 5743 N N . ASP A 1 735 ? -39.793 28.120 13.501 1.00 91.75 735 ASP A N 1
ATOM 5744 C CA . ASP A 1 735 ? -38.993 28.199 12.271 1.00 91.75 735 ASP A CA 1
ATOM 5745 C C . ASP A 1 735 ? -37.494 28.388 12.556 1.00 91.75 735 ASP A C 1
ATOM 5747 O O . ASP A 1 735 ? -36.650 27.888 11.810 1.00 91.75 735 ASP A O 1
ATOM 5751 N N . ALA A 1 736 ? -37.145 29.056 13.661 1.00 90.31 736 ALA A N 1
ATOM 5752 C CA . ALA A 1 736 ? -35.757 29.261 14.058 1.00 90.31 736 ALA A CA 1
ATOM 5753 C C . ALA A 1 736 ? -35.103 27.950 14.525 1.00 90.31 736 ALA A C 1
ATOM 5755 O O . ALA A 1 736 ? -33.968 27.660 14.141 1.00 90.31 736 ALA A O 1
ATOM 5756 N N . ALA A 1 737 ? -35.799 27.144 15.332 1.00 89.56 737 ALA A N 1
ATOM 5757 C CA . ALA A 1 737 ? -35.333 25.830 15.768 1.00 89.56 737 ALA A CA 1
ATOM 5758 C C . ALA A 1 737 ? -35.181 24.865 14.587 1.00 89.56 737 ALA A C 1
ATOM 5760 O O . ALA A 1 737 ? -34.179 24.156 14.490 1.00 89.56 737 ALA A O 1
ATOM 5761 N N . LEU A 1 738 ? -36.127 24.886 13.649 1.00 91.69 738 LEU A N 1
ATOM 5762 C CA . LEU A 1 738 ? -36.051 24.066 12.442 1.00 91.69 738 LEU A CA 1
ATOM 5763 C C . LEU A 1 738 ? -34.905 24.490 11.526 1.00 91.69 738 LEU A C 1
ATOM 5765 O O . LEU A 1 738 ? -34.193 23.630 11.023 1.00 91.69 738 LEU A O 1
ATOM 5769 N N . GLY A 1 739 ? -34.659 25.794 11.370 1.00 90.06 739 GLY A N 1
ATOM 5770 C CA . GLY A 1 739 ? -33.492 26.286 10.635 1.00 90.06 739 GLY A CA 1
ATOM 5771 C C . GLY A 1 739 ? -32.164 25.789 11.225 1.00 90.06 739 GLY A C 1
ATOM 5772 O O . GLY A 1 739 ? -31.261 25.408 10.476 1.00 90.06 739 GLY A O 1
ATOM 5773 N N . ARG A 1 740 ? -32.055 25.723 12.563 1.00 88.69 740 ARG A N 1
ATOM 5774 C CA . ARG A 1 740 ? -30.880 25.147 13.247 1.00 88.69 740 ARG A CA 1
ATOM 5775 C C . ARG A 1 740 ? -30.746 23.642 13.000 1.00 88.69 740 ARG A C 1
ATOM 5777 O O . ARG A 1 740 ? -29.642 23.188 12.714 1.00 88.69 740 ARG A O 1
ATOM 5784 N N . LEU A 1 741 ? -31.848 22.888 13.057 1.00 89.88 741 LEU A N 1
ATOM 5785 C CA . LEU A 1 741 ? -31.848 21.453 12.746 1.00 89.88 741 LEU A CA 1
ATOM 5786 C C . LEU A 1 741 ? -31.399 21.182 11.310 1.00 89.88 741 LEU A C 1
ATOM 5788 O O . LEU A 1 741 ? -30.471 20.408 11.104 1.00 89.88 741 LEU A O 1
ATOM 5792 N N . GLU A 1 742 ? -32.005 21.852 10.330 1.00 90.44 742 GLU A N 1
ATOM 5793 C CA . GLU A 1 742 ? -31.671 21.686 8.910 1.00 90.44 742 GLU A CA 1
ATOM 5794 C C . GLU A 1 742 ? -30.193 21.990 8.631 1.00 90.44 742 GLU A C 1
ATOM 5796 O O . GLU A 1 742 ? -29.530 21.256 7.903 1.00 90.44 742 GLU A O 1
ATOM 5801 N N . SER A 1 743 ? -29.636 23.007 9.295 1.00 86.00 743 SER A N 1
ATOM 5802 C CA . SER A 1 743 ? -28.208 23.331 9.184 1.00 86.00 743 SER A CA 1
ATOM 5803 C C . SER A 1 743 ? -27.297 22.224 9.737 1.00 86.00 743 SER A C 1
ATOM 5805 O O . SER A 1 743 ? -26.187 22.036 9.243 1.00 86.00 743 SER A O 1
ATOM 5807 N N . ALA A 1 744 ? -27.745 21.480 10.753 1.00 84.00 744 ALA A N 1
ATOM 5808 C CA . ALA A 1 744 ? -26.973 20.402 11.372 1.00 84.00 744 ALA A CA 1
ATOM 5809 C C . ALA A 1 744 ? -27.078 19.067 10.607 1.00 84.00 744 ALA A C 1
ATOM 5811 O O . ALA A 1 744 ? -26.100 18.313 10.547 1.00 84.00 744 ALA A O 1
ATOM 5812 N N . LEU A 1 745 ? -28.234 18.780 9.993 1.00 85.44 745 LEU A N 1
ATOM 5813 C CA . LEU A 1 745 ? -28.545 17.492 9.355 1.00 85.44 745 LEU A CA 1
ATOM 5814 C C . LEU A 1 745 ? -27.595 17.114 8.212 1.00 85.44 745 LEU A C 1
ATOM 5816 O O . LEU A 1 745 ? -27.267 15.937 8.067 1.00 85.44 745 LEU A O 1
ATOM 5820 N N . ALA A 1 746 ? -27.080 18.092 7.461 1.00 74.88 746 ALA A N 1
ATOM 5821 C CA . ALA A 1 746 ? -26.143 17.851 6.359 1.00 74.88 746 ALA A CA 1
ATOM 5822 C C . ALA A 1 746 ? -24.868 17.092 6.792 1.00 74.88 746 ALA A C 1
ATOM 5824 O O . ALA A 1 746 ? -24.284 16.346 6.006 1.00 74.88 746 ALA A O 1
ATOM 5825 N N . SER A 1 747 ? -24.451 17.258 8.051 1.00 72.25 747 SER A N 1
ATOM 5826 C CA . SER A 1 747 ? -23.255 16.620 8.625 1.00 72.25 747 SER A CA 1
ATOM 5827 C C . SER A 1 747 ? -23.570 15.519 9.645 1.00 72.25 747 SER A C 1
ATOM 5829 O O . SER A 1 747 ? -22.658 14.867 10.158 1.00 72.25 747 SER A O 1
ATOM 5831 N N . ALA A 1 748 ? -24.853 15.294 9.943 1.00 79.19 748 ALA A N 1
ATOM 5832 C CA . ALA A 1 748 ? -25.285 14.356 10.967 1.00 79.19 748 ALA A CA 1
ATOM 5833 C C . ALA A 1 748 ? -25.206 12.899 10.475 1.00 79.19 748 ALA A C 1
ATOM 5835 O O . ALA A 1 748 ? -25.691 12.551 9.390 1.00 79.19 748 ALA A O 1
ATOM 5836 N N . PHE A 1 749 ? -24.615 12.033 11.302 1.00 77.88 749 PHE A N 1
ATOM 5837 C CA . PHE A 1 749 ? -24.646 10.577 11.104 1.00 77.88 749 PHE A CA 1
ATOM 5838 C C . PHE A 1 749 ? -26.029 10.000 11.361 1.00 77.88 749 PHE A C 1
ATOM 5840 O O . PHE A 1 749 ? -26.500 9.151 10.613 1.00 77.88 749 PHE A O 1
ATOM 5847 N N . GLU A 1 750 ? -26.649 10.489 12.428 1.00 86.12 750 GLU A N 1
ATOM 5848 C CA . GLU A 1 750 ? -27.984 10.142 12.867 1.00 86.12 750 GLU A CA 1
ATOM 5849 C C . GLU A 1 750 ? -28.703 11.420 13.287 1.00 86.12 750 GLU A C 1
ATOM 5851 O O . GLU A 1 750 ? -28.077 12.344 13.821 1.00 86.12 750 GLU A O 1
ATOM 5856 N N . ILE A 1 751 ? -30.013 11.480 13.072 1.00 89.19 751 ILE A N 1
ATOM 5857 C CA . ILE A 1 751 ? -30.818 12.666 13.362 1.00 89.19 751 ILE A CA 1
ATOM 5858 C C . ILE A 1 751 ? -30.730 13.047 14.841 1.00 89.19 751 ILE A C 1
ATOM 5860 O O . ILE A 1 751 ? -30.717 14.233 15.154 1.00 89.19 751 ILE A O 1
ATOM 5864 N N . GLN A 1 752 ? -30.553 12.084 15.750 1.00 88.62 752 GLN A N 1
ATOM 5865 C CA . GLN A 1 752 ? -30.370 12.317 17.185 1.00 88.62 752 GLN A CA 1
ATOM 5866 C C . GLN A 1 752 ? -29.197 13.268 17.484 1.00 88.62 752 GLN A C 1
ATOM 5868 O O . GLN A 1 752 ? -29.275 14.058 18.424 1.00 88.62 752 GLN A O 1
ATOM 5873 N N . PHE A 1 753 ? -28.146 13.286 16.653 1.00 85.31 753 PHE A N 1
ATOM 5874 C CA . PHE A 1 753 ? -27.042 14.242 16.804 1.00 85.31 753 PHE A CA 1
ATOM 5875 C C . PHE A 1 753 ? -27.435 15.687 16.475 1.00 85.31 753 PHE A C 1
ATOM 5877 O O . PHE A 1 753 ? -26.745 16.607 16.909 1.00 85.31 753 PHE A O 1
ATOM 5884 N N . ALA A 1 754 ? -28.532 15.911 15.752 1.00 87.31 754 ALA A N 1
ATOM 5885 C CA . ALA A 1 754 ? -29.118 17.236 15.567 1.00 87.31 754 ALA A CA 1
ATOM 5886 C C . ALA A 1 754 ? -30.098 17.599 16.703 1.00 87.31 754 ALA A C 1
ATOM 5888 O O . ALA A 1 754 ? -30.242 18.772 17.042 1.00 87.31 754 ALA A O 1
ATOM 5889 N N . PHE A 1 755 ? -30.736 16.614 17.346 1.00 90.62 755 PHE A N 1
ATOM 5890 C CA . PHE A 1 755 ? -31.701 16.819 18.436 1.00 90.62 755 PHE A CA 1
ATOM 5891 C C . PHE A 1 755 ? -31.037 16.836 19.822 1.00 90.62 755 PHE A C 1
ATOM 5893 O O . PHE A 1 755 ? -31.294 15.984 20.668 1.00 90.62 755 PHE A O 1
ATOM 5900 N N . ASN A 1 756 ? -30.205 17.846 20.088 1.00 87.25 756 ASN A N 1
ATOM 5901 C CA . ASN A 1 756 ? -29.606 18.064 21.410 1.00 87.25 756 ASN A CA 1
ATOM 5902 C C . ASN A 1 756 ? -29.596 19.548 21.810 1.00 87.25 756 ASN A C 1
ATOM 5904 O O . ASN A 1 756 ? -29.816 20.436 20.983 1.00 87.25 756 ASN A O 1
ATOM 5908 N N . LYS A 1 757 ? -29.299 19.824 23.088 1.00 85.25 757 LYS A N 1
ATOM 5909 C CA . LYS A 1 757 ? -29.279 21.193 23.633 1.00 85.25 757 LYS A CA 1
ATOM 5910 C C . LYS A 1 757 ? -28.255 22.127 22.982 1.00 85.25 757 LYS A C 1
ATOM 5912 O O . LYS A 1 757 ? -28.468 23.333 22.997 1.00 85.25 757 LYS A O 1
ATOM 5917 N N . PHE A 1 758 ? -27.168 21.602 22.416 1.00 85.00 758 PHE A N 1
ATOM 5918 C CA . PHE A 1 758 ? -26.121 22.415 21.792 1.00 85.00 758 PHE A CA 1
ATOM 5919 C C . PHE A 1 758 ? -26.557 22.936 20.419 1.00 85.00 758 PHE A C 1
ATOM 5921 O O . PHE A 1 758 ? -26.244 24.069 20.070 1.00 85.00 758 PHE A O 1
ATOM 5928 N N . VAL A 1 759 ? -27.323 22.141 19.666 1.00 86.12 759 VAL A N 1
ATOM 5929 C CA . VAL A 1 759 ? -27.878 22.535 18.359 1.00 86.12 759 VAL A CA 1
ATOM 5930 C C . VAL A 1 759 ? -29.168 23.340 18.525 1.00 86.12 759 VAL A C 1
ATOM 5932 O O . VAL A 1 759 ? -29.343 24.397 17.917 1.00 86.12 759 VAL A O 1
ATOM 5935 N N . LEU A 1 760 ? -30.090 22.860 19.361 1.00 87.12 760 LEU A N 1
ATOM 5936 C CA . LEU A 1 760 ? -31.407 23.477 19.529 1.00 87.12 760 LEU A CA 1
ATOM 5937 C C . LEU A 1 760 ? -31.396 24.691 20.461 1.00 87.12 760 LEU A C 1
ATOM 5939 O O . LEU A 1 760 ? -32.285 25.534 20.349 1.00 87.12 760 LEU A O 1
ATOM 5943 N N . GLY A 1 761 ? -30.383 24.819 21.315 1.00 87.50 761 GLY A N 1
ATOM 5944 C CA . GLY A 1 761 ? -30.299 25.834 22.357 1.00 87.50 761 GLY A CA 1
ATOM 5945 C C . GLY A 1 761 ? -30.939 25.358 23.661 1.00 87.50 761 GLY A C 1
ATOM 5946 O O . GLY A 1 761 ? -32.061 24.853 23.687 1.00 87.50 761 GLY A O 1
ATOM 5947 N N . GLU A 1 762 ? -30.224 25.547 24.767 1.00 86.94 762 GLU A N 1
ATOM 5948 C CA . GLU A 1 762 ? -30.646 25.083 26.090 1.00 86.94 762 GLU A CA 1
ATOM 5949 C C . GLU A 1 762 ? -31.939 25.757 26.568 1.00 86.94 762 GLU A C 1
ATOM 5951 O O . GLU A 1 762 ? -32.820 25.090 27.108 1.00 86.94 762 GLU A O 1
ATOM 5956 N N . GLU A 1 763 ? -32.097 27.056 26.295 1.00 88.00 763 GLU A N 1
ATOM 5957 C CA . GLU A 1 763 ? -33.325 27.789 26.610 1.00 88.00 763 GLU A CA 1
ATOM 5958 C C . GLU A 1 763 ? -34.533 27.175 25.893 1.00 88.00 763 GLU A C 1
ATOM 5960 O O . GLU A 1 763 ? -35.565 26.948 26.520 1.00 88.00 763 GLU A O 1
ATOM 5965 N N . PHE A 1 764 ? -34.399 26.834 24.609 1.00 90.12 764 PHE A N 1
ATOM 5966 C CA . PHE A 1 764 ? -35.478 26.229 23.830 1.00 90.12 764 PHE A CA 1
ATOM 5967 C C . PHE A 1 764 ? -35.860 24.852 24.393 1.00 90.12 764 PHE A C 1
ATOM 5969 O O . PHE A 1 764 ? -37.038 24.594 24.652 1.00 90.12 764 PHE A O 1
ATOM 5976 N N . CYS A 1 765 ? -34.872 23.996 24.674 1.00 89.12 765 CYS A N 1
ATOM 5977 C CA . CYS A 1 765 ? -35.115 22.675 25.256 1.00 89.12 765 CYS A CA 1
ATOM 5978 C C . CYS A 1 765 ? -35.805 22.742 26.630 1.00 89.12 765 CYS A C 1
ATOM 5980 O O . CYS A 1 765 ? -36.683 21.929 26.911 1.00 89.12 765 CYS A O 1
ATOM 5982 N N . LYS A 1 766 ? -35.450 23.714 27.478 1.00 89.56 766 LYS A N 1
ATOM 5983 C CA . LYS A 1 766 ? -36.035 23.856 28.821 1.00 89.56 766 LYS A CA 1
ATOM 5984 C C . LYS A 1 766 ? -37.399 24.534 28.802 1.00 89.56 766 LYS A C 1
ATOM 5986 O O . LYS A 1 766 ? -38.359 24.025 29.367 1.00 89.56 766 LYS A O 1
ATOM 5991 N N . THR A 1 767 ? -37.494 25.693 28.158 1.00 86.38 767 THR A N 1
ATOM 5992 C CA . THR A 1 767 ? -38.671 26.570 28.258 1.00 86.38 767 THR A CA 1
ATOM 5993 C C . THR A 1 767 ? -39.784 26.203 27.285 1.00 86.38 767 THR A C 1
ATOM 5995 O O . THR A 1 767 ? -40.955 26.377 27.616 1.00 86.38 767 THR A O 1
ATOM 5998 N N . ARG A 1 768 ? -39.446 25.701 26.089 1.00 87.12 768 ARG A N 1
ATOM 5999 C CA . ARG A 1 768 ? -40.433 25.338 25.060 1.00 87.12 768 ARG A CA 1
ATOM 6000 C C . ARG A 1 768 ? -40.750 23.852 25.052 1.00 87.12 768 ARG A C 1
ATOM 6002 O O . ARG A 1 768 ? -41.920 23.507 24.935 1.00 87.12 768 ARG A O 1
ATOM 6009 N N . LEU A 1 769 ? -39.737 22.993 25.193 1.00 88.75 769 LEU A N 1
ATOM 6010 C CA . LEU A 1 769 ? -39.935 21.536 25.206 1.00 88.75 769 LEU A CA 1
ATOM 6011 C C . LEU A 1 769 ? -40.130 20.952 26.617 1.00 88.75 769 LEU A C 1
ATOM 6013 O O . LEU A 1 769 ? -40.642 19.844 26.741 1.00 88.75 769 LEU A O 1
ATOM 6017 N N . GLY A 1 770 ? -39.779 21.695 27.673 1.00 89.06 770 GLY A N 1
ATOM 6018 C CA . GLY A 1 770 ? -40.059 21.312 29.062 1.00 89.06 770 GLY A CA 1
ATOM 6019 C C . GLY A 1 770 ? -39.082 20.307 29.683 1.00 89.06 770 GLY A C 1
ATOM 6020 O O . GLY A 1 770 ? -39.441 19.668 30.670 1.00 89.06 770 GLY A O 1
ATOM 6021 N N . PHE A 1 771 ? -37.875 20.137 29.132 1.00 92.62 771 PHE A N 1
ATOM 6022 C CA . PHE A 1 771 ? -36.886 19.187 29.665 1.00 92.62 771 PHE A CA 1
ATOM 6023 C C . PHE A 1 771 ? -36.081 19.753 30.843 1.00 92.62 771 PHE A C 1
ATOM 6025 O O . PHE A 1 771 ? -35.785 20.950 30.886 1.00 92.62 771 PHE A O 1
ATOM 6032 N N . THR A 1 772 ? -35.695 18.890 31.790 1.00 90.12 772 THR A N 1
ATOM 6033 C CA . THR A 1 772 ? -34.909 19.285 32.972 1.00 90.12 772 THR A CA 1
ATOM 6034 C C . THR A 1 772 ? -33.405 19.318 32.703 1.00 90.12 772 THR A C 1
ATOM 6036 O O . THR A 1 772 ? -32.903 18.749 31.731 1.00 90.12 772 THR A O 1
ATOM 6039 N N . ASP A 1 773 ? -32.664 19.966 33.605 1.00 85.75 773 ASP A N 1
ATOM 6040 C CA . ASP A 1 773 ? -31.202 19.945 33.597 1.00 85.75 773 ASP A CA 1
ATOM 6041 C C . ASP A 1 773 ? -30.631 18.533 33.748 1.00 85.75 773 ASP A C 1
ATOM 6043 O O . ASP A 1 773 ? -29.661 18.209 33.065 1.00 85.75 773 ASP A O 1
ATOM 6047 N N . GLU A 1 774 ? -31.223 17.669 34.581 1.00 86.44 774 GLU A N 1
ATOM 6048 C CA . GLU A 1 774 ? -30.753 16.282 34.676 1.00 86.44 774 GLU A CA 1
ATOM 6049 C C . GLU A 1 774 ? -30.925 15.534 33.350 1.00 86.44 774 GLU A C 1
ATOM 6051 O O . GLU A 1 774 ? -29.996 14.858 32.919 1.00 86.44 774 GLU A O 1
ATOM 6056 N N . GLN A 1 775 ? -32.065 15.695 32.669 1.00 87.50 775 GLN A N 1
ATOM 6057 C CA . GLN A 1 775 ? -32.319 15.030 31.386 1.00 87.50 775 GLN A CA 1
ATOM 6058 C C . GLN A 1 775 ? -31.343 15.497 30.303 1.00 87.50 775 GLN A C 1
ATOM 6060 O O . GLN A 1 775 ? -30.739 14.685 29.615 1.00 87.50 775 GLN A O 1
ATOM 6065 N N . LEU A 1 776 ? -31.136 16.809 30.171 1.00 83.81 776 LEU A N 1
ATOM 6066 C CA . LEU A 1 776 ? -30.273 17.373 29.128 1.00 83.81 776 LEU A CA 1
ATOM 6067 C C . LEU A 1 776 ? -28.766 17.174 29.381 1.00 83.81 776 LEU A C 1
ATOM 6069 O O . LEU A 1 776 ? -27.960 17.468 28.493 1.00 83.81 776 LEU A O 1
ATOM 6073 N N . ASN A 1 777 ? -28.377 16.741 30.583 1.00 80.56 777 ASN A N 1
ATOM 6074 C CA . ASN A 1 777 ? -26.998 16.397 30.942 1.00 80.56 777 ASN A CA 1
ATOM 6075 C C . ASN A 1 777 ? -26.757 14.878 31.032 1.00 80.56 777 ASN A C 1
ATOM 6077 O O . ASN A 1 777 ? -25.609 14.464 31.206 1.00 80.56 777 ASN A O 1
ATOM 6081 N N . ASP A 1 778 ? -27.799 14.051 30.900 1.00 80.81 778 ASP A N 1
ATOM 6082 C CA . ASP A 1 778 ? -27.660 12.600 30.795 1.00 80.81 778 ASP A CA 1
ATOM 6083 C C . ASP A 1 778 ? -27.205 12.214 29.381 1.00 80.81 778 ASP A C 1
ATOM 6085 O O . ASP A 1 778 ? -27.855 12.511 28.378 1.00 80.81 778 ASP A O 1
ATOM 6089 N N . TRP A 1 779 ? -26.075 11.512 29.305 1.00 75.31 779 TRP A N 1
ATOM 6090 C CA . TRP A 1 779 ? -25.481 11.042 28.055 1.00 75.31 779 TRP A CA 1
ATOM 6091 C C . TRP A 1 779 ? -26.343 10.009 27.318 1.00 75.31 779 TRP A C 1
ATOM 6093 O O . TRP A 1 779 ? -26.136 9.800 26.125 1.00 75.31 779 TRP A O 1
ATOM 6103 N N . ASN A 1 780 ? -27.299 9.371 28.000 1.00 82.19 780 ASN A N 1
ATOM 6104 C CA . ASN A 1 780 ? -28.212 8.393 27.404 1.00 82.19 780 ASN A CA 1
ATOM 6105 C C . ASN A 1 780 ? -29.582 8.984 27.034 1.00 82.19 780 ASN A C 1
ATOM 6107 O O . ASN A 1 780 ? -30.476 8.240 26.627 1.00 82.19 780 ASN A O 1
ATOM 6111 N N . PHE A 1 781 ? -29.780 10.295 27.197 1.00 86.38 781 PHE A N 1
ATOM 6112 C CA . PHE A 1 781 ? -31.071 10.920 26.938 1.00 86.38 781 PHE A CA 1
ATOM 6113 C C . PHE A 1 781 ? -31.353 11.061 25.435 1.00 86.38 781 PHE A C 1
ATOM 6115 O O . PHE A 1 781 ? -30.653 11.772 24.715 1.00 86.38 781 PHE A O 1
ATOM 6122 N N . ASP A 1 782 ? -32.425 10.414 24.969 1.00 87.88 782 ASP A N 1
ATOM 6123 C CA . ASP A 1 782 ? -32.941 10.544 23.603 1.00 87.88 782 ASP A CA 1
ATOM 6124 C C . ASP A 1 782 ? -34.106 11.545 23.576 1.00 87.88 782 ASP A C 1
ATOM 6126 O O . ASP A 1 782 ? -35.234 11.250 23.990 1.00 87.88 782 ASP A O 1
ATOM 6130 N N . LEU A 1 783 ? -33.824 12.746 23.065 1.00 91.00 783 LEU A N 1
ATOM 6131 C CA . LEU A 1 783 ? -34.785 13.844 22.993 1.00 91.00 783 LEU A CA 1
ATOM 6132 C C . LEU A 1 783 ? -36.005 13.487 22.127 1.00 91.00 783 LEU A C 1
ATOM 6134 O O . LEU A 1 783 ? -37.126 13.861 22.470 1.00 91.00 783 LEU A O 1
ATOM 6138 N N . LEU A 1 784 ? -35.825 12.745 21.030 1.00 92.00 784 LEU A N 1
ATOM 6139 C CA . LEU A 1 784 ? -36.926 12.379 20.133 1.00 92.00 784 LEU A CA 1
ATOM 6140 C C . LEU A 1 784 ? -37.884 11.385 20.797 1.00 92.00 784 LEU A C 1
ATOM 6142 O O . LEU A 1 784 ? -39.103 11.545 20.691 1.00 92.00 784 LEU A O 1
ATOM 6146 N N . GLN A 1 785 ? -37.356 10.405 21.535 1.00 92.06 785 GLN A N 1
ATOM 6147 C CA . GLN A 1 785 ? -38.194 9.497 22.326 1.00 92.06 785 GLN A CA 1
ATOM 6148 C C . GLN A 1 785 ? -38.937 10.240 23.437 1.00 92.06 785 GLN A C 1
ATOM 6150 O O . GLN A 1 785 ? -40.126 9.998 23.650 1.00 92.06 785 GLN A O 1
ATOM 6155 N N . ALA A 1 786 ? -38.277 11.193 24.100 1.00 91.25 786 ALA A N 1
ATOM 6156 C CA . ALA A 1 786 ? -38.902 12.016 25.134 1.00 91.25 786 ALA A CA 1
ATOM 6157 C C . ALA A 1 786 ? -40.025 12.920 24.584 1.00 91.25 786 ALA A C 1
ATOM 6159 O O . ALA A 1 786 ? -40.997 13.193 25.286 1.00 91.25 786 ALA A O 1
ATOM 6160 N N . LEU A 1 787 ? -39.951 13.320 23.307 1.00 91.06 787 LEU A N 1
ATOM 6161 C CA . LEU A 1 787 ? -41.039 14.003 22.591 1.00 91.06 787 LEU A CA 1
ATOM 6162 C C . LEU A 1 787 ? -42.195 13.067 22.189 1.00 91.06 787 LEU A C 1
ATOM 6164 O O . LEU A 1 787 ? -43.220 13.533 21.678 1.00 91.06 787 LEU A O 1
ATOM 6168 N N . GLY A 1 788 ? -42.070 11.761 22.433 1.00 91.94 788 GLY A N 1
ATOM 6169 C CA . GLY A 1 788 ? -43.099 10.755 22.179 1.00 91.94 788 GLY A CA 1
ATOM 6170 C C . GLY A 1 788 ? -43.040 10.119 20.791 1.00 91.94 788 GLY A C 1
ATOM 6171 O O . GLY A 1 788 ? -44.033 9.523 20.376 1.00 91.94 788 GLY A O 1
ATOM 6172 N N . PHE A 1 789 ? -41.924 10.244 20.065 1.00 94.31 789 PHE A N 1
ATOM 6173 C CA . PHE A 1 789 ? -41.714 9.481 18.836 1.00 94.31 789 PHE A CA 1
ATOM 6174 C C . PHE A 1 789 ? -41.271 8.055 19.159 1.00 94.31 789 PHE A C 1
ATOM 6176 O O . PHE A 1 789 ? -40.449 7.814 20.044 1.00 94.31 789 PHE A O 1
ATOM 6183 N N . THR A 1 790 ? -41.812 7.088 18.426 1.00 94.38 790 THR A N 1
ATOM 6184 C CA . THR A 1 790 ? -41.394 5.690 18.561 1.00 94.38 790 THR A CA 1
ATOM 6185 C C . THR A 1 790 ? -40.044 5.461 17.885 1.00 94.38 790 THR A C 1
ATOM 6187 O O . THR A 1 790 ? -39.686 6.150 16.928 1.00 94.38 790 THR A O 1
ATOM 6190 N N . LYS A 1 791 ? -39.322 4.416 18.304 1.00 91.00 791 LYS A N 1
ATOM 6191 C CA . LYS A 1 791 ? -38.062 4.011 17.662 1.00 91.00 791 LYS A CA 1
ATOM 6192 C C . LYS A 1 791 ? -38.207 3.790 16.149 1.00 91.00 791 LYS A C 1
ATOM 6194 O O . LYS A 1 791 ? -37.325 4.170 15.394 1.00 91.00 791 LYS A O 1
ATOM 6199 N N . SER A 1 792 ? -39.336 3.236 15.696 1.00 91.00 792 SER A N 1
ATOM 6200 C CA . SER A 1 792 ? -39.591 3.016 14.265 1.00 91.00 792 SER A CA 1
ATOM 6201 C C . SER A 1 792 ? -39.749 4.323 13.481 1.00 91.00 792 SER A C 1
ATOM 6203 O O . SER A 1 792 ? -39.304 4.395 12.340 1.00 91.00 792 SER A O 1
ATOM 6205 N N . GLN A 1 793 ? -40.376 5.345 14.072 1.00 93.06 793 GLN A N 1
ATOM 6206 C CA . GLN A 1 793 ? -40.526 6.661 13.438 1.00 93.06 793 GLN A CA 1
ATOM 6207 C C . GLN A 1 793 ? -39.180 7.387 13.358 1.00 93.06 793 GLN A C 1
ATOM 6209 O O . GLN A 1 793 ? -38.861 7.976 12.329 1.00 93.06 793 GLN A O 1
ATOM 6214 N N . ILE A 1 794 ? -38.372 7.293 14.420 1.00 92.56 794 ILE A N 1
ATOM 6215 C CA . ILE A 1 794 ? -37.009 7.842 14.458 1.00 92.56 794 ILE A CA 1
ATOM 6216 C C . ILE A 1 794 ? -36.152 7.174 13.386 1.00 92.56 794 ILE A C 1
ATOM 6218 O O . ILE A 1 794 ? -35.519 7.865 12.598 1.00 92.56 794 ILE A O 1
ATOM 6222 N N . ASP A 1 795 ? -36.189 5.845 13.302 1.00 90.44 795 ASP A N 1
ATOM 6223 C CA . ASP A 1 795 ? -35.433 5.083 12.311 1.00 90.44 795 ASP A CA 1
ATOM 6224 C C . ASP A 1 795 ? -35.826 5.444 10.867 1.00 90.44 795 ASP A C 1
ATOM 6226 O O . ASP A 1 795 ? -34.944 5.627 10.029 1.00 90.44 795 ASP A O 1
ATOM 6230 N N . ALA A 1 796 ? -37.124 5.590 10.573 1.00 90.69 796 ALA A N 1
ATOM 6231 C CA . ALA A 1 796 ? -37.606 5.977 9.244 1.00 90.69 796 ALA A CA 1
ATOM 6232 C C . ALA A 1 796 ? -37.154 7.395 8.855 1.00 90.69 796 ALA A C 1
ATOM 6234 O O . ALA A 1 796 ? -36.637 7.608 7.756 1.00 90.69 796 ALA A O 1
ATOM 6235 N N . ALA A 1 797 ? -37.283 8.351 9.778 1.00 92.50 797 ALA A N 1
ATOM 6236 C CA . ALA A 1 797 ? -36.812 9.715 9.574 1.00 92.50 797 ALA A CA 1
ATOM 6237 C C . ALA A 1 797 ? -35.284 9.788 9.457 1.00 92.50 797 ALA A C 1
ATOM 6239 O O . ALA A 1 797 ? -34.753 10.581 8.678 1.00 92.50 797 ALA A O 1
ATOM 6240 N N . ASN A 1 798 ? -34.574 8.927 10.187 1.00 91.62 798 ASN A N 1
ATOM 6241 C CA . ASN A 1 798 ? -33.129 8.813 10.109 1.00 91.62 798 ASN A CA 1
ATOM 6242 C C . ASN A 1 798 ? -32.679 8.303 8.741 1.00 91.62 798 ASN A C 1
ATOM 6244 O O . ASN A 1 798 ? -31.794 8.895 8.132 1.00 91.62 798 ASN A O 1
ATOM 6248 N N . THR A 1 799 ? -33.316 7.252 8.223 1.00 90.75 799 THR A N 1
ATOM 6249 C CA . THR A 1 799 ? -33.045 6.757 6.869 1.00 90.75 799 THR A CA 1
ATOM 6250 C C . THR A 1 799 ? -33.337 7.822 5.814 1.00 90.75 799 THR A C 1
ATOM 6252 O O . THR A 1 799 ? -32.531 7.993 4.906 1.00 90.75 799 THR A O 1
ATOM 6255 N N . TYR A 1 800 ? -34.423 8.588 5.950 1.00 92.00 800 TYR A N 1
ATOM 6256 C CA . TYR A 1 800 ? -34.736 9.665 5.011 1.00 92.00 800 TYR A CA 1
ATOM 6257 C C . TYR A 1 800 ? -33.704 10.804 5.056 1.00 92.00 800 TYR A C 1
ATOM 6259 O O . TYR A 1 800 ? -33.148 11.179 4.028 1.00 92.00 800 TYR A O 1
ATOM 6267 N N . ALA A 1 801 ? -33.412 11.361 6.235 1.00 91.12 801 ALA A N 1
ATOM 6268 C CA . ALA A 1 801 ? -32.548 12.537 6.349 1.00 91.12 801 ALA A CA 1
ATOM 6269 C C . ALA A 1 801 ? -31.053 12.194 6.266 1.00 91.12 801 ALA A C 1
ATOM 6271 O O . ALA A 1 801 ? -30.294 12.879 5.580 1.00 91.12 801 ALA A O 1
ATOM 6272 N N . CYS A 1 802 ? -30.623 11.137 6.956 1.00 88.94 802 CYS A N 1
ATOM 6273 C CA . CYS A 1 802 ? -29.218 10.760 7.104 1.00 88.94 802 CYS A CA 1
ATOM 6274 C C . CYS A 1 802 ? -28.782 9.598 6.197 1.00 88.94 802 CYS A C 1
ATOM 6276 O O . CYS A 1 802 ? -27.572 9.377 6.089 1.00 88.94 802 CYS A O 1
ATOM 6278 N N . GLY A 1 803 ? -29.723 8.917 5.537 1.00 90.56 803 GLY A N 1
ATOM 6279 C CA . GLY A 1 803 ? -29.466 7.819 4.609 1.00 90.56 803 GLY A CA 1
ATOM 6280 C C . GLY A 1 803 ? -29.437 6.452 5.285 1.00 90.56 803 GLY A C 1
ATOM 6281 O O . GLY A 1 803 ? -29.112 6.316 6.465 1.00 90.56 803 GLY A O 1
ATOM 6282 N N . ALA A 1 804 ? -29.744 5.405 4.522 1.00 91.19 804 ALA A N 1
ATOM 6283 C CA . ALA A 1 804 ? -29.556 4.021 4.954 1.00 91.19 804 ALA A CA 1
ATOM 6284 C C . ALA A 1 804 ? -28.073 3.614 4.999 1.00 91.19 804 ALA A C 1
ATOM 6286 O O . ALA A 1 804 ? -27.723 2.642 5.671 1.00 91.19 804 ALA A O 1
ATOM 6287 N N . MET A 1 805 ? -27.210 4.342 4.273 1.00 90.88 805 MET A N 1
ATOM 6288 C CA . MET A 1 805 ? -25.787 4.051 4.033 1.00 90.88 805 MET A CA 1
ATOM 6289 C C . MET A 1 805 ? -25.517 2.699 3.351 1.00 90.88 805 MET A C 1
ATOM 6291 O O . MET A 1 805 ? -24.361 2.329 3.170 1.00 90.88 805 MET A O 1
ATOM 6295 N N . THR A 1 806 ? -26.566 1.980 2.951 1.00 92.69 806 THR A N 1
ATOM 6296 C CA . THR A 1 806 ? -26.533 0.727 2.196 1.00 92.69 806 THR A CA 1
ATOM 6297 C C . THR A 1 806 ? -27.484 0.813 1.017 1.00 92.69 806 THR A C 1
ATOM 6299 O O . THR A 1 806 ? -28.420 1.610 1.031 1.00 92.69 806 THR A O 1
ATOM 6302 N N . ILE A 1 807 ? -27.250 -0.038 0.023 1.00 92.50 807 ILE A N 1
ATOM 6303 C CA . ILE A 1 807 ? -28.139 -0.204 -1.121 1.00 92.50 807 ILE A CA 1
ATOM 6304 C C . ILE A 1 807 ? -29.237 -1.251 -0.863 1.00 92.50 807 ILE A C 1
ATOM 6306 O O . ILE A 1 807 ? -30.221 -1.323 -1.597 1.00 92.50 807 ILE A O 1
ATOM 6310 N N . GLU A 1 808 ? -29.085 -2.068 0.184 1.00 94.44 808 GLU A N 1
ATOM 6311 C CA . GLU A 1 808 ? -30.066 -3.090 0.552 1.00 94.44 808 GLU A CA 1
ATOM 6312 C C . GLU A 1 808 ? -31.398 -2.441 0.942 1.00 94.44 808 GLU A C 1
ATOM 6314 O O . GLU A 1 808 ? -31.459 -1.652 1.882 1.00 94.44 808 GLU A O 1
ATOM 6319 N N . GLY A 1 809 ? -32.471 -2.792 0.230 1.00 93.50 809 GLY A N 1
ATOM 6320 C CA . GLY A 1 809 ? -33.792 -2.193 0.432 1.00 93.50 809 GLY A CA 1
ATOM 6321 C C . GLY A 1 809 ? -33.986 -0.830 -0.238 1.00 93.50 809 GLY A C 1
ATOM 6322 O O . GLY A 1 809 ? -35.036 -0.220 -0.032 1.00 93.50 809 GLY A O 1
ATOM 6323 N N . ALA A 1 810 ? -33.025 -0.364 -1.045 1.00 94.50 810 ALA A N 1
ATOM 6324 C CA . ALA A 1 810 ? -33.200 0.836 -1.854 1.00 94.50 810 ALA A CA 1
ATOM 6325 C C . ALA A 1 810 ? -34.393 0.678 -2.820 1.00 94.50 810 ALA A C 1
ATOM 6327 O O . ALA A 1 810 ? -34.617 -0.417 -3.350 1.00 94.50 810 ALA A O 1
ATOM 6328 N N . PRO A 1 811 ? -35.161 1.753 -3.071 1.00 93.81 811 PRO A N 1
ATOM 6329 C CA . PRO A 1 811 ? -36.287 1.711 -3.998 1.00 93.81 811 PRO A CA 1
ATOM 6330 C C . PRO A 1 811 ? -35.815 1.312 -5.400 1.00 93.81 811 PRO A C 1
ATOM 6332 O O . PRO A 1 811 ? -34.700 1.633 -5.799 1.00 93.81 811 PRO A O 1
ATOM 6335 N N . HIS A 1 812 ? -36.667 0.617 -6.157 1.00 96.56 812 HIS A N 1
ATOM 6336 C CA . HIS A 1 812 ? -36.413 0.140 -7.531 1.00 96.56 812 HIS A CA 1
ATOM 6337 C C . HIS A 1 812 ? -35.323 -0.927 -7.689 1.00 96.56 812 HIS A C 1
ATOM 6339 O O . HIS A 1 812 ? -35.386 -1.698 -8.645 1.00 96.56 812 HIS A O 1
ATOM 6345 N N . LEU A 1 813 ? -34.334 -0.986 -6.792 1.00 96.31 813 LEU A N 1
ATOM 6346 C CA . LEU A 1 813 ? -33.171 -1.844 -6.954 1.00 96.31 813 LEU A CA 1
ATOM 6347 C C . LEU A 1 813 ? -33.519 -3.322 -6.764 1.00 96.31 813 LEU A C 1
ATOM 6349 O O . LEU A 1 813 ? -33.938 -3.766 -5.693 1.00 96.31 813 LEU A O 1
ATOM 6353 N N . LEU A 1 814 ? -33.257 -4.092 -7.811 1.00 96.69 814 LEU A N 1
ATOM 6354 C CA . LEU A 1 814 ? -33.469 -5.527 -7.849 1.00 96.69 814 LEU A CA 1
ATOM 6355 C C . LEU A 1 814 ? -32.442 -6.277 -6.970 1.00 96.69 814 LEU A C 1
ATOM 6357 O O . LEU A 1 814 ? -31.244 -5.976 -7.056 1.00 96.69 814 LEU A O 1
ATOM 6361 N N . PRO A 1 815 ? -32.863 -7.262 -6.149 1.00 95.75 815 PRO A N 1
ATOM 6362 C CA . PRO A 1 815 ? -31.962 -8.022 -5.277 1.00 95.75 815 PRO A CA 1
ATOM 6363 C C . PRO A 1 815 ? -30.795 -8.715 -5.995 1.00 95.75 815 PRO A C 1
ATOM 6365 O O . PRO A 1 815 ? -29.708 -8.830 -5.430 1.00 95.75 815 PRO A O 1
ATOM 6368 N N . GLU A 1 816 ? -30.981 -9.154 -7.241 1.00 96.38 816 GLU A N 1
ATOM 6369 C CA . GLU A 1 816 ? -29.933 -9.764 -8.068 1.00 96.38 816 GLU A CA 1
ATOM 6370 C C . GLU A 1 816 ? -28.776 -8.811 -8.397 1.00 96.38 816 GLU A C 1
ATOM 6372 O O . GLU A 1 816 ? -27.675 -9.268 -8.695 1.00 96.38 816 GLU A O 1
ATOM 6377 N N . HIS A 1 817 ? -28.995 -7.498 -8.303 1.00 97.38 817 HIS A N 1
ATOM 6378 C CA . HIS A 1 817 ? -27.975 -6.480 -8.540 1.00 97.38 817 HIS A CA 1
ATOM 6379 C C . HIS A 1 817 ? -27.204 -6.094 -7.269 1.00 97.38 817 HIS A C 1
ATOM 6381 O O . HIS A 1 817 ? -26.168 -5.441 -7.369 1.00 97.38 817 HIS A O 1
ATOM 6387 N N . TYR A 1 818 ? -27.647 -6.520 -6.079 1.00 96.62 818 TYR A N 1
ATOM 6388 C CA . TYR A 1 818 ? -26.963 -6.209 -4.815 1.00 96.62 818 TYR A CA 1
ATOM 6389 C C . TYR A 1 818 ? -25.482 -6.628 -4.788 1.00 96.62 818 TYR A C 1
ATOM 6391 O O . TYR A 1 818 ? -24.675 -5.810 -4.349 1.00 96.62 818 TYR A O 1
ATOM 6399 N N . PRO A 1 819 ? -25.076 -7.813 -5.302 1.00 97.12 819 PRO A N 1
ATOM 6400 C CA . PRO A 1 819 ? -23.677 -8.241 -5.263 1.00 97.12 819 PRO A CA 1
ATOM 6401 C C . PRO A 1 819 ? -22.680 -7.282 -5.935 1.00 97.12 819 PRO A C 1
ATOM 6403 O O . PRO A 1 819 ? -21.501 -7.286 -5.589 1.00 97.12 819 PRO A O 1
ATOM 6406 N N . VAL A 1 820 ? -23.129 -6.445 -6.879 1.00 97.31 820 VAL A N 1
ATOM 6407 C CA . VAL A 1 820 ? -22.292 -5.422 -7.539 1.00 97.31 820 VAL A CA 1
ATOM 6408 C C . VAL A 1 820 ? -21.812 -4.353 -6.551 1.00 97.31 820 VAL A C 1
ATOM 6410 O O . VAL A 1 820 ? -20.751 -3.761 -6.739 1.00 97.31 820 VAL A O 1
ATOM 6413 N N . PHE A 1 821 ? -22.582 -4.120 -5.489 1.00 96.25 821 PHE A N 1
ATOM 6414 C CA . PHE A 1 821 ? -22.357 -3.068 -4.501 1.00 96.25 821 PHE A CA 1
ATOM 6415 C C . PHE A 1 821 ? -21.879 -3.606 -3.147 1.00 96.25 821 PHE A C 1
ATOM 6417 O O . PHE A 1 821 ? -21.737 -2.828 -2.202 1.00 96.25 821 PHE A O 1
ATOM 6424 N N . ASP A 1 822 ? -21.634 -4.915 -3.031 1.00 95.88 822 ASP A N 1
ATOM 6425 C CA . ASP A 1 822 ? -21.099 -5.495 -1.801 1.00 95.88 822 ASP A CA 1
ATOM 6426 C C . ASP A 1 822 ? -19.711 -4.887 -1.509 1.00 95.88 822 ASP A C 1
ATOM 6428 O O . ASP A 1 822 ? -18.856 -4.763 -2.387 1.00 95.88 822 ASP A O 1
ATOM 6432 N N . CYS A 1 823 ? -19.496 -4.476 -0.260 1.00 95.19 823 CYS A N 1
ATOM 6433 C CA . CYS A 1 823 ? -18.245 -3.888 0.224 1.00 95.19 823 CYS A CA 1
ATOM 6434 C C . CYS A 1 823 ? -17.482 -4.875 1.119 1.00 95.19 823 CYS A C 1
ATOM 6436 O O . CYS A 1 823 ? -17.992 -5.940 1.463 1.00 95.19 823 CYS A O 1
ATOM 6438 N N . ALA A 1 824 ? -16.270 -4.512 1.542 1.00 92.62 824 ALA A N 1
ATOM 6439 C CA . ALA A 1 824 ? -15.473 -5.302 2.485 1.00 92.62 824 ALA A CA 1
ATOM 6440 C C . ALA A 1 824 ? -16.162 -5.500 3.850 1.00 92.62 824 ALA A C 1
ATOM 6442 O O . ALA A 1 824 ? -15.864 -6.458 4.557 1.00 92.62 824 ALA A O 1
ATOM 6443 N N . ASN A 1 825 ? -17.077 -4.600 4.223 1.00 90.62 825 ASN A N 1
ATOM 6444 C CA . ASN A 1 825 ? -17.852 -4.668 5.457 1.00 90.62 825 ASN A CA 1
ATOM 6445 C C . ASN A 1 825 ? -19.343 -4.442 5.186 1.00 90.62 825 ASN A C 1
ATOM 6447 O O . ASN A 1 825 ? -19.689 -3.810 4.183 1.00 90.62 825 ASN A O 1
ATOM 6451 N N . PRO A 1 826 ? -20.225 -4.891 6.099 1.00 93.12 826 PRO A N 1
ATOM 6452 C CA . PRO A 1 826 ? -21.625 -4.501 6.077 1.00 93.12 826 PRO A CA 1
ATOM 6453 C C . PRO A 1 826 ? -21.768 -2.978 6.078 1.00 93.12 826 PRO A C 1
ATOM 6455 O O . PRO A 1 826 ? -21.180 -2.275 6.904 1.00 93.12 826 PRO A O 1
ATOM 6458 N N . CYS A 1 827 ? -22.557 -2.473 5.136 1.00 91.38 827 CYS A N 1
ATOM 6459 C CA . CYS A 1 827 ? -22.797 -1.047 4.974 1.00 91.38 827 CYS A CA 1
ATOM 6460 C C . CYS A 1 827 ? -24.002 -0.595 5.809 1.00 91.38 827 CYS A C 1
ATOM 6462 O O . CYS A 1 827 ? -25.072 -1.202 5.765 1.00 91.38 827 CYS A O 1
ATOM 6464 N N . GLY A 1 828 ? -23.853 0.513 6.536 1.00 86.94 828 GLY A N 1
ATOM 6465 C CA . GLY A 1 828 ? -24.935 1.094 7.330 1.00 86.94 828 GLY A CA 1
ATOM 6466 C C . GLY A 1 828 ? -25.451 0.201 8.461 1.00 86.94 828 GLY A C 1
ATOM 6467 O O . GLY A 1 828 ? -24.896 -0.844 8.785 1.00 86.94 828 GLY A O 1
ATOM 6468 N N . ARG A 1 829 ? -26.543 0.636 9.096 1.00 85.81 829 ARG A N 1
ATOM 6469 C CA . ARG A 1 829 ? -27.119 -0.046 10.271 1.00 85.81 829 ARG A CA 1
ATOM 6470 C C . ARG A 1 829 ? -27.918 -1.302 9.913 1.00 85.81 829 ARG A C 1
ATOM 6472 O O . ARG A 1 829 ? -28.047 -2.204 10.736 1.00 85.81 829 ARG A O 1
ATOM 6479 N N . ILE A 1 830 ? -28.513 -1.321 8.721 1.00 88.88 830 ILE A N 1
ATOM 6480 C CA . ILE A 1 830 ? -29.439 -2.377 8.283 1.00 88.88 830 ILE A CA 1
ATOM 6481 C C . ILE A 1 830 ? -28.823 -3.333 7.258 1.00 88.88 830 ILE A C 1
ATOM 6483 O O . ILE A 1 830 ? -29.418 -4.380 7.003 1.00 88.88 830 ILE A O 1
ATOM 6487 N N . GLY A 1 831 ? -27.663 -2.990 6.687 1.00 92.00 831 GLY A N 1
ATOM 6488 C CA . GLY A 1 831 ? -26.976 -3.840 5.725 1.00 92.00 831 GLY A CA 1
ATOM 6489 C C . GLY A 1 831 ? -26.447 -5.112 6.374 1.00 92.00 831 GLY A C 1
ATOM 6490 O O . GLY A 1 831 ? -26.019 -5.125 7.530 1.00 92.00 831 GLY A O 1
ATOM 6491 N N . ARG A 1 832 ? -26.514 -6.208 5.628 1.00 94.94 832 ARG A N 1
ATOM 6492 C CA . ARG A 1 832 ? -26.100 -7.547 6.058 1.00 94.94 832 ARG A CA 1
ATOM 6493 C C . ARG A 1 832 ? -25.114 -8.181 5.091 1.00 94.94 832 ARG A C 1
ATOM 6495 O O . ARG A 1 832 ? -24.437 -9.133 5.474 1.00 94.94 832 ARG A O 1
ATOM 6502 N N . ARG A 1 833 ? -25.051 -7.692 3.852 1.00 94.50 833 ARG A N 1
ATOM 6503 C CA . ARG A 1 833 ? -24.178 -8.231 2.812 1.00 94.50 833 ARG A CA 1
ATOM 6504 C C . ARG A 1 833 ? -22.792 -7.604 2.879 1.00 94.50 833 ARG A C 1
ATOM 6506 O O . ARG A 1 833 ? -22.643 -6.427 3.195 1.00 94.50 833 ARG A O 1
ATOM 6513 N N . PHE A 1 834 ? -21.790 -8.417 2.581 1.00 95.50 834 PHE A N 1
ATOM 6514 C CA . PHE A 1 834 ? -20.395 -8.017 2.468 1.00 95.50 834 PHE A CA 1
ATOM 6515 C C . PHE A 1 834 ? -19.631 -9.083 1.678 1.00 95.50 834 PHE A C 1
ATOM 6517 O O . PHE A 1 834 ? -20.064 -10.235 1.580 1.00 95.50 834 PHE A O 1
ATOM 6524 N N . ILE A 1 835 ? -18.492 -8.693 1.118 1.00 95.62 835 ILE A N 1
ATOM 6525 C CA . ILE A 1 835 ? -17.582 -9.589 0.410 1.00 95.62 835 ILE A CA 1
ATOM 6526 C C . ILE A 1 835 ? -16.946 -10.541 1.420 1.00 95.62 835 ILE A C 1
ATOM 6528 O O . ILE A 1 835 ? -16.385 -10.122 2.431 1.00 95.62 835 ILE A O 1
ATOM 6532 N N . SER A 1 836 ? -17.016 -11.839 1.135 1.00 93.75 836 SER A N 1
ATOM 6533 C CA . SER A 1 836 ? -16.400 -12.846 1.991 1.00 93.75 836 SER A CA 1
ATOM 6534 C C . SER A 1 836 ? -14.871 -12.702 2.013 1.00 93.75 836 SER A C 1
ATOM 6536 O O . SER A 1 836 ? -14.257 -12.307 1.019 1.00 93.75 836 SER A O 1
ATOM 6538 N N . ALA A 1 837 ? -14.228 -13.087 3.122 1.00 90.56 837 ALA A N 1
ATOM 6539 C CA . ALA A 1 837 ? -12.763 -13.114 3.197 1.00 90.56 837 ALA A CA 1
ATOM 6540 C C . ALA A 1 837 ? -12.152 -14.005 2.096 1.00 90.56 837 ALA A C 1
ATOM 6542 O O . ALA A 1 837 ? -11.131 -13.664 1.504 1.00 90.56 837 ALA A O 1
ATOM 6543 N N . GLU A 1 838 ? -12.816 -15.118 1.772 1.00 93.75 838 GLU A N 1
ATOM 6544 C CA . GLU A 1 838 ? -12.417 -16.004 0.679 1.00 93.75 838 GLU A CA 1
ATOM 6545 C C . GLU A 1 838 ? -12.514 -15.320 -0.692 1.00 93.75 838 GLU A C 1
ATOM 6547 O O . GLU A 1 838 ? -11.643 -15.520 -1.537 1.00 93.75 838 GLU A O 1
ATOM 6552 N N . GLY A 1 839 ? -13.527 -14.481 -0.910 1.00 93.88 839 GLY A N 1
ATOM 6553 C CA . GLY A 1 839 ? -13.688 -13.714 -2.141 1.00 93.88 839 GLY A CA 1
ATOM 6554 C C . GLY A 1 839 ? -12.499 -12.808 -2.430 1.00 93.88 839 GLY A C 1
ATOM 6555 O O . GLY A 1 839 ? -11.990 -12.792 -3.550 1.00 93.88 839 GLY A O 1
ATOM 6556 N N . HIS A 1 840 ? -12.003 -12.118 -1.401 1.00 92.25 840 HIS A N 1
ATOM 6557 C CA . HIS A 1 840 ? -10.808 -11.288 -1.523 1.00 92.25 840 HIS A CA 1
ATOM 6558 C C . HIS A 1 840 ? -9.527 -12.123 -1.692 1.00 92.25 840 HIS A C 1
ATOM 6560 O O . HIS A 1 840 ? -8.733 -11.838 -2.585 1.00 92.25 840 HIS A O 1
ATOM 6566 N N . ILE A 1 841 ? -9.354 -13.213 -0.930 1.00 92.31 841 ILE A N 1
ATOM 6567 C CA . ILE A 1 841 ? -8.206 -14.130 -1.096 1.00 92.31 841 ILE A CA 1
ATOM 6568 C C . ILE A 1 841 ? -8.139 -14.675 -2.529 1.00 92.31 841 ILE A C 1
ATOM 6570 O O . ILE A 1 841 ? -7.070 -14.704 -3.129 1.00 92.31 841 ILE A O 1
ATOM 6574 N N . ARG A 1 842 ? -9.280 -15.065 -3.104 1.00 94.69 842 ARG A N 1
ATOM 6575 C CA . ARG A 1 842 ? -9.367 -15.566 -4.482 1.00 94.69 842 ARG A CA 1
ATOM 6576 C C . ARG A 1 842 ? -9.219 -14.478 -5.549 1.00 94.69 842 ARG A C 1
ATOM 6578 O O . ARG A 1 842 ? -9.033 -14.828 -6.703 1.00 94.69 842 ARG A O 1
ATOM 6585 N N . MET A 1 843 ? -9.369 -13.197 -5.207 1.00 95.75 843 MET A N 1
ATOM 6586 C CA . MET A 1 843 ? -9.028 -12.087 -6.107 1.00 95.75 843 MET A CA 1
ATOM 6587 C C . MET A 1 843 ? -7.515 -11.850 -6.147 1.00 95.75 843 MET A C 1
ATOM 6589 O O . MET A 1 843 ? -6.977 -11.461 -7.178 1.00 95.75 843 MET A O 1
ATOM 6593 N N . MET A 1 844 ? -6.841 -12.065 -5.013 1.00 92.00 844 MET A N 1
ATOM 6594 C CA . MET A 1 844 ? -5.385 -11.955 -4.901 1.00 92.00 844 MET A CA 1
ATOM 6595 C C . MET A 1 844 ? -4.642 -13.139 -5.536 1.00 92.00 844 MET A C 1
ATOM 6597 O O . MET A 1 844 ? -3.503 -12.964 -5.967 1.00 92.00 844 MET A O 1
ATOM 6601 N N . ALA A 1 845 ? -5.255 -14.327 -5.530 1.00 87.62 845 ALA A N 1
ATOM 6602 C CA . ALA A 1 845 ? -4.734 -15.563 -6.124 1.00 87.62 845 ALA A CA 1
ATOM 6603 C C . ALA A 1 845 ? -4.979 -15.624 -7.635 1.00 87.62 845 ALA A C 1
ATOM 6605 O O . ALA A 1 845 ? -4.053 -16.084 -8.344 1.00 87.62 845 ALA A O 1
#

Sequence (845 aa):
MIIKRYFTKPGKDPYDGIRFEPRVSEIRNPDGSVVFRMENVMVPEDWSQVATDILAQKYFRKAGVPQPDGSLGSETDSRQVFHRMAGCWTDWGKRYGYFASDLDAQVFYDEIVHMMARQIAAPNSPQWFNTGLYYAYGIAGVPQGHYYVDPDTREVKRSENAYERPQPHACFILSVKDDLVNEGGIMDLWTREARIFKYGSGVGTNFSPIRGENEKLSGGGRSSGLMSFLKVGDRSAGAIKSGGTTRRAAKMVCLDIDHPDVEQFIRWKVTEEQKVASLVAGSQINRRHLNEVLDACRNPEPADLPREDRLNPRKNVRLRRAIARAKEACVPLNYIERTIQLAEQGAETVDFPTYDTGYESEAYATVSGQNSNNSVRIPNAFFEALEKGEDWVLRNRTDGTVAKRVPARKLWDDICFSAWACADPGVQFDTTINEWHTCPNDGRINASNPCSEYMFLDDTACNLASINLAKFYDPQTGRFDVEGYRHAIRLWTIVLEISVLMAQFPSPEIARLSYEFRTLGLGYANLGALLMRMGIPYDSPEARAVAGALTAILGGQAYATSAEMARELGSFPGYERNRASMLRVIRNHRRAAYNAPAGEYEGLSIPPVGINPELCPPDLLAAARESWDAALQAGEAHGFRNAQVTVLAPTGTIGLVMDCDTTGIEPDFALVKFKKLAGGGYFKIINQSIPLALRKLGYSQEQIEDIVAYCLGHGTLKGSPEIGHEALRAKGFDDAALGRLESALASAFEIQFAFNKFVLGEEFCKTRLGFTDEQLNDWNFDLLQALGFTKSQIDAANTYACGAMTIEGAPHLLPEHYPVFDCANPCGRIGRRFISAEGHIRMMA

Radius of gyration: 30.91 Å; chains: 1; bounding box: 80×74×96 Å

Foldseek 3Di:
DAADADQDDPPDQLCVVWDKDKDKAWFAAQVQHTPDIDTGQIATPPADSLLSNLCVVQQKAAWQAQDPVRDIGIDRYVLLLLCLLLVQLLVLCVVQVVYPDPVRSVSLSSRSSSCLRLLQKDWDSLSSLAGRCCVRRVDWDQFPQWWAQDPVVRDIDGDRTDRQFGAQFAFAEAEAAQDDDDCRHLVNVLVQLLVQQQSQHFYEYEPALHFAFQPADPVGDTDNGPVVSQQVSQLSQQVHHGNPDNHGYFYEYEYECQALCNLCLLCVVVVLVVQLVVQQLVLVLQQVLLQQLLVCLVQFVVRPDDNVCSLPCVRGVSNVVSVVVSVVSVNDPVSSVVSSVVSVVVDNGDDGDHWDPPCPIVSVVVTGPSRYAYEYEYEVVLVVQQVVQHWDFHAGSVPRDTPDTHGSVVSVVSNVVSCVSPVDHHYDHQLQLQLLALQPLVHGFNITTRQRFGTHDHLETEIEMAGEQVVQADLVVRDGNLVVLLSVLLSVLSSLQSSLNSHIGNDSSHNSVCQQFVAYAYAYWQLQLSCLLSLHFLLDLLSLLALLLSVLLNQLSSLLSQLVSCQRNNARNSCVVRVVVNLLSLVLSLCQLVQHDPVVRDRDPDRDHHRDCVSYDVVSSVSSNVSSVSSNVSCVVRNGRHSHRHTFDQCVSSCSSSVHQTGGNAHHAFQWDWDQGSNGFTAIDGRPSQLSSCVSVPDDPVLSVQLVCLQAAPLALDVQPPDHPVNVVVQQDDPVQRVLLSVCLNRDQFSQVCPACVSNPVCCCCVRNNDDPVLRPDPPRRNCVVSVDDPVSRVSSRSRNGHQSASVPGPPDDPVSRSSRAHCDAGHDPGDGHQDPVSVVSSVD